Protein AF-0000000068640961 (afdb_homodimer)

Nearest PDB structures (foldseek):
  6erg-assembly2_E  TM=8.527E-01  e=3.630E-72  Homo sapiens
  7z6o-assembly1_B  TM=7.327E-01  e=5.835E-71  Homo sapiens
  6erf-assembly2_D  TM=7.335E-01  e=3.310E-70  Homo sapiens
  6erf-assembly1_B  TM=7.338E-01  e=3.716E-70  Homo sapiens
  8ag4-assembly1_B  TM=7.378E-01  e=1.793E-68  Homo sapiens

Radius of gyration: 37.39 Å; Cα contacts (8 Å, |Δi|>4): 2021; chains: 2; bounding box: 88×115×82 Å

InterPro domains:
  IPR005160 Ku70/Ku80 C-terminal arm [PF03730] (455-536)
  IPR005161 Ku70/Ku80, N-terminal alpha/beta [PF03731] (8-223)
  IPR006164 Ku70/Ku80, DNA-binding domain [PF02735] (234-434)
  IPR006164 Ku70/Ku80, DNA-binding domain [SM00559] (283-422)
  IPR016194 SPOC-like, C-terminal domain superfamily [G3DSA:2.40.290.10] (225-424)
  IPR016194 SPOC-like, C-terminal domain superfamily [SSF100939] (223-520)
  IPR024193 Ku80 [cd00873] (225-516)
  IPR036465 von Willebrand factor A-like domain superfamily [G3DSA:3.40.50.410] (2-223)
  IPR036465 von Willebrand factor A-like domain superfamily [SSF53300] (7-220)

pLDDT: mean 78.44, std 17.4, range [21.19, 96.69]

Foldseek 3Di:
DPDPQAEEEEEEEEQAPQQCDDDPPDHGLNVLSLLLVLLVLLLQAQLVDFHWYWYKYANAPAQDFDPDDDPPRPRIHGPGATGRRDLVVSLCSVPPDHHHHGHDAQCRCLQVVVRRCVPPDGPAYEYEYEDQQQDAHDCPCLVVSLVVCLVSVYHYAYEHQAQLPPPDDDRPPPDDDDDPRSVVSSVSQVVSQCSNPVPCSSVRYHYSVVSSVVSLDRDHHDDDWDWQWDWEAEPPPDTFTKIKTWPFFDDDDDPPDDDADPPPRDRVVDDDDDWQFPPDPVRHTDDPVRDFDWDDDPPDTHTDHPVRVQVPFDADPWWFWYFPDKDALVPADPPQFDDRTKMWMAHDPPDVPSRVVQVVVLVVCVVVRMWTWTWGARTRRGDIFIWIWHWDDDPVDITTMTTTGDDPVSDDDDDDPDCVVVVVVDDDPLLVVLVVQLCVLQDQFDPPPPGDGNADPVPQDDQVVSQVSQQVSCCSNPVPDDRDDRDPVNVQNPDRDPSSVVRNPVSVVVNCVRDPPPPPPPPPPPPDPVCVPDDPPDDDCPDPPCPVPVPDPPDD/DPDPQAEEEEEEEEQAPQQCDDDPPDHGLNVLSLLLVLLVLLLQAQLVDFHWYWYKYANAPAQDFPPDDDPPRPRIHGPGATGRRDLVVSLCSVPPDHHHHGHDAQCRCLQVVVRRCVPPDGPAYEYEYEDQQQDAHDCPCLVVSLVVCLVSVYHYAYEHQAQLVPPPDDRPPPDDDDDPRSVVSSVSQVVSQCSNPVPCSSVRYHYSVVSSVVSLDRDHHDDDWDWQWDWEAEPPPDTFTKIKTWPFFDDDDDPPDDDADPPPRDRVVDDDDDWQFPPDPVRHTDDPVRDFDWDDDVPDTHTDHPVRVQVPFDADPWWFWYFPDKDALVPADPPQFDDGTKMWMAHDPPDVPSRVVQVVVLVVCVVVNMWTWTWGARTRRGDIFIWIWHWDDDPVDITTMTTTGDDPVSDDDDDDPDCVVVVVVDDDPLLVVLVVQLCVLQDQFDPPPPGDRNADPVPQDDQVVSQVSQQVSCCSNPVPDDRDDRDPVNVQNPDRDPSSVVRNPVSVVVNCVRDPPPPPPPPPPPPDPPCVPDDPPDDDPPPCPPPVPVPDVPDD

Sequence (1112 aa):
MARSAKTALVLCLDVGFSMSNSATGQEPPFQQAKKVIQKFVQRQVFAENKDELGLVLFGSDNTKNNLAKDDQYQNISVHRHLMIPNFELLEEIQNDVQPGSQQADCILPLADHSSLLQGKKYERLNIVMLTDLNTPSSPDQLDIIIGNLKRAGITLQFFLPFPVDGGGSNPPHGGKALSREQQQGLEMTKKVMMSLDEEDGLEEVYTFSDAIEKLSVFKRVEKRPMAWPCTLTIGSSLSIKIVGYKAVCEERPRKSWSVVDAQTHQKDDIKRDVVYCLNDDEETEVQKDDTIQGYRYGSDIVPFSKVDQDQMKYKTDGKSFAVLGFTKQSMVIQHQFVGTQVLKVFAPKDDEHAGVALSGLIRALDDLKMVAVVRYVYARNGNPQVGAAFPCIKEKYECLVYVQLPFMEDLRQYSFPSLENNKKYTPSEDQLSAVDSLIDSMMLVEEDGEKKDLFKVNHIPNPQYQRLFQCLHHRAVNPSVPLPPMDPWLTTALQRPLAVATRCQAPLETLKKKFPLKEVVKKKELKTSKELFGNSCLGTGRSASRAVWEWVGLHHMARSAKTALVLCLDVGFSMSNSATGQEPPFQQAKKVIQKFVQRQVFAENKDELGLVLFGSDNTKNNLAKDDQYQNISVHRHLMIPNFELLEEIQNDVQPGSQQADCILPLADHSSLLQGKKYERLNIVMLTDLNTPSSPDQLDIIIGNLKRAGITLQFFLPFPVDGGGSNPPHGGKALSREQQQGLEMTKKVMMSLDEEDGLEEVYTFSDAIEKLSVFKRVEKRPMAWPCTLTIGSSLSIKIVGYKAVCEERPRKSWSVVDAQTHQKDDIKRDVVYCLNDDEETEVQKDDTIQGYRYGSDIVPFSKVDQDQMKYKTDGKSFAVLGFTKQSMVIQHQFVGTQVLKVFAPKDDEHAGVALSGLIRALDDLKMVAVVRYVYARNGNPQVGAAFPCIKEKYECLVYVQLPFMEDLRQYSFPSLENNKKYTPSEDQLSAVDSLIDSMMLVEEDGEKKDLFKVNHIPNPQYQRLFQCLHHRAVNPSVPLPPMDPWLTTALQRPLAVATRCQAPLETLKKKFPLKEVVKKKELKTSKELFGNSCLGTGRSASRAVWEWVGLHH

Organism: Oncorhynchus mykiss (NCBI:txid8022)

Solvent-accessible surface area (backbone atoms only — not comparable to full-atom values): 61303 Å² total; per-residue (Å²): 126,80,72,76,72,44,41,35,37,36,41,35,40,44,23,18,43,69,26,64,56,48,63,92,94,50,80,26,49,38,60,46,47,51,49,37,50,48,36,51,50,49,41,44,40,72,33,62,53,81,42,24,38,21,36,33,34,32,2,26,79,52,64,43,55,92,73,52,47,94,90,38,64,58,21,27,22,58,78,37,68,64,34,62,63,51,66,65,53,51,36,41,51,69,72,67,60,63,78,20,83,32,75,34,52,81,60,53,67,63,66,45,47,65,68,61,43,72,80,58,87,53,76,35,43,35,39,37,39,34,42,71,38,70,38,75,70,75,70,86,54,45,62,58,42,52,52,51,35,59,73,68,55,48,44,75,33,40,32,22,77,57,66,85,75,58,73,62,87,72,54,82,70,91,60,76,77,76,50,73,40,26,48,53,34,48,52,49,48,50,50,52,30,37,70,75,30,72,87,57,24,69,74,39,52,40,30,37,68,59,47,39,60,40,44,66,52,75,58,73,55,82,72,77,83,63,78,42,76,48,50,36,26,48,71,95,67,40,72,34,52,30,29,30,32,67,37,31,37,73,69,68,81,76,85,39,71,40,66,14,31,57,85,76,52,37,49,81,39,37,41,82,44,80,44,38,19,34,67,48,96,79,46,49,73,50,53,74,87,53,43,33,44,17,44,48,53,85,94,46,55,44,71,42,53,72,69,50,56,57,63,52,42,47,77,48,101,32,63,38,39,32,48,50,28,25,40,51,46,85,74,55,59,76,79,48,55,32,46,52,50,21,34,37,34,32,47,47,93,90,32,62,64,29,30,18,53,50,42,28,49,34,52,42,27,52,75,67,48,29,26,36,33,27,34,38,18,83,34,36,71,31,64,72,40,45,23,38,32,35,49,41,79,54,91,42,42,64,34,32,40,35,37,40,45,37,31,32,72,19,48,49,86,71,90,67,81,59,41,74,79,45,72,78,33,59,52,49,71,68,50,38,50,37,48,46,50,33,49,64,32,23,41,34,56,42,68,85,76,72,75,43,67,72,68,54,54,55,71,38,67,48,60,65,59,48,44,45,50,52,47,51,53,46,41,63,63,33,77,86,56,76,80,75,77,80,59,64,68,62,58,52,69,71,43,52,48,67,71,33,57,64,53,27,51,62,40,44,54,53,37,39,67,68,53,64,77,69,74,76,71,71,74,74,68,78,69,50,79,67,63,70,61,48,74,83,74,71,73,85,74,72,78,76,72,73,69,72,62,87,59,70,74,57,71,131,126,81,72,75,71,45,40,35,36,37,41,36,40,42,23,16,44,70,25,64,56,46,64,94,96,50,80,24,49,37,59,46,45,49,50,35,50,48,36,50,49,48,42,46,39,71,32,62,53,80,43,24,38,22,37,35,34,34,2,26,79,52,64,42,58,91,73,53,49,94,92,37,66,59,21,27,23,61,76,37,68,64,34,63,62,49,67,65,55,53,34,41,53,71,72,67,61,63,78,22,82,30,75,35,53,80,60,53,66,64,66,46,48,64,70,63,42,71,79,60,84,54,77,33,43,36,38,36,39,34,44,74,39,69,39,75,71,74,71,84,54,45,62,59,43,50,52,50,35,60,73,68,56,48,43,75,33,40,33,22,77,56,66,87,73,58,74,61,87,70,52,82,71,88,58,77,77,77,49,71,41,26,48,54,34,48,52,48,50,50,50,51,30,37,70,75,30,72,87,57,24,70,75,38,52,39,29,36,69,58,46,39,59,36,42,66,53,74,60,74,55,82,73,76,84,61,78,42,77,47,50,36,27,48,70,97,65,40,73,34,52,30,31,30,31,66,38,31,37,71,70,68,81,75,87,38,71,40,67,16,32,58,84,75,52,36,49,80,40,36,42,84,44,81,44,39,19,34,68,48,96,78,45,49,72,50,55,73,86,53,43,32,44,15,42,47,54,85,94,46,56,43,72,42,54,72,69,50,55,59,64,52,42,48,77,48,102,32,62,37,41,33,48,48,29,25,40,52,47,83,74,56,58,74,77,50,56,32,45,52,51,20,34,37,35,31,46,46,92,90,34,61,66,27,30,19,53,50,43,28,50,33,52,43,26,50,74,68,48,29,26,35,32,26,35,40,18,84,35,36,71,31,64,74,41,46,24,39,32,34,50,41,80,54,92,43,42,65,33,35,40,35,39,38,46,36,32,33,71,19,49,47,87,70,91,67,81,57,41,75,79,42,73,77,35,60,52,50,72,67,49,36,49,37,46,46,50,32,48,65,33,22,41,36,57,42,70,86,76,72,75,42,67,72,68,54,53,54,73,37,66,47,59,66,58,49,45,45,50,51,47,51,52,45,40,62,63,33,77,86,55,78,80,75,76,78,57,66,68,62,57,51,68,72,43,53,48,65,71,34,57,63,53,29,51,64,40,44,56,54,37,39,68,69,52,64,77,68,75,77,71,73,74,75,69,80,71,53,80,66,66,75,62,50,74,85,75,72,70,86,75,71,75,72,73,73,71,72,63,87,55,76,74,57,73,131

Secondary structure (DSSP, 8-state):
------EEEEEEEE-SGGGG---TTSPPHHHHHHHHHHHHHHHHHHHT---EEEEEEES-SS-B-TT-BTTBSTTEEEEEEEE---HHHHHHHHHH----S----TTHHHHTHHHHHTT---SEEEEEEE----S---GGGHHHHHHHHHHHTEEEEEEESS-TTTTSSS-SSS-----HHHHHHHHHHHHHHHHH-TTTGGGGEEEHHHHHHHHTS-----PPPPPEEEEEEETTTEEEEEEEEEEEE-------EEEEETTT--GGGEEEEEEEEESSTT-PEEPGGGEEEEEEETTEEEEE-HHHHHHHS---SS-EEEEEEEEEGGGS-TT----SEEEEEE--TT-HHHHHHHHHHHHHHHHHTEEEEEEEESSTTSPPEEEEEEEEE-SS-EEEEEEEPP-GGGB-------GGGGGGGPPPHHHHHHHHHHHHHTBSEE-SSS-EES--GGGSPPHHHHHHHHHHHHHHH-TTSPPPPPPHHHHHHTS--HHHHHHTHHHHHHHHHHS-------------TTTTT-S----------------STT--/------EEEEEEEE-SGGGG---TTSPPHHHHHHHHHHHHHHHHHHHT---EEEEEEES-SS-B-TT-BTTBSTTEEEEEEEE---HHHHHHHHHH----S----TTHHHHTHHHHHTT---SEEEEEEE----S---GGGHHHHHHHHHHHTEEEEEEESS-TTTTSSS-SSS-----HHHHHHHHHHHHHHHHH-TTTGGGGEEEHHHHHHHHTS-----PPPPPEEEEEEETTTEEEEEEEEEEEE-------EEEEETTT--GGGEEEEEEEEESSTT-PEEPGGGEEEEEEETTEEEEE-HHHHHHHS---SS-EEEEEEEEEGGGS-TT---SSEEEEEE--TT-HHHHHHHHHHHHHHHHHTEEEEEEEESSTTSPPEEEEEEEEE-SS-EEEEEEEPP-GGGB-------GGGGGGGPPPHHHHHHHHHHHHHTBSEE-SSS-EES--GGGSPPHHHHHHHHHHHHHHH-TTSPPPPPPHHHHHHTS--HHHHHHTHHHHHHHHHHS-------------TTTTT-S----------------STT--

Structure (mmCIF, N/CA/C/O backbone):
data_AF-0000000068640961-model_v1
#
loop_
_entity.id
_entity.type
_entity.pdbx_description
1 polymer 'X-ray repair complementing defective repair in Chinese hamster cells 5'
#
loop_
_atom_site.group_PDB
_atom_site.id
_atom_site.type_symbol
_atom_site.label_atom_id
_atom_site.label_alt_id
_atom_site.label_comp_id
_atom_site.label_asym_id
_atom_site.label_entity_id
_atom_site.label_seq_id
_atom_site.pdbx_PDB_ins_code
_atom_site.Cartn_x
_atom_site.Cartn_y
_atom_site.Cartn_z
_atom_site.occupancy
_atom_site.B_iso_or_equiv
_atom_site.auth_seq_id
_atom_site.auth_comp_id
_atom_site.auth_asym_id
_atom_site.auth_atom_id
_atom_site.pdbx_PDB_model_num
ATOM 1 N N . MET A 1 1 ? -28.891 13.82 7.945 1 25.75 1 MET A N 1
ATOM 2 C CA . MET A 1 1 ? -27.469 14.164 7.996 1 25.75 1 MET A CA 1
ATOM 3 C C . MET A 1 1 ? -27.234 15.367 8.906 1 25.75 1 MET A C 1
ATOM 5 O O . MET A 1 1 ? -27.797 16.438 8.68 1 25.75 1 MET A O 1
ATOM 9 N N . ALA A 1 2 ? -27.109 15.305 10.141 1 34.34 2 ALA A N 1
ATOM 10 C CA . ALA A 1 2 ? -27.078 16.453 11.039 1 34.34 2 ALA A CA 1
ATOM 11 C C . ALA A 1 2 ? -26.281 17.609 10.438 1 34.34 2 ALA A C 1
ATOM 13 O O . ALA A 1 2 ? -25.219 17.391 9.852 1 34.34 2 ALA A O 1
ATOM 14 N N . ARG A 1 3 ? -26.797 18.562 10.203 1 41.38 3 ARG A N 1
ATOM 15 C CA . ARG A 1 3 ? -26.25 19.766 9.609 1 41.38 3 ARG A CA 1
ATOM 16 C C . ARG A 1 3 ? -24.922 20.156 10.266 1 41.38 3 ARG A C 1
ATOM 18 O O . ARG A 1 3 ? -24.844 20.266 11.492 1 41.38 3 ARG A O 1
ATOM 25 N N . SER A 1 4 ? -23.844 19.766 9.758 1 49.91 4 SER A N 1
ATOM 26 C CA . SER A 1 4 ? -22.5 20.016 10.273 1 49.91 4 SER A CA 1
ATOM 27 C C . SER A 1 4 ? -22.406 21.391 10.914 1 49.91 4 SER A C 1
ATOM 29 O O . SER A 1 4 ? -22.781 22.391 10.297 1 49.91 4 SER A O 1
ATOM 31 N N . ALA A 1 5 ? -22.672 21.438 12.109 1 56.84 5 ALA A N 1
ATOM 32 C CA . ALA A 1 5 ? -22.5 22.625 12.945 1 56.84 5 ALA A CA 1
ATOM 33 C C . ALA A 1 5 ? -21.312 23.453 12.477 1 56.84 5 ALA A C 1
ATOM 35 O O . ALA A 1 5 ? -20.188 22.953 12.375 1 56.84 5 ALA A O 1
ATOM 36 N N . LYS A 1 6 ? -21.609 24.578 11.82 1 72.38 6 LYS A N 1
ATOM 37 C CA . LYS A 1 6 ? -20.609 25.438 11.188 1 72.38 6 LYS A CA 1
ATOM 38 C C . LYS A 1 6 ? -19.828 26.234 12.227 1 72.38 6 LYS A C 1
ATOM 40 O O . LYS A 1 6 ? -20.391 26.719 13.203 1 72.38 6 LYS A O 1
ATOM 45 N N . THR A 1 7 ? -18.5 26.172 12.328 1 82.62 7 THR A N 1
ATOM 46 C CA . THR A 1 7 ? -17.594 26.969 13.172 1 82.62 7 THR A CA 1
ATOM 47 C C . THR A 1 7 ? -17.109 28.203 12.422 1 82.62 7 THR A C 1
ATOM 49 O O . THR A 1 7 ? -16.938 28.172 11.195 1 82.62 7 THR A O 1
ATOM 52 N N . ALA A 1 8 ? -17.156 29.312 13.219 1 88.19 8 ALA A N 1
ATOM 53 C CA . ALA A 1 8 ? -16.703 30.562 12.641 1 88.19 8 ALA A CA 1
ATOM 54 C C . ALA A 1 8 ? -15.469 31.094 13.375 1 88.19 8 ALA A C 1
ATOM 56 O O . ALA A 1 8 ? -15.359 30.953 14.602 1 88.19 8 ALA A O 1
ATOM 57 N N . LEU A 1 9 ? -14.586 31.625 12.586 1 90.19 9 LEU A N 1
ATOM 58 C CA . LEU A 1 9 ? -13.367 32.219 13.133 1 90.19 9 LEU A CA 1
ATOM 59 C C . LEU A 1 9 ? -13.172 33.656 12.617 1 90.19 9 LEU A C 1
ATOM 61 O O . LEU A 1 9 ? -13.25 33.875 11.406 1 90.19 9 LEU A O 1
ATOM 65 N N . VAL A 1 10 ? -12.977 34.562 13.578 1 90.5 10 VAL A N 1
ATOM 66 C CA . VAL A 1 10 ? -12.719 35.938 13.188 1 90.5 10 VAL A CA 1
ATOM 67 C C . VAL A 1 10 ? -11.297 36.344 13.586 1 90.5 10 VAL A C 1
ATOM 69 O O . VAL A 1 10 ? -10.945 36.312 14.766 1 90.5 10 VAL A O 1
ATOM 72 N N . LEU A 1 11 ? -10.516 36.656 12.586 1 93.31 11 LEU A N 1
ATOM 73 C CA . LEU A 1 11 ? -9.156 37.125 12.828 1 93.31 11 LEU A CA 1
ATOM 74 C C . LEU A 1 11 ? -9.125 38.656 12.906 1 93.31 11 LEU A C 1
ATOM 76 O O . LEU A 1 11 ? -9.508 39.344 11.953 1 93.31 11 LEU A O 1
ATOM 80 N N . CYS A 1 12 ? -8.734 39.156 14.023 1 92.5 12 CYS A N 1
ATOM 81 C CA . CYS A 1 12 ? -8.586 40.594 14.211 1 92.5 12 CYS A CA 1
ATOM 82 C C . CYS A 1 12 ? -7.113 41 14.219 1 92.5 12 CYS A C 1
ATOM 84 O O . CYS A 1 12 ? -6.379 40.656 15.156 1 92.5 12 CYS A O 1
ATOM 86 N N . LEU A 1 13 ? -6.699 41.688 13.211 1 94.25 13 LEU A N 1
ATOM 87 C CA . LEU A 1 13 ? -5.305 42.094 13.055 1 94.25 13 LEU A CA 1
ATOM 88 C C . LEU A 1 13 ? -5.121 43.562 13.336 1 94.25 13 LEU A C 1
ATOM 90 O O . LEU A 1 13 ? -5.773 44.406 12.719 1 94.25 13 LEU A O 1
ATOM 94 N N . ASP A 1 14 ? -4.227 43.844 14.242 1 93.5 14 ASP A N 1
ATOM 95 C CA . ASP A 1 14 ? -3.826 45.25 14.523 1 93.5 14 ASP A CA 1
ATOM 96 C C . ASP A 1 14 ? -2.883 45.75 13.445 1 93.5 14 ASP A C 1
ATOM 98 O O . ASP A 1 14 ? -1.762 45.281 13.305 1 93.5 14 ASP A O 1
ATOM 102 N N . VAL A 1 15 ? -3.322 46.75 12.719 1 93.56 15 VAL A N 1
ATOM 103 C CA . VAL A 1 15 ? -2.488 47.344 11.672 1 93.56 15 VAL A CA 1
ATOM 104 C C . VAL A 1 15 ? -2.074 48.75 12.062 1 93.56 15 VAL A C 1
ATOM 106 O O . VAL A 1 15 ? -1.739 49.562 11.203 1 93.56 15 VAL A O 1
ATOM 109 N N . GLY A 1 16 ? -2.086 49.031 13.305 1 90.06 16 GLY A N 1
ATOM 110 C CA . GLY A 1 16 ? -1.77 50.375 13.789 1 90.06 16 GLY A CA 1
ATOM 111 C C . GLY A 1 16 ? -0.303 50.719 13.641 1 90.06 16 GLY A C 1
ATOM 112 O O . GLY A 1 16 ? 0.527 49.875 13.352 1 90.06 16 GLY A O 1
ATOM 113 N N . PHE A 1 17 ? -0.038 52 13.891 1 89 17 PHE A N 1
ATOM 114 C CA . PHE A 1 17 ? 1.297 52.531 13.656 1 89 17 PHE A CA 1
ATOM 115 C C . PHE A 1 17 ? 2.316 51.875 14.57 1 89 17 PHE A C 1
ATOM 117 O O . PHE A 1 17 ? 3.461 51.625 14.172 1 89 17 PHE A O 1
ATOM 124 N N . SER A 1 18 ? 1.954 51.469 15.75 1 88.38 18 SER A N 1
ATOM 125 C CA . SER A 1 18 ? 2.875 50.844 16.703 1 88.38 18 SER A CA 1
ATOM 126 C C . SER A 1 18 ? 3.352 49.5 16.234 1 88.38 18 SER A C 1
ATOM 128 O O . SER A 1 18 ? 4.422 49.031 16.625 1 88.38 18 SER A O 1
ATOM 130 N N . MET A 1 19 ? 2.578 48.875 15.414 1 91.5 19 MET A N 1
ATOM 131 C CA . MET A 1 19 ? 2.891 47.531 14.914 1 91.5 19 MET A CA 1
ATOM 132 C C . MET A 1 19 ? 4.035 47.594 13.906 1 91.5 19 MET A C 1
ATOM 134 O O . MET A 1 19 ? 4.664 46.562 13.625 1 91.5 19 MET A O 1
ATOM 138 N N . SER A 1 20 ? 4.289 48.688 13.375 1 88.31 20 SER A N 1
ATOM 139 C CA . SER A 1 20 ? 5.32 48.812 12.352 1 88.31 20 SER A CA 1
ATOM 140 C C . SER A 1 20 ? 6.652 49.25 12.961 1 88.31 20 SER A C 1
ATOM 142 O O . SER A 1 20 ? 7.66 49.312 12.258 1 88.31 20 SER A O 1
ATOM 144 N N . ASN A 1 21 ? 6.566 49.531 14.234 1 80.19 21 ASN A N 1
ATOM 145 C CA . ASN A 1 21 ? 7.785 50 14.898 1 80.19 21 ASN A CA 1
ATOM 146 C C . ASN A 1 21 ? 8.641 48.844 15.375 1 80.19 21 ASN A C 1
ATOM 148 O O . ASN A 1 21 ? 8.133 47.875 15.969 1 80.19 21 ASN A O 1
ATOM 152 N N . SER A 1 22 ? 9.75 48.656 14.812 1 74.62 22 SER A N 1
ATOM 153 C CA . SER A 1 22 ? 10.617 47.594 15.281 1 74.62 22 SER A CA 1
ATOM 154 C C . SER A 1 22 ? 12.016 48.125 15.602 1 74.62 22 SER A C 1
ATOM 156 O O . SER A 1 22 ? 12.438 49.156 15.07 1 74.62 22 SER A O 1
ATOM 158 N N . ALA A 1 23 ? 12.469 47.531 16.766 1 67.25 23 ALA A N 1
ATOM 159 C CA . ALA A 1 23 ? 13.875 47.812 17.062 1 67.25 23 ALA A CA 1
ATOM 160 C C . ALA A 1 23 ? 14.773 47.438 15.898 1 67.25 23 ALA A C 1
ATOM 162 O O . ALA A 1 23 ? 14.367 46.688 15.016 1 67.25 23 ALA A O 1
ATOM 163 N N . THR A 1 24 ? 15.945 48 15.867 1 71.5 24 THR A N 1
ATOM 164 C CA . THR A 1 24 ? 16.906 47.781 14.805 1 71.5 24 THR A CA 1
ATOM 165 C C . THR A 1 24 ? 17.234 46.281 14.664 1 71.5 24 THR A C 1
ATOM 167 O O . THR A 1 24 ? 17.594 45.625 15.641 1 71.5 24 THR A O 1
ATOM 170 N N . GLY A 1 25 ? 17.016 45.625 13.492 1 69.69 25 GLY A N 1
ATOM 171 C CA . GLY A 1 25 ? 17.391 44.281 13.156 1 69.69 25 GLY A CA 1
ATOM 172 C C . GLY A 1 25 ? 16.266 43.281 13.344 1 69.69 25 GLY A C 1
ATOM 173 O O . GLY A 1 25 ? 16.391 42.094 12.977 1 69.69 25 GLY A O 1
ATOM 174 N N . GLN A 1 26 ? 15.195 43.75 14.023 1 78.06 26 GLN A N 1
ATOM 175 C CA . GLN A 1 26 ? 14.102 42.812 14.273 1 78.06 26 GLN A CA 1
ATOM 176 C C . GLN A 1 26 ? 12.945 43.031 13.305 1 78.06 26 GLN A C 1
ATOM 178 O O . GLN A 1 26 ? 12.75 44.156 12.82 1 78.06 26 GLN A O 1
ATOM 183 N N . GLU A 1 27 ? 12.281 42 12.93 1 85.88 27 GLU A N 1
ATOM 184 C CA . GLU A 1 27 ? 11.094 42.094 12.086 1 85.88 27 GLU A CA 1
ATOM 185 C C . GLU A 1 27 ? 9.953 42.812 12.82 1 85.88 27 GLU A C 1
ATOM 187 O O . GLU A 1 27 ? 9.688 42.5 13.984 1 85.88 27 GLU A O 1
ATOM 192 N N . PRO A 1 28 ? 9.406 43.781 12.188 1 90.19 28 PRO A N 1
ATOM 193 C CA . PRO A 1 28 ? 8.281 44.469 12.82 1 90.19 28 PRO A CA 1
ATOM 194 C C . PRO A 1 28 ? 7.141 43.531 13.188 1 90.19 28 PRO A C 1
ATOM 196 O O . PRO A 1 28 ? 6.902 42.531 12.484 1 90.19 28 PRO A O 1
ATOM 199 N N . PRO A 1 29 ? 6.492 43.781 14.25 1 91.69 29 PRO A N 1
ATOM 200 C CA . PRO A 1 29 ? 5.387 42.938 14.688 1 91.69 29 PRO A CA 1
ATOM 201 C C . PRO A 1 29 ? 4.312 42.781 13.609 1 91.69 29 PRO A C 1
ATOM 203 O O . PRO A 1 29 ? 3.709 41.719 13.492 1 91.69 29 PRO A O 1
ATOM 206 N N . PHE A 1 30 ? 4.148 43.812 12.859 1 94.12 30 PHE A N 1
ATOM 207 C CA . PHE A 1 30 ? 3.145 43.719 11.805 1 94.12 30 PHE A CA 1
ATOM 208 C C . PHE A 1 30 ? 3.457 42.594 10.836 1 94.12 30 PHE A C 1
ATOM 210 O O . PHE A 1 30 ? 2.566 41.844 10.453 1 94.12 30 PHE A O 1
ATOM 217 N N . GLN A 1 31 ? 4.625 42.5 10.477 1 92.12 31 GLN A N 1
ATOM 218 C CA . GLN A 1 31 ? 5.035 41.469 9.523 1 92.12 31 GLN A CA 1
ATOM 219 C C . GLN A 1 31 ? 4.867 40.094 10.117 1 92.12 31 GLN A C 1
ATOM 221 O O . GLN A 1 31 ? 4.445 39.156 9.43 1 92.12 31 GLN A O 1
ATOM 226 N N . GLN A 1 32 ? 5.207 39.938 11.312 1 92.56 32 GLN A N 1
ATOM 227 C CA . GLN A 1 32 ? 5.047 38.656 11.984 1 92.56 32 GLN A CA 1
ATOM 228 C C . GLN A 1 32 ? 3.572 38.281 12.094 1 92.56 32 GLN A C 1
ATOM 230 O O . GLN A 1 32 ? 3.207 37.125 11.867 1 92.56 32 GLN A O 1
ATOM 235 N N . ALA A 1 33 ? 2.824 39.219 12.5 1 94.56 33 ALA A N 1
ATOM 236 C CA . ALA A 1 33 ? 1.388 39 12.625 1 94.56 33 ALA A CA 1
ATOM 237 C C . ALA A 1 33 ? 0.78 38.594 11.273 1 94.56 33 ALA A C 1
ATOM 239 O O . ALA A 1 33 ? -0.076 37.719 11.211 1 94.56 33 ALA A O 1
ATOM 240 N N . LYS A 1 34 ? 1.158 39.281 10.305 1 93.5 34 LYS A N 1
ATOM 241 C CA . LYS A 1 34 ? 0.689 38.969 8.953 1 93.5 34 LYS A CA 1
ATOM 242 C C . LYS A 1 34 ? 1.052 37.562 8.555 1 93.5 34 LYS A C 1
ATOM 244 O O . LYS A 1 34 ? 0.238 36.844 7.957 1 93.5 34 LYS A O 1
ATOM 249 N N . LYS A 1 35 ? 2.223 37.156 8.852 1 90.69 35 LYS A N 1
ATOM 250 C CA . LYS A 1 35 ? 2.67 35.812 8.57 1 90.69 35 LYS A CA 1
ATOM 251 C C . LYS A 1 35 ? 1.804 34.781 9.305 1 90.69 35 LYS A C 1
ATOM 253 O O . LYS A 1 35 ? 1.476 33.719 8.742 1 90.69 35 LYS A O 1
ATOM 258 N N . VAL A 1 36 ? 1.521 35.062 10.508 1 93.38 36 VAL A N 1
ATOM 259 C CA . VAL A 1 36 ? 0.674 34.188 11.297 1 93.38 36 VAL A CA 1
ATOM 260 C C . VAL A 1 36 ? -0.677 34 10.609 1 93.38 36 VAL A C 1
ATOM 262 O O . VAL A 1 36 ? -1.155 32.875 10.445 1 93.38 36 VAL A O 1
ATOM 265 N N . ILE A 1 37 ? -1.274 35.094 10.227 1 94.19 37 ILE A N 1
ATOM 266 C CA . ILE A 1 37 ? -2.59 35.062 9.594 1 94.19 37 ILE A CA 1
ATOM 267 C C . ILE A 1 37 ? -2.508 34.281 8.273 1 94.19 37 ILE A C 1
ATOM 269 O O . ILE A 1 37 ? -3.396 33.5 7.957 1 94.19 37 ILE A O 1
ATOM 273 N N . GLN A 1 38 ? -1.526 34.562 7.539 1 89.75 38 GLN A N 1
ATOM 274 C CA . GLN A 1 38 ? -1.345 33.875 6.266 1 89.75 38 GLN A CA 1
ATOM 275 C C . GLN A 1 38 ? -1.257 32.375 6.465 1 89.75 38 GLN A C 1
ATOM 277 O O . GLN A 1 38 ? -1.905 31.609 5.746 1 89.75 38 GLN A O 1
ATOM 282 N N . LYS A 1 39 ? -0.436 32 7.387 1 88.19 39 LYS A N 1
ATOM 283 C CA . LYS A 1 39 ? -0.262 30.578 7.656 1 88.19 39 LYS A CA 1
ATOM 284 C C . LYS A 1 39 ? -1.561 29.953 8.156 1 88.19 39 LYS A C 1
ATOM 286 O O . LYS A 1 39 ? -1.856 28.797 7.848 1 88.19 39 LYS A O 1
ATOM 291 N N . PHE A 1 40 ? -2.207 30.75 8.906 1 88.12 40 PHE A N 1
ATOM 292 C CA . PHE A 1 40 ? -3.486 30.281 9.43 1 88.12 40 PHE A CA 1
ATOM 293 C C . PHE A 1 40 ? -4.484 30.062 8.297 1 88.12 40 PHE A C 1
ATOM 295 O O . PHE A 1 40 ? -5.145 29.016 8.234 1 88.12 40 PHE A O 1
ATOM 302 N N . VAL A 1 41 ? -4.648 31.016 7.516 1 88.56 41 VAL A N 1
ATOM 303 C CA . VAL A 1 41 ? -5.586 30.938 6.398 1 88.56 41 VAL A CA 1
ATOM 304 C C . VAL A 1 41 ? -5.168 29.828 5.438 1 88.56 41 VAL A C 1
ATOM 306 O O . VAL A 1 41 ? -6.012 29.094 4.918 1 88.56 41 VAL A O 1
ATOM 309 N N . GLN A 1 42 ? -3.971 29.781 5.211 1 84.06 42 GLN A N 1
ATOM 310 C CA . GLN A 1 42 ? -3.438 28.719 4.367 1 84.06 42 GLN A CA 1
ATOM 311 C C . GLN A 1 42 ? -3.859 27.344 4.879 1 84.06 42 GLN A C 1
ATOM 313 O O . GLN A 1 42 ? -4.289 26.484 4.102 1 84.06 42 GLN A O 1
ATOM 318 N N . ARG A 1 43 ? -3.627 27.172 6.066 1 82.06 43 ARG A N 1
ATOM 319 C CA . ARG A 1 43 ? -3.975 25.891 6.676 1 82.06 43 ARG A CA 1
ATOM 320 C C . ARG A 1 43 ? -5.457 25.578 6.484 1 82.06 43 ARG A C 1
ATOM 322 O O . ARG A 1 43 ? -5.824 24.422 6.207 1 82.06 43 ARG A O 1
ATOM 329 N N . GLN A 1 44 ? -6.266 26.531 6.68 1 81.56 44 GLN A N 1
ATOM 330 C CA . GLN A 1 44 ? -7.703 26.344 6.531 1 81.56 44 GLN A CA 1
ATOM 331 C C . GLN A 1 44 ? -8.062 26 5.086 1 81.56 44 GLN A C 1
ATOM 333 O O . GLN A 1 44 ? -8.93 25.156 4.832 1 81.56 44 GLN A O 1
ATOM 338 N N . VAL A 1 45 ? -7.473 26.656 4.238 1 81 45 VAL A N 1
ATOM 339 C CA . VAL A 1 45 ? -7.742 26.438 2.82 1 81 45 VAL A CA 1
ATOM 340 C C . VAL A 1 45 ? -7.328 25.031 2.42 1 81 45 VAL A C 1
ATOM 342 O O . VAL A 1 45 ? -8.07 24.328 1.735 1 81 45 VAL A O 1
ATOM 345 N N . PHE A 1 46 ? -6.238 24.641 2.889 1 77.25 46 PHE A N 1
ATOM 346 C CA . PHE A 1 46 ? -5.691 23.359 2.473 1 77.25 46 PHE A CA 1
ATOM 347 C C . PHE A 1 46 ? -6.395 22.203 3.189 1 77.25 46 PHE A C 1
ATOM 349 O O . PHE A 1 46 ? -6.473 21.094 2.664 1 77.25 46 PHE A O 1
ATOM 356 N N . ALA A 1 47 ? -6.766 22.453 4.352 1 74.56 47 ALA A N 1
ATOM 357 C CA . ALA A 1 47 ? -7.523 21.438 5.078 1 74.56 47 ALA A CA 1
ATOM 358 C C . ALA A 1 47 ? -8.914 21.266 4.48 1 74.56 47 ALA A C 1
ATOM 360 O O . ALA A 1 47 ? -9.602 20.281 4.766 1 74.56 47 ALA A O 1
ATOM 361 N N . GLU A 1 48 ? -9.344 22.109 3.533 1 73.69 48 GLU A N 1
ATOM 362 C CA . GLU A 1 48 ? -10.664 22.109 2.914 1 73.69 48 GLU A CA 1
ATOM 363 C C . GLU A 1 48 ? -11.766 22.047 3.967 1 73.69 48 GLU A C 1
ATOM 365 O O . GLU A 1 48 ? -12.758 21.344 3.795 1 73.69 48 GLU A O 1
ATOM 370 N N . ASN A 1 49 ? -11.508 22.734 5.066 1 71.62 49 ASN A N 1
ATOM 371 C CA . ASN A 1 49 ? -12.5 22.812 6.137 1 71.62 49 ASN A CA 1
ATOM 372 C C . ASN A 1 49 ? -13.641 23.766 5.77 1 71.62 49 ASN A C 1
ATOM 374 O O . ASN A 1 49 ? -13.461 24.688 4.98 1 71.62 49 ASN A O 1
ATOM 378 N N . LYS A 1 50 ? -14.844 23.484 6.23 1 76.56 50 LYS A N 1
ATOM 379 C CA . LYS A 1 50 ? -16 24.312 5.887 1 76.56 50 LYS A CA 1
ATOM 380 C C . LYS A 1 50 ? -16.188 25.438 6.891 1 76.56 50 LYS A C 1
ATOM 382 O O . LYS A 1 50 ? -17.203 26.141 6.855 1 76.56 50 LYS A O 1
ATOM 387 N N . ASP A 1 51 ? -15.25 25.609 7.73 1 82 51 ASP A N 1
ATOM 388 C CA . ASP A 1 51 ? -15.312 26.703 8.688 1 82 51 ASP A CA 1
ATOM 389 C C . ASP A 1 51 ? -15.18 28.062 7.984 1 82 51 ASP A C 1
ATOM 391 O O . ASP A 1 51 ? -14.398 28.203 7.047 1 82 51 ASP A O 1
ATOM 395 N N . GLU A 1 52 ? -15.969 28.953 8.445 1 89.44 52 GLU A N 1
ATOM 396 C CA . GLU A 1 52 ? -15.906 30.297 7.855 1 89.44 52 GLU A CA 1
ATOM 397 C C . GLU A 1 52 ? -14.93 31.188 8.602 1 89.44 52 GLU A C 1
ATOM 399 O O . GLU A 1 52 ? -14.773 31.062 9.82 1 89.44 52 GLU A O 1
ATOM 404 N N . LEU A 1 53 ? -14.297 32 7.812 1 91.38 53 LEU A N 1
ATOM 405 C CA . LEU A 1 53 ? -13.266 32.875 8.375 1 91.38 53 LEU A CA 1
ATOM 406 C C . LEU A 1 53 ? -13.492 34.344 7.965 1 91.38 53 LEU A C 1
ATOM 408 O O . LEU A 1 53 ? -13.812 34.625 6.809 1 91.38 53 LEU A O 1
ATOM 412 N N . GLY A 1 54 ? -13.484 35.219 9 1 90.94 54 GLY A N 1
ATOM 413 C CA . GLY A 1 54 ? -13.523 36.656 8.766 1 90.94 54 GLY A CA 1
ATOM 414 C C . GLY A 1 54 ? -12.25 37.375 9.172 1 90.94 54 GLY A C 1
ATOM 415 O O . GLY A 1 54 ? -11.523 36.906 10.055 1 90.94 54 GLY A O 1
ATOM 416 N N . LEU A 1 55 ? -11.93 38.469 8.492 1 93.06 55 LEU A N 1
ATOM 417 C CA . LEU A 1 55 ? -10.742 39.25 8.797 1 93.06 55 LEU A CA 1
ATOM 418 C C . LEU A 1 55 ? -11.117 40.719 9.102 1 93.06 55 LEU A C 1
ATOM 420 O O . LEU A 1 55 ? -11.75 41.375 8.281 1 93.06 55 LEU A O 1
ATOM 424 N N . VAL A 1 56 ? -10.75 41.125 10.289 1 91 56 VAL A N 1
ATOM 425 C CA . VAL A 1 56 ? -11.016 42.5 10.727 1 91 56 VAL A CA 1
ATOM 426 C C . VAL A 1 56 ? -9.695 43.219 11.008 1 91 56 VAL A C 1
ATOM 428 O O . VAL A 1 56 ? -8.82 42.688 11.688 1 91 56 VAL A O 1
ATOM 431 N N . LEU A 1 57 ? -9.531 44.344 10.438 1 92.12 57 LEU A N 1
ATOM 432 C CA . LEU A 1 57 ? -8.352 45.188 10.664 1 92.12 57 LEU A CA 1
ATOM 433 C C . LEU A 1 57 ? -8.672 46.344 11.602 1 92.12 57 LEU A C 1
ATOM 435 O O . LEU A 1 57 ? -9.641 47.062 11.375 1 92.12 57 LEU A O 1
ATOM 439 N N . PHE A 1 58 ? -8 46.5 12.594 1 89.06 58 PHE A N 1
ATOM 440 C CA . PHE A 1 58 ? -8.203 47.656 13.445 1 89.06 58 PHE A CA 1
ATOM 441 C C . PHE A 1 58 ? -6.938 48.5 13.531 1 89.06 58 PHE A C 1
ATOM 443 O O . PHE A 1 58 ? -5.828 47.969 13.508 1 89.06 58 PHE A O 1
ATOM 450 N N . GLY A 1 59 ? -7.035 49.719 13.609 1 88.31 59 GLY A N 1
ATOM 451 C CA . GLY A 1 59 ? -5.965 50.688 13.43 1 88.31 59 GLY A CA 1
ATOM 452 C C . GLY A 1 59 ? -5.723 51.062 11.977 1 88.31 59 GLY A C 1
ATOM 453 O O . GLY A 1 59 ? -4.629 51.5 11.617 1 88.31 59 GLY A O 1
ATOM 454 N N . SER A 1 60 ? -6.648 50.75 11.18 1 89.56 60 SER A N 1
ATOM 455 C CA . SER A 1 60 ? -6.57 51 9.75 1 89.56 60 SER A CA 1
ATOM 456 C C . SER A 1 60 ? -6.891 52.469 9.453 1 89.56 60 SER A C 1
ATOM 458 O O . SER A 1 60 ? -7.562 53.125 10.242 1 89.56 60 SER A O 1
ATOM 460 N N . ASP A 1 61 ? -6.469 52.938 8.328 1 89.81 61 ASP A N 1
ATOM 461 C CA . ASP A 1 61 ? -6.75 54.312 7.898 1 89.81 61 ASP A CA 1
ATOM 462 C C . ASP A 1 61 ? -8.195 54.438 7.422 1 89.81 61 ASP A C 1
ATOM 464 O O . ASP A 1 61 ? -8.781 55.531 7.504 1 89.81 61 ASP A O 1
ATOM 468 N N . ASN A 1 62 ? -8.656 53.344 7 1 87 62 ASN A N 1
ATOM 469 C CA . ASN A 1 62 ? -10.031 53.344 6.523 1 87 62 ASN A CA 1
ATOM 470 C C . ASN A 1 62 ? -10.984 52.781 7.566 1 87 62 ASN A C 1
ATOM 472 O O . ASN A 1 62 ? -10.57 52 8.438 1 87 62 ASN A O 1
ATOM 476 N N . THR A 1 63 ? -12.148 53.219 7.668 1 86.31 63 THR A N 1
ATOM 477 C CA . THR A 1 63 ? -13.219 52.688 8.516 1 86.31 63 THR A CA 1
ATOM 478 C C . THR A 1 63 ? -14.297 52.031 7.672 1 86.31 63 THR A C 1
ATOM 480 O O . THR A 1 63 ? -14.93 52.688 6.836 1 86.31 63 THR A O 1
ATOM 483 N N . LYS A 1 64 ? -14.336 50.781 7.738 1 86.38 64 LYS A N 1
ATOM 484 C CA . LYS A 1 64 ? -15.344 50.031 6.996 1 86.38 64 LYS A CA 1
ATOM 485 C C . LYS A 1 64 ? -16.031 49 7.898 1 86.38 64 LYS A C 1
ATOM 487 O O . LYS A 1 64 ? -15.625 47.844 7.957 1 86.38 64 LYS A O 1
ATOM 492 N N . ASN A 1 65 ? -17.016 49.375 8.656 1 82.12 65 ASN A N 1
ATOM 493 C CA . ASN A 1 65 ? -17.828 48.5 9.5 1 82.12 65 ASN A CA 1
ATOM 494 C C . ASN A 1 65 ? -19.234 49.031 9.688 1 82.12 65 ASN A C 1
ATOM 496 O O . ASN A 1 65 ? -19.484 50.219 9.445 1 82.12 65 ASN A O 1
ATOM 500 N N . ASN A 1 66 ? -20.125 48.25 10.031 1 77.19 66 ASN A N 1
ATOM 501 C CA . ASN A 1 66 ? -21.531 48.625 10.102 1 77.19 66 ASN A CA 1
ATOM 502 C C . ASN A 1 66 ? -21.844 49.469 11.344 1 77.19 66 ASN A C 1
ATOM 504 O O . ASN A 1 66 ? -22.875 50.125 11.406 1 77.19 66 ASN A O 1
ATOM 508 N N . LEU A 1 67 ? -21 49.5 12.273 1 74.94 67 LEU A N 1
ATOM 509 C CA . LEU A 1 67 ? -21.281 50.188 13.539 1 74.94 67 LEU A CA 1
ATOM 510 C C . LEU A 1 67 ? -20.641 51.562 13.57 1 74.94 67 LEU A C 1
ATOM 512 O O . LEU A 1 67 ? -20.859 52.344 14.508 1 74.94 67 LEU A O 1
ATOM 516 N N . ALA A 1 68 ? -19.875 51.781 12.469 1 77.12 68 ALA A N 1
ATOM 517 C CA . ALA A 1 68 ? -19.156 53.062 12.461 1 77.12 68 ALA A CA 1
ATOM 518 C C . ALA A 1 68 ? -20.125 54.219 12.383 1 77.12 68 ALA A C 1
ATOM 520 O O . ALA A 1 68 ? -20.828 54.375 11.383 1 77.12 68 ALA A O 1
ATOM 521 N N . LYS A 1 69 ? -20.469 54.75 13.516 1 74.5 69 LYS A N 1
ATOM 522 C CA . LYS A 1 69 ? -21.266 56 13.586 1 74.5 69 LYS A CA 1
ATOM 523 C C . LYS A 1 69 ? -20.516 57.094 14.336 1 74.5 69 LYS A C 1
ATOM 525 O O . LYS A 1 69 ? -20.031 56.844 15.445 1 74.5 69 LYS A O 1
ATOM 530 N N . ASP A 1 70 ? -20.484 58.25 13.688 1 73 70 ASP A N 1
ATOM 531 C CA . ASP A 1 70 ? -19.875 59.469 14.227 1 73 70 ASP A CA 1
ATOM 532 C C . ASP A 1 70 ? -18.453 59.188 14.727 1 73 70 ASP A C 1
ATOM 534 O O . ASP A 1 70 ? -17.578 58.781 13.953 1 73 70 ASP A O 1
ATOM 538 N N . ASP A 1 71 ? -18.203 59.188 16.109 1 71.38 71 ASP A N 1
ATOM 539 C CA . ASP A 1 71 ? -16.859 59.094 16.672 1 71.38 71 ASP A CA 1
ATOM 540 C C . ASP A 1 71 ? -16.625 57.719 17.312 1 71.38 71 ASP A C 1
ATOM 542 O O . ASP A 1 71 ? -15.594 57.5 17.969 1 71.38 71 ASP A O 1
ATOM 546 N N . GLN A 1 72 ? -17.5 56.812 16.906 1 75 72 GLN A N 1
ATOM 547 C CA . GLN A 1 72 ? -17.344 55.5 17.531 1 75 72 GLN A CA 1
ATOM 548 C C . GLN A 1 72 ? -16.906 54.469 16.5 1 75 72 GLN A C 1
ATOM 550 O O . GLN A 1 72 ? -17.281 54.531 15.336 1 75 72 GLN A O 1
ATOM 555 N N . TYR A 1 73 ? -16 53.562 16.875 1 79.81 73 TYR A N 1
ATOM 556 C CA . TYR A 1 73 ? -15.547 52.438 16.078 1 79.81 73 TYR A CA 1
ATOM 557 C C . TYR A 1 73 ? -14.828 52.875 14.82 1 79.81 73 TYR A C 1
ATOM 559 O O . TYR A 1 73 ? -15.062 52.344 13.734 1 79.81 73 TYR A O 1
ATOM 567 N N . GLN A 1 74 ? -14.062 53.938 15.023 1 83.38 74 GLN A N 1
ATOM 568 C CA . GLN A 1 74 ? -13.281 54.469 13.906 1 83.38 74 GLN A CA 1
ATOM 569 C C . GLN A 1 74 ? -11.992 53.656 13.711 1 83.38 74 GLN A C 1
ATOM 571 O O . GLN A 1 74 ? -11.516 53 14.648 1 83.38 74 GLN A O 1
ATOM 576 N N . ASN A 1 75 ? -11.516 53.562 12.5 1 88.12 75 ASN A N 1
ATOM 577 C CA . ASN A 1 75 ? -10.258 52.938 12.125 1 88.12 75 ASN A CA 1
ATOM 578 C C . ASN A 1 75 ? -10.328 51.406 12.258 1 88.12 75 ASN A C 1
ATOM 580 O O . ASN A 1 75 ? -9.352 50.781 12.633 1 88.12 75 ASN A O 1
ATOM 584 N N . ILE A 1 76 ? -11.516 50.906 12.195 1 87.31 76 ILE A N 1
ATOM 585 C CA . ILE A 1 76 ? -11.758 49.469 12.141 1 87.31 76 ILE A CA 1
ATOM 586 C C . ILE A 1 76 ? -12.367 49.094 10.789 1 87.31 76 ILE A C 1
ATOM 588 O O . ILE A 1 76 ? -13.344 49.719 10.359 1 87.31 76 ILE A O 1
ATOM 592 N N . SER A 1 77 ? -11.805 48.188 10.133 1 89.06 77 SER A N 1
ATOM 593 C CA . SER A 1 77 ? -12.258 47.781 8.805 1 89.06 77 SER A CA 1
ATOM 594 C C . SER A 1 77 ? -12.477 46.281 8.711 1 89.06 77 SER A C 1
ATOM 596 O O . SER A 1 77 ? -11.562 45.5 8.984 1 89.06 77 SER A O 1
ATOM 598 N N . VAL A 1 78 ? -13.648 45.969 8.359 1 89.56 78 VAL A N 1
ATOM 599 C CA . VAL A 1 78 ? -13.906 44.562 8.031 1 89.56 78 VAL A CA 1
ATOM 600 C C . VAL A 1 78 ? -13.391 44.25 6.629 1 89.56 78 VAL A C 1
ATOM 602 O O . VAL A 1 78 ? -14 44.656 5.637 1 89.56 78 VAL A O 1
ATOM 605 N N . HIS A 1 79 ? -12.305 43.688 6.559 1 90.62 79 HIS A N 1
ATOM 606 C CA . HIS A 1 79 ? -11.656 43.406 5.285 1 90.62 79 HIS A CA 1
ATOM 607 C C . HIS A 1 79 ? -12.344 42.25 4.551 1 90.62 79 HIS A C 1
ATOM 609 O O . HIS A 1 79 ? -12.414 42.25 3.322 1 90.62 79 HIS A O 1
ATOM 615 N N . ARG A 1 80 ? -12.75 41.219 5.301 1 90.12 80 ARG A N 1
ATOM 616 C CA . ARG A 1 80 ? -13.469 40.062 4.773 1 90.12 80 ARG A CA 1
ATOM 617 C C . ARG A 1 80 ? -14.531 39.562 5.758 1 90.12 80 ARG A C 1
ATOM 619 O O . ARG A 1 80 ? -14.234 39.312 6.926 1 90.12 80 ARG A O 1
ATOM 626 N N . HIS A 1 81 ? -15.742 39.469 5.195 1 89.5 81 HIS A N 1
ATOM 627 C CA . HIS A 1 81 ? -16.812 38.906 6.004 1 89.5 81 HIS A CA 1
ATOM 628 C C . HIS A 1 81 ? -16.672 37.375 6.105 1 89.5 81 HIS A C 1
ATOM 630 O O . HIS A 1 81 ? -15.914 36.781 5.348 1 89.5 81 HIS A O 1
ATOM 636 N N . LEU A 1 82 ? -17.406 36.906 7.012 1 89.75 82 LEU A N 1
ATOM 637 C CA . LEU A 1 82 ? -17.328 35.469 7.285 1 89.75 82 LEU A CA 1
ATOM 638 C C . LEU A 1 82 ? -17.688 34.656 6.043 1 89.75 82 LEU A C 1
ATOM 640 O O . LEU A 1 82 ? -18.812 34.75 5.551 1 89.75 82 LEU A O 1
ATOM 644 N N . MET A 1 83 ? -16.734 33.969 5.547 1 87.56 83 MET A N 1
ATOM 645 C CA . MET A 1 83 ? -16.891 33.031 4.418 1 87.56 83 MET A CA 1
ATOM 646 C C . MET A 1 83 ? -15.781 31.984 4.422 1 87.56 83 MET A C 1
ATOM 648 O O . MET A 1 83 ? -14.789 32.125 5.145 1 87.56 83 MET A O 1
ATOM 652 N N . ILE A 1 84 ? -15.992 31 3.676 1 87.12 84 ILE A N 1
ATOM 653 C CA . ILE A 1 84 ? -14.961 29.969 3.561 1 87.12 84 ILE A CA 1
ATOM 654 C C . ILE A 1 84 ? -13.719 30.562 2.906 1 87.12 84 ILE A C 1
ATOM 656 O O . ILE A 1 84 ? -13.797 31.188 1.846 1 87.12 84 ILE A O 1
ATOM 660 N N . PRO A 1 85 ? -12.625 30.453 3.602 1 88.62 85 PRO A N 1
ATOM 661 C CA . PRO A 1 85 ? -11.398 31.031 3.039 1 88.62 85 PRO A CA 1
ATOM 662 C C . PRO A 1 85 ? -10.984 30.375 1.729 1 88.62 85 PRO A C 1
ATOM 664 O O . PRO A 1 85 ? -11.242 29.188 1.523 1 88.62 85 PRO A O 1
ATOM 667 N N . ASN A 1 86 ? -10.406 31.141 0.851 1 85 86 ASN A N 1
ATOM 668 C CA . ASN A 1 86 ? -9.906 30.703 -0.447 1 85 86 ASN A CA 1
ATOM 669 C C . ASN A 1 86 ? -8.578 31.375 -0.784 1 85 86 ASN A C 1
ATOM 671 O O . ASN A 1 86 ? -8.031 32.125 0.029 1 85 86 ASN A O 1
ATOM 675 N N . PHE A 1 87 ? -8.039 31.188 -1.885 1 83 87 PHE A N 1
ATOM 676 C CA . PHE A 1 87 ? -6.742 31.734 -2.264 1 83 87 PHE A CA 1
ATOM 677 C C . PHE A 1 87 ? -6.828 33.219 -2.504 1 83 87 PHE A C 1
ATOM 679 O O . PHE A 1 87 ? -5.848 33.938 -2.32 1 83 87 PHE A O 1
ATOM 686 N N . GLU A 1 88 ? -7.953 33.594 -2.84 1 85.75 88 GLU A N 1
ATOM 687 C CA . GLU A 1 88 ? -8.148 35.031 -3.014 1 85.75 88 GLU A CA 1
ATOM 688 C C . GLU A 1 88 ? -7.867 35.781 -1.719 1 85.75 88 GLU A C 1
ATOM 690 O O . GLU A 1 88 ? -7.273 36.875 -1.742 1 85.75 88 GLU A O 1
ATOM 695 N N . LEU A 1 89 ? -8.375 35.219 -0.692 1 89.62 89 LEU A N 1
ATOM 696 C CA . LEU A 1 89 ? -8.125 35.844 0.603 1 89.62 89 LEU A CA 1
ATOM 697 C C . LEU A 1 89 ? -6.633 35.906 0.908 1 89.62 89 LEU A C 1
ATOM 699 O O . LEU A 1 89 ? -6.137 36.875 1.448 1 89.62 89 LEU A O 1
ATOM 703 N N . LEU A 1 90 ? -5.98 34.844 0.59 1 89.25 90 LEU A N 1
ATOM 704 C CA . LEU A 1 90 ? -4.535 34.812 0.81 1 89.25 90 LEU A CA 1
ATOM 705 C C . LEU A 1 90 ? -3.832 35.875 -0.001 1 89.25 90 LEU A C 1
ATOM 707 O O . LEU A 1 90 ? -2.918 36.531 0.499 1 89.25 90 LEU A O 1
ATOM 711 N N . GLU A 1 91 ? -4.234 36.062 -1.17 1 88.12 91 GLU A N 1
ATOM 712 C CA . GLU A 1 91 ? -3.688 37.125 -2.02 1 88.12 91 GLU A CA 1
ATOM 713 C C . GLU A 1 91 ? -3.994 38.5 -1.453 1 88.12 91 GLU A C 1
ATOM 715 O O . GLU A 1 91 ? -3.143 39.375 -1.48 1 88.12 91 GLU A O 1
ATOM 720 N N . GLU A 1 92 ? -5.172 38.594 -0.972 1 90.94 92 GLU A N 1
ATOM 721 C CA . GLU A 1 92 ? -5.598 39.875 -0.385 1 90.94 92 GLU A CA 1
ATOM 722 C C . GLU A 1 92 ? -4.762 40.219 0.841 1 90.94 92 GLU A C 1
ATOM 724 O O . GLU A 1 92 ? -4.363 41.375 1.019 1 90.94 92 GLU A O 1
ATOM 729 N N . ILE A 1 93 ? -4.551 39.25 1.602 1 93.06 93 ILE A N 1
ATOM 730 C CA . ILE A 1 93 ? -3.775 39.5 2.814 1 93.06 93 ILE A CA 1
ATOM 731 C C . ILE A 1 93 ? -2.346 39.875 2.449 1 93.06 93 ILE A C 1
ATOM 733 O O . ILE A 1 93 ? -1.781 40.812 3.031 1 93.06 93 ILE A O 1
ATOM 737 N N . GLN A 1 94 ? -1.834 39.25 1.507 1 89.12 94 GLN A N 1
ATOM 738 C CA . GLN A 1 94 ? -0.451 39.5 1.109 1 89.12 94 GLN A CA 1
ATOM 739 C C . GLN A 1 94 ? -0.3 40.875 0.443 1 89.12 94 GLN A C 1
ATOM 741 O O . GLN A 1 94 ? 0.647 41.594 0.73 1 89.12 94 GLN A O 1
ATOM 746 N N . ASN A 1 95 ? -1.267 41.188 -0.359 1 87.94 95 ASN A N 1
ATOM 747 C CA . ASN A 1 95 ? -1.071 42.344 -1.219 1 87.94 95 ASN A CA 1
ATOM 748 C C . ASN A 1 95 ? -1.8 43.562 -0.677 1 87.94 95 ASN A C 1
ATOM 750 O O . ASN A 1 95 ? -1.349 44.719 -0.869 1 87.94 95 ASN A O 1
ATOM 754 N N . ASP A 1 96 ? -2.9 43.375 0.011 1 90.69 96 ASP A N 1
ATOM 755 C CA . ASP A 1 96 ? -3.771 44.5 0.322 1 90.69 96 ASP A CA 1
ATOM 756 C C . ASP A 1 96 ? -3.611 44.938 1.777 1 90.69 96 ASP A C 1
ATOM 758 O O . ASP A 1 96 ? -3.938 46.094 2.133 1 90.69 96 ASP A O 1
ATOM 762 N N . VAL A 1 97 ? -3.232 44.094 2.625 1 93 97 VAL A N 1
ATOM 763 C CA . VAL A 1 97 ? -3.133 44.438 4.039 1 93 97 VAL A CA 1
ATOM 764 C C . VAL A 1 97 ? -1.8 45.125 4.312 1 93 97 VAL A C 1
ATOM 766 O O . VAL A 1 97 ? -0.737 44.5 4.195 1 93 97 VAL A O 1
ATOM 769 N N . GLN A 1 98 ? -1.892 46.344 4.645 1 91.81 98 GLN A N 1
ATOM 770 C CA . GLN A 1 98 ? -0.723 47.188 4.922 1 91.81 98 GLN A CA 1
ATOM 771 C C . GLN A 1 98 ? -0.855 47.875 6.27 1 91.81 98 GLN A C 1
ATOM 773 O O . GLN A 1 98 ? -1.965 48.062 6.777 1 91.81 98 GLN A O 1
ATOM 778 N N . PRO A 1 99 ? 0.32 48.219 6.797 1 91.44 99 PRO A N 1
ATOM 779 C CA . PRO A 1 99 ? 0.243 48.938 8.07 1 91.44 99 PRO A CA 1
ATOM 780 C C . PRO A 1 99 ? -0.452 50.281 7.941 1 91.44 99 PRO A C 1
ATOM 782 O O . PRO A 1 99 ? -0.334 50.969 6.906 1 91.44 99 PRO A O 1
ATOM 785 N N . GLY A 1 100 ? -1.15 50.625 8.938 1 87.88 100 GLY A N 1
ATOM 786 C CA . GLY A 1 100 ? -1.842 51.906 8.969 1 87.88 100 GLY A CA 1
ATOM 787 C C . GLY A 1 100 ? -1.129 52.938 9.812 1 87.88 100 GLY A C 1
ATOM 788 O O . GLY A 1 100 ? -0.135 52.625 10.477 1 87.88 100 GLY A O 1
ATOM 789 N N . SER A 1 101 ? -1.656 54.156 9.75 1 87.75 101 SER A N 1
ATOM 790 C CA . SER A 1 101 ? -1.065 55.281 10.484 1 87.75 101 SER A CA 1
ATOM 791 C C . SER A 1 101 ? -1.901 55.656 11.711 1 87.75 101 SER A C 1
ATOM 793 O O . SER A 1 101 ? -1.518 56.5 12.492 1 87.75 101 SER A O 1
ATOM 795 N N . GLN A 1 102 ? -2.971 54.938 11.891 1 87.56 102 GLN A N 1
ATOM 796 C CA . GLN A 1 102 ? -3.875 55.25 12.992 1 87.56 102 GLN A CA 1
ATOM 797 C C . GLN A 1 102 ? -3.787 54.188 14.094 1 87.56 102 GLN A C 1
ATOM 799 O O . GLN A 1 102 ? -3.041 53.219 13.961 1 87.56 102 GLN A O 1
ATOM 804 N N . GLN A 1 103 ? -4.41 54.5 15.25 1 83.44 103 GLN A N 1
ATOM 805 C CA . GLN A 1 103 ? -4.5 53.562 16.344 1 83.44 103 GLN A CA 1
ATOM 806 C C . GLN A 1 103 ? -5.949 53.344 16.766 1 83.44 103 GLN A C 1
ATOM 808 O O . GLN A 1 103 ? -6.773 54.25 16.672 1 83.44 103 GLN A O 1
ATOM 813 N N . ALA A 1 104 ? -6.223 52.156 16.984 1 80 104 ALA A N 1
ATOM 814 C CA . ALA A 1 104 ? -7.562 51.844 17.469 1 80 104 ALA A CA 1
ATOM 815 C C . ALA A 1 104 ? -7.512 50.906 18.672 1 80 104 ALA A C 1
ATOM 817 O O . ALA A 1 104 ? -6.547 50.156 18.844 1 80 104 ALA A O 1
ATOM 818 N N . ASP A 1 105 ? -8.539 51.094 19.484 1 76.19 105 ASP A N 1
ATOM 819 C CA . ASP A 1 105 ? -8.656 50.25 20.672 1 76.19 105 ASP A CA 1
ATOM 820 C C . ASP A 1 105 ? -8.859 48.781 20.297 1 76.19 105 ASP A C 1
ATOM 822 O O . ASP A 1 105 ? -9.695 48.469 19.453 1 76.19 105 ASP A O 1
ATOM 826 N N . CYS A 1 106 ? -8.109 47.938 20.969 1 69.25 106 CYS A N 1
ATOM 827 C CA . CYS A 1 106 ? -8.086 46.531 20.625 1 69.25 106 CYS A CA 1
ATOM 828 C C . CYS A 1 106 ? -9.359 45.844 21.094 1 69.25 106 CYS A C 1
ATOM 830 O O . CYS A 1 106 ? -9.68 44.75 20.641 1 69.25 106 CYS A O 1
ATOM 832 N N . ILE A 1 107 ? -10.078 46.438 21.953 1 70 107 ILE A N 1
ATOM 833 C CA . ILE A 1 107 ? -11.227 45.75 22.547 1 70 107 ILE A CA 1
ATOM 834 C C . ILE A 1 107 ? -12.469 46.031 21.703 1 70 107 ILE A C 1
ATOM 836 O O . ILE A 1 107 ? -13.438 45.25 21.766 1 70 107 ILE A O 1
ATOM 840 N N . LEU A 1 108 ? -12.328 46.969 20.859 1 62.88 108 LEU A N 1
ATOM 841 C CA . LEU A 1 108 ? -13.484 47.438 20.109 1 62.88 108 LEU A CA 1
ATOM 842 C C . LEU A 1 108 ? -14.016 46.344 19.188 1 62.88 108 LEU A C 1
ATOM 844 O O . LEU A 1 108 ? -15.227 46.094 19.141 1 62.88 108 LEU A O 1
ATOM 848 N N . PRO A 1 109 ? -13.133 45.625 18.594 1 63.81 109 PRO A N 1
ATOM 849 C CA . PRO A 1 109 ? -13.672 44.562 17.719 1 63.81 109 PRO A CA 1
ATOM 850 C C . PRO A 1 109 ? -14.43 43.469 18.5 1 63.81 109 PRO A C 1
ATOM 852 O O . PRO A 1 109 ? -15.297 42.812 17.953 1 63.81 109 PRO A O 1
ATOM 855 N N . LEU A 1 110 ? -14.18 43.406 19.672 1 67.31 110 LEU A N 1
ATOM 856 C CA . LEU A 1 110 ? -14.82 42.406 20.5 1 67.31 110 LEU A CA 1
ATOM 857 C C . LEU A 1 110 ? -16.234 42.844 20.891 1 67.31 110 LEU A C 1
ATOM 859 O O . LEU A 1 110 ? -17.109 42 21.094 1 67.31 110 LEU A O 1
ATOM 863 N N . ALA A 1 111 ? -16.328 44.125 21.016 1 63.94 111 ALA A N 1
ATOM 864 C CA . ALA A 1 111 ? -17.609 44.656 21.438 1 63.94 111 ALA A CA 1
ATOM 865 C C . ALA A 1 111 ? -18.656 44.5 20.328 1 63.94 111 ALA A C 1
ATOM 867 O O . ALA A 1 111 ? -19.844 44.344 20.609 1 63.94 111 ALA A O 1
ATOM 868 N N . ASP A 1 112 ? -18.172 44.438 19.125 1 65.81 112 ASP A N 1
ATOM 869 C CA . ASP A 1 112 ? -19.094 44.406 17.984 1 65.81 112 ASP A CA 1
ATOM 870 C C . ASP A 1 112 ? -19.109 43.031 17.328 1 65.81 112 ASP A C 1
ATOM 872 O O . ASP A 1 112 ? -19.281 42.906 16.109 1 65.81 112 ASP A O 1
ATOM 876 N N . HIS A 1 113 ? -18.953 42.031 18.109 1 64.69 113 HIS A N 1
ATOM 877 C CA . HIS A 1 113 ? -18.891 40.688 17.531 1 64.69 113 HIS A CA 1
ATOM 878 C C . HIS A 1 113 ? -20.188 40.344 16.828 1 64.69 113 HIS A C 1
ATOM 880 O O . HIS A 1 113 ? -20.188 39.562 15.867 1 64.69 113 HIS A O 1
ATOM 886 N N . SER A 1 114 ? -21.25 40.938 17.25 1 65.38 114 SER A N 1
ATOM 887 C CA . SER A 1 114 ? -22.547 40.625 16.641 1 65.38 114 SER A CA 1
ATOM 888 C C . SER A 1 114 ? -22.609 41.094 15.195 1 65.38 114 SER A C 1
ATOM 890 O O . SER A 1 114 ? -23.203 40.438 14.344 1 65.38 114 SER A O 1
ATOM 892 N N . SER A 1 115 ? -22.016 42.188 15.023 1 69.06 115 SER A N 1
ATOM 893 C CA . SER A 1 115 ? -22.031 42.719 13.664 1 69.06 115 SER A CA 1
ATOM 894 C C . SER A 1 115 ? -21.172 41.875 12.727 1 69.06 115 SER A C 1
ATOM 896 O O . SER A 1 115 ? -21.422 41.844 11.516 1 69.06 115 SER A O 1
ATOM 898 N N . LEU A 1 116 ? -20.266 41.219 13.367 1 71.31 116 LEU A N 1
ATOM 899 C CA . LEU A 1 116 ? -19.375 40.406 12.578 1 71.31 116 LEU A CA 1
ATOM 900 C C . LEU A 1 116 ? -20.094 39.156 12.086 1 71.31 116 LEU A C 1
ATOM 902 O O . LEU A 1 116 ? -19.75 38.594 11.031 1 71.31 116 LEU A O 1
ATOM 906 N N . LEU A 1 117 ? -21.109 38.719 12.789 1 73.19 117 LEU A N 1
ATOM 907 C CA . LEU A 1 117 ? -21.797 37.469 12.5 1 73.19 117 LEU A CA 1
ATOM 908 C C . LEU A 1 117 ? -22.922 37.688 11.492 1 73.19 117 LEU A C 1
ATOM 910 O O . LEU A 1 117 ? -23.406 36.719 10.883 1 73.19 117 LEU A O 1
ATOM 914 N N . GLN A 1 118 ? -23.188 38.906 11.172 1 65.62 118 GLN A N 1
ATOM 915 C CA . GLN A 1 118 ? -24.219 39.281 10.203 1 65.62 118 GLN A CA 1
ATOM 916 C C . GLN A 1 118 ? -25.469 38.438 10.375 1 65.62 118 GLN A C 1
ATOM 918 O O . GLN A 1 118 ? -26.047 37.969 9.391 1 65.62 118 GLN A O 1
ATOM 923 N N . GLY A 1 119 ? -25.75 38.094 11.539 1 65.69 119 GLY A N 1
ATOM 924 C CA . GLY A 1 119 ? -26.984 37.375 11.781 1 65.69 119 GLY A CA 1
ATOM 925 C C . GLY A 1 119 ? -26.859 35.875 11.648 1 65.69 119 GLY A C 1
ATOM 926 O O . GLY A 1 119 ? -27.797 35.156 11.93 1 65.69 119 GLY A O 1
ATOM 927 N N . LYS A 1 120 ? -25.75 35.406 11.203 1 74.19 120 LYS A N 1
ATOM 928 C CA . LYS A 1 120 ? -25.547 33.969 11.062 1 74.19 120 LYS A CA 1
ATOM 929 C C . LYS A 1 120 ? -25.312 33.312 12.422 1 74.19 120 LYS A C 1
ATOM 931 O O . LYS A 1 120 ? -24.781 33.969 13.336 1 74.19 120 LYS A O 1
ATOM 936 N N . LYS A 1 121 ? -25.875 32.156 12.586 1 74.31 121 LYS A N 1
ATOM 937 C CA . LYS A 1 121 ? -25.688 31.406 13.82 1 74.31 121 LYS A CA 1
ATOM 938 C C . LYS A 1 121 ? -24.594 30.344 13.641 1 74.31 121 LYS A C 1
ATOM 940 O O . LYS A 1 121 ? -24.594 29.625 12.641 1 74.31 121 LYS A O 1
ATOM 945 N N . TYR A 1 122 ? -23.641 30.469 14.477 1 79.88 122 TYR A N 1
ATOM 946 C CA . TYR A 1 122 ? -22.547 29.5 14.461 1 79.88 122 TYR A CA 1
ATOM 947 C C . TYR A 1 122 ? -22.5 28.688 15.75 1 79.88 122 TYR A C 1
ATOM 949 O O . TYR A 1 122 ? -22.922 29.172 16.812 1 79.88 122 TYR A O 1
ATOM 957 N N . GLU A 1 123 ? -22.203 27.484 15.57 1 78.06 123 GLU A N 1
ATOM 958 C CA . GLU A 1 123 ? -22.047 26.641 16.766 1 78.06 123 GLU A CA 1
ATOM 959 C C . GLU A 1 123 ? -20.922 27.172 17.656 1 78.06 123 GLU A C 1
ATOM 961 O O . GLU A 1 123 ? -21.062 27.172 18.875 1 78.06 123 GLU A O 1
ATOM 966 N N . ARG A 1 124 ? -19.969 27.562 17.062 1 80.75 124 ARG A N 1
ATOM 967 C CA . ARG A 1 124 ? -18.828 28.094 17.781 1 80.75 124 ARG A CA 1
ATOM 968 C C . ARG A 1 124 ? -18.219 29.281 17.062 1 80.75 124 ARG A C 1
ATOM 970 O O . ARG A 1 124 ? -18.125 29.297 15.836 1 80.75 124 ARG A O 1
ATOM 977 N N . LEU A 1 125 ? -18.016 30.266 17.906 1 84.62 125 LEU A N 1
ATOM 978 C CA . LEU A 1 125 ? -17.344 31.453 17.375 1 84.62 125 LEU A CA 1
ATOM 979 C C . LEU A 1 125 ? -16.016 31.703 18.094 1 84.62 125 LEU A C 1
ATOM 981 O O . LEU A 1 125 ? -15.992 31.797 19.328 1 84.62 125 LEU A O 1
ATOM 985 N N . ASN A 1 126 ? -15 31.766 17.328 1 88.19 126 ASN A N 1
ATOM 986 C CA . ASN A 1 126 ? -13.664 32.062 17.859 1 88.19 126 ASN A CA 1
ATOM 987 C C . ASN A 1 126 ? -13.133 33.375 17.344 1 88.19 126 ASN A C 1
ATOM 989 O O . ASN A 1 126 ? -13.227 33.688 16.156 1 88.19 126 ASN A O 1
ATOM 993 N N . ILE A 1 127 ? -12.656 34.125 18.266 1 89.12 127 ILE A N 1
ATOM 994 C CA . ILE A 1 127 ? -12.047 35.375 17.891 1 89.12 127 ILE A CA 1
ATOM 995 C C . ILE A 1 127 ? -10.562 35.375 18.219 1 89.12 127 ILE A C 1
ATOM 997 O O . ILE A 1 127 ? -10.172 35 19.344 1 89.12 127 ILE A O 1
ATOM 1001 N N . VAL A 1 128 ? -9.797 35.688 17.25 1 92 128 VAL A N 1
ATOM 1002 C CA . VAL A 1 128 ? -8.352 35.719 17.438 1 92 128 VAL A CA 1
ATOM 1003 C C . VAL A 1 128 ? -7.836 37.156 17.281 1 92 128 VAL A C 1
ATOM 1005 O O . VAL A 1 128 ? -8.078 37.812 16.266 1 92 128 VAL A O 1
ATOM 1008 N N . MET A 1 129 ? -7.098 37.594 18.328 1 92.25 129 MET A N 1
ATOM 1009 C CA . MET A 1 129 ? -6.57 38.938 18.328 1 92.25 129 MET A CA 1
ATOM 1010 C C . MET A 1 129 ? -5.055 38.938 18.141 1 92.25 129 MET A C 1
ATOM 1012 O O . MET A 1 129 ? -4.332 38.281 18.875 1 92.25 129 MET A O 1
ATOM 1016 N N . LEU A 1 130 ? -4.594 39.625 17.125 1 94.88 130 LEU A N 1
ATOM 1017 C CA . LEU A 1 130 ? -3.164 39.844 16.906 1 94.88 130 LEU A CA 1
ATOM 1018 C C . LEU A 1 130 ? -2.793 41.312 17.094 1 94.88 130 LEU A C 1
ATOM 1020 O O . LEU A 1 130 ? -3.176 42.156 16.297 1 94.88 130 LEU A O 1
ATOM 1024 N N . THR A 1 131 ? -2.082 41.594 18.156 1 93.06 131 THR A N 1
ATOM 1025 C CA . THR A 1 131 ? -1.799 43 18.5 1 93.06 131 THR A CA 1
ATOM 1026 C C . THR A 1 131 ? -0.541 43.094 19.359 1 93.06 131 THR A C 1
ATOM 1028 O O . THR A 1 131 ? -0.1 42.094 19.938 1 93.06 131 THR A O 1
ATOM 1031 N N . ASP A 1 132 ? 0.107 44.219 19.359 1 90.69 132 ASP A N 1
ATOM 1032 C CA . ASP A 1 132 ? 1.233 44.469 20.266 1 90.69 132 ASP A CA 1
ATOM 1033 C C . ASP A 1 132 ? 0.774 45.156 21.547 1 90.69 132 ASP A C 1
ATOM 1035 O O . ASP A 1 132 ? 1.598 45.531 22.375 1 90.69 132 ASP A O 1
ATOM 1039 N N . LEU A 1 133 ? -0.497 45.438 21.703 1 88.62 133 LEU A N 1
ATOM 1040 C CA . LEU A 1 133 ? -1.146 46 22.875 1 88.62 133 LEU A CA 1
ATOM 1041 C C . LEU A 1 133 ? -0.608 47.406 23.188 1 88.62 133 LEU A C 1
ATOM 1043 O O . LEU A 1 133 ? -0.609 47.844 24.328 1 88.62 133 LEU A O 1
ATOM 1047 N N . ASN A 1 134 ? -0.097 48.031 22.203 1 86.69 134 ASN A N 1
ATOM 1048 C CA . ASN A 1 134 ? 0.48 49.375 22.422 1 86.69 134 ASN A CA 1
ATOM 1049 C C . ASN A 1 134 ? -0.552 50.469 22.203 1 86.69 134 ASN A C 1
ATOM 1051 O O . ASN A 1 134 ? -0.227 51.531 21.672 1 86.69 134 ASN A O 1
ATOM 1055 N N . THR A 1 135 ? -1.809 50.125 22.406 1 80.94 135 THR A N 1
ATOM 1056 C CA . THR A 1 135 ? -2.869 51.125 22.297 1 80.94 135 THR A CA 1
ATOM 1057 C C . THR A 1 135 ? -3.586 51.312 23.625 1 80.94 135 THR A C 1
ATOM 1059 O O . THR A 1 135 ? -3.791 50.344 24.375 1 80.94 135 THR A O 1
ATOM 1062 N N . PRO A 1 136 ? -3.803 52.625 23.922 1 74.31 136 PRO A N 1
ATOM 1063 C CA . PRO A 1 136 ? -4.508 52.875 25.188 1 74.31 136 PRO A CA 1
ATOM 1064 C C . PRO A 1 136 ? -5.879 52.188 25.234 1 74.31 136 PRO A C 1
ATOM 1066 O O . PRO A 1 136 ? -6.586 52.156 24.219 1 74.31 136 PRO A O 1
ATOM 1069 N N . SER A 1 137 ? -6.055 51.375 26.203 1 70.19 137 SER A N 1
ATOM 1070 C CA . SER A 1 137 ? -7.324 50.688 26.344 1 70.19 137 SER A CA 1
ATOM 1071 C C . SER A 1 137 ? -8.164 51.25 27.469 1 70.19 137 SER A C 1
ATOM 1073 O O . SER A 1 137 ? -7.621 51.75 28.469 1 70.19 137 SER A O 1
ATOM 1075 N N . SER A 1 138 ? -9.469 51.5 27.141 1 69.25 138 SER A N 1
ATOM 1076 C CA . SER A 1 138 ? -10.367 52 28.188 1 69.25 138 SER A CA 1
ATOM 1077 C C . SER A 1 138 ? -10.914 50.844 29.031 1 69.25 138 SER A C 1
ATOM 1079 O O . SER A 1 138 ? -11.625 49.969 28.516 1 69.25 138 SER A O 1
ATOM 1081 N N . PRO A 1 139 ? -10.57 50.781 30.297 1 70.06 139 PRO A N 1
ATOM 1082 C CA . PRO A 1 139 ? -11.031 49.688 31.172 1 70.06 139 PRO A CA 1
ATOM 1083 C C . PRO A 1 139 ? -12.531 49.75 31.438 1 70.06 139 PRO A C 1
ATOM 1085 O O . PRO A 1 139 ? -13.125 48.75 31.859 1 70.06 139 PRO A O 1
ATOM 1088 N N . ASP A 1 140 ? -13.141 50.844 31.172 1 70 140 ASP A N 1
ATOM 1089 C CA . ASP A 1 140 ? -14.508 51.094 31.641 1 70 140 ASP A CA 1
ATOM 1090 C C . ASP A 1 140 ? -15.477 50.094 31.016 1 70 140 ASP A C 1
ATOM 1092 O O . ASP A 1 140 ? -16.438 49.656 31.672 1 70 140 ASP A O 1
ATOM 1096 N N . GLN A 1 141 ? -15.211 49.625 29.875 1 75 141 GLN A N 1
ATOM 1097 C CA . GLN A 1 141 ? -16.203 48.781 29.203 1 75 141 GLN A CA 1
ATOM 1098 C C . GLN A 1 141 ? -15.742 47.312 29.172 1 75 141 GLN A C 1
ATOM 1100 O O . GLN A 1 141 ? -16.438 46.469 28.625 1 75 141 GLN A O 1
ATOM 1105 N N . LEU A 1 142 ? -14.844 47.062 29.938 1 81.12 142 LEU A N 1
ATOM 1106 C CA . LEU A 1 142 ? -14.234 45.719 29.859 1 81.12 142 LEU A CA 1
ATOM 1107 C C . LEU A 1 142 ? -15.164 44.656 30.453 1 81.12 142 LEU A C 1
ATOM 1109 O O . LEU A 1 142 ? -15.32 43.594 29.891 1 81.12 142 LEU A O 1
ATOM 1113 N N . ASP A 1 143 ? -15.781 45 31.469 1 82.38 143 ASP A N 1
ATOM 1114 C CA . ASP A 1 143 ? -16.656 44.062 32.156 1 82.38 143 ASP A CA 1
ATOM 1115 C C . ASP A 1 143 ? -17.875 43.719 31.281 1 82.38 143 ASP A C 1
ATOM 1117 O O . ASP A 1 143 ? -18.328 42.562 31.266 1 82.38 143 ASP A O 1
ATOM 1121 N N . ILE A 1 144 ? -18.281 44.75 30.672 1 80.75 144 ILE A N 1
ATOM 1122 C CA . ILE A 1 144 ? -19.422 44.562 29.797 1 80.75 144 ILE A CA 1
ATOM 1123 C C . ILE A 1 144 ? -19.047 43.625 28.641 1 80.75 144 ILE A C 1
ATOM 1125 O O . ILE A 1 144 ? -19.797 42.719 28.281 1 80.75 144 ILE A O 1
ATOM 1129 N N . ILE A 1 145 ? -18 43.875 28.156 1 80.88 145 ILE A N 1
ATOM 1130 C CA . ILE A 1 145 ? -17.516 43.094 27.016 1 80.88 145 ILE A CA 1
ATOM 1131 C C . ILE A 1 145 ? -17.297 41.656 27.438 1 80.88 145 ILE A C 1
ATOM 1133 O O . ILE A 1 145 ? -17.703 40.719 26.734 1 80.88 145 ILE A O 1
ATOM 1137 N N . ILE A 1 146 ? -16.703 41.438 28.562 1 84.94 146 ILE A N 1
ATOM 1138 C CA . ILE A 1 146 ? -16.438 40.094 29.094 1 84.94 146 ILE A CA 1
ATOM 1139 C C . ILE A 1 146 ? -17.766 39.375 29.266 1 84.94 146 ILE A C 1
ATOM 1141 O O . ILE A 1 146 ? -17.891 38.188 28.906 1 84.94 146 ILE A O 1
ATOM 1145 N N . GLY A 1 147 ? -18.672 40.062 29.859 1 83.19 147 GLY A N 1
ATOM 1146 C CA . GLY A 1 147 ? -19.984 39.469 30.047 1 83.19 147 GLY A CA 1
ATOM 1147 C C . GLY A 1 147 ? -20.656 39.062 28.75 1 83.19 147 GLY A C 1
ATOM 1148 O O . GLY A 1 147 ? -21.25 38 28.656 1 83.19 147 GLY A O 1
ATOM 1149 N N . ASN A 1 148 ? -20.531 39.875 27.781 1 80.38 148 ASN A N 1
ATOM 1150 C CA . ASN A 1 148 ? -21.109 39.562 26.484 1 80.38 148 ASN A CA 1
ATOM 1151 C C . ASN A 1 148 ? -20.422 38.375 25.828 1 80.38 148 ASN A C 1
ATOM 1153 O O . ASN A 1 148 ? -21.094 37.531 25.219 1 80.38 148 ASN A O 1
ATOM 1157 N N . LEU A 1 149 ? -19.172 38.281 25.906 1 84.25 149 LEU A N 1
ATOM 1158 C CA . LEU A 1 149 ? -18.406 37.156 25.344 1 84.25 149 LEU A CA 1
ATOM 1159 C C . LEU A 1 149 ? -18.797 35.844 26 1 84.25 149 LEU A C 1
ATOM 1161 O O . LEU A 1 149 ? -18.938 34.812 25.328 1 84.25 149 LEU A O 1
ATOM 1165 N N . LYS A 1 150 ? -18.953 35.906 27.219 1 84.44 150 LYS A N 1
ATOM 1166 C CA . LYS A 1 150 ? -19.344 34.719 27.969 1 84.44 150 LYS A CA 1
ATOM 1167 C C . LYS A 1 150 ? -20.75 34.25 27.562 1 84.44 150 LYS A C 1
ATOM 1169 O O . LYS A 1 150 ? -20.969 33.062 27.375 1 84.44 150 LYS A O 1
ATOM 1174 N N . ARG A 1 151 ? -21.562 35.219 27.5 1 80.19 151 ARG A N 1
ATOM 1175 C CA . ARG A 1 151 ? -22.953 34.875 27.156 1 80.19 151 ARG A CA 1
ATOM 1176 C C . ARG A 1 151 ? -23.047 34.312 25.75 1 80.19 151 ARG A C 1
ATOM 1178 O O . ARG A 1 151 ? -23.906 33.438 25.5 1 80.19 151 ARG A O 1
ATOM 1185 N N . ALA A 1 152 ? -22.281 34.781 24.891 1 78.12 152 ALA A N 1
ATOM 1186 C CA . ALA A 1 152 ? -22.312 34.312 23.5 1 78.12 152 ALA A CA 1
ATOM 1187 C C . ALA A 1 152 ? -21.5 33.062 23.312 1 78.12 152 ALA A C 1
ATOM 1189 O O . ALA A 1 152 ? -21.562 32.406 22.266 1 78.12 152 ALA A O 1
ATOM 1190 N N . GLY A 1 153 ? -20.797 32.688 24.312 1 79.5 153 GLY A N 1
ATOM 1191 C CA . GLY A 1 153 ? -19.969 31.484 24.219 1 79.5 153 GLY A CA 1
ATOM 1192 C C . GLY A 1 153 ? -18.797 31.641 23.25 1 79.5 153 GLY A C 1
ATOM 1193 O O . GLY A 1 153 ? -18.469 30.703 22.516 1 79.5 153 GLY A O 1
ATOM 1194 N N . ILE A 1 154 ? -18.25 32.781 23.156 1 83.31 154 ILE A N 1
ATOM 1195 C CA . ILE A 1 154 ? -17.172 33.094 22.234 1 83.31 154 ILE A CA 1
ATOM 1196 C C . ILE A 1 154 ? -15.828 32.75 22.875 1 83.31 154 ILE A C 1
ATOM 1198 O O . ILE A 1 154 ? -15.609 33 24.062 1 83.31 154 ILE A O 1
ATOM 1202 N N . THR A 1 155 ? -15.078 32.062 22.109 1 86.06 155 THR A N 1
ATOM 1203 C CA . THR A 1 155 ? -13.719 31.797 22.562 1 86.06 155 THR A CA 1
ATOM 1204 C C . THR A 1 155 ? -12.758 32.844 22.031 1 86.06 155 THR A C 1
ATOM 1206 O O . THR A 1 155 ? -12.875 33.281 20.891 1 86.06 155 THR A O 1
ATOM 1209 N N . LEU A 1 156 ? -11.82 33.219 22.953 1 88 156 LEU A N 1
ATOM 1210 C CA . LEU A 1 156 ? -10.891 34.312 22.609 1 88 156 LEU A CA 1
ATOM 1211 C C . LEU A 1 156 ? -9.453 33.812 22.703 1 88 156 LEU A C 1
ATOM 1213 O O . LEU A 1 156 ? -9.086 33.094 23.625 1 88 156 LEU A O 1
ATOM 1217 N N . GLN A 1 157 ? -8.703 34.188 21.656 1 90.25 157 GLN A N 1
ATOM 1218 C CA . GLN A 1 157 ? -7.273 33.906 21.641 1 90.25 157 GLN A CA 1
ATOM 1219 C C . GLN A 1 157 ? -6.469 35.156 21.328 1 90.25 157 GLN A C 1
ATOM 1221 O O . GLN A 1 157 ? -6.887 35.969 20.5 1 90.25 157 GLN A O 1
ATOM 1226 N N . PHE A 1 158 ? -5.324 35.281 22.047 1 91.38 158 PHE A N 1
ATOM 1227 C CA . PHE A 1 158 ? -4.449 36.438 21.797 1 91.38 158 PHE A CA 1
ATOM 1228 C C . PHE A 1 158 ? -3.096 35.969 21.266 1 91.38 158 PHE A C 1
ATOM 1230 O O . PHE A 1 158 ? -2.547 34.969 21.75 1 91.38 158 PHE A O 1
ATOM 1237 N N . PHE A 1 159 ? -2.666 36.656 20.281 1 93.25 159 PHE A N 1
ATOM 1238 C CA . PHE A 1 159 ? -1.305 36.5 19.781 1 93.25 159 PHE A CA 1
ATOM 1239 C C . PHE A 1 159 ? -0.52 37.781 19.953 1 93.25 159 PHE A C 1
ATOM 1241 O O . PHE A 1 159 ? -0.918 38.844 19.438 1 93.25 159 PHE A O 1
ATOM 1248 N N . LEU A 1 160 ? 0.579 37.719 20.656 1 92.69 160 LEU A N 1
ATOM 1249 C CA . LEU A 1 160 ? 1.375 38.906 20.984 1 92.69 160 LEU A CA 1
ATOM 1250 C C . LEU A 1 160 ? 2.818 38.719 20.531 1 92.69 160 LEU A C 1
ATOM 1252 O O . LEU A 1 160 ? 3.281 37.594 20.344 1 92.69 160 LEU A O 1
ATOM 1256 N N . PRO A 1 161 ? 3.473 39.781 20.25 1 91 161 PRO A N 1
ATOM 1257 C CA . PRO A 1 161 ? 4.879 39.656 19.859 1 91 161 PRO A CA 1
ATOM 1258 C C . PRO A 1 161 ? 5.789 39.281 21.016 1 91 161 PRO A C 1
ATOM 1260 O O . PRO A 1 161 ? 6.961 38.938 20.812 1 91 161 PRO A O 1
ATOM 1263 N N . PHE A 1 162 ? 5.266 39.344 22.266 1 87.62 162 PHE A N 1
ATOM 1264 C CA . PHE A 1 162 ? 6.039 39.031 23.469 1 87.62 162 PHE A CA 1
ATOM 1265 C C . PHE A 1 162 ? 5.273 38.062 24.359 1 87.62 162 PHE A C 1
ATOM 1267 O O . PHE A 1 162 ? 4.051 37.938 24.25 1 87.62 162 PHE A O 1
ATOM 1274 N N . PRO A 1 163 ? 5.996 37.281 25.219 1 87.38 163 PRO A N 1
ATOM 1275 C CA . PRO A 1 163 ? 5.32 36.312 26.094 1 87.38 163 PRO A CA 1
ATOM 1276 C C . PRO A 1 163 ? 4.562 37 27.234 1 87.38 163 PRO A C 1
ATOM 1278 O O . PRO A 1 163 ? 4.93 38.094 27.641 1 87.38 163 PRO A O 1
ATOM 1281 N N . VAL A 1 164 ? 3.559 36.344 27.656 1 80.25 164 VAL A N 1
ATOM 1282 C CA . VAL A 1 164 ? 2.719 36.875 28.734 1 80.25 164 VAL A CA 1
ATOM 1283 C C . VAL A 1 164 ? 3.492 36.844 30.047 1 80.25 164 VAL A C 1
ATOM 1285 O O . VAL A 1 164 ? 3.367 37.781 30.859 1 80.25 164 VAL A O 1
ATOM 1288 N N . ASP A 1 165 ? 4.109 35.656 30.406 1 68.88 165 ASP A N 1
ATOM 1289 C CA . ASP A 1 165 ? 4.844 35.531 31.672 1 68.88 165 ASP A CA 1
ATOM 1290 C C . ASP A 1 165 ? 6.16 36.281 31.609 1 68.88 165 ASP A C 1
ATOM 1292 O O . ASP A 1 165 ? 7.039 36.094 32.438 1 68.88 165 ASP A O 1
ATOM 1296 N N . GLY A 1 166 ? 6.434 37.125 30.781 1 54.03 166 GLY A N 1
ATOM 1297 C CA . GLY A 1 166 ? 7.691 37.844 30.75 1 54.03 166 GLY A CA 1
ATOM 1298 C C . GLY A 1 166 ? 8.086 38.406 32.094 1 54.03 166 GLY A C 1
ATOM 1299 O O . GLY A 1 166 ? 8.875 39.344 32.188 1 54.03 166 GLY A O 1
ATOM 1300 N N . GLY A 1 167 ? 7.312 38.188 33.156 1 41.84 167 GLY A N 1
ATOM 1301 C CA . GLY A 1 167 ? 7.984 38.75 34.312 1 41.84 167 GLY A CA 1
ATOM 1302 C C . GLY A 1 167 ? 9.43 38.312 34.438 1 41.84 167 GLY A C 1
ATOM 1303 O O . GLY A 1 167 ? 10.094 38.625 35.438 1 41.84 167 GLY A O 1
ATOM 1304 N N . GLY A 1 168 ? 9.891 37.094 34.219 1 37.72 168 GLY A N 1
ATOM 1305 C CA . GLY A 1 168 ? 11.281 37.031 34.625 1 37.72 168 GLY A CA 1
ATOM 1306 C C . GLY A 1 168 ? 12.148 38.062 33.969 1 37.72 168 GLY A C 1
ATOM 1307 O O . GLY A 1 168 ? 11.727 38.719 33 1 37.72 168 GLY A O 1
ATOM 1308 N N . SER A 1 169 ? 13.422 38.438 34.625 1 37.41 169 SER A N 1
ATOM 1309 C CA . SER A 1 169 ? 14.43 39.469 34.375 1 37.41 169 SER A CA 1
ATOM 1310 C C . SER A 1 169 ? 14.695 39.594 32.875 1 37.41 169 SER A C 1
ATOM 1312 O O . SER A 1 169 ? 15.039 40.688 32.406 1 37.41 169 SER A O 1
ATOM 1314 N N . ASN A 1 170 ? 15.414 38.469 32.312 1 36.22 170 ASN A N 1
ATOM 1315 C CA . ASN A 1 170 ? 16.156 38.625 31.078 1 36.22 170 ASN A CA 1
ATOM 1316 C C . ASN A 1 170 ? 15.242 38.625 29.859 1 36.22 170 ASN A C 1
ATOM 1318 O O . ASN A 1 170 ? 14.531 37.625 29.625 1 36.22 170 ASN A O 1
ATOM 1322 N N . PRO A 1 171 ? 14.641 39.688 29.344 1 41.41 171 PRO A N 1
ATOM 1323 C CA . PRO A 1 171 ? 14.008 39.719 28.031 1 41.41 171 PRO A CA 1
ATOM 1324 C C . PRO A 1 171 ? 14.617 38.688 27.062 1 41.41 171 PRO A C 1
ATOM 1326 O O . PRO A 1 171 ? 15.844 38.562 27 1 41.41 171 PRO A O 1
ATOM 1329 N N . PRO A 1 172 ? 14.211 37.5 26.938 1 40.59 172 PRO A N 1
ATOM 1330 C CA . PRO A 1 172 ? 15.086 36.656 26.109 1 40.59 172 PRO A CA 1
ATOM 1331 C C . PRO A 1 172 ? 15.938 37.5 25.141 1 40.59 172 PRO A C 1
ATOM 1333 O O . PRO A 1 172 ? 17.141 37.25 25.031 1 40.59 172 PRO A O 1
ATOM 1336 N N . HIS A 1 173 ? 15.469 37.688 23.734 1 38.22 173 HIS A N 1
ATOM 1337 C CA . HIS A 1 173 ? 16.312 38.5 22.875 1 38.22 173 HIS A CA 1
ATOM 1338 C C . HIS A 1 173 ? 16.344 39.938 23.328 1 38.22 173 HIS A C 1
ATOM 1340 O O . HIS A 1 173 ? 15.398 40.438 23.953 1 38.22 173 HIS A O 1
ATOM 1346 N N . GLY A 1 174 ? 17.344 40.75 23.453 1 42.75 174 GLY A N 1
ATOM 1347 C CA . GLY A 1 174 ? 17.656 42.156 23.656 1 42.75 174 GLY A CA 1
ATOM 1348 C C . GLY A 1 174 ? 16.422 43.031 23.75 1 42.75 174 GLY A C 1
ATOM 1349 O O . GLY A 1 174 ? 16.484 44.219 23.5 1 42.75 174 GLY A O 1
ATOM 1350 N N . GLY A 1 175 ? 15.18 42.625 23.75 1 47.25 175 GLY A N 1
ATOM 1351 C CA . GLY A 1 175 ? 14.055 43.5 23.484 1 47.25 175 GLY A CA 1
ATOM 1352 C C . GLY A 1 175 ? 13.758 44.438 24.641 1 47.25 175 GLY A C 1
ATOM 1353 O O . GLY A 1 175 ? 14.211 44.219 25.766 1 47.25 175 GLY A O 1
ATOM 1354 N N . LYS A 1 176 ? 13.453 45.75 24.297 1 58.53 176 LYS A N 1
ATOM 1355 C CA . LYS A 1 176 ? 13.008 46.938 25.031 1 58.53 176 LYS A CA 1
ATOM 1356 C C . LYS A 1 176 ? 11.914 46.562 26.031 1 58.53 176 LYS A C 1
ATOM 1358 O O . LYS A 1 176 ? 11.141 45.656 25.812 1 58.53 176 LYS A O 1
ATOM 1363 N N . ALA A 1 177 ? 12.102 46.875 27.25 1 69.62 177 ALA A N 1
ATOM 1364 C CA . ALA A 1 177 ? 11.078 46.875 28.297 1 69.62 177 ALA A CA 1
ATOM 1365 C C . ALA A 1 177 ? 9.719 47.281 27.734 1 69.62 177 ALA A C 1
ATOM 1367 O O . ALA A 1 177 ? 9.641 48.062 26.766 1 69.62 177 ALA A O 1
ATOM 1368 N N . LEU A 1 178 ? 8.633 46.531 28.156 1 82.06 178 LEU A N 1
ATOM 1369 C CA . LEU A 1 178 ? 7.273 46.844 27.719 1 82.06 178 LEU A CA 1
ATOM 1370 C C . LEU A 1 178 ? 6.934 48.312 28.031 1 82.06 178 LEU A C 1
ATOM 1372 O O . LEU A 1 178 ? 7.312 48.844 29.078 1 82.06 178 LEU A O 1
ATOM 1376 N N . SER A 1 179 ? 6.41 48.969 27.109 1 83.5 179 SER A N 1
ATOM 1377 C CA . SER A 1 179 ? 5.918 50.312 27.344 1 83.5 179 SER A CA 1
ATOM 1378 C C . SER A 1 179 ? 4.805 50.312 28.391 1 83.5 179 SER A C 1
ATOM 1380 O O . SER A 1 179 ? 4.289 49.25 28.766 1 83.5 179 SER A O 1
ATOM 1382 N N . ARG A 1 180 ? 4.477 51.438 28.875 1 84.56 180 ARG A N 1
ATOM 1383 C CA . ARG A 1 180 ? 3.404 51.562 29.844 1 84.56 180 ARG A CA 1
ATOM 1384 C C . ARG A 1 180 ? 2.072 51.094 29.266 1 84.56 180 ARG A C 1
ATOM 1386 O O . ARG A 1 180 ? 1.291 50.438 29.953 1 84.56 180 ARG A O 1
ATOM 1393 N N . GLU A 1 181 ? 1.907 51.406 28.047 1 84.19 181 GLU A N 1
ATOM 1394 C CA . GLU A 1 181 ? 0.677 51 27.375 1 84.19 181 GLU A CA 1
ATOM 1395 C C . GLU A 1 181 ? 0.602 49.5 27.203 1 84.19 181 GLU A C 1
ATOM 1397 O O . GLU A 1 181 ? -0.462 48.906 27.391 1 84.19 181 GLU A O 1
ATOM 1402 N N . GLN A 1 182 ? 1.685 48.938 26.922 1 87.5 182 GLN A N 1
ATOM 1403 C CA . GLN A 1 182 ? 1.724 47.469 26.719 1 87.5 182 GLN A CA 1
ATOM 1404 C C . GLN A 1 182 ? 1.495 46.75 28.031 1 87.5 182 GLN A C 1
ATOM 1406 O O . GLN A 1 182 ? 0.845 45.688 28.062 1 87.5 182 GLN A O 1
ATOM 1411 N N . GLN A 1 183 ? 1.985 47.312 29.047 1 87.31 183 GLN A N 1
ATOM 1412 C CA . GLN A 1 183 ? 1.784 46.719 30.359 1 87.31 183 GLN A CA 1
ATOM 1413 C C . GLN A 1 183 ? 0.312 46.75 30.766 1 87.31 183 GLN A C 1
ATOM 1415 O O . GLN A 1 183 ? -0.219 45.75 31.266 1 87.31 183 GLN A O 1
ATOM 1420 N N . GLN A 1 184 ? -0.214 47.906 30.562 1 83.94 184 GLN A N 1
ATOM 1421 C CA . GLN A 1 184 ? -1.638 48.031 30.859 1 83.94 184 GLN A CA 1
ATOM 1422 C C . GLN A 1 184 ? -2.467 47.094 30 1 83.94 184 GLN A C 1
ATOM 1424 O O . GLN A 1 184 ? -3.42 46.469 30.484 1 83.94 184 GLN A O 1
ATOM 1429 N N . GLY A 1 185 ? -2.094 47.031 28.766 1 86 185 GLY A N 1
ATOM 1430 C CA . GLY A 1 185 ? -2.775 46.125 27.859 1 86 185 GLY A CA 1
ATOM 1431 C C . GLY A 1 185 ? -2.648 44.688 28.266 1 86 185 GLY A C 1
ATOM 1432 O O . GLY A 1 185 ? -3.602 43.906 28.141 1 86 185 GLY A O 1
ATOM 1433 N N . LEU A 1 186 ? -1.509 44.344 28.688 1 88.25 186 LEU A N 1
ATOM 1434 C CA . LEU A 1 186 ? -1.251 42.969 29.109 1 88.25 186 LEU A CA 1
ATOM 1435 C C . LEU A 1 186 ? -2.08 42.625 30.344 1 88.25 186 LEU A C 1
ATOM 1437 O O . LEU A 1 186 ? -2.609 41.5 30.438 1 88.25 186 LEU A O 1
ATOM 1441 N N . GLU A 1 187 ? -2.127 43.562 31.219 1 86.38 187 GLU A N 1
ATOM 1442 C CA . GLU A 1 187 ? -2.93 43.344 32.406 1 86.38 187 GLU A CA 1
ATOM 1443 C C . GLU A 1 187 ? -4.406 43.156 32.062 1 86.38 187 GLU A C 1
ATOM 1445 O O . GLU A 1 187 ? -5.09 42.312 32.656 1 86.38 187 GLU A O 1
ATOM 1450 N N . MET A 1 188 ? -4.773 43.906 31.188 1 84.94 188 MET A N 1
ATOM 1451 C CA . MET A 1 188 ? -6.156 43.812 30.734 1 84.94 188 MET A CA 1
ATOM 1452 C C . MET A 1 188 ? -6.406 42.469 30.062 1 84.94 188 MET A C 1
ATOM 1454 O O . MET A 1 188 ? -7.445 41.844 30.281 1 84.94 188 MET A O 1
ATOM 1458 N N . THR A 1 189 ? -5.512 42.094 29.203 1 87.06 189 THR A N 1
ATOM 1459 C CA . THR A 1 189 ? -5.617 40.812 28.516 1 87.06 189 THR A CA 1
ATOM 1460 C C . THR A 1 189 ? -5.676 39.656 29.5 1 87.06 189 THR A C 1
ATOM 1462 O O . THR A 1 189 ? -6.492 38.75 29.359 1 87.06 189 THR A O 1
ATOM 1465 N N . LYS A 1 190 ? -4.863 39.75 30.438 1 87.44 190 LYS A N 1
ATOM 1466 C CA . LYS A 1 190 ? -4.859 38.719 31.469 1 87.44 190 LYS A CA 1
ATOM 1467 C C . LYS A 1 190 ? -6.203 38.656 32.188 1 87.44 190 LYS A C 1
ATOM 1469 O O . LYS A 1 190 ? -6.723 37.562 32.438 1 87.44 190 LYS A O 1
ATOM 1474 N N . LYS A 1 191 ? -6.66 39.812 32.469 1 85.5 191 LYS A N 1
ATOM 1475 C CA . LYS A 1 191 ? -7.945 39.875 33.156 1 85.5 191 LYS A CA 1
ATOM 1476 C C . LYS A 1 191 ? -9.062 39.281 32.312 1 85.5 191 LYS A C 1
ATOM 1478 O O . LYS A 1 191 ? -9.891 38.531 32.812 1 85.5 191 LYS A O 1
ATOM 1483 N N . VAL A 1 192 ? -9.055 39.625 31.125 1 86.31 192 VAL A N 1
ATOM 1484 C CA . VAL A 1 192 ? -10.078 39.125 30.203 1 86.31 192 VAL A CA 1
ATOM 1485 C C . VAL A 1 192 ? -9.977 37.625 30.078 1 86.31 192 VAL A C 1
ATOM 1487 O O . VAL A 1 192 ? -10.977 36.906 30.219 1 86.31 192 VAL A O 1
ATOM 1490 N N . MET A 1 193 ? -8.812 37.125 29.828 1 89.19 193 MET A N 1
ATOM 1491 C CA . MET A 1 193 ? -8.602 35.688 29.594 1 89.19 193 MET A CA 1
ATOM 1492 C C . MET A 1 193 ? -8.922 34.875 30.844 1 89.19 193 MET A C 1
ATOM 1494 O O . MET A 1 193 ? -9.508 33.812 30.75 1 89.19 193 MET A O 1
ATOM 1498 N N . MET A 1 194 ? -8.555 35.406 31.922 1 88.44 194 MET A N 1
ATOM 1499 C CA . MET A 1 194 ? -8.812 34.719 33.188 1 88.44 194 MET A CA 1
ATOM 1500 C C . MET A 1 194 ? -10.297 34.719 33.5 1 88.44 194 MET A C 1
ATOM 1502 O O . MET A 1 194 ? -10.805 33.812 34.156 1 88.44 194 MET A O 1
ATOM 1506 N N . SER A 1 195 ? -10.93 35.781 33.125 1 86.69 195 SER A N 1
ATOM 1507 C CA . SER A 1 195 ? -12.367 35.875 33.375 1 86.69 195 SER A CA 1
ATOM 1508 C C . SER A 1 195 ? -13.141 34.875 32.5 1 86.69 195 SER A C 1
ATOM 1510 O O . SER A 1 195 ? -14.195 34.406 32.875 1 86.69 195 SER A O 1
ATOM 1512 N N . LEU A 1 196 ? -12.695 34.688 31.359 1 86.19 196 LEU A N 1
ATOM 1513 C CA . LEU A 1 196 ? -13.352 33.781 30.422 1 86.19 196 LEU A CA 1
ATOM 1514 C C . LEU A 1 196 ? -13.07 32.312 30.797 1 86.19 196 LEU A C 1
ATOM 1516 O O . LEU A 1 196 ? -13.961 31.469 30.719 1 86.19 196 LEU A O 1
ATOM 1520 N N . ASP A 1 197 ? -11.891 32.062 31.094 1 83.62 197 ASP A N 1
ATOM 1521 C CA . ASP A 1 197 ? -11.469 30.734 31.516 1 83.62 197 ASP A CA 1
ATOM 1522 C C . ASP A 1 197 ? -10.445 30.828 32.656 1 83.62 197 ASP A C 1
ATOM 1524 O O . ASP A 1 197 ? -9.273 31.141 32.406 1 83.62 197 ASP A O 1
ATOM 1528 N N . GLU A 1 198 ? -10.812 30.516 33.75 1 76.19 198 GLU A N 1
ATOM 1529 C CA . GLU A 1 198 ? -9.984 30.688 34.938 1 76.19 198 GLU A CA 1
ATOM 1530 C C . GLU A 1 198 ? -8.812 29.719 34.938 1 76.19 198 GLU A C 1
ATOM 1532 O O . GLU A 1 198 ? -7.707 30.062 35.344 1 76.19 198 GLU A O 1
ATOM 1537 N N . GLU A 1 199 ? -8.992 28.531 34.438 1 73.38 199 GLU A N 1
ATOM 1538 C CA . GLU A 1 199 ? -7.969 27.5 34.562 1 73.38 199 GLU A CA 1
ATOM 1539 C C . GLU A 1 199 ? -6.973 27.578 33.406 1 73.38 199 GLU A C 1
ATOM 1541 O O . GLU A 1 199 ? -5.758 27.578 33.625 1 73.38 199 GLU A O 1
ATOM 1546 N N . ASP A 1 200 ? -7.414 27.797 32.25 1 76.44 200 ASP A N 1
ATOM 1547 C CA . ASP A 1 200 ? -6.555 27.641 31.062 1 76.44 200 ASP A CA 1
ATOM 1548 C C . ASP A 1 200 ? -6.59 28.891 30.188 1 76.44 200 ASP A C 1
ATOM 1550 O O . ASP A 1 200 ? -6.148 28.875 29.047 1 76.44 200 ASP A O 1
ATOM 1554 N N . GLY A 1 201 ? -7.027 29.953 30.75 1 76.38 201 GLY A N 1
ATOM 1555 C CA . GLY A 1 201 ? -7.203 31.141 29.938 1 76.38 201 GLY A CA 1
ATOM 1556 C C . GLY A 1 201 ? -5.902 31.672 29.375 1 76.38 201 GLY A C 1
ATOM 1557 O O . GLY A 1 201 ? -5.848 32.094 28.219 1 76.38 201 GLY A O 1
ATOM 1558 N N . LEU A 1 202 ? -4.898 31.609 30.141 1 76.69 202 LEU A N 1
ATOM 1559 C CA . LEU A 1 202 ? -3.621 32.188 29.719 1 76.69 202 LEU A CA 1
ATOM 1560 C C . LEU A 1 202 ? -2.916 31.281 28.734 1 76.69 202 LEU A C 1
ATOM 1562 O O . LEU A 1 202 ? -1.984 31.703 28.047 1 76.69 202 LEU A O 1
ATOM 1566 N N . GLU A 1 203 ? -3.408 30.062 28.656 1 75.19 203 GLU A N 1
ATOM 1567 C CA . GLU A 1 203 ? -2.848 29.141 27.688 1 75.19 203 GLU A CA 1
ATOM 1568 C C . GLU A 1 203 ? -3.279 29.5 26.266 1 75.19 203 GLU A C 1
ATOM 1570 O O . GLU A 1 203 ? -2.689 29.031 25.281 1 75.19 203 GLU A O 1
ATOM 1575 N N . GLU A 1 204 ? -4.145 30.406 26.203 1 81.25 204 GLU A N 1
ATOM 1576 C CA . GLU A 1 204 ? -4.656 30.797 24.891 1 81.25 204 GLU A CA 1
ATOM 1577 C C . GLU A 1 204 ? -3.959 32.062 24.391 1 81.25 204 GLU A C 1
ATOM 1579 O O . GLU A 1 204 ? -4.422 32.719 23.438 1 81.25 204 GLU A O 1
ATOM 1584 N N . VAL A 1 205 ? -2.906 32.438 25.078 1 86.81 205 VAL A N 1
ATOM 1585 C CA . VAL A 1 205 ? -2.084 33.531 24.625 1 86.81 205 VAL A CA 1
ATOM 1586 C C . VAL A 1 205 ? -0.775 33.031 24.031 1 86.81 205 VAL A C 1
ATOM 1588 O O . VAL A 1 205 ? -0.03 32.312 24.703 1 86.81 205 VAL A O 1
ATOM 1591 N N . TYR A 1 206 ? -0.59 33.375 22.797 1 89.31 206 TYR A N 1
ATOM 1592 C CA . TYR A 1 206 ? 0.57 32.844 22.078 1 89.31 206 TYR A CA 1
ATOM 1593 C C . TYR A 1 206 ? 1.458 34 21.578 1 89.31 206 TYR A C 1
ATOM 1595 O O . TYR A 1 206 ? 1.005 35.125 21.469 1 89.31 206 TYR A O 1
ATOM 1603 N N . THR A 1 207 ? 2.695 33.656 21.406 1 91.5 207 THR A N 1
ATOM 1604 C CA . THR A 1 207 ? 3.574 34.625 20.734 1 91.5 207 THR A CA 1
ATOM 1605 C C . THR A 1 207 ? 3.525 34.438 19.234 1 91.5 207 THR A C 1
ATOM 1607 O O . THR A 1 207 ? 3.201 33.344 18.734 1 91.5 207 THR A O 1
ATOM 1610 N N . PHE A 1 208 ? 3.822 35.469 18.547 1 91.81 208 PHE A N 1
ATOM 1611 C CA . PHE A 1 208 ? 3.855 35.375 17.094 1 91.81 208 PHE A CA 1
ATOM 1612 C C . PHE A 1 208 ? 4.832 34.281 16.641 1 91.81 208 PHE A C 1
ATOM 1614 O O . PHE A 1 208 ? 4.516 33.5 15.75 1 91.81 208 PHE A O 1
ATOM 1621 N N . SER A 1 209 ? 5.957 34.25 17.203 1 86.06 209 SER A N 1
ATOM 1622 C CA . SER A 1 209 ? 7.004 33.312 16.828 1 86.06 209 SER A CA 1
ATOM 1623 C C . SER A 1 209 ? 6.555 31.875 17.031 1 86.06 209 SER A C 1
ATOM 1625 O O . SER A 1 209 ? 6.734 31.031 16.141 1 86.06 209 SER A O 1
ATOM 1627 N N . ASP A 1 210 ? 5.969 31.656 18.109 1 85.94 210 ASP A N 1
ATOM 1628 C CA . ASP A 1 210 ? 5.469 30.312 18.391 1 85.94 210 ASP A CA 1
ATOM 1629 C C . ASP A 1 210 ? 4.359 29.906 17.422 1 85.94 210 ASP A C 1
ATOM 1631 O O . ASP A 1 210 ? 4.289 28.75 17 1 85.94 210 ASP A O 1
ATOM 1635 N N . ALA A 1 211 ? 3.568 30.828 17.172 1 87.75 211 ALA A N 1
ATOM 1636 C CA . ALA A 1 211 ? 2.455 30.578 16.266 1 87.75 211 ALA A CA 1
ATOM 1637 C C . ALA A 1 211 ? 2.959 30.234 14.867 1 87.75 211 ALA A C 1
ATOM 1639 O O . ALA A 1 211 ? 2.467 29.297 14.234 1 87.75 211 ALA A O 1
ATOM 1640 N N . ILE A 1 212 ? 3.902 31 14.43 1 86.44 212 ILE A N 1
ATOM 1641 C CA . ILE A 1 212 ? 4.461 30.781 13.102 1 86.44 212 ILE A CA 1
ATOM 1642 C C . ILE A 1 212 ? 5.074 29.391 13.023 1 86.44 212 ILE A C 1
ATOM 1644 O O . ILE A 1 212 ? 4.875 28.672 12.039 1 86.44 212 ILE A O 1
ATOM 1648 N N . GLU A 1 213 ? 5.695 29.031 14 1 80.56 213 GLU A N 1
ATOM 1649 C CA . GLU A 1 213 ? 6.348 27.734 14.031 1 80.56 213 GLU A CA 1
ATOM 1650 C C . GLU A 1 213 ? 5.316 26.609 13.992 1 80.56 213 GLU A C 1
ATOM 1652 O O . GLU A 1 213 ? 5.469 25.641 13.227 1 80.56 213 GLU A O 1
ATOM 1657 N N . LYS A 1 214 ? 4.371 26.734 14.695 1 81.12 214 LYS A N 1
ATOM 1658 C CA . LYS A 1 214 ? 3.354 25.688 14.797 1 81.12 214 LYS A CA 1
ATOM 1659 C C . LYS A 1 214 ? 2.488 25.641 13.547 1 81.12 214 LYS A C 1
ATOM 1661 O O . LYS A 1 214 ? 2.047 24.562 13.133 1 81.12 214 LYS A O 1
ATOM 1666 N N . LEU A 1 215 ? 2.305 26.781 13.016 1 84.25 215 LEU A N 1
ATOM 1667 C CA . LEU A 1 215 ? 1.417 26.859 11.859 1 84.25 215 LEU A CA 1
ATOM 1668 C C . LEU A 1 215 ? 2.168 26.547 10.57 1 84.25 215 LEU A C 1
ATOM 1670 O O . LEU A 1 215 ? 1.555 26.375 9.516 1 84.25 215 LEU A O 1
ATOM 1674 N N . SER A 1 216 ? 3.447 26.469 10.68 1 78.44 216 SER A N 1
ATOM 1675 C CA . SER A 1 216 ? 4.258 26.188 9.5 1 78.44 216 SER A CA 1
ATOM 1676 C C . SER A 1 216 ? 4.102 24.734 9.047 1 78.44 216 SER A C 1
ATOM 1678 O O . SER A 1 216 ? 4.379 24.406 7.891 1 78.44 216 SER A O 1
ATOM 1680 N N . VAL A 1 217 ? 3.678 23.953 9.914 1 79.5 217 VAL A N 1
ATOM 1681 C CA . VAL A 1 217 ? 3.438 22.562 9.57 1 79.5 217 VAL A CA 1
ATOM 1682 C C . VAL A 1 217 ? 1.997 22.375 9.102 1 79.5 217 VAL A C 1
ATOM 1684 O O . VAL A 1 217 ? 1.056 22.75 9.805 1 79.5 217 VAL A O 1
ATOM 1687 N N . PHE A 1 218 ? 1.981 21.906 7.883 1 74.75 218 PHE A N 1
ATOM 1688 C CA . PHE A 1 218 ? 0.642 21.656 7.363 1 74.75 218 PHE A CA 1
ATOM 1689 C C . PHE A 1 218 ? 0.012 20.438 8.039 1 74.75 218 PHE A C 1
ATOM 1691 O O . PHE A 1 218 ? 0.662 19.406 8.203 1 74.75 218 PHE A O 1
ATOM 1698 N N . LYS A 1 219 ? -1.065 20.719 8.555 1 67.69 219 LYS A N 1
ATOM 1699 C CA . LYS A 1 219 ? -1.783 19.609 9.172 1 67.69 219 LYS A CA 1
ATOM 1700 C C . LYS A 1 219 ? -3.033 19.25 8.375 1 67.69 219 LYS A C 1
ATOM 1702 O O . LYS A 1 219 ? -3.752 20.125 7.906 1 67.69 219 LYS A O 1
ATOM 1707 N N . ARG A 1 220 ? -3.051 18.016 7.922 1 61.44 220 ARG A N 1
ATOM 1708 C CA . ARG A 1 220 ? -4.238 17.562 7.207 1 61.44 220 ARG A CA 1
ATOM 1709 C C . ARG A 1 220 ? -5.465 17.578 8.117 1 61.44 220 ARG A C 1
ATOM 1711 O O . ARG A 1 220 ? -5.336 17.578 9.336 1 61.44 220 ARG A O 1
ATOM 1718 N N . VAL A 1 221 ? -6.562 17.625 7.344 1 57.88 221 VAL A N 1
ATOM 1719 C CA . VAL A 1 221 ? -7.871 17.609 7.98 1 57.88 221 VAL A CA 1
ATOM 1720 C C . VAL A 1 221 ? -8.031 16.344 8.797 1 57.88 221 VAL A C 1
ATOM 1722 O O . VAL A 1 221 ? -7.609 15.258 8.367 1 57.88 221 VAL A O 1
ATOM 1725 N N . GLU A 1 222 ? -8.289 16.594 9.977 1 61.09 222 GLU A N 1
ATOM 1726 C CA . GLU A 1 222 ? -8.664 15.492 10.852 1 61.09 222 GLU A CA 1
ATOM 1727 C C . GLU A 1 222 ? -9.789 14.664 10.234 1 61.09 222 GLU A C 1
ATOM 1729 O O . GLU A 1 222 ? -10.836 15.203 9.859 1 61.09 222 GLU A O 1
ATOM 1734 N N . LYS A 1 223 ? -9.461 13.562 9.68 1 65.12 223 LYS A N 1
ATOM 1735 C CA . LYS A 1 223 ? -10.5 12.664 9.172 1 65.12 223 LYS A CA 1
ATOM 1736 C C . LYS A 1 223 ? -11.227 11.961 10.312 1 65.12 223 LYS A C 1
ATOM 1738 O O . LYS A 1 223 ? -10.602 11.547 11.297 1 65.12 223 LYS A O 1
ATOM 1743 N N . ARG A 1 224 ? -12.555 12.188 10.336 1 68.94 224 ARG A N 1
ATOM 1744 C CA . ARG A 1 224 ? -13.352 11.438 11.297 1 68.94 224 ARG A CA 1
ATOM 1745 C C . ARG A 1 224 ? -13.242 9.938 11.047 1 68.94 224 ARG A C 1
ATOM 1747 O O . ARG A 1 224 ? -13.25 9.492 9.898 1 68.94 224 ARG A O 1
ATOM 1754 N N . PRO A 1 225 ? -12.969 9.234 12.086 1 76.25 225 PRO A N 1
ATOM 1755 C CA . PRO A 1 225 ? -12.891 7.789 11.898 1 76.25 225 PRO A CA 1
ATOM 1756 C C . PRO A 1 225 ? -14.188 7.195 11.344 1 76.25 225 PRO A C 1
ATOM 1758 O O . PRO A 1 225 ? -15.273 7.555 11.789 1 76.25 225 PRO A O 1
ATOM 1761 N N . MET A 1 226 ? -14.18 6.469 10.32 1 82.31 226 MET A N 1
ATOM 1762 C CA . MET A 1 226 ? -15.32 5.742 9.781 1 82.31 226 MET A CA 1
ATOM 1763 C C . MET A 1 226 ? -15.398 4.336 10.367 1 82.31 226 MET A C 1
ATOM 1765 O O . MET A 1 226 ? -14.477 3.537 10.195 1 82.31 226 MET A O 1
ATOM 1769 N N . ALA A 1 227 ? -16.453 4.164 11.055 1 89.19 227 ALA A N 1
ATOM 1770 C CA . ALA A 1 227 ? -16.656 2.857 11.68 1 89.19 227 ALA A CA 1
ATOM 1771 C C . ALA A 1 227 ? -16.969 1.793 10.633 1 89.19 227 ALA A C 1
ATOM 1773 O O . ALA A 1 227 ? -17.688 2.053 9.672 1 89.19 227 ALA A O 1
ATOM 1774 N N . TRP A 1 228 ? -16.406 0.603 10.758 1 93.19 228 TRP A N 1
ATOM 1775 C CA . TRP A 1 228 ? -16.703 -0.58 9.953 1 93.19 228 TRP A CA 1
ATOM 1776 C C . TRP A 1 228 ? -17.344 -1.67 10.805 1 93.19 228 TRP A C 1
ATOM 1778 O O . TRP A 1 228 ? -16.656 -2.504 11.391 1 93.19 228 TRP A O 1
ATOM 1788 N N . PRO A 1 229 ? -18.656 -1.623 10.844 1 94.12 229 PRO A N 1
ATOM 1789 C CA . PRO A 1 229 ? -19.344 -2.652 11.633 1 94.12 229 PRO A CA 1
ATOM 1790 C C . PRO A 1 229 ? -19.297 -4.027 10.969 1 94.12 229 PRO A C 1
ATOM 1792 O O . PRO A 1 229 ? -19.5 -4.145 9.758 1 94.12 229 PRO A O 1
ATOM 1795 N N . CYS A 1 230 ? -19.047 -5.039 11.727 1 94.69 230 CYS A N 1
ATOM 1796 C CA . CYS A 1 230 ? -18.969 -6.41 11.242 1 94.69 230 CYS A CA 1
ATOM 1797 C C . CYS A 1 230 ? -19.141 -7.402 12.391 1 94.69 230 CYS A C 1
ATOM 1799 O O . CYS A 1 230 ? -19.406 -7.008 13.523 1 94.69 230 CYS A O 1
ATOM 1801 N N . THR A 1 231 ? -19.203 -8.641 12 1 93.56 231 THR A N 1
ATOM 1802 C CA . THR A 1 231 ? -19.281 -9.711 12.984 1 93.56 231 THR A CA 1
ATOM 1803 C C . THR A 1 231 ? -18.047 -10.602 12.914 1 93.56 231 THR A C 1
ATOM 1805 O O . THR A 1 231 ? -17.672 -11.062 11.828 1 93.56 231 THR A O 1
ATOM 1808 N N . LEU A 1 232 ? -17.406 -10.711 14.047 1 96.19 232 LEU A N 1
ATOM 1809 C CA . LEU A 1 232 ? -16.312 -11.672 14.156 1 96.19 232 LEU A CA 1
ATOM 1810 C C . LEU A 1 232 ? -16.859 -13.086 14.391 1 96.19 232 LEU A C 1
ATOM 1812 O O . LEU A 1 232 ? -17.641 -13.305 15.32 1 96.19 232 LEU A O 1
ATOM 1816 N N . THR A 1 233 ? -16.438 -13.953 13.508 1 93.44 233 THR A N 1
ATOM 1817 C CA . THR A 1 233 ? -16.969 -15.312 13.633 1 93.44 233 THR A CA 1
ATOM 1818 C C . THR A 1 233 ? -15.844 -16.297 13.922 1 93.44 233 THR A C 1
ATOM 1820 O O . THR A 1 233 ? -14.742 -16.172 13.375 1 93.44 233 THR A O 1
ATOM 1823 N N . ILE A 1 234 ? -16.094 -17.141 14.828 1 91.06 234 ILE A N 1
ATOM 1824 C CA . ILE A 1 234 ? -15.234 -18.281 15.102 1 91.06 234 ILE A CA 1
ATOM 1825 C C . ILE A 1 234 ? -16.016 -19.578 14.859 1 91.06 234 ILE A C 1
ATOM 1827 O O . ILE A 1 234 ? -16.891 -19.953 15.648 1 91.06 234 ILE A O 1
ATOM 1831 N N . GLY A 1 235 ? -15.711 -20.141 13.766 1 79.44 235 GLY A N 1
ATOM 1832 C CA . GLY A 1 235 ? -16.531 -21.281 13.391 1 79.44 235 GLY A CA 1
ATOM 1833 C C . GLY A 1 235 ? -17.969 -20.906 13.094 1 79.44 235 GLY A C 1
ATOM 1834 O O . GLY A 1 235 ? -18.25 -19.781 12.672 1 79.44 235 GLY A O 1
ATOM 1835 N N . SER A 1 236 ? -18.891 -21.844 13.164 1 74.94 236 SER A N 1
ATOM 1836 C CA . SER A 1 236 ? -20.297 -21.594 12.891 1 74.94 236 SER A CA 1
ATOM 1837 C C . SER A 1 236 ? -21.047 -21.25 14.172 1 74.94 236 SER A C 1
ATOM 1839 O O . SER A 1 236 ? -22.203 -20.828 14.117 1 74.94 236 SER A O 1
ATOM 1841 N N . SER A 1 237 ? -20.344 -21.109 15.305 1 73.44 237 SER A N 1
ATOM 1842 C CA . SER A 1 237 ? -21.062 -21.078 16.562 1 73.44 237 SER A CA 1
ATOM 1843 C C . SER A 1 237 ? -20.906 -19.734 17.266 1 73.44 237 SER A C 1
ATOM 1845 O O . SER A 1 237 ? -21.828 -19.281 17.969 1 73.44 237 SER A O 1
ATOM 1847 N N . LEU A 1 238 ? -19.844 -19.141 17.156 1 83.75 238 LEU A N 1
ATOM 1848 C CA . LEU A 1 238 ? -19.609 -17.938 17.922 1 83.75 238 LEU A CA 1
ATOM 1849 C C . LEU A 1 238 ? -19.547 -16.719 17.016 1 83.75 238 LEU A C 1
ATOM 1851 O O . LEU A 1 238 ? -18.797 -16.703 16.031 1 83.75 238 LEU A O 1
ATOM 1855 N N . SER A 1 239 ? -20.453 -15.836 17.281 1 90.69 239 SER A N 1
ATOM 1856 C CA . SER A 1 239 ? -20.5 -14.57 16.547 1 90.69 239 SER A CA 1
ATOM 1857 C C . SER A 1 239 ? -20.438 -13.383 17.5 1 90.69 239 SER A C 1
ATOM 1859 O O . SER A 1 239 ? -21.266 -13.25 18.406 1 90.69 239 SER A O 1
ATOM 1861 N N . ILE A 1 240 ? -19.469 -12.594 17.359 1 92.81 240 ILE A N 1
ATOM 1862 C CA . ILE A 1 240 ? -19.266 -11.406 18.172 1 92.81 240 ILE A CA 1
ATOM 1863 C C . ILE A 1 240 ? -19.375 -10.148 17.312 1 92.81 240 ILE A C 1
ATOM 1865 O O . ILE A 1 240 ? -18.609 -9.984 16.359 1 92.81 240 ILE A O 1
ATOM 1869 N N . LYS A 1 241 ? -20.297 -9.312 17.656 1 93.94 241 LYS A N 1
ATOM 1870 C CA . LYS A 1 241 ? -20.359 -8.047 16.922 1 93.94 241 LYS A CA 1
ATOM 1871 C C . LYS A 1 241 ? -19.125 -7.195 17.188 1 93.94 241 LYS A C 1
ATOM 1873 O O . LYS A 1 241 ? -18.656 -7.094 18.312 1 93.94 241 LYS A O 1
ATOM 1878 N N . ILE A 1 242 ? -18.609 -6.617 16.109 1 95.94 242 ILE A N 1
ATOM 1879 C CA . ILE A 1 242 ? -17.391 -5.809 16.266 1 95.94 242 ILE A CA 1
ATOM 1880 C C . ILE A 1 242 ? -17.516 -4.547 15.406 1 95.94 242 ILE A C 1
ATOM 1882 O O . ILE A 1 242 ? -18.422 -4.43 14.586 1 95.94 242 ILE A O 1
ATOM 1886 N N . VAL A 1 243 ? -16.641 -3.607 15.688 1 94.56 243 VAL A N 1
ATOM 1887 C CA . VAL A 1 243 ? -16.5 -2.393 14.891 1 94.56 243 VAL A CA 1
ATOM 1888 C C . VAL A 1 243 ? -15.023 -2.131 14.617 1 94.56 243 VAL A C 1
ATOM 1890 O O . VAL A 1 243 ? -14.211 -2.068 15.547 1 94.56 243 VAL A O 1
ATOM 1893 N N . GLY A 1 244 ? -14.711 -2.021 13.367 1 93.56 244 GLY A N 1
ATOM 1894 C CA . GLY A 1 244 ? -13.336 -1.758 12.969 1 93.56 244 GLY A CA 1
ATOM 1895 C C . GLY A 1 244 ? -13.086 -0.307 12.602 1 93.56 244 GLY A C 1
ATOM 1896 O O . GLY A 1 244 ? -13.953 0.347 12.016 1 93.56 244 GLY A O 1
ATOM 1897 N N . TYR A 1 245 ? -11.891 0.171 13.023 1 90.69 245 TYR A N 1
ATOM 1898 C CA . TYR A 1 245 ? -11.43 1.496 12.633 1 90.69 245 TYR A CA 1
ATOM 1899 C C . TYR A 1 245 ? -10.047 1.422 11.992 1 90.69 245 TYR A C 1
ATOM 1901 O O . TYR A 1 245 ? -9.172 0.687 12.469 1 90.69 245 TYR A O 1
ATOM 1909 N N . LYS A 1 246 ? -9.891 2.113 10.984 1 88.44 246 LYS A N 1
ATOM 1910 C CA . LYS A 1 246 ? -8.555 2.193 10.406 1 88.44 246 LYS A CA 1
ATOM 1911 C C . LYS A 1 246 ? -7.617 3.004 11.305 1 88.44 246 LYS A C 1
ATOM 1913 O O . LYS A 1 246 ? -7.91 4.156 11.633 1 88.44 246 LYS A O 1
ATOM 1918 N N . ALA A 1 247 ? -6.633 2.389 11.766 1 85.94 247 ALA A N 1
ATOM 1919 C CA . ALA A 1 247 ? -5.672 3.057 12.641 1 85.94 247 ALA A CA 1
ATOM 1920 C C . ALA A 1 247 ? -4.504 3.625 11.836 1 85.94 247 ALA A C 1
ATOM 1922 O O . ALA A 1 247 ? -3.953 4.668 12.188 1 85.94 247 ALA A O 1
ATOM 1923 N N . VAL A 1 248 ? -4.082 2.939 10.883 1 86.62 248 VAL A N 1
ATOM 1924 C CA . VAL A 1 248 ? -3.008 3.377 10 1 86.62 248 VAL A CA 1
ATOM 1925 C C . VAL A 1 248 ? -3.451 3.244 8.547 1 86.62 248 VAL A C 1
ATOM 1927 O O . VAL A 1 248 ? -4.023 2.225 8.156 1 86.62 248 VAL A O 1
ATOM 1930 N N . CYS A 1 249 ? -3.297 4.242 7.836 1 83.75 249 CYS A N 1
ATOM 1931 C CA . CYS A 1 249 ? -3.613 4.254 6.41 1 83.75 249 CYS A CA 1
ATOM 1932 C C . CYS A 1 249 ? -2.678 5.191 5.652 1 83.75 249 CYS A C 1
ATOM 1934 O O . CYS A 1 249 ? -2.502 6.348 6.043 1 83.75 249 CYS A O 1
ATOM 1936 N N . GLU A 1 250 ? -2.111 4.629 4.703 1 81.44 250 GLU A N 1
ATOM 1937 C CA . GLU A 1 250 ? -1.251 5.484 3.893 1 81.44 250 GLU A CA 1
ATOM 1938 C C . GLU A 1 250 ? -2.051 6.598 3.227 1 81.44 250 GLU A C 1
ATOM 1940 O O . GLU A 1 250 ? -3.02 6.332 2.51 1 81.44 250 GLU A O 1
ATOM 1945 N N . GLU A 1 251 ? -1.654 7.824 3.553 1 77.88 251 GLU A N 1
ATOM 1946 C CA . GLU A 1 251 ? -2.324 8.977 2.965 1 77.88 251 GLU A CA 1
ATOM 1947 C C . GLU A 1 251 ? -1.575 9.484 1.734 1 77.88 251 GLU A C 1
ATOM 1949 O O . GLU A 1 251 ? -0.361 9.688 1.782 1 77.88 251 GLU A O 1
ATOM 1954 N N . ARG A 1 252 ? -2.266 9.578 0.663 1 75 252 ARG A N 1
ATOM 1955 C CA . ARG A 1 252 ? -1.703 10.125 -0.566 1 75 252 ARG A CA 1
ATOM 1956 C C . ARG A 1 252 ? -2.412 11.414 -0.961 1 75 252 ARG A C 1
ATOM 1958 O O . ARG A 1 252 ? -3.607 11.578 -0.705 1 75 252 ARG A O 1
ATOM 1965 N N . PRO A 1 253 ? -1.505 12.273 -1.447 1 72.25 253 PRO A N 1
ATOM 1966 C CA . PRO A 1 253 ? -2.154 13.5 -1.908 1 72.25 253 PRO A CA 1
ATOM 1967 C C . PRO A 1 253 ? -3.195 13.25 -2.996 1 72.25 253 PRO A C 1
ATOM 1969 O O . PRO A 1 253 ? -3.008 12.375 -3.842 1 72.25 253 PRO A O 1
ATOM 1972 N N . ARG A 1 254 ? -4.32 13.734 -2.818 1 64.31 254 ARG A N 1
ATOM 1973 C CA . ARG A 1 254 ? -5.367 13.609 -3.828 1 64.31 254 ARG A CA 1
ATOM 1974 C C . ARG A 1 254 ? -4.887 14.117 -5.184 1 64.31 254 ARG A C 1
ATOM 1976 O O . ARG A 1 254 ? -4.188 15.125 -5.258 1 64.31 254 ARG A O 1
ATOM 1983 N N . LYS A 1 255 ? -4.832 13.266 -6.184 1 62.81 255 LYS A N 1
ATOM 1984 C CA . LYS A 1 255 ? -4.445 13.648 -7.539 1 62.81 255 LYS A CA 1
ATOM 1985 C C . LYS A 1 255 ? -5.465 14.602 -8.148 1 62.81 255 LYS A C 1
ATOM 1987 O O . LYS A 1 255 ? -6.5 14.172 -8.656 1 62.81 255 LYS A O 1
ATOM 1992 N N . SER A 1 256 ? -5.273 15.852 -7.789 1 73.12 256 SER A N 1
ATOM 1993 C CA . SER A 1 256 ? -6.273 16.828 -8.203 1 73.12 256 SER A CA 1
ATOM 1994 C C . SER A 1 256 ? -5.766 17.688 -9.359 1 73.12 256 SER A C 1
ATOM 1996 O O . SER A 1 256 ? -5.965 18.906 -9.367 1 73.12 256 SER A O 1
ATOM 1998 N N . TRP A 1 257 ? -5.109 16.969 -10.297 1 77 257 TRP A N 1
ATOM 1999 C CA . TRP A 1 257 ? -4.637 17.766 -11.43 1 77 257 TRP A CA 1
ATOM 2000 C C . TRP A 1 257 ? -5.691 17.812 -12.531 1 77 257 TRP A C 1
ATOM 2002 O O . TRP A 1 257 ? -6.363 16.828 -12.805 1 77 257 TRP A O 1
ATOM 2012 N N . SER A 1 258 ? -5.918 18.938 -12.945 1 78.12 258 SER A N 1
ATOM 2013 C CA . SER A 1 258 ? -6.863 19.141 -14.039 1 78.12 258 SER A CA 1
ATOM 2014 C C . SER A 1 258 ? -6.27 20.016 -15.141 1 78.12 258 SER A C 1
ATOM 2016 O O . SER A 1 258 ? -5.387 20.828 -14.875 1 78.12 258 SER A O 1
ATOM 2018 N N . VAL A 1 259 ? -6.758 19.781 -16.312 1 81 259 VAL A N 1
ATOM 2019 C CA . VAL A 1 259 ? -6.344 20.609 -17.422 1 81 259 VAL A CA 1
ATOM 2020 C C . VAL A 1 259 ? -7.168 21.891 -17.453 1 81 259 VAL A C 1
ATOM 2022 O O . VAL A 1 259 ? -8.398 21.859 -17.344 1 81 259 VAL A O 1
ATOM 2025 N N . VAL A 1 260 ? -6.406 23 -17.422 1 78.81 260 VAL A N 1
ATOM 2026 C CA . VAL A 1 260 ? -7.078 24.297 -17.469 1 78.81 260 VAL A CA 1
ATOM 2027 C C . VAL A 1 260 ? -6.602 25.094 -18.688 1 78.81 260 VAL A C 1
ATOM 2029 O O . VAL A 1 260 ? -5.586 24.75 -19.297 1 78.81 260 VAL A O 1
ATOM 2032 N N . ASP A 1 261 ? -7.48 26 -19.016 1 78.69 261 ASP A N 1
ATOM 2033 C CA . ASP A 1 261 ? -7.102 26.891 -20.109 1 78.69 261 ASP A CA 1
ATOM 2034 C C . ASP A 1 261 ? -5.875 27.719 -19.734 1 78.69 261 ASP A C 1
ATOM 2036 O O . ASP A 1 261 ? -5.789 28.25 -18.625 1 78.69 261 ASP A O 1
ATOM 2040 N N . ALA A 1 262 ? -4.93 27.812 -20.625 1 76.25 262 ALA A N 1
ATOM 2041 C CA . ALA A 1 262 ? -3.676 28.5 -20.344 1 76.25 262 ALA A CA 1
ATOM 2042 C C . ALA A 1 262 ? -3.906 30 -20.203 1 76.25 262 ALA A C 1
ATOM 2044 O O . ALA A 1 262 ? -3.143 30.688 -19.516 1 76.25 262 ALA A O 1
ATOM 2045 N N . GLN A 1 263 ?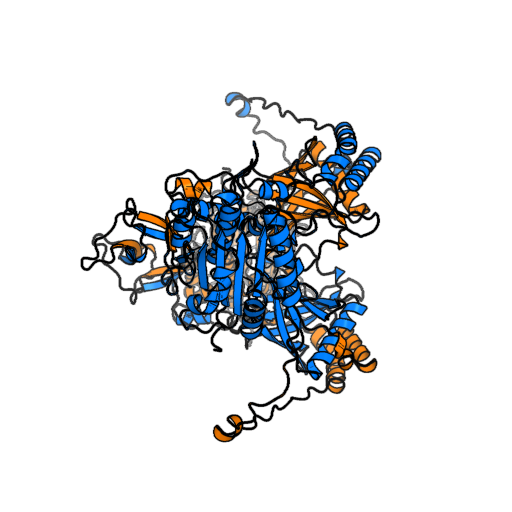 -4.922 30.5 -20.812 1 75.12 263 GLN A N 1
ATOM 2046 C CA . GLN A 1 263 ? -5.152 31.938 -20.812 1 75.12 263 GLN A CA 1
ATOM 2047 C C . GLN A 1 263 ? -5.996 32.344 -19.609 1 75.12 263 GLN A C 1
ATOM 2049 O O . GLN A 1 263 ? -5.648 33.312 -18.906 1 75.12 263 GLN A O 1
ATOM 2054 N N . THR A 1 264 ? -7.094 31.656 -19.328 1 72.62 264 THR A N 1
ATOM 2055 C CA . THR A 1 264 ? -8.031 32.094 -18.297 1 72.62 264 THR A CA 1
ATOM 2056 C C . THR A 1 264 ? -7.746 31.375 -16.969 1 72.62 264 THR A C 1
ATOM 2058 O O . THR A 1 264 ? -8.18 31.828 -15.914 1 72.62 264 THR A O 1
ATOM 2061 N N . HIS A 1 265 ? -6.984 30.344 -17.031 1 67.44 265 HIS A N 1
ATOM 2062 C CA . HIS A 1 265 ? -6.652 29.516 -15.883 1 67.44 265 HIS A CA 1
ATOM 2063 C C . HIS A 1 265 ? -7.91 29.031 -15.172 1 67.44 265 HIS A C 1
ATOM 2065 O O . HIS A 1 265 ? -7.887 28.781 -13.961 1 67.44 265 HIS A O 1
ATOM 2071 N N . GLN A 1 266 ? -9.078 29.062 -15.812 1 67.38 266 GLN A N 1
ATOM 2072 C CA . GLN A 1 266 ? -10.328 28.609 -15.211 1 67.38 266 GLN A CA 1
ATOM 2073 C C . GLN A 1 266 ? -10.711 27.219 -15.719 1 67.38 266 GLN A C 1
ATOM 2075 O O . GLN A 1 266 ? -10.664 26.953 -16.922 1 67.38 266 GLN A O 1
ATOM 2080 N N . LYS A 1 267 ? -10.945 26.266 -14.859 1 64.44 267 LYS A N 1
ATOM 2081 C CA . LYS A 1 267 ? -11.289 24.891 -15.203 1 64.44 267 LYS A CA 1
ATOM 2082 C C . LYS A 1 267 ? -12.57 24.828 -16.047 1 64.44 267 LYS A C 1
ATOM 2084 O O . LYS A 1 267 ? -12.664 24.047 -16.984 1 64.44 267 LYS A O 1
ATOM 2089 N N . ASP A 1 268 ? -13.5 25.562 -15.609 1 64.19 268 ASP A N 1
ATOM 2090 C CA . ASP A 1 268 ? -14.812 25.453 -16.234 1 64.19 268 ASP A CA 1
ATOM 2091 C C . ASP A 1 268 ? -14.781 25.938 -17.688 1 64.19 268 ASP A C 1
ATOM 2093 O O . ASP A 1 268 ? -15.75 25.781 -18.422 1 64.19 268 ASP A O 1
ATOM 2097 N N . ASP A 1 269 ? -13.602 26.297 -17.906 1 69.25 269 ASP A N 1
ATOM 2098 C CA . ASP A 1 269 ? -13.523 26.844 -19.266 1 69.25 269 ASP A CA 1
ATOM 2099 C C . ASP A 1 269 ? -13.18 25.734 -20.266 1 69.25 269 ASP A C 1
ATOM 2101 O O . ASP A 1 269 ? -13.422 25.891 -21.469 1 69.25 269 ASP A O 1
ATOM 2105 N N . ILE A 1 270 ? -12.586 24.625 -19.766 1 77.31 270 ILE A N 1
ATOM 2106 C CA . ILE A 1 270 ? -12.188 23.578 -20.703 1 77.31 270 ILE A CA 1
ATOM 2107 C C . ILE A 1 270 ? -12.922 22.281 -20.359 1 77.31 270 ILE A C 1
ATOM 2109 O O . ILE A 1 270 ? -13.055 21.922 -19.188 1 77.31 270 ILE A O 1
ATOM 2113 N N . LYS A 1 271 ? -13.609 21.75 -21.219 1 78.25 271 LYS A N 1
ATOM 2114 C CA . LYS A 1 271 ? -14.273 20.453 -21.094 1 78.25 271 LYS A CA 1
ATOM 2115 C C . LYS A 1 271 ? -13.484 19.359 -21.812 1 78.25 271 LYS A C 1
ATOM 2117 O O . LYS A 1 271 ? -13.039 19.562 -22.953 1 78.25 271 LYS A O 1
ATOM 2122 N N . ARG A 1 272 ? -13.195 18.328 -21.062 1 79.94 272 ARG A N 1
ATOM 2123 C CA . ARG A 1 272 ? -12.523 17.172 -21.641 1 79.94 272 ARG A CA 1
ATOM 2124 C C . ARG A 1 272 ? -13.531 16.188 -22.234 1 79.94 272 ARG A C 1
ATOM 2126 O O . ARG A 1 272 ? -14.438 15.719 -21.531 1 79.94 272 ARG A O 1
ATOM 2133 N N . ASP A 1 273 ? -13.469 16.062 -23.562 1 78.62 273 ASP A N 1
ATOM 2134 C CA . ASP A 1 273 ? -14.352 15.094 -24.203 1 78.62 273 ASP A CA 1
ATOM 2135 C C . ASP A 1 273 ? -13.547 13.961 -24.828 1 78.62 273 ASP A C 1
ATOM 2137 O O . ASP A 1 273 ? -12.539 14.203 -25.5 1 78.62 273 ASP A O 1
ATOM 2141 N N . VAL A 1 274 ? -13.859 12.695 -24.453 1 81.94 274 VAL A N 1
ATOM 2142 C CA . VAL A 1 274 ? -13.211 11.523 -25.031 1 81.94 274 VAL A CA 1
ATOM 2143 C C . VAL A 1 274 ? -14.031 11.008 -26.219 1 81.94 274 VAL A C 1
ATOM 2145 O O . VAL A 1 274 ? -15.227 10.758 -26.078 1 81.94 274 VAL A O 1
ATOM 2148 N N . VAL A 1 275 ? -13.445 11.016 -27.359 1 81.38 275 VAL A N 1
ATOM 2149 C CA . VAL A 1 275 ? -14.102 10.516 -28.562 1 81.38 275 VAL A CA 1
ATOM 2150 C C . VAL A 1 275 ? -13.383 9.258 -29.062 1 81.38 275 VAL A C 1
ATOM 2152 O O . VAL A 1 275 ? -12.156 9.18 -29.031 1 81.38 275 VAL A O 1
ATOM 2155 N N . TYR A 1 276 ? -14.156 8.195 -29.281 1 83.5 276 TYR A N 1
ATOM 2156 C CA . TYR A 1 276 ? -13.617 6.969 -29.859 1 83.5 276 TYR A CA 1
ATOM 2157 C C . TYR A 1 276 ? -13.852 6.918 -31.359 1 83.5 276 TYR A C 1
ATOM 2159 O O . TYR A 1 276 ? -14.961 7.184 -31.828 1 83.5 276 TYR A O 1
ATOM 2167 N N . CYS A 1 277 ? -12.742 6.668 -32.062 1 84.12 277 CYS A N 1
ATOM 2168 C CA . CYS A 1 277 ? -12.844 6.613 -33.531 1 84.12 277 CYS A CA 1
ATOM 2169 C C . CYS A 1 277 ? -12.297 5.297 -34.062 1 84.12 277 CYS A C 1
ATOM 2171 O O . CYS A 1 277 ? -11.391 4.711 -33.469 1 84.12 277 CYS A O 1
ATOM 2173 N N . LEU A 1 278 ? -12.953 4.742 -35.062 1 79.81 278 LEU A N 1
ATOM 2174 C CA . LEU A 1 278 ? -12.422 3.57 -35.75 1 79.81 278 LEU A CA 1
ATOM 2175 C C . LEU A 1 278 ? -11.102 3.896 -36.469 1 79.81 278 LEU A C 1
ATOM 2177 O O . LEU A 1 278 ? -10.898 5.027 -36.906 1 79.81 278 LEU A O 1
ATOM 2181 N N . ASN A 1 279 ? -10.227 3.002 -36.344 1 76.62 279 ASN A N 1
ATOM 2182 C CA . ASN A 1 279 ? -8.961 3.191 -37.062 1 76.62 279 ASN A CA 1
ATOM 2183 C C . ASN A 1 279 ? -9.133 3.082 -38.562 1 76.62 279 ASN A C 1
ATOM 2185 O O . ASN A 1 279 ? -8.641 2.139 -39.188 1 76.62 279 ASN A O 1
ATOM 2189 N N . ASP A 1 280 ? -10 3.838 -39.094 1 73.69 280 ASP A N 1
ATOM 2190 C CA . ASP A 1 280 ? -10.219 3.893 -40.531 1 73.69 280 ASP A CA 1
ATOM 2191 C C . ASP A 1 280 ? -9.875 5.273 -41.094 1 73.69 280 ASP A C 1
ATOM 2193 O O . ASP A 1 280 ? -9.562 6.191 -40.312 1 73.69 280 ASP A O 1
ATOM 2197 N N . ASP A 1 281 ? -9.68 5.336 -42.375 1 76.12 281 ASP A N 1
ATOM 2198 C CA . ASP A 1 281 ? -9.305 6.566 -43.062 1 76.12 281 ASP A CA 1
ATOM 2199 C C . ASP A 1 281 ? -10.281 7.695 -42.75 1 76.12 281 ASP A C 1
ATOM 2201 O O . ASP A 1 281 ? -9.883 8.859 -42.656 1 76.12 281 ASP A O 1
ATOM 2205 N N . GLU A 1 282 ? -11.516 7.328 -42.562 1 79.25 282 GLU A N 1
ATOM 2206 C CA . GLU A 1 282 ? -12.539 8.344 -42.281 1 79.25 282 GLU A CA 1
ATOM 2207 C C . GLU A 1 282 ? -12.633 8.672 -40.812 1 79.25 282 GLU A C 1
ATOM 2209 O O . GLU A 1 282 ? -13.297 9.633 -40.438 1 79.25 282 GLU A O 1
ATOM 2214 N N . GLU A 1 283 ? -11.859 7.988 -39.875 1 77.88 283 GLU A N 1
ATOM 2215 C CA . GLU A 1 283 ? -11.906 8.164 -38.438 1 77.88 283 GLU A CA 1
ATOM 2216 C C . GLU A 1 283 ? -13.344 8.281 -37.938 1 77.88 283 GLU A C 1
ATOM 2218 O O . GLU A 1 283 ? -13.68 9.219 -37.219 1 77.88 283 GLU A O 1
ATOM 2223 N N . THR A 1 284 ? -14.188 7.312 -38.375 1 81.12 284 THR A N 1
ATOM 2224 C CA . THR A 1 284 ? -15.602 7.301 -38 1 81.12 284 THR A CA 1
ATOM 2225 C C . THR A 1 284 ? -15.773 7.168 -36.5 1 81.12 284 THR A C 1
ATOM 2227 O O . THR A 1 284 ? -15.148 6.309 -35.875 1 81.12 284 THR A O 1
ATOM 2230 N N . GLU A 1 285 ? -16.469 8.141 -35.875 1 82.88 285 GLU A N 1
ATOM 2231 C CA . GLU A 1 285 ? -16.703 8.133 -34.438 1 82.88 285 GLU A CA 1
ATOM 2232 C C . GLU A 1 285 ? -17.594 6.953 -34.031 1 82.88 285 GLU A C 1
ATOM 2234 O O . GLU A 1 285 ? -18.562 6.633 -34.719 1 82.88 285 GLU A O 1
ATOM 2239 N N . VAL A 1 286 ? -17.156 6.18 -33.094 1 83.69 286 VAL A N 1
ATOM 2240 C CA . VAL A 1 286 ? -17.922 5.062 -32.562 1 83.69 286 VAL A CA 1
ATOM 2241 C C . VAL A 1 286 ? -18.625 5.5 -31.281 1 83.69 286 VAL A C 1
ATOM 2243 O O . VAL A 1 286 ? -18.016 6.125 -30.406 1 83.69 286 VAL A O 1
ATOM 2246 N N . GLN A 1 287 ? -19.891 5.305 -31.203 1 83.25 287 GLN A N 1
ATOM 2247 C CA . GLN A 1 287 ? -20.656 5.656 -30.016 1 83.25 287 GLN A CA 1
ATOM 2248 C C . GLN A 1 287 ? -20.281 4.766 -28.828 1 83.25 287 GLN A C 1
ATOM 2250 O O . GLN A 1 287 ? -19.875 3.621 -29.016 1 83.25 287 GLN A O 1
ATOM 2255 N N . LYS A 1 288 ? -20.406 5.34 -27.688 1 80.31 288 LYS A N 1
ATOM 2256 C CA . LYS A 1 288 ? -20.062 4.645 -26.453 1 80.31 288 LYS A CA 1
ATOM 2257 C C . LYS A 1 288 ? -20.797 3.318 -26.328 1 80.31 288 LYS A C 1
ATOM 2259 O O . LYS A 1 288 ? -20.25 2.328 -25.859 1 80.31 288 LYS A O 1
ATOM 2264 N N . ASP A 1 289 ? -22.031 3.301 -26.828 1 80.56 289 ASP A N 1
ATOM 2265 C CA . ASP A 1 289 ? -22.859 2.102 -26.734 1 80.56 289 ASP A CA 1
ATOM 2266 C C . ASP A 1 289 ? -22.344 1.006 -27.672 1 80.56 289 ASP A C 1
ATOM 2268 O O . ASP A 1 289 ? -22.688 -0.166 -27.5 1 80.56 289 ASP A O 1
ATOM 2272 N N . ASP A 1 290 ? -21.562 1.436 -28.594 1 82.5 290 ASP A N 1
ATOM 2273 C CA . ASP A 1 290 ? -21.016 0.464 -29.547 1 82.5 290 ASP A CA 1
ATOM 2274 C C . ASP A 1 290 ? -19.594 0.053 -29.172 1 82.5 290 ASP A C 1
ATOM 2276 O O . ASP A 1 290 ? -18.828 -0.405 -30.016 1 82.5 290 ASP A O 1
ATOM 2280 N N . THR A 1 291 ? -19.25 0.352 -28.016 1 84.31 291 THR A N 1
ATOM 2281 C CA . THR A 1 291 ? -17.953 -0.07 -27.516 1 84.31 291 THR A CA 1
ATOM 2282 C C . THR A 1 291 ? -18.109 -1.024 -26.328 1 84.31 291 THR A C 1
ATOM 2284 O O . THR A 1 291 ? -19.156 -1.062 -25.688 1 84.31 291 THR A O 1
ATOM 2287 N N . ILE A 1 292 ? -17.234 -1.958 -26.188 1 84.69 292 ILE A N 1
ATOM 2288 C CA . ILE A 1 292 ? -17.219 -2.879 -25.047 1 84.69 292 ILE A CA 1
ATOM 2289 C C . ILE A 1 292 ? -15.82 -2.877 -24.422 1 84.69 292 ILE A C 1
ATOM 2291 O O . ILE A 1 292 ? -14.844 -2.482 -25.047 1 84.69 292 ILE A O 1
ATOM 2295 N N . GLN A 1 293 ? -15.789 -3.195 -23.25 1 85.56 293 GLN A N 1
ATOM 2296 C CA . GLN A 1 293 ? -14.492 -3.279 -22.578 1 85.56 293 GLN A CA 1
ATOM 2297 C C . GLN A 1 293 ? -13.836 -4.633 -22.828 1 85.56 293 GLN A C 1
ATOM 2299 O O . GLN A 1 293 ? -14.508 -5.66 -22.891 1 85.56 293 GLN A O 1
ATOM 2304 N N . GLY A 1 294 ? -12.625 -4.566 -23.141 1 83.94 294 GLY A N 1
ATOM 2305 C CA . GLY A 1 294 ? -11.844 -5.781 -23.312 1 83.94 294 GLY A CA 1
ATOM 2306 C C . GLY A 1 294 ? -10.617 -5.832 -22.422 1 83.94 294 GLY A C 1
ATOM 2307 O O . GLY A 1 294 ? -9.992 -4.805 -22.156 1 83.94 294 GLY A O 1
ATOM 2308 N N . TYR A 1 295 ? -10.391 -6.969 -21.875 1 82.25 295 TYR A N 1
ATOM 2309 C CA . TYR A 1 295 ? -9.18 -7.172 -21.078 1 82.25 295 TYR A CA 1
ATOM 2310 C C . TYR A 1 295 ? -8.016 -7.605 -21.969 1 82.25 295 TYR A C 1
ATOM 2312 O O . TYR A 1 295 ? -8.102 -8.617 -22.672 1 82.25 295 TYR A O 1
ATOM 2320 N N . ARG A 1 296 ? -7.055 -6.742 -21.906 1 77.12 296 ARG A N 1
ATOM 2321 C CA . ARG A 1 296 ? -5.871 -7.047 -22.703 1 77.12 296 ARG A CA 1
ATOM 2322 C C . ARG A 1 296 ? -4.906 -7.945 -21.938 1 77.12 296 ARG A C 1
ATOM 2324 O O . ARG A 1 296 ? -4.539 -7.645 -20.797 1 77.12 296 ARG A O 1
ATOM 2331 N N . TYR A 1 297 ? -4.711 -9 -22.531 1 70.38 297 TYR A N 1
ATOM 2332 C CA . TYR A 1 297 ? -3.67 -9.867 -21.969 1 70.38 297 TYR A CA 1
ATOM 2333 C C . TYR A 1 297 ? -2.686 -10.289 -23.062 1 70.38 297 TYR A C 1
ATOM 2335 O O . TYR A 1 297 ? -3.045 -11.023 -23.984 1 70.38 297 TYR A O 1
ATOM 2343 N N . GLY A 1 298 ? -1.394 -9.805 -22.938 1 66.88 298 GLY A N 1
ATOM 2344 C CA . GLY A 1 298 ? -0.449 -9.977 -24.031 1 66.88 298 GLY A CA 1
ATOM 2345 C C . GLY A 1 298 ? -0.889 -9.297 -25.328 1 66.88 298 GLY A C 1
ATOM 2346 O O . GLY A 1 298 ? -1.181 -8.102 -25.328 1 66.88 298 GLY A O 1
ATOM 2347 N N . SER A 1 299 ? -0.958 -10.188 -26.328 1 66.5 299 SER A N 1
ATOM 2348 C CA . SER A 1 299 ? -1.359 -9.656 -27.625 1 66.5 299 SER A CA 1
ATOM 2349 C C . SER A 1 299 ? -2.857 -9.828 -27.844 1 66.5 299 SER A C 1
ATOM 2351 O O . SER A 1 299 ? -3.424 -9.227 -28.766 1 66.5 299 SER A O 1
ATOM 2353 N N . ASP A 1 300 ? -3.469 -10.516 -26.906 1 75.06 300 ASP A N 1
ATOM 2354 C CA . ASP A 1 300 ? -4.871 -10.867 -27.094 1 75.06 300 ASP A CA 1
ATOM 2355 C C . ASP A 1 300 ? -5.785 -9.977 -26.266 1 75.06 300 ASP A C 1
ATOM 2357 O O . ASP A 1 300 ? -5.359 -9.422 -25.25 1 75.06 300 ASP A O 1
ATOM 2361 N N . ILE A 1 301 ? -6.996 -9.656 -26.75 1 80.44 301 ILE A N 1
ATOM 2362 C CA . ILE A 1 301 ? -8.016 -8.906 -26.016 1 80.44 301 ILE A CA 1
ATOM 2363 C C . ILE A 1 301 ? -9.266 -9.773 -25.859 1 80.44 301 ILE A C 1
ATOM 2365 O O . ILE A 1 301 ? -9.766 -10.336 -26.828 1 80.44 301 ILE A O 1
ATOM 2369 N N . VAL A 1 302 ? -9.68 -9.977 -24.688 1 82.75 302 VAL A N 1
ATOM 2370 C CA . VAL A 1 302 ? -10.898 -10.734 -24.406 1 82.75 302 VAL A CA 1
ATOM 2371 C C . VAL A 1 302 ? -12.016 -9.773 -24 1 82.75 302 VAL A C 1
ATOM 2373 O O . VAL A 1 302 ? -11.93 -9.117 -22.953 1 82.75 302 VAL A O 1
ATOM 2376 N N . PRO A 1 303 ? -12.961 -9.672 -24.828 1 85.69 303 PRO A N 1
ATOM 2377 C CA . PRO A 1 303 ? -14.062 -8.758 -24.5 1 85.69 303 PRO A CA 1
ATOM 2378 C C . PRO A 1 303 ? -14.922 -9.258 -23.344 1 85.69 303 PRO A C 1
ATOM 2380 O O . PRO A 1 303 ? -15.172 -10.461 -23.234 1 85.69 303 PRO A O 1
ATOM 2383 N N . PHE A 1 304 ? -15.312 -8.375 -22.469 1 85.88 304 PHE A N 1
ATOM 2384 C CA . PHE A 1 304 ? -16.219 -8.672 -21.375 1 85.88 304 PHE A CA 1
ATOM 2385 C C . PHE A 1 304 ? -17.406 -7.719 -21.359 1 85.88 304 PHE A C 1
ATOM 2387 O O . PHE A 1 304 ? -17.234 -6.508 -21.516 1 85.88 304 PHE A O 1
ATOM 2394 N N . SER A 1 305 ? -18.562 -8.305 -21.25 1 84.81 305 SER A N 1
ATOM 2395 C CA . SER A 1 305 ? -19.734 -7.469 -21.031 1 84.81 305 SER A CA 1
ATOM 2396 C C . SER A 1 305 ? -19.734 -6.848 -19.641 1 84.81 305 SER A C 1
ATOM 2398 O O . SER A 1 305 ? -18.953 -7.254 -18.781 1 84.81 305 SER A O 1
ATOM 2400 N N . LYS A 1 306 ? -20.5 -5.848 -19.469 1 82.56 306 LYS A N 1
ATOM 2401 C CA . LYS A 1 306 ? -20.609 -5.203 -18.156 1 82.56 306 LYS A CA 1
ATOM 2402 C C . LYS A 1 306 ? -21.047 -6.195 -17.078 1 82.56 306 LYS A C 1
ATOM 2404 O O . LYS A 1 306 ? -20.562 -6.148 -15.953 1 82.56 306 LYS A O 1
ATOM 2409 N N . VAL A 1 307 ? -21.984 -7.031 -17.469 1 83.81 307 VAL A N 1
ATOM 2410 C CA . VAL A 1 307 ? -22.484 -8.055 -16.547 1 83.81 307 VAL A CA 1
ATOM 2411 C C . VAL A 1 307 ? -21.344 -9 -16.156 1 83.81 307 VAL A C 1
ATOM 2413 O O . VAL A 1 307 ? -21.203 -9.359 -14.992 1 83.81 307 VAL A O 1
ATOM 2416 N N . ASP A 1 308 ? -20.547 -9.297 -17.125 1 85.31 308 ASP A N 1
ATOM 2417 C CA . ASP A 1 308 ? -19.422 -10.195 -16.875 1 85.31 308 ASP A CA 1
ATOM 2418 C C . ASP A 1 308 ? -18.375 -9.539 -15.984 1 85.31 308 ASP A C 1
ATOM 2420 O O . ASP A 1 308 ? -17.781 -10.203 -15.133 1 85.31 308 ASP A O 1
ATOM 2424 N N . GLN A 1 309 ? -18.172 -8.305 -16.203 1 83.69 309 GLN A N 1
ATOM 2425 C CA . GLN A 1 309 ? -17.219 -7.59 -15.359 1 83.69 309 GLN A CA 1
ATOM 2426 C C . GLN A 1 309 ? -17.656 -7.605 -13.898 1 83.69 309 GLN A C 1
ATOM 2428 O O . GLN A 1 309 ? -16.828 -7.781 -13 1 83.69 309 GLN A O 1
ATOM 2433 N N . ASP A 1 310 ? -18.875 -7.508 -13.727 1 82.25 310 ASP A N 1
ATOM 2434 C CA . ASP A 1 310 ? -19.406 -7.531 -12.367 1 82.25 310 ASP A CA 1
ATOM 2435 C C . ASP A 1 310 ? -19.297 -8.93 -11.758 1 82.25 310 ASP A C 1
ATOM 2437 O O . ASP A 1 310 ? -19.047 -9.07 -10.562 1 82.25 310 ASP A O 1
ATOM 2441 N N . GLN A 1 311 ? -19.5 -9.844 -12.57 1 82.75 311 GLN A N 1
ATOM 2442 C CA . GLN A 1 311 ? -19.469 -11.227 -12.102 1 82.75 311 GLN A CA 1
ATOM 2443 C C . GLN A 1 311 ? -18.031 -11.672 -11.828 1 82.75 311 GLN A C 1
ATOM 2445 O O . GLN A 1 311 ? -17.812 -12.656 -11.117 1 82.75 311 GLN A O 1
ATOM 2450 N N . MET A 1 312 ? -17.094 -10.984 -12.445 1 83.25 312 MET A N 1
ATOM 2451 C CA . MET A 1 312 ? -15.688 -11.312 -12.258 1 83.25 312 MET A CA 1
ATOM 2452 C C . MET A 1 312 ? -15.227 -10.93 -10.852 1 83.25 312 MET A C 1
ATOM 2454 O O . MET A 1 312 ? -14.219 -11.453 -10.367 1 83.25 312 MET A O 1
ATOM 2458 N N . LYS A 1 313 ? -15.977 -10.039 -10.336 1 77.06 313 LYS A N 1
ATOM 2459 C CA . LYS A 1 313 ? -15.609 -9.617 -8.992 1 77.06 313 LYS A CA 1
ATOM 2460 C C . LYS A 1 313 ? -15.844 -10.734 -7.98 1 77.06 313 LYS A C 1
ATOM 2462 O O . LYS A 1 313 ? -16.734 -11.57 -8.164 1 77.06 313 LYS A O 1
ATOM 2467 N N . TYR A 1 314 ? -14.938 -10.828 -7.016 1 70.69 314 TYR A N 1
ATOM 2468 C CA . TYR A 1 314 ? -15.07 -11.836 -5.973 1 70.69 314 TYR A CA 1
ATOM 2469 C C . TYR A 1 314 ? -16.359 -11.641 -5.184 1 70.69 314 TYR A C 1
ATOM 2471 O O . TYR A 1 314 ? -16.625 -10.547 -4.691 1 70.69 314 TYR A O 1
ATOM 2479 N N . LYS A 1 315 ? -17.25 -12.539 -5.391 1 73.19 315 LYS A N 1
ATOM 2480 C CA . LYS A 1 315 ? -18.516 -12.43 -4.684 1 73.19 315 LYS A CA 1
ATOM 2481 C C . LYS A 1 315 ? -18.5 -13.25 -3.398 1 73.19 315 LYS A C 1
ATOM 2483 O O . LYS A 1 315 ? -18.109 -14.422 -3.408 1 73.19 315 LYS A O 1
ATOM 2488 N N . THR A 1 316 ? -18.438 -12.508 -2.365 1 73 316 THR A N 1
ATOM 2489 C CA . THR A 1 316 ? -18.547 -13.164 -1.068 1 73 316 THR A CA 1
ATOM 2490 C C . THR A 1 316 ? -19.906 -12.883 -0.436 1 73 316 THR A C 1
ATOM 2492 O O . THR A 1 316 ? -20.672 -12.062 -0.948 1 73 316 THR A O 1
ATOM 2495 N N . ASP A 1 317 ? -20.359 -13.719 0.533 1 72 317 ASP A N 1
ATOM 2496 C CA . ASP A 1 317 ? -21.625 -13.586 1.253 1 72 317 ASP A CA 1
ATOM 2497 C C . ASP A 1 317 ? -21.641 -12.312 2.096 1 72 317 ASP A C 1
ATOM 2499 O O . ASP A 1 317 ? -22.5 -12.156 2.965 1 72 317 ASP A O 1
ATOM 2503 N N . GLY A 1 318 ? -20.828 -11.383 1.832 1 80.19 318 GLY A N 1
ATOM 2504 C CA . GLY A 1 318 ? -20.844 -10.156 2.604 1 80.19 318 GLY A CA 1
ATOM 2505 C C . GLY A 1 318 ? -19.516 -9.859 3.291 1 80.19 318 GLY A C 1
ATOM 2506 O O . GLY A 1 318 ? -18.484 -10.414 2.916 1 80.19 318 GLY A O 1
ATOM 2507 N N . LYS A 1 319 ? -19.578 -8.922 4.262 1 89.25 319 LYS A N 1
ATOM 2508 C CA . LYS A 1 319 ? -18.406 -8.594 5.074 1 89.25 319 LYS A CA 1
ATOM 2509 C C . LYS A 1 319 ? -17.969 -9.789 5.922 1 89.25 319 LYS A C 1
ATOM 2511 O O . LYS A 1 319 ? -18.797 -10.617 6.309 1 89.25 319 LYS A O 1
ATOM 2516 N N . SER A 1 320 ? -16.75 -9.859 6.086 1 90.56 320 SER A N 1
ATOM 2517 C CA . SER A 1 320 ? -16.281 -11.031 6.832 1 90.56 320 SER A CA 1
ATOM 2518 C C . SER A 1 320 ? -15.086 -10.68 7.707 1 90.56 320 SER A C 1
ATOM 2520 O O . SER A 1 320 ? -14.227 -9.898 7.309 1 90.56 320 SER A O 1
ATOM 2522 N N . PHE A 1 321 ? -15.078 -11.117 8.875 1 95.56 321 PHE A N 1
ATOM 2523 C CA . PHE A 1 321 ? -13.977 -11.18 9.836 1 95.56 321 PHE A CA 1
ATOM 2524 C C . PHE A 1 321 ? -13.977 -12.508 10.578 1 95.56 321 PHE A C 1
ATOM 2526 O O . PHE A 1 321 ? -14.367 -12.57 11.742 1 95.56 321 PHE A O 1
ATOM 2533 N N . ALA A 1 322 ? -13.531 -13.492 9.875 1 94.94 322 ALA A N 1
ATOM 2534 C CA . ALA A 1 322 ? -13.68 -14.867 10.359 1 94.94 322 ALA A CA 1
ATOM 2535 C C . ALA A 1 322 ? -12.344 -15.438 10.805 1 94.94 322 ALA A C 1
ATOM 2537 O O . ALA A 1 322 ? -11.367 -15.43 10.047 1 94.94 322 ALA A O 1
ATOM 2538 N N . VAL A 1 323 ? -12.312 -15.961 12.031 1 96.44 323 VAL A N 1
ATOM 2539 C CA . VAL A 1 323 ? -11.094 -16.562 12.562 1 96.44 323 VAL A CA 1
ATOM 2540 C C . VAL A 1 323 ? -10.875 -17.938 11.938 1 96.44 323 VAL A C 1
ATOM 2542 O O . VAL A 1 323 ? -11.742 -18.812 12.023 1 96.44 323 VAL A O 1
ATOM 2545 N N . LEU A 1 324 ? -9.781 -18.094 11.289 1 95.56 324 LEU A N 1
ATOM 2546 C CA . LEU A 1 324 ? -9.445 -19.344 10.633 1 95.56 324 LEU A CA 1
ATOM 2547 C C . LEU A 1 324 ? -8.664 -20.25 11.57 1 95.56 324 LEU A C 1
ATOM 2549 O O . LEU A 1 324 ? -8.695 -21.484 11.43 1 95.56 324 LEU A O 1
ATOM 2553 N N . GLY A 1 325 ? -7.945 -19.641 12.461 1 95.38 325 GLY A N 1
ATOM 2554 C CA . GLY A 1 325 ? -7.137 -20.344 13.453 1 95.38 325 GLY A CA 1
ATOM 2555 C C . GLY A 1 325 ? -6.219 -19.422 14.234 1 95.38 325 GLY A C 1
ATOM 2556 O O . GLY A 1 325 ? -6.293 -18.203 14.086 1 95.38 325 GLY A O 1
ATOM 2557 N N . PHE A 1 326 ? -5.484 -20.031 15.156 1 95.5 326 PHE A N 1
ATOM 2558 C CA . PHE A 1 326 ? -4.578 -19.266 16 1 95.5 326 PHE A CA 1
ATOM 2559 C C . PHE A 1 326 ? -3.143 -19.75 15.836 1 95.5 326 PHE A C 1
ATOM 2561 O O . PHE A 1 326 ? -2.908 -20.906 15.5 1 95.5 326 PHE A O 1
ATOM 2568 N N . THR A 1 327 ? -2.248 -18.875 15.922 1 94.38 327 THR A N 1
ATOM 2569 C CA . THR A 1 327 ? -0.827 -19.203 15.859 1 94.38 327 THR A CA 1
ATOM 2570 C C . THR A 1 327 ? -0.029 -18.328 16.828 1 94.38 327 THR A C 1
ATOM 2572 O O . THR A 1 327 ? -0.547 -17.344 17.359 1 94.38 327 THR A O 1
ATOM 2575 N N . LYS A 1 328 ? 1.129 -18.734 17.078 1 92.25 328 LYS A N 1
ATOM 2576 C CA . LYS A 1 328 ? 1.997 -17.953 17.938 1 92.25 328 LYS A CA 1
ATOM 2577 C C . LYS A 1 328 ? 2.359 -16.609 17.297 1 92.25 328 LYS A C 1
ATOM 2579 O O . LYS A 1 328 ? 2.576 -16.547 16.078 1 92.25 328 LYS A O 1
ATOM 2584 N N . GLN A 1 329 ? 2.475 -15.633 18.062 1 88.56 329 GLN A N 1
ATOM 2585 C CA . GLN A 1 329 ? 2.824 -14.297 17.594 1 88.56 329 GLN A CA 1
ATOM 2586 C C . GLN A 1 329 ? 4.176 -14.305 16.875 1 88.56 329 GLN A C 1
ATOM 2588 O O . GLN A 1 329 ? 4.371 -13.586 15.898 1 88.56 329 GLN A O 1
ATOM 2593 N N . SER A 1 330 ? 5.074 -15.109 17.281 1 82.69 330 SER A N 1
ATOM 2594 C CA . SER A 1 330 ? 6.426 -15.18 16.734 1 82.69 330 SER A CA 1
ATOM 2595 C C . SER A 1 330 ? 6.43 -15.773 15.328 1 82.69 330 SER A C 1
ATOM 2597 O O . SER A 1 330 ? 7.398 -15.609 14.586 1 82.69 330 SER A O 1
ATOM 2599 N N . MET A 1 331 ? 5.324 -16.453 14.992 1 83.94 331 MET A N 1
ATOM 2600 C CA . MET A 1 331 ? 5.246 -17.094 13.68 1 83.94 331 MET A CA 1
ATOM 2601 C C . MET A 1 331 ? 4.875 -16.094 12.602 1 83.94 331 MET A C 1
ATOM 2603 O O . MET A 1 331 ? 5.039 -16.359 11.406 1 83.94 331 MET A O 1
ATOM 2607 N N . VAL A 1 332 ? 4.309 -15.07 13.016 1 82.19 332 VAL A N 1
ATOM 2608 C CA . VAL A 1 332 ? 3.977 -14.016 12.062 1 82.19 332 VAL A CA 1
ATOM 2609 C C . VAL A 1 332 ? 5.18 -13.094 11.867 1 82.19 332 VAL A C 1
ATOM 2611 O O . VAL A 1 332 ? 5.59 -12.398 12.797 1 82.19 332 VAL A O 1
ATOM 2614 N N . ILE A 1 333 ? 5.773 -13.148 10.711 1 73.31 333 ILE A N 1
ATOM 2615 C CA . ILE A 1 333 ? 7 -12.406 10.422 1 73.31 333 ILE A CA 1
ATOM 2616 C C . ILE A 1 333 ? 6.68 -10.922 10.273 1 73.31 333 ILE A C 1
ATOM 2618 O O . ILE A 1 333 ? 5.879 -10.531 9.422 1 73.31 333 ILE A O 1
ATOM 2622 N N . GLN A 1 334 ? 7.297 -10.211 11.031 1 66.81 334 GLN A N 1
ATOM 2623 C CA . GLN A 1 334 ? 7.023 -8.781 11.148 1 66.81 334 GLN A CA 1
ATOM 2624 C C . GLN A 1 334 ? 7.309 -8.062 9.836 1 66.81 334 GLN A C 1
ATOM 2626 O O . GLN A 1 334 ? 6.652 -7.07 9.508 1 66.81 334 GLN A O 1
ATOM 2631 N N . HIS A 1 335 ? 8.195 -8.602 9.188 1 65.5 335 HIS A N 1
ATOM 2632 C CA . HIS A 1 335 ? 8.609 -7.832 8.016 1 65.5 335 HIS A CA 1
ATOM 2633 C C . HIS A 1 335 ? 7.949 -8.367 6.75 1 65.5 335 HIS A C 1
ATOM 2635 O O . HIS A 1 335 ? 8.461 -8.164 5.645 1 65.5 335 HIS A O 1
ATOM 2641 N N . GLN A 1 336 ? 6.934 -9.094 6.953 1 65.12 336 GLN A N 1
ATOM 2642 C CA . GLN A 1 336 ? 6.203 -9.578 5.785 1 65.12 336 GLN A CA 1
ATOM 2643 C C . GLN A 1 336 ? 4.785 -9.023 5.754 1 65.12 336 GLN A C 1
ATOM 2645 O O . GLN A 1 336 ? 3.826 -9.766 5.531 1 65.12 336 GLN A O 1
ATOM 2650 N N . PHE A 1 337 ? 4.727 -7.852 6.121 1 70.06 337 PHE A N 1
ATOM 2651 C CA . PHE A 1 337 ? 3.387 -7.285 6.07 1 70.06 337 PHE A CA 1
ATOM 2652 C C . PHE A 1 337 ? 3.158 -6.555 4.754 1 70.06 337 PHE A C 1
ATOM 2654 O O . PHE A 1 337 ? 4.102 -6.035 4.152 1 70.06 337 PHE A O 1
ATOM 2661 N N . VAL A 1 338 ? 2.006 -6.844 4.324 1 73.19 338 VAL A N 1
ATOM 2662 C CA . VAL A 1 338 ? 1.587 -6.156 3.105 1 73.19 338 VAL A CA 1
ATOM 2663 C C . VAL A 1 338 ? 0.328 -5.336 3.381 1 73.19 338 VAL A C 1
ATOM 2665 O O . VAL A 1 338 ? -0.319 -5.512 4.418 1 73.19 338 VAL A O 1
ATOM 2668 N N . GLY A 1 339 ? 0.161 -4.406 2.627 1 70.81 339 GLY A N 1
ATOM 2669 C CA . GLY A 1 339 ? -1.086 -3.662 2.695 1 70.81 339 GLY A CA 1
ATOM 2670 C C . GLY A 1 339 ? -0.893 -2.213 3.098 1 70.81 339 GLY A C 1
ATOM 2671 O O . GLY A 1 339 ? 0.176 -1.834 3.582 1 70.81 339 GLY A O 1
ATOM 2672 N N . THR A 1 340 ? -1.963 -1.526 2.947 1 72.19 340 THR A N 1
ATOM 2673 C CA . THR A 1 340 ? -1.901 -0.079 3.115 1 72.19 340 THR A CA 1
ATOM 2674 C C . THR A 1 340 ? -2.664 0.353 4.363 1 72.19 340 THR A C 1
ATOM 2676 O O . THR A 1 340 ? -2.764 1.547 4.656 1 72.19 340 THR A O 1
ATOM 2679 N N . GLN A 1 341 ? -3.084 -0.703 5.102 1 81.5 341 GLN A N 1
ATOM 2680 C CA . GLN A 1 341 ? -3.893 -0.264 6.234 1 81.5 341 GLN A CA 1
ATOM 2681 C C . GLN A 1 341 ? -3.76 -1.225 7.41 1 81.5 341 GLN A C 1
ATOM 2683 O O . GLN A 1 341 ? -3.494 -2.414 7.223 1 81.5 341 GLN A O 1
ATOM 2688 N N . VAL A 1 342 ? -3.912 -0.698 8.609 1 88.94 342 VAL A N 1
ATOM 2689 C CA . VAL A 1 342 ? -4.035 -1.436 9.867 1 88.94 342 VAL A CA 1
ATOM 2690 C C . VAL A 1 342 ? -5.383 -1.126 10.516 1 88.94 342 VAL A C 1
ATOM 2692 O O . VAL A 1 342 ? -5.785 0.037 10.602 1 88.94 342 VAL A O 1
ATOM 2695 N N . LEU A 1 343 ? -6.109 -2.164 10.945 1 91.75 343 LEU A N 1
ATOM 2696 C CA . LEU A 1 343 ? -7.438 -1.996 11.516 1 91.75 343 LEU A CA 1
ATOM 2697 C C . LEU A 1 343 ? -7.422 -2.281 13.016 1 91.75 343 LEU A C 1
ATOM 2699 O O . LEU A 1 343 ? -6.824 -3.264 13.461 1 91.75 343 LEU A O 1
ATOM 2703 N N . LYS A 1 344 ? -7.93 -1.421 13.734 1 91.75 344 LYS A N 1
ATOM 2704 C CA . LYS A 1 344 ? -8.227 -1.691 15.141 1 91.75 344 LYS A CA 1
ATOM 2705 C C . LYS A 1 344 ? -9.672 -2.133 15.32 1 91.75 344 LYS A C 1
ATOM 2707 O O . LYS A 1 344 ? -10.594 -1.451 14.867 1 91.75 344 LYS A O 1
ATOM 2712 N N . VAL A 1 345 ? -9.875 -3.189 15.945 1 95.12 345 VAL A N 1
ATOM 2713 C CA . VAL A 1 345 ? -11.203 -3.795 16.062 1 95.12 345 VAL A CA 1
ATOM 2714 C C . VAL A 1 345 ? -11.664 -3.736 17.516 1 95.12 345 VAL A C 1
ATOM 2716 O O . VAL A 1 345 ? -10.977 -4.23 18.422 1 95.12 345 VAL A O 1
ATOM 2719 N N . PHE A 1 346 ? -12.828 -3.178 17.688 1 92.75 346 PHE A N 1
ATOM 2720 C CA . PHE A 1 346 ? -13.43 -3 19.016 1 92.75 346 PHE A CA 1
ATOM 2721 C C . PHE A 1 346 ? -14.805 -3.652 19.062 1 92.75 346 PHE A C 1
ATOM 2723 O O . PHE A 1 346 ? -15.359 -4.039 18.031 1 92.75 346 PHE A O 1
ATOM 2730 N N . ALA A 1 347 ? -15.242 -3.801 20.328 1 91.88 347 ALA A N 1
ATOM 2731 C CA . ALA A 1 347 ? -16.672 -4.078 20.5 1 91.88 347 ALA A CA 1
ATOM 2732 C C . ALA A 1 347 ? -17.5 -2.805 20.375 1 91.88 347 ALA A C 1
ATOM 2734 O O . ALA A 1 347 ? -17.031 -1.715 20.719 1 91.88 347 ALA A O 1
ATOM 2735 N N . PRO A 1 348 ? -18.672 -2.984 19.906 1 89.25 348 PRO A N 1
ATOM 2736 C CA . PRO A 1 348 ? -19.531 -1.79 19.859 1 89.25 348 PRO A CA 1
ATOM 2737 C C . PRO A 1 348 ? -19.766 -1.187 21.25 1 89.25 348 PRO A C 1
ATOM 2739 O O . PRO A 1 348 ? -19.859 -1.918 22.234 1 89.25 348 PRO A O 1
ATOM 2742 N N . LYS A 1 349 ? -19.719 0.139 21.469 1 79.69 349 LYS A N 1
ATOM 2743 C CA . LYS A 1 349 ? -19.797 0.866 22.734 1 79.69 349 LYS A CA 1
ATOM 2744 C C . LYS A 1 349 ? -20.953 0.367 23.594 1 79.69 349 LYS A C 1
ATOM 2746 O O . LYS A 1 349 ? -20.812 0.198 24.797 1 79.69 349 LYS A O 1
ATOM 2751 N N . ASP A 1 350 ? -22.141 -0.002 23.047 1 78.75 350 ASP A N 1
ATOM 2752 C CA . ASP A 1 350 ? -23.312 -0.306 23.844 1 78.75 350 ASP A CA 1
ATOM 2753 C C . ASP A 1 350 ? -23.672 -1.787 23.75 1 78.75 350 ASP A C 1
ATOM 2755 O O . ASP A 1 350 ? -24.828 -2.172 24 1 78.75 350 ASP A O 1
ATOM 2759 N N . ASP A 1 351 ? -22.703 -2.604 23.562 1 86.44 351 ASP A N 1
ATOM 2760 C CA . ASP A 1 351 ? -22.938 -4.043 23.516 1 86.44 351 ASP A CA 1
ATOM 2761 C C . ASP A 1 351 ? -22.078 -4.77 24.547 1 86.44 351 ASP A C 1
ATOM 2763 O O . ASP A 1 351 ? -20.938 -5.145 24.266 1 86.44 351 ASP A O 1
ATOM 2767 N N . GLU A 1 352 ? -22.656 -4.98 25.656 1 84.19 352 GLU A N 1
ATOM 2768 C CA . GLU A 1 352 ? -21.938 -5.57 26.781 1 84.19 352 GLU A CA 1
ATOM 2769 C C . GLU A 1 352 ? -21.531 -7.008 26.469 1 84.19 352 GLU A C 1
ATOM 2771 O O . GLU A 1 352 ? -20.422 -7.438 26.828 1 84.19 352 GLU A O 1
ATOM 2776 N N . HIS A 1 353 ? -22.453 -7.703 25.875 1 85.38 353 HIS A N 1
ATOM 2777 C CA . HIS A 1 353 ? -22.172 -9.102 25.562 1 85.38 353 HIS A CA 1
ATOM 2778 C C . HIS A 1 353 ? -20.984 -9.227 24.609 1 85.38 353 HIS A C 1
ATOM 2780 O O . HIS A 1 353 ? -20.094 -10.039 24.844 1 85.38 353 HIS A O 1
ATOM 2786 N N . ALA A 1 354 ? -21.031 -8.406 23.609 1 89.94 354 ALA A N 1
ATOM 2787 C CA . ALA A 1 354 ? -19.922 -8.414 22.656 1 89.94 354 ALA A CA 1
ATOM 2788 C C . ALA A 1 354 ? -18.625 -7.961 23.312 1 89.94 354 ALA A C 1
ATOM 2790 O O . ALA A 1 354 ? -17.547 -8.492 23.016 1 89.94 354 ALA A O 1
ATOM 2791 N N . GLY A 1 355 ? -18.75 -7.07 24.219 1 89.19 355 GLY A N 1
ATOM 2792 C CA . GLY A 1 355 ? -17.594 -6.562 24.938 1 89.19 355 GLY A CA 1
ATOM 2793 C C . GLY A 1 355 ? -16.906 -7.617 25.781 1 89.19 355 GLY A C 1
ATOM 2794 O O . GLY A 1 355 ? -15.672 -7.754 25.719 1 89.19 355 GLY A O 1
ATOM 2795 N N . VAL A 1 356 ? -17.672 -8.328 26.469 1 89.31 356 VAL A N 1
ATOM 2796 C CA . VAL A 1 356 ? -17.125 -9.359 27.344 1 89.31 356 VAL A CA 1
ATOM 2797 C C . VAL A 1 356 ? -16.5 -10.477 26.516 1 89.31 356 VAL A C 1
ATOM 2799 O O . VAL A 1 356 ? -15.406 -10.953 26.828 1 89.31 356 VAL A O 1
ATOM 2802 N N . ALA A 1 357 ? -17.219 -10.836 25.453 1 90.12 357 ALA A N 1
ATOM 2803 C CA . ALA A 1 357 ? -16.719 -11.914 24.609 1 90.12 357 ALA A CA 1
ATOM 2804 C C . ALA A 1 357 ? -15.398 -11.516 23.938 1 90.12 357 ALA A C 1
ATOM 2806 O O . ALA A 1 357 ? -14.445 -12.297 23.938 1 90.12 357 ALA A O 1
ATOM 2807 N N . LEU A 1 358 ? -15.375 -10.352 23.406 1 93.25 358 LEU A N 1
ATOM 2808 C CA . LEU A 1 358 ? -14.172 -9.891 22.719 1 93.25 358 LEU A CA 1
ATOM 2809 C C . LEU A 1 358 ? -13.023 -9.711 23.719 1 93.25 358 LEU A C 1
ATOM 2811 O O . LEU A 1 358 ? -11.875 -10.039 23.406 1 93.25 358 LEU A O 1
ATOM 2815 N N . SER A 1 359 ? -13.32 -9.203 24.844 1 91.75 359 SER A N 1
ATOM 2816 C CA . SER A 1 359 ? -12.312 -9.039 25.891 1 91.75 359 SER A CA 1
ATOM 2817 C C . SER A 1 359 ? -11.711 -10.383 26.297 1 91.75 359 SER A C 1
ATOM 2819 O O . SER A 1 359 ? -10.492 -10.5 26.469 1 91.75 359 SER A O 1
ATOM 2821 N N . GLY A 1 360 ? -12.625 -11.328 26.453 1 90.81 360 GLY A N 1
ATOM 2822 C CA . GLY A 1 360 ? -12.141 -12.672 26.75 1 90.81 360 GLY A CA 1
ATOM 2823 C C . GLY A 1 360 ? -11.164 -13.195 25.703 1 90.81 360 GLY A C 1
ATOM 2824 O O . GLY A 1 360 ? -10.133 -13.773 26.062 1 90.81 360 GLY A O 1
ATOM 2825 N N . LEU A 1 361 ? -11.477 -12.969 24.469 1 93.44 361 LEU A N 1
ATOM 2826 C CA . LEU A 1 361 ? -10.609 -13.414 23.391 1 93.44 361 LEU A CA 1
ATOM 2827 C C . LEU A 1 361 ? -9.281 -12.656 23.406 1 93.44 361 LEU A C 1
ATOM 2829 O O . LEU A 1 361 ? -8.219 -13.266 23.312 1 93.44 361 LEU A O 1
ATOM 2833 N N . ILE A 1 362 ? -9.328 -11.352 23.562 1 95.12 362 ILE A N 1
ATOM 2834 C CA . ILE A 1 362 ? -8.148 -10.5 23.547 1 95.12 362 ILE A CA 1
ATOM 2835 C C . ILE A 1 362 ? -7.211 -10.883 24.688 1 95.12 362 ILE A C 1
ATOM 2837 O O . ILE A 1 362 ? -6.008 -11.062 24.484 1 95.12 362 ILE A O 1
ATOM 2841 N N . ARG A 1 363 ? -7.68 -11.039 25.844 1 92.75 363 ARG A N 1
ATOM 2842 C CA . ARG A 1 363 ? -6.871 -11.344 27.016 1 92.75 363 ARG A CA 1
ATOM 2843 C C . ARG A 1 363 ? -6.266 -12.742 26.906 1 92.75 363 ARG A C 1
ATOM 2845 O O . ARG A 1 363 ? -5.117 -12.953 27.297 1 92.75 363 ARG A O 1
ATOM 2852 N N . ALA A 1 364 ? -7.102 -13.633 26.422 1 93.69 364 ALA A N 1
ATOM 2853 C CA . ALA A 1 364 ? -6.578 -14.984 26.234 1 93.69 364 ALA A CA 1
ATOM 2854 C C . ALA A 1 364 ? -5.422 -14.992 25.25 1 93.69 364 ALA A C 1
ATOM 2856 O O . ALA A 1 364 ? -4.391 -15.625 25.484 1 93.69 364 ALA A O 1
ATOM 2857 N N . LEU A 1 365 ? -5.621 -14.32 24.141 1 95.69 365 LEU A N 1
ATOM 2858 C CA . LEU A 1 365 ? -4.57 -14.234 23.125 1 95.69 365 LEU A CA 1
ATOM 2859 C C . LEU A 1 365 ? -3.314 -13.586 23.703 1 95.69 365 LEU A C 1
ATOM 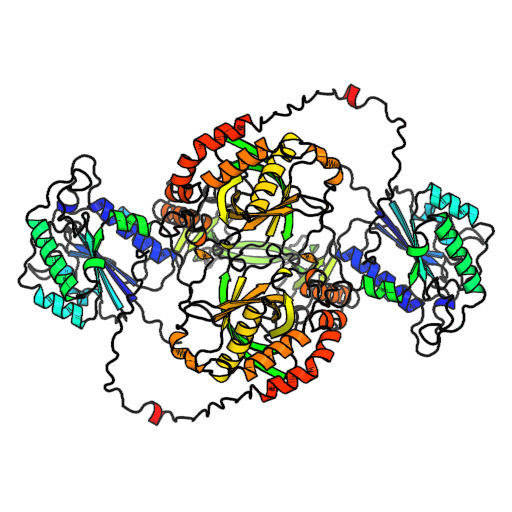2861 O O . LEU A 1 365 ? -2.199 -14.031 23.422 1 95.69 365 LEU A O 1
ATOM 2865 N N . ASP A 1 366 ? -3.5 -12.547 24.422 1 93.94 366 ASP A N 1
ATOM 2866 C CA . ASP A 1 366 ? -2.373 -11.836 25.016 1 93.94 366 ASP A CA 1
ATOM 2867 C C . ASP A 1 366 ? -1.621 -12.719 26.016 1 93.94 366 ASP A C 1
ATOM 2869 O O . ASP A 1 366 ? -0.39 -12.781 25.984 1 93.94 366 ASP A O 1
ATOM 2873 N N . ASP A 1 367 ? -2.322 -13.375 26.828 1 93.44 367 ASP A N 1
ATOM 2874 C CA . ASP A 1 367 ? -1.734 -14.219 27.859 1 93.44 367 ASP A CA 1
ATOM 2875 C C . ASP A 1 367 ? -0.942 -15.367 27.25 1 93.44 367 ASP A C 1
ATOM 2877 O O . ASP A 1 367 ? 0.117 -15.742 27.75 1 93.44 367 ASP A O 1
ATOM 2881 N N . LEU A 1 368 ? -1.473 -15.844 26.188 1 93.25 368 LEU A N 1
ATOM 2882 C CA . LEU A 1 368 ? -0.85 -17 25.547 1 93.25 368 LEU A CA 1
ATOM 2883 C C . LEU A 1 368 ? 0.154 -16.547 24.484 1 93.25 368 LEU A C 1
ATOM 2885 O O . LEU A 1 368 ? 0.822 -17.391 23.875 1 93.25 368 LEU A O 1
ATOM 2889 N N . LYS A 1 369 ? 0.285 -15.273 24.203 1 93.06 369 LYS A N 1
ATOM 2890 C CA . LYS A 1 369 ? 1.158 -14.695 23.172 1 93.06 369 LYS A CA 1
ATOM 2891 C C . LYS A 1 369 ? 0.841 -15.266 21.797 1 93.06 369 LYS A C 1
ATOM 2893 O O . LYS A 1 369 ? 1.741 -15.703 21.078 1 93.06 369 LYS A O 1
ATOM 2898 N N . MET A 1 370 ? -0.458 -15.242 21.578 1 94.56 370 MET A N 1
ATOM 2899 C CA . MET A 1 370 ? -0.958 -15.789 20.312 1 94.56 370 MET A CA 1
ATOM 2900 C C . MET A 1 370 ? -1.642 -14.711 19.484 1 94.56 370 MET A C 1
ATOM 2902 O O . MET A 1 370 ? -1.899 -13.609 19.984 1 94.56 370 MET A O 1
ATOM 2906 N N . VAL A 1 371 ? -1.857 -15.016 18.203 1 94.62 371 VAL A N 1
ATOM 2907 C CA . VAL A 1 371 ? -2.59 -14.141 17.281 1 94.62 371 VAL A CA 1
ATOM 2908 C C . VAL A 1 371 ? -3.658 -14.945 16.547 1 94.62 371 VAL A C 1
ATOM 2910 O O . VAL A 1 371 ? -3.557 -16.172 16.438 1 94.62 371 VAL A O 1
ATOM 2913 N N . ALA A 1 372 ? -4.652 -14.281 16.141 1 96.56 372 ALA A N 1
ATOM 2914 C CA . ALA A 1 372 ? -5.707 -14.906 15.352 1 96.56 372 ALA A CA 1
ATOM 2915 C C . ALA A 1 372 ? -5.488 -14.672 13.859 1 96.56 372 ALA A C 1
ATOM 2917 O O . ALA A 1 372 ? -5.254 -13.539 13.43 1 96.56 372 ALA A O 1
ATOM 2918 N N . VAL A 1 373 ? -5.422 -15.703 13.094 1 96.12 373 VAL A N 1
ATOM 2919 C CA . VAL A 1 373 ? -5.418 -15.594 11.633 1 96.12 373 VAL A CA 1
ATOM 2920 C C . VAL A 1 373 ? -6.852 -15.445 11.125 1 96.12 373 VAL A C 1
ATOM 2922 O O . VAL A 1 373 ? -7.703 -16.297 11.406 1 96.12 373 VAL A O 1
ATOM 2925 N N . VAL A 1 374 ? -7.086 -14.406 10.391 1 96.69 374 VAL A N 1
ATOM 2926 C CA . VAL A 1 374 ? -8.469 -14.039 10.086 1 96.69 374 VAL A CA 1
ATOM 2927 C C . VAL A 1 374 ? -8.625 -13.805 8.586 1 96.69 374 VAL A C 1
ATOM 2929 O O . VAL A 1 374 ? -7.723 -13.258 7.941 1 96.69 374 VAL A O 1
ATOM 2932 N N . ARG A 1 375 ? -9.711 -14.242 8.062 1 95.06 375 ARG A N 1
ATOM 2933 C CA . ARG A 1 375 ? -10.141 -13.812 6.734 1 95.06 375 ARG A CA 1
ATOM 2934 C C . ARG A 1 375 ? -10.93 -12.508 6.812 1 95.06 375 ARG A C 1
ATOM 2936 O O . ARG A 1 375 ? -11.922 -12.422 7.535 1 95.06 375 ARG A O 1
ATOM 2943 N N . TYR A 1 376 ? -10.477 -11.562 6.168 1 94.5 376 TYR A N 1
ATOM 2944 C CA . TYR A 1 376 ? -11.055 -10.227 6.184 1 94.5 376 TYR A CA 1
ATOM 2945 C C . TYR A 1 376 ? -11.648 -9.875 4.824 1 94.5 376 TYR A C 1
ATOM 2947 O O . TYR A 1 376 ? -10.961 -9.953 3.803 1 94.5 376 TYR A O 1
ATOM 2955 N N . VAL A 1 377 ? -12.977 -9.555 4.75 1 93 377 VAL A N 1
ATOM 2956 C CA . VAL A 1 377 ? -13.672 -9.031 3.578 1 93 377 VAL A CA 1
ATOM 2957 C C . VAL A 1 377 ? -14.359 -7.711 3.926 1 93 377 VAL A C 1
ATOM 2959 O O . VAL A 1 377 ? -15.258 -7.676 4.762 1 93 377 VAL A O 1
ATOM 2962 N N . TYR A 1 378 ? -13.93 -6.711 3.361 1 90.56 378 TYR A N 1
ATOM 2963 C CA . TYR A 1 378 ? -14.406 -5.371 3.689 1 90.56 378 TYR A CA 1
ATOM 2964 C C . TYR A 1 378 ? -15.883 -5.219 3.328 1 90.56 378 TYR A C 1
ATOM 2966 O O . TYR A 1 378 ? -16.672 -4.703 4.121 1 90.56 378 TYR A O 1
ATOM 2974 N N . ALA A 1 379 ? -16.203 -5.59 2.088 1 88.75 379 ALA A N 1
ATOM 2975 C CA . ALA A 1 379 ? -17.562 -5.473 1.583 1 88.75 379 ALA A CA 1
ATOM 2976 C C . ALA A 1 379 ? -17.922 -6.664 0.699 1 88.75 379 ALA A C 1
ATOM 2978 O O . ALA A 1 379 ? -17.062 -7.488 0.374 1 88.75 379 ALA A O 1
ATOM 2979 N N . ARG A 1 380 ? -19.094 -6.77 0.348 1 81.88 380 ARG A N 1
ATOM 2980 C CA . ARG A 1 380 ? -19.625 -7.887 -0.432 1 81.88 380 ARG A CA 1
ATOM 2981 C C . ARG A 1 380 ? -18.844 -8.062 -1.729 1 81.88 380 ARG A C 1
ATOM 2983 O O . ARG A 1 380 ? -18.578 -9.188 -2.16 1 81.88 380 ARG A O 1
ATOM 2990 N N . ASN A 1 381 ? -18.469 -7.004 -2.318 1 78.44 381 ASN A N 1
ATOM 2991 C CA . ASN A 1 381 ? -17.719 -7.082 -3.574 1 78.44 381 ASN A CA 1
ATOM 2992 C C . ASN A 1 381 ? -16.234 -6.863 -3.361 1 78.44 381 ASN A C 1
ATOM 2994 O O . ASN A 1 381 ? -15.484 -6.641 -4.316 1 78.44 381 ASN A O 1
ATOM 2998 N N . GLY A 1 382 ? -15.867 -7.039 -2.109 1 83.94 382 GLY A N 1
ATOM 2999 C CA . GLY A 1 382 ? -14.453 -6.855 -1.82 1 83.94 382 GLY A CA 1
ATOM 3000 C C . GLY A 1 382 ? -13.648 -8.133 -1.939 1 83.94 382 GLY A C 1
ATOM 3001 O O . GLY A 1 382 ? -14.172 -9.227 -1.706 1 83.94 382 GLY A O 1
ATOM 3002 N N . ASN A 1 383 ? -12.422 -8.047 -2.355 1 84.88 383 ASN A N 1
ATOM 3003 C CA . ASN A 1 383 ? -11.523 -9.195 -2.41 1 84.88 383 ASN A CA 1
ATOM 3004 C C . ASN A 1 383 ? -11.141 -9.672 -1.012 1 84.88 383 ASN A C 1
ATOM 3006 O O . ASN A 1 383 ? -10.82 -8.867 -0.141 1 84.88 383 ASN A O 1
ATOM 3010 N N . PRO A 1 384 ? -11.25 -10.914 -0.818 1 90.31 384 PRO A N 1
ATOM 3011 C CA . PRO A 1 384 ? -10.883 -11.445 0.495 1 90.31 384 PRO A CA 1
ATOM 3012 C C . PRO A 1 384 ? -9.391 -11.305 0.792 1 90.31 384 PRO A C 1
ATOM 3014 O O . PRO A 1 384 ? -8.562 -11.438 -0.112 1 90.31 384 PRO A O 1
ATOM 3017 N N . GLN A 1 385 ? -9.125 -11.008 1.994 1 91.25 385 GLN A N 1
ATOM 3018 C CA . GLN A 1 385 ? -7.762 -10.938 2.518 1 91.25 385 GLN A CA 1
ATOM 3019 C C . GLN A 1 385 ? -7.586 -11.859 3.721 1 91.25 385 GLN A C 1
ATOM 3021 O O . GLN A 1 385 ? -8.562 -12.242 4.363 1 91.25 385 GLN A O 1
ATOM 3026 N N . VAL A 1 386 ? -6.391 -12.266 3.869 1 93.06 386 VAL A N 1
ATOM 3027 C CA . VAL A 1 386 ? -6.043 -13.008 5.078 1 93.06 386 VAL A CA 1
ATOM 3028 C C . VAL A 1 386 ? -4.984 -12.25 5.867 1 93.06 386 VAL A C 1
ATOM 3030 O O . VAL A 1 386 ? -4.047 -11.695 5.289 1 93.06 386 VAL A O 1
ATOM 3033 N N . GLY A 1 387 ? -5.227 -12.133 7.094 1 93 387 GLY A N 1
ATOM 3034 C CA . GLY A 1 387 ? -4.285 -11.422 7.945 1 93 387 GLY A CA 1
ATOM 3035 C C . GLY A 1 387 ? -4.246 -11.953 9.367 1 93 387 GLY A C 1
ATOM 3036 O O . GLY A 1 387 ? -4.777 -13.031 9.641 1 93 387 GLY A O 1
ATOM 3037 N N . ALA A 1 388 ? -3.508 -11.242 10.172 1 93.25 388 ALA A N 1
ATOM 3038 C CA . ALA A 1 388 ? -3.359 -11.594 11.586 1 93.25 388 ALA A CA 1
ATOM 3039 C C . ALA A 1 388 ? -3.932 -10.5 12.484 1 93.25 388 ALA A C 1
ATOM 3041 O O . ALA A 1 388 ? -3.754 -9.312 12.219 1 93.25 388 ALA A O 1
ATOM 3042 N N . ALA A 1 389 ? -4.672 -10.906 13.422 1 95.5 389 ALA A N 1
ATOM 3043 C CA . ALA A 1 389 ? -5.203 -10 14.438 1 95.5 389 ALA A CA 1
ATOM 3044 C C . ALA A 1 389 ? -4.445 -10.148 15.758 1 95.5 389 ALA A C 1
ATOM 3046 O O . ALA A 1 389 ? -4.512 -11.195 16.406 1 95.5 389 ALA A O 1
ATOM 3047 N N . PHE A 1 390 ? -3.824 -9.102 16.203 1 93.5 390 PHE A N 1
ATOM 3048 C CA . PHE A 1 390 ? -3.018 -9.078 17.422 1 93.5 390 PHE A CA 1
ATOM 3049 C C . PHE A 1 390 ? -3.803 -8.484 18.578 1 93.5 390 PHE A C 1
ATOM 3051 O O . PHE A 1 390 ? -4.535 -7.512 18.406 1 93.5 390 PHE A O 1
ATOM 3058 N N . PRO A 1 391 ? -3.668 -9.125 19.75 1 95.06 391 PRO A N 1
ATOM 3059 C CA . PRO A 1 391 ? -4.262 -8.477 20.922 1 95.06 391 PRO A CA 1
ATOM 3060 C C . PRO A 1 391 ? -3.502 -7.23 21.359 1 95.06 391 PRO A C 1
ATOM 3062 O O . PRO A 1 391 ? -2.27 -7.211 21.328 1 95.06 391 PRO A O 1
ATOM 3065 N N . CYS A 1 392 ? -4.164 -6.258 21.625 1 91.06 392 CYS A N 1
ATOM 3066 C CA . CYS A 1 392 ? -3.592 -5.004 22.109 1 91.06 392 CYS A CA 1
ATOM 3067 C C . CYS A 1 392 ? -4.309 -4.523 23.359 1 91.06 392 CYS A C 1
ATOM 3069 O O . CYS A 1 392 ? -5.496 -4.195 23.328 1 91.06 392 CYS A O 1
ATOM 3071 N N . ILE A 1 393 ? -3.586 -4.52 24.422 1 90.31 393 ILE A N 1
ATOM 3072 C CA . ILE A 1 393 ? -4.148 -4.074 25.688 1 90.31 393 ILE A CA 1
ATOM 3073 C C . ILE A 1 393 ? -3.414 -2.822 26.172 1 90.31 393 ILE A C 1
ATOM 3075 O O . ILE A 1 393 ? -2.209 -2.859 26.422 1 90.31 393 ILE A O 1
ATOM 3079 N N . LYS A 1 394 ? -4 -1.747 26.172 1 85.56 394 LYS A N 1
ATOM 3080 C CA . LYS A 1 394 ? -3.471 -0.483 26.672 1 85.56 394 LYS A CA 1
ATOM 3081 C C . LYS A 1 394 ? -4.164 -0.072 27.969 1 85.56 394 LYS A C 1
ATOM 3083 O O . LYS A 1 394 ? -5.09 -0.746 28.422 1 85.56 394 LYS A O 1
ATOM 3088 N N . GLU A 1 395 ? -3.711 0.986 28.438 1 81.31 395 GLU A N 1
ATOM 3089 C CA . GLU A 1 395 ? -4.27 1.465 29.703 1 81.31 395 GLU A CA 1
ATOM 3090 C C . GLU A 1 395 ? -5.719 1.903 29.531 1 81.31 395 GLU A C 1
ATOM 3092 O O . GLU A 1 395 ? -6.562 1.615 30.375 1 81.31 395 GLU A O 1
ATOM 3097 N N . LYS A 1 396 ? -6.039 2.449 28.391 1 78.56 396 LYS A N 1
ATOM 3098 C CA . LYS A 1 396 ? -7.348 3.072 28.203 1 78.56 396 LYS A CA 1
ATOM 3099 C C . LYS A 1 396 ? -8.281 2.172 27.406 1 78.56 396 LYS A C 1
ATOM 3101 O O . LYS A 1 396 ? -9.5 2.34 27.438 1 78.56 396 LYS A O 1
ATOM 3106 N N . TYR A 1 397 ? -7.723 1.168 26.75 1 84.81 397 TYR A N 1
ATOM 3107 C CA . TYR A 1 397 ? -8.594 0.353 25.906 1 84.81 397 TYR A CA 1
ATOM 3108 C C . TYR A 1 397 ? -7.902 -0.951 25.516 1 84.81 397 TYR A C 1
ATOM 3110 O O . TYR A 1 397 ? -6.703 -1.122 25.75 1 84.81 397 TYR A O 1
ATOM 3118 N N . GLU A 1 398 ? -8.719 -1.87 25.094 1 90.62 398 GLU A N 1
ATOM 3119 C CA . GLU A 1 398 ? -8.234 -3.109 24.5 1 90.62 398 GLU A CA 1
ATOM 3120 C C . GLU A 1 398 ? -8.883 -3.367 23.141 1 90.62 398 GLU A C 1
ATOM 3122 O O . GLU A 1 398 ? -10.062 -3.057 22.938 1 90.62 398 GLU A O 1
ATOM 3127 N N . CYS A 1 399 ? -8.156 -3.859 22.219 1 92.88 399 CYS A N 1
ATOM 3128 C CA . CYS A 1 399 ? -8.68 -4.117 20.891 1 92.88 399 CYS A CA 1
ATOM 3129 C C . CYS A 1 399 ? -7.832 -5.156 20.156 1 92.88 399 CYS A C 1
ATOM 3131 O O . CYS A 1 399 ? -6.82 -5.617 20.688 1 92.88 399 CYS A O 1
ATOM 3133 N N . LEU A 1 400 ? -8.336 -5.586 19.094 1 95.19 400 LEU A N 1
ATOM 3134 C CA . LEU A 1 400 ? -7.547 -6.383 18.156 1 95.19 400 LEU A CA 1
ATOM 3135 C C . LEU A 1 400 ? -6.969 -5.508 17.047 1 95.19 400 LEU A C 1
ATOM 3137 O O . LEU A 1 400 ? -7.645 -4.609 16.547 1 95.19 400 LEU A O 1
ATOM 3141 N N . VAL A 1 401 ? -5.77 -5.711 16.766 1 92.69 401 VAL A N 1
ATOM 3142 C CA . VAL A 1 401 ? -5.117 -4.992 15.68 1 92.69 401 VAL A CA 1
ATOM 3143 C C . VAL A 1 401 ? -4.895 -5.938 14.5 1 92.69 401 VAL A C 1
ATOM 3145 O O . VAL A 1 401 ? -4.094 -6.871 14.586 1 92.69 401 VAL A O 1
ATOM 3148 N N . TYR A 1 402 ? -5.57 -5.715 13.453 1 93.69 402 TYR A N 1
ATOM 3149 C CA . TYR A 1 402 ? -5.516 -6.562 12.266 1 93.69 402 TYR A CA 1
ATOM 3150 C C . TYR A 1 402 ? -4.488 -6.035 11.266 1 93.69 402 TYR A C 1
ATOM 3152 O O . TYR A 1 402 ? -4.496 -4.852 10.93 1 93.69 402 TYR A O 1
ATOM 3160 N N . VAL A 1 403 ? -3.635 -6.914 10.797 1 90.19 403 VAL A N 1
ATOM 3161 C CA . VAL A 1 403 ? -2.666 -6.625 9.742 1 90.19 403 VAL A CA 1
ATOM 3162 C C . VAL A 1 403 ? -2.777 -7.676 8.641 1 90.19 403 VAL A C 1
ATOM 3164 O O . VAL A 1 403 ? -2.902 -8.867 8.922 1 90.19 403 VAL A O 1
ATOM 3167 N N . GLN A 1 404 ? -2.709 -7.25 7.426 1 90.31 404 GLN A N 1
ATOM 3168 C CA . GLN A 1 404 ? -2.816 -8.164 6.293 1 90.31 404 GLN A CA 1
ATOM 3169 C C . GLN A 1 404 ? -1.512 -8.93 6.078 1 90.31 404 GLN A C 1
ATOM 3171 O O . GLN A 1 404 ? -0.426 -8.352 6.191 1 90.31 404 GLN A O 1
ATOM 3176 N N . LEU A 1 405 ? -1.601 -10.172 5.789 1 90.06 405 LEU A N 1
ATOM 3177 C CA . LEU A 1 405 ? -0.456 -11.016 5.457 1 90.06 405 LEU A CA 1
ATOM 3178 C C . LEU A 1 405 ? -0.346 -11.203 3.947 1 90.06 405 LEU A C 1
ATOM 3180 O O . LEU A 1 405 ? -1.36 -11.234 3.244 1 90.06 405 LEU A O 1
ATOM 3184 N N . PRO A 1 406 ? 0.808 -11.344 3.412 1 88.62 406 PRO A N 1
ATOM 3185 C CA . PRO A 1 406 ? 0.996 -11.461 1.965 1 88.62 406 PRO A CA 1
ATOM 3186 C C . PRO A 1 406 ? 0.572 -12.828 1.428 1 88.62 406 PRO A C 1
ATOM 3188 O O . PRO A 1 406 ? 0.778 -13.852 2.092 1 88.62 406 PRO A O 1
ATOM 3191 N N . PHE A 1 407 ? 0.009 -12.812 0.281 1 89.5 407 PHE A N 1
ATOM 3192 C CA . PHE A 1 407 ? -0.231 -14.031 -0.481 1 89.5 407 PHE A CA 1
ATOM 3193 C C . PHE A 1 407 ? 1.021 -14.445 -1.243 1 89.5 407 PHE A C 1
ATOM 3195 O O . PHE A 1 407 ? 2.047 -13.773 -1.18 1 89.5 407 PHE A O 1
ATOM 3202 N N . MET A 1 408 ? 0.94 -15.484 -1.917 1 86.5 408 MET A N 1
ATOM 3203 C CA . MET A 1 408 ? 2.076 -16.078 -2.617 1 86.5 408 MET A CA 1
ATOM 3204 C C . MET A 1 408 ? 2.662 -15.102 -3.631 1 86.5 408 MET A C 1
ATOM 3206 O O . MET A 1 408 ? 3.883 -14.953 -3.721 1 86.5 408 MET A O 1
ATOM 3210 N N . GLU A 1 409 ? 1.855 -14.422 -4.359 1 84.31 409 GLU A N 1
ATOM 3211 C CA . GLU A 1 409 ? 2.293 -13.539 -5.438 1 84.31 409 GLU A CA 1
ATOM 3212 C C . GLU A 1 409 ? 3.002 -12.305 -4.887 1 84.31 409 GLU A C 1
ATOM 3214 O O . GLU A 1 409 ? 3.738 -11.633 -5.613 1 84.31 409 GLU A O 1
ATOM 3219 N N . ASP A 1 410 ? 2.752 -12.023 -3.648 1 85.31 410 ASP A N 1
ATOM 3220 C CA . ASP A 1 410 ? 3.332 -10.828 -3.041 1 85.31 410 ASP A CA 1
ATOM 3221 C C . ASP A 1 410 ? 4.785 -11.07 -2.641 1 85.31 410 ASP A C 1
ATOM 3223 O O . ASP A 1 410 ? 5.531 -10.117 -2.387 1 85.31 410 ASP A O 1
ATOM 3227 N N . LEU A 1 411 ? 5.168 -12.281 -2.527 1 83.75 411 LEU A N 1
ATOM 3228 C CA . LEU A 1 411 ? 6.508 -12.625 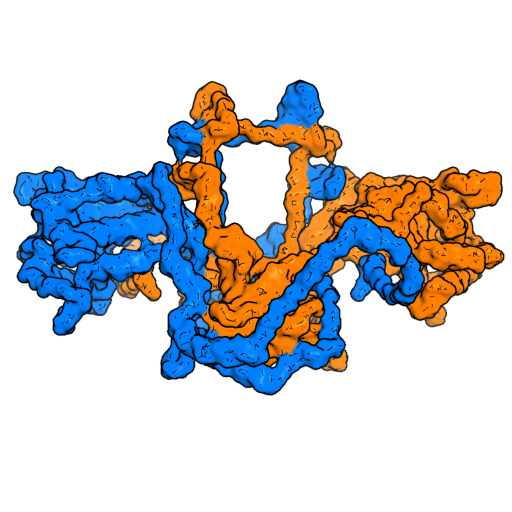-2.066 1 83.75 411 LEU A CA 1
ATOM 3229 C C . LEU A 1 411 ? 7.457 -12.812 -3.246 1 83.75 411 LEU A C 1
ATOM 3231 O O . LEU A 1 411 ? 7.074 -13.367 -4.277 1 83.75 411 LEU A O 1
ATOM 3235 N N . ARG A 1 412 ? 8.57 -12.188 -3.09 1 78.5 412 ARG A N 1
ATOM 3236 C CA . ARG A 1 412 ? 9.617 -12.375 -4.086 1 78.5 412 ARG A CA 1
ATOM 3237 C C . ARG A 1 412 ? 10.719 -13.289 -3.559 1 78.5 412 ARG A C 1
ATOM 3239 O O . ARG A 1 412 ? 11.305 -13.023 -2.512 1 78.5 412 ARG A O 1
ATOM 3246 N N . GLN A 1 413 ? 10.68 -14.539 -3.979 1 68.44 413 GLN A N 1
ATOM 3247 C CA . GLN A 1 413 ? 11.664 -15.5 -3.492 1 68.44 413 GLN A CA 1
ATOM 3248 C C . GLN A 1 413 ? 12.93 -15.461 -4.344 1 68.44 413 GLN A C 1
ATOM 3250 O O . GLN A 1 413 ? 12.875 -15.648 -5.559 1 68.44 413 GLN A O 1
ATOM 3255 N N . TYR A 1 414 ? 13.891 -14.742 -3.758 1 65.12 414 TYR A N 1
ATOM 3256 C CA . TYR A 1 414 ? 15.148 -14.727 -4.492 1 65.12 414 TYR A CA 1
ATOM 3257 C C . TYR A 1 414 ? 16.156 -15.672 -3.861 1 65.12 414 TYR A C 1
ATOM 3259 O O . TYR A 1 414 ? 16.125 -15.914 -2.652 1 65.12 414 TYR A O 1
ATOM 3267 N N . SER A 1 415 ? 16.703 -16.562 -4.656 1 59.91 415 SER A N 1
ATOM 3268 C CA . SER A 1 415 ? 17.828 -17.359 -4.168 1 59.91 415 SER A CA 1
ATOM 3269 C C . SER A 1 415 ? 19.094 -16.5 -4.016 1 59.91 415 SER A C 1
ATOM 3271 O O . SER A 1 415 ? 19.484 -15.805 -4.949 1 59.91 415 SER A O 1
ATOM 3273 N N . PHE A 1 416 ? 19.406 -16.188 -2.727 1 60.78 416 PHE A N 1
ATOM 3274 C CA . PHE A 1 416 ? 20.625 -15.398 -2.51 1 60.78 416 PHE A CA 1
ATOM 3275 C C . PHE A 1 416 ? 21.812 -16.297 -2.207 1 60.78 416 PHE A C 1
ATOM 3277 O O . PHE A 1 416 ? 21.641 -17.391 -1.668 1 60.78 416 PHE A O 1
ATOM 3284 N N . PRO A 1 417 ? 22.953 -16.141 -2.891 1 54.44 417 PRO A N 1
ATOM 3285 C CA . PRO A 1 417 ? 24.125 -17 -2.668 1 54.44 417 PRO A CA 1
ATOM 3286 C C . PRO A 1 417 ? 24.453 -17.188 -1.187 1 54.44 417 PRO A C 1
ATOM 3288 O O . PRO A 1 417 ? 24.25 -16.266 -0.385 1 54.44 417 PRO A O 1
ATOM 3291 N N . SER A 1 418 ? 24.391 -18.5 -0.726 1 52.53 418 SER A N 1
ATOM 3292 C CA . SER A 1 418 ? 24.688 -18.984 0.621 1 52.53 418 SER A CA 1
ATOM 3293 C C . SER A 1 418 ? 25.969 -18.359 1.17 1 52.53 418 SER A C 1
ATOM 3295 O O . SER A 1 418 ? 26.891 -18.062 0.416 1 52.53 418 SER A O 1
ATOM 3297 N N . LEU A 1 419 ? 25.875 -17.75 2.287 1 52.88 419 LEU A N 1
ATOM 3298 C CA . LEU A 1 419 ? 27 -17.25 3.066 1 52.88 419 LEU A CA 1
ATOM 3299 C C . LEU A 1 419 ? 28.016 -18.344 3.334 1 52.88 419 LEU A C 1
ATOM 3301 O O . LEU A 1 419 ? 29.047 -18.109 3.967 1 52.88 419 LEU A O 1
ATOM 3305 N N . GLU A 1 420 ? 27.703 -19.625 3.146 1 48.41 420 GLU A N 1
ATOM 3306 C CA . GLU A 1 420 ? 28.688 -20.594 3.619 1 48.41 420 GLU A CA 1
ATOM 3307 C C . GLU A 1 420 ? 30.109 -20.109 3.395 1 48.41 420 GLU A C 1
ATOM 3309 O O . GLU A 1 420 ? 30.984 -20.344 4.219 1 48.41 420 GLU A O 1
ATOM 3314 N N . ASN A 1 421 ? 30.422 -19.797 2.18 1 45.88 421 ASN A N 1
ATOM 3315 C CA . ASN A 1 421 ? 31.844 -19.531 2.008 1 45.88 421 ASN A CA 1
ATOM 3316 C C . ASN A 1 421 ? 32.281 -18.25 2.732 1 45.88 421 ASN A C 1
ATOM 3318 O O . ASN A 1 421 ? 33.406 -17.781 2.576 1 45.88 421 ASN A O 1
ATOM 3322 N N . ASN A 1 422 ? 31.453 -17.516 3.377 1 49.91 422 ASN A N 1
ATOM 3323 C CA . ASN A 1 422 ? 31.891 -16.172 3.725 1 49.91 422 ASN A CA 1
ATOM 3324 C C . ASN A 1 422 ? 32.5 -16.125 5.121 1 49.91 422 ASN A C 1
ATOM 3326 O O . ASN A 1 422 ? 32.031 -15.391 5.992 1 49.91 422 ASN A O 1
ATOM 3330 N N . LYS A 1 423 ? 32.781 -17.172 5.613 1 53.34 423 LYS A N 1
ATOM 3331 C CA . LYS A 1 423 ? 33.719 -17.062 6.727 1 53.34 423 LYS A CA 1
ATOM 3332 C C . LYS A 1 423 ? 34.719 -15.93 6.496 1 53.34 423 LYS A C 1
ATOM 3334 O O . LYS A 1 423 ? 35.344 -15.445 7.445 1 53.34 423 LYS A O 1
ATOM 3339 N N . LYS A 1 424 ? 34.844 -15.641 5.312 1 56.59 424 LYS A N 1
ATOM 3340 C CA . LYS A 1 424 ? 35.844 -14.617 4.969 1 56.59 424 LYS A CA 1
ATOM 3341 C C . LYS A 1 424 ? 35.312 -13.227 5.328 1 56.59 424 LYS A C 1
ATOM 3343 O O . LYS A 1 424 ? 36.125 -12.312 5.582 1 56.59 424 LYS A O 1
ATOM 3348 N N . TYR A 1 425 ? 34.031 -13.062 5.566 1 65.94 425 TYR A N 1
ATOM 3349 C CA . TYR A 1 425 ? 33.5 -11.719 5.777 1 65.94 425 TYR A CA 1
ATOM 3350 C C . TYR A 1 425 ? 33.062 -11.531 7.223 1 65.94 425 TYR A C 1
ATOM 3352 O O . TYR A 1 425 ? 32.094 -10.805 7.492 1 65.94 425 TYR A O 1
ATOM 3360 N N . THR A 1 426 ? 33.812 -12.211 8.094 1 77.81 426 THR A N 1
ATOM 3361 C CA . THR A 1 426 ? 33.406 -12.062 9.492 1 77.81 426 THR A CA 1
ATOM 3362 C C . THR A 1 426 ? 34.156 -10.914 10.148 1 77.81 426 THR A C 1
ATOM 3364 O O . THR A 1 426 ? 35.375 -10.867 10.109 1 77.81 426 THR A O 1
ATOM 3367 N N . PRO A 1 427 ? 33.438 -10 10.719 1 84.06 427 PRO A N 1
ATOM 3368 C CA . PRO A 1 427 ? 34.094 -8.891 11.422 1 84.06 427 PRO A CA 1
ATOM 3369 C C . PRO A 1 427 ? 34.906 -9.359 12.641 1 84.06 427 PRO A C 1
ATOM 3371 O O . PRO A 1 427 ? 34.562 -10.375 13.25 1 84.06 427 PRO A O 1
ATOM 3374 N N . SER A 1 428 ? 35.969 -8.758 12.883 1 86.44 428 SER A N 1
ATOM 3375 C CA . SER A 1 428 ? 36.781 -9.039 14.07 1 86.44 428 SER A CA 1
ATOM 3376 C C . SER A 1 428 ? 36.062 -8.539 15.336 1 86.44 428 SER A C 1
ATOM 3378 O O . SER A 1 428 ? 35.125 -7.77 15.258 1 86.44 428 SER A O 1
ATOM 3380 N N . GLU A 1 429 ? 36.531 -8.969 16.453 1 88.69 429 GLU A N 1
ATOM 3381 C CA . GLU A 1 429 ? 36 -8.539 17.734 1 88.69 429 GLU A CA 1
ATOM 3382 C C . GLU A 1 429 ? 36.156 -7.039 17.938 1 88.69 429 GLU A C 1
ATOM 3384 O O . GLU A 1 429 ? 35.281 -6.383 18.516 1 88.69 429 GLU A O 1
ATOM 3389 N N . ASP A 1 430 ? 37.312 -6.574 17.438 1 88.81 430 ASP A N 1
ATOM 3390 C CA . ASP A 1 430 ? 37.562 -5.141 17.531 1 88.81 430 ASP A CA 1
ATOM 3391 C C . ASP A 1 430 ? 36.562 -4.359 16.656 1 88.81 430 ASP A C 1
ATOM 3393 O O . ASP A 1 430 ? 36.094 -3.287 17.047 1 88.81 430 ASP A O 1
ATOM 3397 N N . GLN A 1 431 ? 36.375 -4.895 15.594 1 86.88 431 GLN A N 1
ATOM 3398 C CA . GLN A 1 431 ? 35.406 -4.27 14.688 1 86.88 431 GLN A CA 1
ATOM 3399 C C . GLN A 1 431 ? 34 -4.305 15.266 1 86.88 431 GLN A C 1
ATOM 3401 O O . GLN A 1 431 ? 33.281 -3.307 15.219 1 86.88 431 GLN A O 1
ATOM 3406 N N . LEU A 1 432 ? 33.656 -5.375 15.875 1 89.81 432 LEU A N 1
ATOM 3407 C CA . LEU A 1 432 ? 32.312 -5.512 16.484 1 89.81 432 LEU A CA 1
ATOM 3408 C C . LEU A 1 432 ? 32.156 -4.555 17.656 1 89.81 432 LEU A C 1
ATOM 3410 O O . LEU A 1 432 ? 31.109 -3.959 17.844 1 89.81 432 LEU A O 1
ATOM 3414 N N . SER A 1 433 ? 33.219 -4.406 18.375 1 90.31 433 SER A N 1
ATOM 3415 C CA . SER A 1 433 ? 33.188 -3.494 19.516 1 90.31 433 SER A CA 1
ATOM 3416 C C . SER A 1 433 ? 33.062 -2.047 19.047 1 90.31 433 SER A C 1
ATOM 3418 O O . SER A 1 433 ? 32.375 -1.253 19.703 1 90.31 433 SER A O 1
ATOM 3420 N N . ALA A 1 434 ? 33.688 -1.757 18.016 1 90.31 434 ALA A N 1
ATOM 3421 C CA . ALA A 1 434 ? 33.594 -0.41 17.469 1 90.31 434 ALA A CA 1
ATOM 3422 C C . ALA A 1 434 ? 32.156 -0.125 17 1 90.31 434 ALA A C 1
ATOM 3424 O O . ALA A 1 434 ? 31.641 0.969 17.219 1 90.31 434 ALA A O 1
ATOM 3425 N N . VAL A 1 435 ? 31.562 -1.048 16.391 1 90.25 435 VAL A N 1
ATOM 3426 C CA . VAL A 1 435 ? 30.188 -0.892 15.914 1 90.25 435 VAL A CA 1
ATOM 3427 C C . VAL A 1 435 ? 29.234 -0.759 17.109 1 90.25 435 VAL A C 1
ATOM 3429 O O . VAL A 1 435 ? 28.312 0.053 17.078 1 90.25 435 VAL A O 1
ATOM 3432 N N . ASP A 1 436 ? 29.484 -1.493 18.109 1 91.75 436 ASP A N 1
ATOM 3433 C CA . ASP A 1 436 ? 28.672 -1.426 19.312 1 91.75 436 ASP A CA 1
ATOM 3434 C C . ASP A 1 436 ? 28.719 -0.026 19.922 1 91.75 436 ASP A C 1
ATOM 3436 O O . ASP A 1 436 ? 27.688 0.505 20.344 1 91.75 436 ASP A O 1
ATOM 3440 N N . SER A 1 437 ? 29.922 0.437 19.938 1 90.62 437 SER A N 1
ATOM 3441 C CA . SER A 1 437 ? 30.094 1.779 20.484 1 90.62 437 SER A CA 1
ATOM 3442 C C . SER A 1 437 ? 29.359 2.816 19.641 1 90.62 437 SER A C 1
ATOM 3444 O O . SER A 1 437 ? 28.797 3.777 20.172 1 90.62 437 SER A O 1
ATOM 3446 N N . LEU A 1 438 ? 29.375 2.639 18.438 1 91.56 438 LEU A N 1
ATOM 3447 C CA . LEU A 1 438 ? 28.672 3.543 17.547 1 91.56 438 LEU A CA 1
ATOM 3448 C C . LEU A 1 438 ? 27.156 3.461 17.781 1 91.56 438 LEU A C 1
ATOM 3450 O O . LEU A 1 438 ? 26.484 4.488 17.875 1 91.56 438 LEU A O 1
ATOM 3454 N N . ILE A 1 439 ? 26.625 2.312 17.891 1 92.5 439 ILE A N 1
ATOM 3455 C CA . ILE A 1 439 ? 25.203 2.107 18.109 1 92.5 439 ILE A CA 1
ATOM 3456 C C . ILE A 1 439 ? 24.781 2.781 19.422 1 92.5 439 ILE A C 1
ATOM 3458 O O . ILE A 1 439 ? 23.766 3.475 19.469 1 92.5 439 ILE A O 1
ATOM 3462 N N . ASP A 1 440 ? 25.625 2.68 20.359 1 89.94 440 ASP A N 1
ATOM 3463 C CA . ASP A 1 440 ? 25.328 3.293 21.656 1 89.94 440 ASP A CA 1
ATOM 3464 C C . ASP A 1 440 ? 25.312 4.816 21.547 1 89.94 440 ASP A C 1
ATOM 3466 O O . ASP A 1 440 ? 24.5 5.48 22.203 1 89.94 440 ASP A O 1
ATOM 3470 N N . SER A 1 441 ? 26.188 5.277 20.75 1 90.88 441 SER A N 1
ATOM 3471 C CA . SER A 1 441 ? 26.312 6.727 20.625 1 90.88 441 SER A CA 1
ATOM 3472 C C . SER A 1 441 ? 25.188 7.301 19.781 1 90.88 441 SER A C 1
ATOM 3474 O O . SER A 1 441 ? 24.891 8.492 19.844 1 90.88 441 SER A O 1
ATOM 3476 N N . MET A 1 442 ? 24.516 6.531 18.984 1 93 442 MET A N 1
ATOM 3477 C CA . MET A 1 442 ? 23.484 7.008 18.062 1 93 442 MET A CA 1
ATOM 3478 C C . MET A 1 442 ? 22.109 6.535 18.5 1 93 442 MET A C 1
ATOM 3480 O O . MET A 1 442 ? 21.203 6.371 17.672 1 93 442 MET A O 1
ATOM 3484 N N . MET A 1 443 ? 21.984 6.297 19.734 1 91.62 443 MET A N 1
ATOM 3485 C CA . MET A 1 443 ? 20.688 5.891 20.266 1 91.62 443 MET A CA 1
ATOM 3486 C C . MET A 1 443 ? 19.688 7.031 20.172 1 91.62 443 MET A C 1
ATOM 3488 O O . MET A 1 443 ? 19.984 8.164 20.547 1 91.62 443 MET A O 1
ATOM 3492 N N . LEU A 1 444 ? 18.625 6.715 19.703 1 91.94 444 LEU A N 1
ATOM 3493 C CA . LEU A 1 444 ? 17.594 7.734 19.531 1 91.94 444 LEU A CA 1
ATOM 3494 C C . LEU A 1 444 ? 16.781 7.906 20.812 1 91.94 444 LEU A C 1
ATOM 3496 O O . LEU A 1 444 ? 16.203 8.969 21.047 1 91.94 444 LEU A O 1
ATOM 3500 N N . VAL A 1 445 ? 16.672 6.855 21.625 1 88.81 445 VAL A N 1
ATOM 3501 C CA . VAL A 1 445 ? 15.914 6.93 22.859 1 88.81 445 VAL A CA 1
ATOM 3502 C C . VAL A 1 445 ? 16.859 7.16 24.031 1 88.81 445 VAL A C 1
ATOM 3504 O O . VAL A 1 445 ? 17.797 6.387 24.25 1 88.81 445 VAL A O 1
ATOM 3507 N N . GLU A 1 446 ? 16.625 8.219 24.719 1 81.31 446 GLU A N 1
ATOM 3508 C CA . GLU A 1 446 ? 17.469 8.555 25.859 1 81.31 446 GLU A CA 1
ATOM 3509 C C . GLU A 1 446 ? 16.969 7.898 27.141 1 81.31 446 GLU A C 1
ATOM 3511 O O . GLU A 1 446 ? 15.758 7.875 27.391 1 81.31 446 GLU A O 1
ATOM 3516 N N . GLU A 1 447 ? 17.734 7.078 27.75 1 70.38 447 GLU A N 1
ATOM 3517 C CA . GLU A 1 447 ? 17.344 6.363 28.969 1 70.38 447 GLU A CA 1
ATOM 3518 C C . GLU A 1 447 ? 17.562 7.227 30.203 1 70.38 447 GLU A C 1
ATOM 3520 O O . GLU A 1 447 ? 17.047 6.918 31.281 1 70.38 447 GLU A O 1
ATOM 3525 N N . ASP A 1 448 ? 18.344 8.305 30.141 1 63.16 448 ASP A N 1
ATOM 3526 C CA . ASP A 1 448 ? 18.625 9.039 31.375 1 63.16 448 ASP A CA 1
ATOM 3527 C C . ASP A 1 448 ? 17.391 9.805 31.844 1 63.16 448 ASP A C 1
ATOM 3529 O O . ASP A 1 448 ? 17.141 10.922 31.406 1 63.16 448 ASP A O 1
ATOM 3533 N N . GLY A 1 449 ? 16.547 9.156 32.781 1 57.62 449 GLY A N 1
ATOM 3534 C CA . GLY A 1 449 ? 15.359 9.727 33.375 1 57.62 449 GLY A CA 1
ATOM 3535 C C . GLY A 1 449 ? 14.078 9.312 32.688 1 57.62 449 GLY A C 1
ATOM 3536 O O . GLY A 1 449 ? 13.781 8.125 32.562 1 57.62 449 GLY A O 1
ATOM 3537 N N . GLU A 1 450 ? 13.422 10.453 32.031 1 63.16 450 GLU A N 1
ATOM 3538 C CA . GLU A 1 450 ? 12.195 10.211 31.281 1 63.16 450 GLU A CA 1
ATOM 3539 C C . GLU A 1 450 ? 12.492 9.766 29.859 1 63.16 450 GLU A C 1
ATOM 3541 O O . GLU A 1 450 ? 13.32 10.383 29.172 1 63.16 450 GLU A O 1
ATOM 3546 N N . LYS A 1 451 ? 12.266 8.516 29.484 1 70.38 451 LYS A N 1
ATOM 3547 C CA . LYS A 1 451 ? 12.453 7.949 28.156 1 70.38 451 LYS A CA 1
ATOM 3548 C C . LYS A 1 451 ? 11.922 8.891 27.078 1 70.38 451 LYS A C 1
ATOM 3550 O O . LYS A 1 451 ? 10.719 9.141 26.984 1 70.38 451 LYS A O 1
ATOM 3555 N N . LYS A 1 452 ? 12.82 9.734 26.562 1 80.81 452 LYS A N 1
ATOM 3556 C CA . LYS A 1 452 ? 12.438 10.648 25.484 1 80.81 452 LYS A CA 1
ATOM 3557 C C . LYS A 1 452 ? 12.969 10.172 24.141 1 80.81 452 LYS A C 1
ATOM 3559 O O . LYS A 1 452 ? 14.164 9.914 23.984 1 80.81 452 LYS A O 1
ATOM 3564 N N . ASP A 1 453 ? 12.102 9.906 23.25 1 85.06 453 ASP A N 1
ATOM 3565 C CA . ASP A 1 453 ? 12.453 9.555 21.875 1 85.06 453 ASP A CA 1
ATOM 3566 C C . ASP A 1 453 ? 12.797 10.797 21.062 1 85.06 453 ASP A C 1
ATOM 3568 O O . ASP A 1 453 ? 11.945 11.664 20.859 1 85.06 453 ASP A O 1
ATOM 3572 N N . LEU A 1 454 ? 14.008 10.945 20.609 1 85.75 454 LEU A N 1
ATOM 3573 C CA . LEU A 1 454 ? 14.516 12.117 19.922 1 85.75 454 LEU A CA 1
ATOM 3574 C C . LEU A 1 454 ? 14.055 12.133 18.469 1 85.75 454 LEU A C 1
ATOM 3576 O O . LEU A 1 454 ? 14.156 13.156 17.781 1 85.75 454 LEU A O 1
ATOM 3580 N N . PHE A 1 455 ? 13.516 11.062 18.047 1 89.5 455 PHE A N 1
ATOM 3581 C CA . PHE A 1 455 ? 13.141 10.953 16.641 1 89.5 455 PHE A CA 1
ATOM 3582 C C . PHE A 1 455 ? 11.891 10.102 16.484 1 89.5 455 PHE A C 1
ATOM 3584 O O . PHE A 1 455 ? 11.969 8.938 16.094 1 89.5 455 PHE A O 1
ATOM 3591 N N . LYS A 1 456 ? 10.82 10.688 16.641 1 87.69 456 LYS A N 1
ATOM 3592 C CA . LYS A 1 456 ? 9.539 10 16.469 1 87.69 456 LYS A CA 1
ATOM 3593 C C . LYS A 1 456 ? 9.008 10.188 15.047 1 87.69 456 LYS A C 1
ATOM 3595 O O . LYS A 1 456 ? 8.477 11.242 14.719 1 87.69 456 LYS A O 1
ATOM 3600 N N . VAL A 1 457 ? 9.141 9.156 14.336 1 86.75 457 VAL A N 1
ATOM 3601 C CA . VAL A 1 457 ? 8.773 9.234 12.93 1 86.75 457 VAL A CA 1
ATOM 3602 C C . VAL A 1 457 ? 7.301 9.617 12.797 1 86.75 457 VAL A C 1
ATOM 3604 O O . VAL A 1 457 ? 6.922 10.352 11.883 1 86.75 457 VAL A O 1
ATOM 3607 N N . ASN A 1 458 ? 6.512 9.125 13.719 1 85.69 458 ASN A N 1
ATOM 3608 C CA . ASN A 1 458 ? 5.074 9.375 13.656 1 85.69 458 ASN A CA 1
ATOM 3609 C C . ASN A 1 458 ? 4.754 10.852 13.898 1 85.69 458 ASN A C 1
ATOM 3611 O O . ASN A 1 458 ? 3.615 11.281 13.703 1 85.69 458 ASN A O 1
ATOM 3615 N N . HIS A 1 459 ? 5.668 11.656 14.242 1 86.06 459 HIS A N 1
ATOM 3616 C CA . HIS A 1 459 ? 5.477 13.086 14.453 1 86.06 459 HIS A CA 1
ATOM 3617 C C . HIS A 1 459 ? 6.031 13.898 13.289 1 86.06 459 HIS A C 1
ATOM 3619 O O . HIS A 1 459 ? 5.848 15.117 13.234 1 86.06 459 HIS A O 1
ATOM 3625 N N . ILE A 1 460 ? 6.691 13.227 12.453 1 89.12 460 ILE A N 1
ATOM 3626 C CA . ILE A 1 460 ? 7.25 13.906 11.289 1 89.12 460 ILE A CA 1
ATOM 3627 C C . ILE A 1 460 ? 6.184 14.031 10.203 1 89.12 460 ILE A C 1
ATOM 3629 O O . ILE A 1 460 ? 5.598 13.031 9.781 1 89.12 460 ILE A O 1
ATOM 3633 N N . PRO A 1 461 ? 5.922 15.25 9.797 1 88.56 461 PRO A N 1
ATOM 3634 C CA . PRO A 1 461 ? 4.98 15.406 8.688 1 88.56 461 PRO A CA 1
ATOM 3635 C C . PRO A 1 461 ? 5.508 14.828 7.379 1 88.56 461 PRO A C 1
ATOM 3637 O O . PRO A 1 461 ? 6.711 14.883 7.113 1 88.56 461 PRO A O 1
ATOM 3640 N N . ASN A 1 462 ? 4.637 14.266 6.598 1 88.25 462 ASN A N 1
ATOM 3641 C CA . ASN A 1 462 ? 5 13.711 5.301 1 88.25 462 ASN A CA 1
ATOM 3642 C C . ASN A 1 462 ? 5.633 14.766 4.395 1 88.25 462 ASN A C 1
ATOM 3644 O O . ASN A 1 462 ? 5 15.773 4.074 1 88.25 462 ASN A O 1
ATOM 3648 N N . PRO A 1 463 ? 6.801 14.578 4.055 1 88 463 PRO A N 1
ATOM 3649 C CA . PRO A 1 463 ? 7.512 15.578 3.258 1 88 463 PRO A CA 1
ATOM 3650 C C . PRO A 1 463 ? 6.824 15.867 1.925 1 88 463 PRO A C 1
ATOM 3652 O O . PRO A 1 463 ? 6.863 17 1.44 1 88 463 PRO A O 1
ATOM 3655 N N . GLN A 1 464 ? 6.246 14.938 1.334 1 84.38 464 GLN A N 1
ATOM 3656 C CA . GLN A 1 464 ? 5.559 15.133 0.062 1 84.38 464 GLN A CA 1
ATOM 3657 C C . GLN A 1 464 ? 4.402 16.125 0.208 1 84.38 464 GLN A C 1
ATOM 3659 O O . GLN A 1 464 ? 4.227 17.016 -0.628 1 84.38 464 GLN A O 1
ATOM 3664 N N . TYR A 1 465 ? 3.719 16 1.241 1 83.31 465 TYR A N 1
ATOM 3665 C CA . TYR A 1 465 ? 2.594 16.891 1.507 1 83.31 465 TYR A CA 1
ATOM 3666 C C . TYR A 1 465 ? 3.076 18.312 1.795 1 83.31 465 TYR A C 1
ATOM 3668 O O . TYR A 1 465 ? 2.512 19.281 1.284 1 83.31 465 TYR A O 1
ATOM 3676 N N . GLN A 1 466 ? 3.986 18.297 2.607 1 86.31 466 GLN A N 1
ATOM 3677 C CA . GLN A 1 466 ? 4.504 19.594 3.012 1 86.31 466 GLN A CA 1
ATOM 3678 C C . GLN A 1 466 ? 5.055 20.359 1.815 1 86.31 466 GLN A C 1
ATOM 3680 O O . GLN A 1 466 ? 4.812 21.562 1.676 1 86.31 466 GLN A O 1
ATOM 3685 N N . ARG A 1 467 ? 5.816 19.656 1.003 1 86.5 467 ARG A N 1
ATOM 3686 C CA . ARG A 1 467 ? 6.379 20.297 -0.181 1 86.5 467 ARG A CA 1
ATOM 3687 C C . ARG A 1 467 ? 5.277 20.734 -1.141 1 86.5 467 ARG A C 1
ATOM 3689 O O . ARG A 1 467 ? 5.332 21.844 -1.694 1 86.5 467 ARG A O 1
ATOM 3696 N N . LEU A 1 468 ? 4.375 19.922 -1.373 1 84.62 468 LEU A N 1
ATOM 3697 C CA . LEU A 1 468 ? 3.252 20.25 -2.25 1 84.62 468 LEU A CA 1
ATOM 3698 C C . LEU A 1 468 ? 2.531 21.5 -1.776 1 84.62 468 LEU A C 1
ATOM 3700 O O . LEU A 1 468 ? 2.289 22.422 -2.564 1 84.62 468 LEU A O 1
ATOM 3704 N N . PHE A 1 469 ? 2.225 21.594 -0.548 1 82.75 469 PHE A N 1
ATOM 3705 C CA . PHE A 1 469 ? 1.479 22.719 0 1 82.75 469 PHE A CA 1
ATOM 3706 C C . PHE A 1 469 ? 2.316 23.984 -0.034 1 82.75 469 PHE A C 1
ATOM 3708 O O . PHE A 1 469 ? 1.789 25.078 -0.254 1 82.75 469 PHE A O 1
ATOM 3715 N N . GLN A 1 470 ? 3.537 23.812 0.258 1 86.38 470 GLN A N 1
ATOM 3716 C CA . GLN A 1 470 ? 4.445 24.938 0.131 1 86.38 470 GLN A CA 1
ATOM 3717 C C . GLN A 1 470 ? 4.41 25.531 -1.279 1 86.38 470 GLN A C 1
ATOM 3719 O O . GLN A 1 470 ? 4.32 26.734 -1.454 1 86.38 470 GLN A O 1
ATOM 3724 N N . CYS A 1 471 ? 4.449 24.672 -2.246 1 88.38 471 CYS A N 1
ATOM 3725 C CA . CYS A 1 471 ? 4.473 25.094 -3.641 1 88.38 471 CYS A CA 1
ATOM 3726 C C . CYS A 1 471 ? 3.125 25.672 -4.062 1 88.38 471 CYS A C 1
ATOM 3728 O O . CYS A 1 471 ? 3.066 26.672 -4.789 1 88.38 471 CYS A O 1
ATOM 3730 N N . LEU A 1 472 ? 2.125 25.078 -3.641 1 84.88 472 LEU A N 1
ATOM 3731 C CA . LEU A 1 472 ? 0.783 25.547 -3.971 1 84.88 472 LEU A CA 1
ATOM 3732 C C . LEU A 1 472 ? 0.542 26.938 -3.41 1 84.88 472 LEU A C 1
ATOM 3734 O O . LEU A 1 472 ? 0.045 27.828 -4.117 1 84.88 472 LEU A O 1
ATOM 3738 N N . HIS A 1 473 ? 0.879 27.109 -2.141 1 83.44 473 HIS A N 1
ATOM 3739 C CA . HIS A 1 473 ? 0.729 28.422 -1.508 1 83.44 473 HIS A CA 1
ATOM 3740 C C . HIS A 1 473 ? 1.559 29.484 -2.227 1 83.44 473 HIS A C 1
ATOM 3742 O O . HIS A 1 473 ? 1.059 30.562 -2.531 1 83.44 473 HIS A O 1
ATOM 3748 N N . HIS A 1 474 ? 2.734 29.172 -2.449 1 87.44 474 HIS A N 1
ATOM 3749 C CA . HIS A 1 474 ? 3.639 30.109 -3.098 1 87.44 474 HIS A CA 1
ATOM 3750 C C . HIS A 1 474 ? 3.127 30.516 -4.48 1 87.44 474 HIS A C 1
ATOM 3752 O O . HIS A 1 474 ? 3.131 31.688 -4.832 1 87.44 474 HIS A O 1
ATOM 3758 N N . ARG A 1 475 ? 2.701 29.531 -5.207 1 86.5 475 ARG A N 1
ATOM 3759 C CA . ARG A 1 475 ? 2.242 29.797 -6.57 1 86.5 475 ARG A CA 1
ATOM 3760 C C . ARG A 1 475 ? 0.934 30.578 -6.57 1 86.5 475 ARG A C 1
ATOM 3762 O O . ARG A 1 475 ? 0.703 31.406 -7.449 1 86.5 475 ARG A O 1
ATOM 3769 N N . ALA A 1 476 ? 0.175 30.312 -5.668 1 81.19 476 ALA A N 1
ATOM 3770 C CA . ALA A 1 476 ? -1.102 31.016 -5.57 1 81.19 476 ALA A CA 1
ATOM 3771 C C . ALA A 1 476 ? -0.891 32.5 -5.262 1 81.19 476 ALA A C 1
ATOM 3773 O O . ALA A 1 476 ? -1.597 33.344 -5.797 1 81.19 476 ALA A O 1
ATOM 3774 N N . VAL A 1 477 ? 0.019 32.781 -4.445 1 83.25 477 VAL A N 1
ATOM 3775 C CA . VAL A 1 477 ? 0.234 34.156 -3.99 1 83.25 477 VAL A CA 1
ATOM 3776 C C . VAL A 1 477 ? 1.224 34.844 -4.914 1 83.25 477 VAL A C 1
ATOM 3778 O O . VAL A 1 477 ? 1.185 36.062 -5.059 1 83.25 477 VAL A O 1
ATOM 3781 N N . ASN A 1 478 ? 2.145 34 -5.453 1 85.38 478 ASN A N 1
ATOM 3782 C CA . ASN A 1 478 ? 3.158 34.531 -6.359 1 85.38 478 ASN A CA 1
ATOM 3783 C C . ASN A 1 478 ? 3.137 33.812 -7.707 1 85.38 478 ASN A C 1
ATOM 3785 O O . ASN A 1 478 ? 3.984 32.969 -7.973 1 85.38 478 ASN A O 1
ATOM 3789 N N . PRO A 1 479 ? 2.289 34.188 -8.609 1 80.06 479 PRO A N 1
ATOM 3790 C CA . PRO A 1 479 ? 2.107 33.469 -9.859 1 80.06 479 PRO A CA 1
ATOM 3791 C C . PRO A 1 479 ? 3.348 33.469 -10.75 1 80.06 479 PRO A C 1
ATOM 3793 O O . PRO A 1 479 ? 3.557 32.562 -11.547 1 80.06 479 PRO A O 1
ATOM 3796 N N . SER A 1 480 ? 4.277 34.469 -10.672 1 82.5 480 SER A N 1
ATOM 3797 C CA . SER A 1 480 ? 5.363 34.562 -11.641 1 82.5 480 SER A CA 1
ATOM 3798 C C . SER A 1 480 ? 6.715 34.312 -10.992 1 82.5 480 SER A C 1
ATOM 3800 O O . SER A 1 480 ? 7.738 34.219 -11.68 1 82.5 480 SER A O 1
ATOM 3802 N N . VAL A 1 481 ? 6.73 34.062 -9.711 1 86.31 481 VAL A N 1
ATOM 3803 C CA . VAL A 1 481 ? 7.98 33.844 -8.984 1 86.31 481 VAL A CA 1
ATOM 3804 C C . VAL A 1 481 ? 8.32 32.344 -8.953 1 86.31 481 VAL A C 1
ATOM 3806 O O . VAL A 1 481 ? 7.43 31.516 -8.82 1 86.31 481 VAL A O 1
ATOM 3809 N N . PRO A 1 482 ? 9.57 32.031 -9.234 1 88.19 482 PRO A N 1
ATOM 3810 C CA . PRO A 1 482 ? 9.961 30.625 -9.148 1 88.19 482 PRO A CA 1
ATOM 3811 C C . PRO A 1 482 ? 9.664 30.016 -7.781 1 88.19 482 PRO A C 1
ATOM 3813 O O . PRO A 1 482 ? 9.602 30.734 -6.781 1 88.19 482 PRO A O 1
ATOM 3816 N N . LEU A 1 483 ? 9.477 28.75 -7.805 1 89.81 483 LEU A N 1
ATOM 3817 C CA . LEU A 1 483 ? 9.148 28.047 -6.57 1 89.81 483 LEU A CA 1
ATOM 3818 C C . LEU A 1 483 ? 10.305 28.109 -5.582 1 89.81 483 LEU A C 1
ATOM 3820 O O . LEU A 1 483 ? 11.469 28.062 -5.984 1 89.81 483 LEU A O 1
ATOM 3824 N N . PRO A 1 484 ? 10.016 28.312 -4.336 1 88.44 484 PRO A N 1
ATOM 3825 C CA . PRO A 1 484 ? 11.047 28.359 -3.301 1 88.44 484 PRO A CA 1
ATOM 3826 C C . PRO A 1 484 ? 11.664 26.984 -3.025 1 88.44 484 PRO A C 1
ATOM 3828 O O . PRO A 1 484 ? 11.086 25.969 -3.381 1 88.44 484 PRO A O 1
ATOM 3831 N N . PRO A 1 485 ? 12.852 27 -2.512 1 87.38 485 PRO A N 1
ATOM 3832 C CA . PRO A 1 485 ? 13.422 25.734 -2.072 1 87.38 485 PRO A CA 1
ATOM 3833 C C . PRO A 1 485 ? 12.648 25.109 -0.912 1 87.38 485 PRO A C 1
ATOM 3835 O O . PRO A 1 485 ? 11.805 25.766 -0.304 1 87.38 485 PRO A O 1
ATOM 3838 N N . MET A 1 486 ? 12.906 23.922 -0.662 1 84.31 486 MET A N 1
ATOM 3839 C CA . MET A 1 486 ? 12.242 23.219 0.436 1 84.31 486 MET A CA 1
ATOM 3840 C C . MET A 1 486 ? 12.492 23.938 1.761 1 84.31 486 MET A C 1
ATOM 3842 O O . MET A 1 486 ? 13.602 24.422 2.01 1 84.31 486 MET A O 1
ATOM 3846 N N . ASP A 1 487 ? 11.523 23.953 2.574 1 83.56 487 ASP A N 1
ATOM 3847 C CA . ASP A 1 487 ? 11.648 24.594 3.881 1 83.56 487 ASP A CA 1
ATOM 3848 C C . ASP A 1 487 ? 12.734 23.906 4.719 1 83.56 487 ASP A C 1
ATOM 3850 O O . ASP A 1 487 ? 12.75 22.688 4.844 1 83.56 487 ASP A O 1
ATOM 3854 N N . PRO A 1 488 ? 13.57 24.641 5.258 1 83.75 488 PRO A N 1
ATOM 3855 C CA . PRO A 1 488 ? 14.688 24.078 6.023 1 83.75 488 PRO A CA 1
ATOM 3856 C C . PRO A 1 488 ? 14.219 23.203 7.18 1 83.75 488 PRO A C 1
ATOM 3858 O O . PRO A 1 488 ? 14.898 22.219 7.531 1 83.75 488 PRO A O 1
ATOM 3861 N N . TRP A 1 489 ? 13.164 23.562 7.758 1 82.88 489 TRP A N 1
ATOM 3862 C CA . TRP A 1 489 ? 12.711 22.766 8.891 1 82.88 489 TRP A CA 1
ATOM 3863 C C . TRP A 1 489 ? 12.367 21.344 8.453 1 82.88 489 TRP A C 1
ATOM 3865 O O . TRP A 1 489 ? 12.555 20.391 9.211 1 82.88 489 TRP A O 1
ATOM 3875 N N . LEU A 1 490 ? 11.836 21.219 7.312 1 84.06 490 LEU A N 1
ATOM 3876 C CA . LEU A 1 490 ? 11.453 19.922 6.797 1 84.06 490 LEU A CA 1
ATOM 3877 C C . LEU A 1 490 ? 12.688 19.062 6.504 1 84.06 490 LEU A C 1
ATOM 3879 O O . LEU A 1 490 ? 12.711 17.875 6.809 1 84.06 490 LEU A O 1
ATOM 3883 N N . THR A 1 491 ? 13.711 19.688 5.977 1 84.25 491 THR A N 1
ATOM 3884 C CA . THR A 1 491 ? 14.961 18.984 5.703 1 84.25 491 THR A CA 1
ATOM 3885 C C . THR A 1 491 ? 15.625 18.531 7 1 84.25 491 THR A C 1
ATOM 3887 O O . THR A 1 491 ? 16.156 17.406 7.074 1 84.25 491 THR A O 1
ATOM 3890 N N . THR A 1 492 ? 15.508 19.375 7.93 1 86.69 492 THR A N 1
ATOM 3891 C CA . THR A 1 492 ? 16.109 19.062 9.219 1 86.69 492 THR A CA 1
ATOM 3892 C C . THR A 1 492 ? 15.367 17.922 9.898 1 86.69 492 THR A C 1
ATOM 3894 O O . THR A 1 492 ? 15.984 17.078 10.57 1 86.69 492 THR A O 1
ATOM 3897 N N . ALA A 1 493 ? 14.117 17.922 9.695 1 87.69 493 ALA A N 1
ATOM 3898 C CA . ALA A 1 493 ? 13.297 16.891 10.328 1 87.69 493 ALA A CA 1
ATOM 3899 C C . ALA A 1 493 ? 13.641 15.5 9.789 1 87.69 493 ALA A C 1
ATOM 3901 O O . ALA A 1 493 ? 13.422 14.492 10.461 1 87.69 493 ALA A O 1
ATOM 3902 N N . LEU A 1 494 ? 14.18 15.414 8.625 1 89.44 494 LEU A N 1
ATOM 3903 C CA . LEU A 1 494 ? 14.492 14.141 7.977 1 89.44 494 LEU A CA 1
ATOM 3904 C C . LEU A 1 494 ? 15.961 13.789 8.156 1 89.44 494 LEU A C 1
ATOM 3906 O O . LEU A 1 494 ? 16.453 12.836 7.543 1 89.44 494 LEU A O 1
ATOM 3910 N N . GLN A 1 495 ? 16.656 14.57 8.945 1 89.31 495 GLN A N 1
ATOM 3911 C CA . GLN A 1 495 ? 18.062 14.32 9.219 1 89.31 495 GLN A CA 1
ATOM 3912 C C . GLN A 1 495 ? 18.266 13.828 10.648 1 89.31 495 GLN A C 1
ATOM 3914 O O . GLN A 1 495 ? 17.344 13.891 11.469 1 89.31 495 GLN A O 1
ATOM 391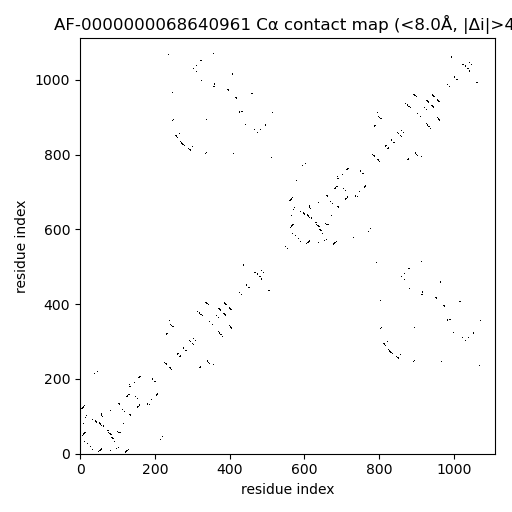9 N N . ARG A 1 496 ? 19.375 13.359 10.883 1 91.5 496 ARG A N 1
ATOM 3920 C CA . ARG A 1 496 ? 19.75 12.914 12.219 1 91.5 496 ARG A CA 1
ATOM 3921 C C . ARG A 1 496 ? 19.609 14.047 13.234 1 91.5 496 ARG A C 1
ATOM 3923 O O . ARG A 1 496 ? 20.031 15.172 12.984 1 91.5 496 ARG A O 1
ATOM 3930 N N . PRO A 1 497 ? 19 13.695 14.305 1 90.88 497 PRO A N 1
ATOM 3931 C CA . PRO A 1 497 ? 18.891 14.727 15.344 1 90.88 497 PRO A CA 1
ATOM 3932 C C . PRO A 1 497 ? 20.25 15.273 15.773 1 90.88 497 PRO A C 1
ATOM 3934 O O . PRO A 1 497 ? 21.234 14.531 15.836 1 90.88 497 PRO A O 1
ATOM 3937 N N . LEU A 1 498 ? 20.328 16.484 16.109 1 88.56 498 LEU A N 1
ATOM 3938 C CA . LEU A 1 498 ? 21.562 17.188 16.453 1 88.56 498 LEU A CA 1
ATOM 3939 C C . LEU A 1 498 ? 22.234 16.547 17.656 1 88.56 498 LEU A C 1
ATOM 3941 O O . LEU A 1 498 ? 23.453 16.406 17.688 1 88.56 498 LEU A O 1
ATOM 3945 N N . ALA A 1 499 ? 21.453 16.156 18.609 1 87.75 499 ALA A N 1
ATOM 3946 C CA . ALA A 1 499 ? 22 15.523 19.797 1 87.75 499 ALA A CA 1
ATOM 3947 C C . ALA A 1 499 ? 22.75 14.25 19.438 1 87.75 499 ALA A C 1
ATOM 3949 O O . ALA A 1 499 ? 23.844 13.992 19.969 1 87.75 499 ALA A O 1
ATOM 3950 N N . VAL A 1 500 ? 22.234 13.5 18.594 1 90.69 500 VAL A N 1
ATOM 3951 C CA . VAL A 1 500 ? 22.844 12.242 18.156 1 90.69 500 VAL A CA 1
ATOM 3952 C C . VAL A 1 500 ? 24.078 12.531 17.297 1 90.69 500 VAL A C 1
ATOM 3954 O O . VAL A 1 500 ? 25.094 11.852 17.422 1 90.69 500 VAL A O 1
ATOM 3957 N N . ALA A 1 501 ? 24.016 13.539 16.469 1 89.19 501 ALA A N 1
ATOM 3958 C CA . ALA A 1 501 ? 25.125 13.906 15.594 1 89.19 501 ALA A CA 1
ATOM 3959 C C . ALA A 1 501 ? 26.359 14.289 16.406 1 89.19 501 ALA A C 1
ATOM 3961 O O . ALA A 1 501 ? 27.484 13.969 16.031 1 89.19 501 ALA A O 1
ATOM 3962 N N . THR A 1 502 ? 26.156 14.93 17.469 1 89.31 502 THR A N 1
ATOM 3963 C CA . THR A 1 502 ? 27.25 15.367 18.328 1 89.31 502 THR A CA 1
ATOM 3964 C C . THR A 1 502 ? 27.859 14.188 19.078 1 89.31 502 THR A C 1
ATOM 3966 O O . THR A 1 502 ? 29.078 14.094 19.219 1 89.31 502 THR A O 1
ATOM 3969 N N . ARG A 1 503 ? 27.031 13.344 19.5 1 89.75 503 ARG A N 1
ATOM 3970 C CA . ARG A 1 503 ? 27.469 12.203 20.297 1 89.75 503 ARG A CA 1
ATOM 3971 C C . ARG A 1 503 ? 28.266 11.211 19.453 1 89.75 503 ARG A C 1
ATOM 3973 O O . ARG A 1 503 ? 29.172 10.547 19.953 1 89.75 503 ARG A O 1
ATOM 3980 N N . CYS A 1 504 ? 27.938 11.117 18.234 1 89.38 504 CYS A N 1
ATOM 3981 C CA . CYS A 1 504 ? 28.469 10.008 17.453 1 89.38 504 CYS A CA 1
ATOM 3982 C C . CYS A 1 504 ? 29.734 10.422 16.719 1 89.38 504 CYS A C 1
ATOM 3984 O O . CYS A 1 504 ? 30.344 9.617 16.016 1 89.38 504 CYS A O 1
ATOM 3986 N N . GLN A 1 505 ? 30.266 11.562 16.844 1 88.38 505 GLN A N 1
ATOM 3987 C CA . GLN A 1 505 ? 31.438 12.031 16.109 1 88.38 505 GLN A CA 1
ATOM 3988 C C . GLN A 1 505 ? 32.688 11.195 16.453 1 88.38 505 GLN A C 1
ATOM 3990 O O . GLN A 1 505 ? 33.375 10.711 15.555 1 88.38 505 GLN A O 1
ATOM 3995 N N . ALA A 1 506 ? 32.938 10.93 17.641 1 88.31 506 ALA A N 1
ATOM 3996 C CA . ALA A 1 506 ? 34.156 10.203 18.078 1 88.31 506 ALA A CA 1
ATOM 3997 C C . ALA A 1 506 ? 34.062 8.734 17.672 1 88.31 506 ALA A C 1
ATOM 3999 O O . ALA A 1 506 ? 34.969 8.211 17.031 1 88.31 506 ALA A O 1
ATOM 4000 N N . PRO A 1 507 ? 33 8.141 18.031 1 90.38 507 PRO A N 1
ATOM 4001 C CA . PRO A 1 507 ? 32.875 6.738 17.625 1 90.38 507 PRO A CA 1
ATOM 4002 C C . PRO A 1 507 ? 32.938 6.562 16.109 1 90.38 507 PRO A C 1
ATOM 4004 O O . PRO A 1 507 ? 33.438 5.551 15.617 1 90.38 507 PRO A O 1
ATOM 4007 N N . LEU A 1 508 ? 32.438 7.484 15.398 1 89.56 508 LEU A N 1
ATOM 4008 C CA . LEU A 1 508 ? 32.469 7.41 13.945 1 89.56 508 LEU A CA 1
ATOM 4009 C C . LEU A 1 508 ? 33.906 7.465 13.43 1 89.56 508 LEU A C 1
ATOM 4011 O O . LEU A 1 508 ? 34.25 6.762 12.469 1 89.56 508 LEU A O 1
ATOM 4015 N N . GLU A 1 509 ? 34.719 8.242 14 1 86.5 509 GLU A N 1
ATOM 4016 C CA . GLU A 1 509 ? 36.125 8.328 13.617 1 86.5 509 GLU A CA 1
ATOM 4017 C C . GLU A 1 509 ? 36.875 7.023 13.93 1 86.5 509 GLU A C 1
ATOM 4019 O O . GLU A 1 509 ? 37.719 6.582 13.148 1 86.5 509 GLU A O 1
ATOM 4024 N N . THR A 1 510 ? 36.531 6.461 14.992 1 87.69 510 THR A N 1
ATOM 4025 C CA . THR A 1 510 ? 37.125 5.176 15.367 1 87.69 510 THR A CA 1
ATOM 4026 C C . THR A 1 510 ? 36.719 4.09 14.375 1 87.69 510 THR A C 1
ATOM 4028 O O . THR A 1 510 ? 37.531 3.242 14 1 87.69 510 THR A O 1
ATOM 4031 N N . LEU A 1 511 ? 35.5 4.125 14.055 1 87.75 511 LEU A N 1
ATOM 4032 C CA . LEU A 1 511 ? 34.969 3.127 13.133 1 87.75 511 LEU A CA 1
ATOM 4033 C C . LEU A 1 511 ? 35.594 3.262 11.758 1 87.75 511 LEU A C 1
ATOM 4035 O O . LEU A 1 511 ? 35.875 2.258 11.102 1 87.75 511 LEU A O 1
ATOM 4039 N N . LYS A 1 512 ? 35.781 4.473 11.289 1 84.81 512 LYS A N 1
ATOM 4040 C CA . LYS A 1 512 ? 36.438 4.727 10 1 84.81 512 LYS A CA 1
ATOM 4041 C C . LYS A 1 512 ? 37.812 4.129 9.953 1 84.81 512 LYS A C 1
ATOM 4043 O O . LYS A 1 512 ? 38.25 3.621 8.914 1 84.81 512 LYS A O 1
ATOM 4048 N N . LYS A 1 513 ? 38.438 4.137 10.977 1 84.69 513 LYS A N 1
ATOM 4049 C CA . LYS A 1 513 ? 39.812 3.594 11.062 1 84.69 513 LYS A CA 1
ATOM 4050 C C . LYS A 1 513 ? 39.781 2.068 11.031 1 84.69 513 LYS A C 1
ATOM 4052 O O . LYS A 1 513 ? 40.688 1.445 10.469 1 84.69 513 LYS A O 1
ATOM 4057 N N . LYS A 1 514 ? 38.781 1.565 11.586 1 86.12 514 LYS A N 1
ATOM 4058 C CA . LYS A 1 514 ? 38.719 0.112 11.711 1 86.12 514 LYS A CA 1
ATOM 4059 C C . LYS A 1 514 ? 38.156 -0.52 10.438 1 86.12 514 LYS A C 1
ATOM 4061 O O . LYS A 1 514 ? 38.344 -1.713 10.188 1 86.12 514 LYS A O 1
ATOM 4066 N N . PHE A 1 515 ? 37.344 0.234 9.742 1 81.81 515 PHE A N 1
ATOM 4067 C CA . PHE A 1 515 ? 36.812 -0.244 8.477 1 81.81 515 PHE A CA 1
ATOM 4068 C C . PHE A 1 515 ? 37.344 0.587 7.312 1 81.81 515 PHE A C 1
ATOM 4070 O O . PHE A 1 515 ? 36.625 1.411 6.75 1 81.81 515 PHE A O 1
ATOM 4077 N N . PRO A 1 516 ? 38.562 0.425 6.957 1 71 516 PRO A N 1
ATOM 4078 C CA . PRO A 1 516 ? 39.125 1.254 5.891 1 71 516 PRO A CA 1
ATOM 4079 C C . PRO A 1 516 ? 38.438 1.008 4.535 1 71 516 PRO A C 1
ATOM 4081 O O . PRO A 1 516 ? 38.125 -0.134 4.207 1 71 516 PRO A O 1
ATOM 4084 N N . LEU A 1 517 ? 37.625 1.938 4.059 1 60.22 517 LEU A N 1
ATOM 4085 C CA . LEU A 1 517 ? 36.969 1.87 2.76 1 60.22 517 LEU A CA 1
ATOM 4086 C C . LEU A 1 517 ? 38 1.632 1.646 1 60.22 517 LEU A C 1
ATOM 4088 O O . LEU A 1 517 ? 38.938 2.412 1.48 1 60.22 517 LEU A O 1
ATOM 4092 N N . LYS A 1 518 ? 38.406 0.547 1.415 1 53.69 518 LYS A N 1
ATOM 4093 C CA . LYS A 1 518 ? 39.281 0.378 0.266 1 53.69 518 LYS A CA 1
ATOM 4094 C C . LYS A 1 518 ? 38.5 0.537 -1.045 1 53.69 518 LYS A C 1
ATOM 4096 O O . LYS A 1 518 ? 37.469 -0.088 -1.239 1 53.69 518 LYS A O 1
ATOM 4101 N N . GLU A 1 519 ? 38.531 1.717 -1.512 1 48 519 GLU A N 1
ATOM 4102 C CA . GLU A 1 519 ? 38.062 1.895 -2.881 1 48 519 GLU A CA 1
ATOM 4103 C C . GLU A 1 519 ? 38.531 0.754 -3.779 1 48 519 GLU A C 1
ATOM 4105 O O . GLU A 1 519 ? 39.719 0.509 -3.906 1 48 519 GLU A O 1
ATOM 4110 N N . VAL A 1 520 ? 37.906 -0.223 -3.824 1 42.25 520 VAL A N 1
ATOM 4111 C CA . VAL A 1 520 ? 38.312 -1.113 -4.91 1 42.25 520 VAL A CA 1
ATOM 4112 C C . VAL A 1 520 ? 38.312 -0.344 -6.23 1 42.25 520 VAL A C 1
ATOM 4114 O O . VAL A 1 520 ? 37.281 0.116 -6.703 1 42.25 520 VAL A O 1
ATOM 4117 N N . VAL A 1 521 ? 39.375 0.455 -6.422 1 37.88 521 VAL A N 1
ATOM 4118 C CA . VAL A 1 521 ? 39.625 0.973 -7.762 1 37.88 521 VAL A CA 1
ATOM 4119 C C . VAL A 1 521 ? 39.594 -0.171 -8.773 1 37.88 521 VAL A C 1
ATOM 4121 O O . VAL A 1 521 ? 40.469 -1.054 -8.75 1 37.88 521 VAL A O 1
ATOM 4124 N N . LYS A 1 522 ? 38.531 -0.555 -9.102 1 39.56 522 LYS A N 1
ATOM 4125 C CA . LYS A 1 522 ? 38.531 -1.357 -10.32 1 39.56 522 LYS A CA 1
ATOM 4126 C C . LYS A 1 522 ? 39.312 -0.651 -11.438 1 39.56 522 LYS A C 1
ATOM 4128 O O . LYS A 1 522 ? 38.938 0.457 -11.836 1 39.56 522 LYS A O 1
ATOM 4133 N N . LYS A 1 523 ? 40.594 -0.848 -11.625 1 33 523 LYS A N 1
ATOM 4134 C CA . LYS A 1 523 ? 41.219 -0.517 -12.898 1 33 523 LYS A CA 1
ATOM 4135 C C . LYS A 1 523 ? 40.375 -0.989 -14.078 1 33 523 LYS A C 1
ATOM 4137 O O . LYS A 1 523 ? 40.125 -2.184 -14.219 1 33 523 LYS A O 1
ATOM 4142 N N . LYS A 1 524 ? 39.5 -0.13 -14.469 1 37.72 524 LYS A N 1
ATOM 4143 C CA . LYS A 1 524 ? 39.031 -0.349 -15.836 1 37.72 524 LYS A CA 1
ATOM 4144 C C . LYS A 1 524 ? 40.188 -0.646 -16.781 1 37.72 524 LYS A C 1
ATOM 4146 O O . LYS A 1 524 ? 40.969 0.252 -17.125 1 37.72 524 LYS A O 1
ATOM 4151 N N . GLU A 1 525 ? 40.875 -1.643 -16.719 1 32.09 525 GLU A N 1
ATOM 4152 C CA . GLU A 1 525 ? 41.656 -1.92 -17.906 1 32.09 525 GLU A CA 1
ATOM 4153 C C . GLU A 1 525 ? 40.812 -1.8 -19.172 1 32.09 525 GLU A C 1
ATOM 4155 O O . GLU A 1 525 ? 39.719 -2.402 -19.266 1 32.09 525 GLU A O 1
ATOM 4160 N N . LEU A 1 526 ? 40.875 -0.672 -19.812 1 33.19 526 LEU A N 1
ATOM 4161 C CA . LEU A 1 526 ? 40.469 -0.521 -21.203 1 33.19 526 LEU A CA 1
ATOM 4162 C C . LEU A 1 526 ? 40.906 -1.717 -22.031 1 33.19 526 LEU A C 1
ATOM 4164 O O . LEU A 1 526 ? 42.062 -1.84 -22.391 1 33.19 526 LEU A O 1
ATOM 4168 N N . LYS A 1 527 ? 40.531 -2.918 -21.75 1 32.88 527 LYS A N 1
ATOM 4169 C CA . LYS A 1 527 ? 40.781 -3.9 -22.797 1 32.88 527 LYS A CA 1
ATOM 4170 C C . LYS A 1 527 ? 40.25 -3.434 -24.141 1 32.88 527 LYS A C 1
ATOM 4172 O O . LYS A 1 527 ? 39.094 -2.969 -24.203 1 32.88 527 LYS A O 1
ATOM 4177 N N . THR A 1 528 ? 41 -2.818 -25.062 1 30.83 528 THR A N 1
ATOM 4178 C CA . THR A 1 528 ? 40.812 -2.506 -26.469 1 30.83 528 THR A CA 1
ATOM 4179 C C . THR A 1 528 ? 39.969 -3.566 -27.156 1 30.83 528 THR A C 1
ATOM 4181 O O . THR A 1 528 ? 39.938 -4.723 -26.719 1 30.83 528 THR A O 1
ATOM 4184 N N . SER A 1 529 ? 39 -3.062 -28.094 1 30.14 529 SER A N 1
ATOM 4185 C CA . SER A 1 529 ? 38.125 -3.865 -28.938 1 30.14 529 SER A CA 1
ATOM 4186 C C . SER A 1 529 ? 38.812 -5.133 -29.422 1 30.14 529 SER A C 1
ATOM 4188 O O . SER A 1 529 ? 38.156 -6.098 -29.812 1 30.14 529 SER A O 1
ATOM 4190 N N . LYS A 1 530 ? 40.094 -4.824 -29.828 1 32.44 530 LYS A N 1
ATOM 4191 C CA . LYS A 1 530 ? 40.812 -5.887 -30.516 1 32.44 530 LYS A CA 1
ATOM 4192 C C . LYS A 1 530 ? 41.031 -7.09 -29.609 1 32.44 530 LYS A C 1
ATOM 4194 O O . LYS A 1 530 ? 40.969 -8.234 -30.062 1 32.44 530 LYS A O 1
ATOM 4199 N N . GLU A 1 531 ? 41.625 -6.754 -28.453 1 30.52 531 GLU A N 1
ATOM 4200 C CA . GLU A 1 531 ? 42.094 -7.898 -27.688 1 30.52 531 GLU A CA 1
ATOM 4201 C C . GLU A 1 531 ? 40.969 -8.641 -27 1 30.52 531 GLU A C 1
ATOM 4203 O O . GLU A 1 531 ? 41.156 -9.75 -26.5 1 30.52 531 GLU A O 1
ATOM 4208 N N . LEU A 1 532 ? 40 -7.82 -26.547 1 29.61 532 LEU A N 1
ATOM 4209 C CA . LEU A 1 532 ? 38.906 -8.508 -25.859 1 29.61 532 LEU A CA 1
ATOM 4210 C C . LEU A 1 532 ? 38.219 -9.516 -26.766 1 29.61 532 LEU A C 1
ATOM 4212 O O . LEU A 1 532 ? 37.406 -10.305 -26.328 1 29.61 532 LEU A O 1
ATOM 4216 N N . PHE A 1 533 ? 38.344 -9.125 -28.141 1 30.03 533 PHE A N 1
ATOM 4217 C CA . PHE A 1 533 ? 37.812 -10.086 -29.109 1 30.03 533 PHE A CA 1
ATOM 4218 C C . PHE A 1 533 ? 38.75 -11.273 -29.266 1 30.03 533 PHE A C 1
ATOM 4220 O O . PHE A 1 533 ? 38.812 -11.898 -30.328 1 30.03 533 PHE A O 1
ATOM 4227 N N . GLY A 1 534 ? 39.969 -11.109 -28.562 1 23.83 534 GLY A N 1
ATOM 4228 C CA . GLY A 1 534 ? 40.781 -12.289 -28.844 1 23.83 534 GLY A CA 1
ATOM 4229 C C . GLY A 1 534 ? 40 -13.586 -28.688 1 23.83 534 GLY A C 1
ATOM 4230 O O . GLY A 1 534 ? 38.938 -13.609 -28.062 1 23.83 534 GLY A O 1
ATOM 4231 N N . ASN A 1 535 ? 40.562 -14.633 -29.391 1 23.95 535 ASN A N 1
ATOM 4232 C CA . ASN A 1 535 ? 40.125 -15.953 -29.844 1 23.95 535 ASN A CA 1
ATOM 4233 C C . ASN A 1 535 ? 39.688 -16.828 -28.688 1 23.95 535 ASN A C 1
ATOM 4235 O O . ASN A 1 535 ? 39.438 -18.016 -28.859 1 23.95 535 ASN A O 1
ATOM 4239 N N . SER A 1 536 ? 40.281 -16.484 -27.422 1 24.62 536 SER A N 1
ATOM 4240 C CA . SER A 1 536 ? 40.344 -17.734 -26.672 1 24.62 536 SER A CA 1
ATOM 4241 C C . SER A 1 536 ? 38.969 -18.234 -26.328 1 24.62 536 SER A C 1
ATOM 4243 O O . SER A 1 536 ? 38.312 -17.688 -25.438 1 24.62 536 SER A O 1
ATOM 4245 N N . CYS A 1 537 ? 38.031 -18.469 -27.281 1 23.2 537 CYS A N 1
ATOM 4246 C CA . CYS A 1 537 ? 36.844 -19.266 -27.328 1 23.2 537 CYS A CA 1
ATOM 4247 C C . CYS A 1 537 ? 37 -20.562 -26.516 1 23.2 537 CYS A C 1
ATOM 4249 O O . CYS A 1 537 ? 36.156 -21.438 -26.562 1 23.2 537 CYS A O 1
ATOM 4251 N N . LEU A 1 538 ? 38.281 -20.906 -26.172 1 22.08 538 LEU A N 1
ATOM 4252 C CA . LEU A 1 538 ? 38.406 -22.359 -26.016 1 22.08 538 LEU A CA 1
ATOM 4253 C C . LEU A 1 538 ? 37.594 -22.859 -24.828 1 22.08 538 LEU A C 1
ATOM 4255 O O . LEU A 1 538 ? 37.094 -22.047 -24.047 1 22.08 538 LEU A O 1
ATOM 4259 N N . GLY A 1 539 ? 38.25 -23.812 -23.953 1 22.44 539 GLY A N 1
ATOM 4260 C CA . GLY A 1 539 ? 37.969 -25.172 -23.469 1 22.44 539 GLY A CA 1
ATOM 4261 C C . GLY A 1 539 ? 37.25 -25.203 -22.141 1 22.44 539 GLY A C 1
ATOM 4262 O O . GLY A 1 539 ? 36.969 -26.281 -21.609 1 22.44 539 GLY A O 1
ATOM 4263 N N . THR A 1 540 ? 37.5 -24.188 -21.281 1 24.62 540 THR A N 1
ATOM 4264 C CA . THR A 1 540 ? 37.344 -24.812 -19.984 1 24.62 540 THR A CA 1
ATOM 4265 C C . THR A 1 540 ? 35.875 -25.234 -19.766 1 24.62 540 THR A C 1
ATOM 4267 O O . THR A 1 540 ? 34.969 -24.438 -19.984 1 24.62 540 THR A O 1
ATOM 4270 N N . GLY A 1 541 ? 35.531 -26.547 -19.766 1 23.16 541 GLY A N 1
ATOM 4271 C CA . GLY A 1 541 ? 34.375 -27.422 -19.594 1 23.16 541 GLY A CA 1
ATOM 4272 C C . GLY A 1 541 ? 33.656 -27.188 -18.297 1 23.16 541 GLY A C 1
ATOM 4273 O O . GLY A 1 541 ? 33.969 -27.797 -17.266 1 23.16 541 GLY A O 1
ATOM 4274 N N . ARG A 1 542 ? 33.5 -26 -17.797 1 24.17 542 ARG A N 1
ATOM 4275 C CA . ARG A 1 542 ? 32.75 -25.938 -16.531 1 24.17 542 ARG A CA 1
ATOM 4276 C C . ARG A 1 542 ? 31.5 -26.797 -16.594 1 24.17 542 ARG A C 1
ATOM 4278 O O . ARG A 1 542 ? 30.781 -26.781 -17.578 1 24.17 542 ARG A O 1
ATOM 4285 N N . SER A 1 543 ? 31.578 -27.766 -15.742 1 23.02 543 SER A N 1
ATOM 4286 C CA . SER A 1 543 ? 30.5 -28.719 -15.461 1 23.02 543 SER A CA 1
ATOM 4287 C C . SER A 1 543 ? 29.172 -28 -15.258 1 23.02 543 SER A C 1
ATOM 4289 O O . SER A 1 543 ? 29.125 -26.922 -14.672 1 23.02 543 SER A O 1
ATOM 4291 N N . ALA A 1 544 ? 28.234 -28.109 -16.219 1 24.78 544 ALA A N 1
ATOM 4292 C CA . ALA A 1 544 ? 26.797 -27.875 -16.328 1 24.78 544 ALA A CA 1
ATOM 4293 C C . ALA A 1 544 ? 26.094 -28.156 -15.008 1 24.78 544 ALA A C 1
ATOM 4295 O O . ALA A 1 544 ? 25.812 -29.297 -14.672 1 24.78 544 ALA A O 1
ATOM 4296 N N . SER A 1 545 ? 26.656 -27.609 -13.891 1 23.36 545 SER A N 1
ATOM 4297 C CA . SER A 1 545 ? 25.734 -27.828 -12.773 1 23.36 545 SER A CA 1
ATOM 4298 C C . SER A 1 545 ? 24.281 -27.625 -13.195 1 23.36 545 SER A C 1
ATOM 4300 O O . SER A 1 545 ? 23.969 -26.656 -13.875 1 23.36 545 SER A O 1
ATOM 4302 N N . ARG A 1 546 ? 23.5 -28.703 -13.211 1 26.09 546 ARG A N 1
ATOM 4303 C CA . ARG A 1 546 ? 22.125 -29.016 -13.562 1 26.09 546 ARG A CA 1
ATOM 4304 C C . ARG A 1 546 ? 21.156 -28.031 -12.914 1 26.09 546 ARG A C 1
ATOM 4306 O O . ARG A 1 546 ? 20.969 -28.031 -11.695 1 26.09 546 ARG A O 1
ATOM 4313 N N . ALA A 1 547 ? 21.328 -26.797 -13.086 1 26.81 547 ALA A N 1
ATOM 4314 C CA . ALA A 1 547 ? 20.172 -25.969 -12.719 1 26.81 547 ALA A CA 1
ATOM 4315 C C . ALA A 1 547 ? 18.875 -26.719 -12.922 1 26.81 547 ALA A C 1
ATOM 4317 O O . ALA A 1 547 ? 18.469 -27 -14.055 1 26.81 547 ALA A O 1
ATOM 4318 N N . VAL A 1 548 ? 18.734 -27.641 -12.07 1 26.81 548 VAL A N 1
ATOM 4319 C CA . VAL A 1 548 ? 17.391 -28.219 -12.031 1 26.81 548 VAL A CA 1
ATOM 4320 C C . VAL A 1 548 ? 16.344 -27.125 -12.281 1 26.81 548 VAL A C 1
ATOM 4322 O O . VAL A 1 548 ? 16.25 -26.156 -11.516 1 26.81 548 VAL A O 1
ATOM 4325 N N . TRP A 1 549 ? 16.25 -26.641 -13.414 1 27.97 549 TRP A N 1
ATOM 4326 C CA . TRP A 1 549 ? 15.156 -25.844 -13.969 1 27.97 549 TRP A CA 1
ATOM 4327 C C . TRP A 1 549 ? 13.867 -26.078 -13.188 1 27.97 549 TRP A C 1
ATOM 4329 O O . TRP A 1 549 ? 13.414 -27.219 -13.047 1 27.97 549 TRP A O 1
ATOM 4339 N N . GLU A 1 550 ? 13.773 -25.5 -12.086 1 31.94 550 GLU A N 1
ATOM 4340 C CA . GLU A 1 550 ? 12.469 -25.359 -11.461 1 31.94 550 GLU A CA 1
ATOM 4341 C C . GLU A 1 550 ? 11.352 -25.375 -12.508 1 31.94 550 GLU A C 1
ATOM 4343 O O . GLU A 1 550 ? 11.055 -24.344 -13.117 1 31.94 550 GLU A O 1
ATOM 4348 N N . TRP A 1 551 ? 11.492 -26.281 -13.5 1 30.48 551 TRP A N 1
ATOM 4349 C CA . TRP A 1 551 ? 10.688 -26.641 -14.664 1 30.48 551 TRP A CA 1
ATOM 4350 C C . TRP A 1 551 ? 9.227 -26.281 -14.453 1 30.48 551 TRP A C 1
ATOM 4352 O O . TRP A 1 551 ? 8.758 -25.234 -14.922 1 30.48 551 TRP A O 1
ATOM 4362 N N . VAL A 1 552 ? 8.391 -27.312 -15.016 1 32.28 552 VAL A N 1
ATOM 4363 C CA . VAL A 1 552 ? 6.938 -27.188 -15.039 1 32.28 552 VAL A CA 1
ATOM 4364 C C . VAL A 1 552 ? 6.418 -26.891 -13.641 1 32.28 552 VAL A C 1
ATOM 4366 O O . VAL A 1 552 ? 6.953 -27.406 -12.648 1 32.28 552 VAL A O 1
ATOM 4369 N N . GLY A 1 553 ? 5.922 -25.781 -13.414 1 34.12 553 GLY A N 1
ATOM 4370 C CA . GLY A 1 553 ? 5.16 -25.203 -12.32 1 34.12 553 GLY A CA 1
ATOM 4371 C C . GLY A 1 553 ? 4.648 -26.25 -11.344 1 34.12 553 GLY A C 1
ATOM 4372 O O . GLY A 1 553 ? 3.785 -25.953 -10.508 1 34.12 553 GLY A O 1
ATOM 4373 N N . LEU A 1 554 ? 4.773 -27.516 -11.75 1 30.8 554 LEU A N 1
ATOM 4374 C CA . LEU A 1 554 ? 4.145 -28.484 -10.852 1 30.8 554 LEU A CA 1
ATOM 4375 C C . LEU A 1 554 ? 5.02 -28.734 -9.625 1 30.8 554 LEU A C 1
ATOM 4377 O O . LEU A 1 554 ? 4.695 -29.578 -8.789 1 30.8 554 LEU A O 1
ATOM 4381 N N . HIS A 1 555 ? 6.207 -28.516 -9.602 1 30.58 555 HIS A N 1
ATOM 4382 C CA . HIS A 1 555 ? 6.906 -28.922 -8.383 1 30.58 555 HIS A CA 1
ATOM 4383 C C . HIS A 1 555 ? 6.523 -28.031 -7.211 1 30.58 555 HIS A C 1
ATOM 4385 O O . HIS A 1 555 ? 6.328 -26.828 -7.379 1 30.58 555 HIS A O 1
ATOM 4391 N N . HIS A 1 556 ? 6.188 -28.594 -5.965 1 30.48 556 HIS A N 1
ATOM 4392 C CA . HIS A 1 556 ? 5.836 -28.031 -4.668 1 30.48 556 HIS A CA 1
ATOM 4393 C C . HIS A 1 556 ? 6.934 -27.109 -4.156 1 30.48 556 HIS A C 1
ATOM 4395 O O . HIS A 1 556 ? 8.117 -27.406 -4.305 1 30.48 556 HIS A O 1
ATOM 4401 N N . MET B 1 1 ? 22.344 -6.191 -24.672 1 25.45 1 MET B N 1
ATOM 4402 C CA . MET B 1 1 ? 21.25 -6.828 -23.953 1 25.45 1 MET B CA 1
ATOM 4403 C C . MET B 1 1 ? 21.219 -8.328 -24.234 1 25.45 1 MET B C 1
ATOM 4405 O O . MET B 1 1 ? 21.109 -8.75 -25.391 1 25.45 1 MET B O 1
ATOM 4409 N N . ALA B 1 2 ? 21.891 -9.172 -23.656 1 33.59 2 ALA B N 1
ATOM 4410 C CA . ALA B 1 2 ? 22 -10.578 -24.047 1 33.59 2 ALA B CA 1
ATOM 4411 C C . ALA B 1 2 ? 20.656 -11.125 -24.516 1 33.59 2 ALA B C 1
ATOM 4413 O O . ALA B 1 2 ? 19.625 -10.859 -23.891 1 33.59 2 ALA B O 1
ATOM 4414 N N . ARG B 1 3 ? 20.531 -11.453 -25.578 1 41.5 3 ARG B N 1
ATOM 4415 C CA . ARG B 1 3 ? 19.359 -12 -26.25 1 41.5 3 ARG B CA 1
ATOM 4416 C C . ARG B 1 3 ? 18.703 -13.094 -25.422 1 41.5 3 ARG B C 1
ATOM 4418 O O . ARG B 1 3 ? 19.375 -14.031 -24.984 1 41.5 3 ARG B O 1
ATOM 4425 N N . SER B 1 4 ? 17.766 -12.758 -24.625 1 49.69 4 SER B N 1
ATOM 4426 C CA . SER B 1 4 ? 17.047 -13.664 -23.734 1 49.69 4 SER B CA 1
ATOM 4427 C C . SER B 1 4 ? 16.938 -15.062 -24.344 1 49.69 4 SER B C 1
ATOM 4429 O O . SER B 1 4 ? 16.531 -15.211 -25.5 1 49.69 4 SER B O 1
ATOM 4431 N N . ALA B 1 5 ? 17.859 -15.828 -24.062 1 57.16 5 ALA B N 1
ATOM 4432 C CA . ALA B 1 5 ? 17.891 -17.25 -24.406 1 57.16 5 ALA B CA 1
ATOM 4433 C C . ALA B 1 5 ? 16.484 -17.844 -24.406 1 57.16 5 ALA B C 1
ATOM 4435 O O . ALA B 1 5 ? 15.766 -17.75 -23.406 1 57.16 5 ALA B O 1
ATOM 4436 N N . LYS B 1 6 ? 15.945 -18.062 -25.625 1 72.75 6 LYS B N 1
ATOM 4437 C CA . LYS B 1 6 ? 14.562 -18.5 -25.828 1 72.75 6 LYS B CA 1
ATOM 4438 C C . LYS B 1 6 ? 14.391 -19.969 -25.469 1 72.75 6 LYS B C 1
ATOM 4440 O O . LYS B 1 6 ? 15.258 -20.797 -25.781 1 72.75 6 LYS B O 1
ATOM 4445 N N . THR B 1 7 ? 13.508 -20.422 -24.547 1 82.69 7 THR B N 1
ATOM 4446 C CA . THR B 1 7 ? 13.133 -21.781 -24.203 1 82.69 7 THR B CA 1
ATOM 4447 C C . THR B 1 7 ? 11.938 -22.234 -25.031 1 82.69 7 THR B C 1
ATOM 4449 O O . THR B 1 7 ? 11.07 -21.438 -25.375 1 82.69 7 THR B O 1
ATOM 4452 N N . ALA B 1 8 ? 12.133 -23.516 -25.531 1 88.25 8 ALA B N 1
ATOM 4453 C CA . ALA B 1 8 ? 11.062 -24.094 -26.328 1 88.25 8 ALA B CA 1
ATOM 4454 C C . ALA B 1 8 ? 10.469 -25.312 -25.625 1 88.25 8 ALA B C 1
ATOM 4456 O O . ALA B 1 8 ? 11.188 -26.094 -24.984 1 88.25 8 ALA B O 1
ATOM 4457 N N . LEU B 1 9 ? 9.172 -25.406 -25.75 1 90.25 9 LEU B N 1
ATOM 4458 C CA . LEU B 1 9 ? 8.445 -26.547 -25.188 1 90.25 9 LEU B CA 1
ATOM 4459 C C . LEU B 1 9 ? 7.559 -27.188 -26.25 1 90.25 9 LEU B C 1
ATOM 4461 O O . LEU B 1 9 ? 6.793 -26.516 -26.938 1 90.25 9 LEU B O 1
ATOM 4465 N N . VAL B 1 10 ? 7.738 -28.516 -26.391 1 90.56 10 VAL B N 1
ATOM 4466 C CA . VAL B 1 10 ? 6.891 -29.25 -27.328 1 90.56 10 VAL B CA 1
ATOM 4467 C C . VAL B 1 10 ? 5.984 -30.203 -26.562 1 90.56 10 VAL B C 1
ATOM 4469 O O . VAL B 1 10 ? 6.469 -31.094 -25.844 1 90.56 10 VAL B O 1
ATOM 4472 N N . LEU B 1 11 ? 4.707 -29.984 -26.688 1 93.38 11 LEU B N 1
ATOM 4473 C CA . LEU B 1 11 ? 3.723 -30.875 -26.078 1 93.38 11 LEU B CA 1
ATOM 4474 C C . LEU B 1 11 ? 3.281 -31.953 -27.062 1 93.38 11 LEU B C 1
ATOM 4476 O O . LEU B 1 11 ? 2.764 -31.641 -28.141 1 93.38 11 LEU B O 1
ATOM 4480 N N . CYS B 1 12 ? 3.539 -33.156 -26.703 1 92.62 12 CYS B N 1
ATOM 4481 C CA . CYS B 1 12 ? 3.115 -34.312 -27.516 1 92.62 12 CYS B CA 1
ATOM 4482 C C . CYS B 1 12 ? 1.928 -35 -26.891 1 92.62 12 CYS B C 1
ATOM 4484 O O . CYS B 1 12 ? 2.066 -35.625 -25.828 1 92.62 12 CYS B O 1
ATOM 4486 N N . LEU B 1 13 ? 0.794 -34.938 -27.516 1 94.31 13 LEU B N 1
ATOM 4487 C CA . LEU B 1 13 ? -0.437 -35.5 -26.984 1 94.31 13 LEU B CA 1
ATOM 4488 C C . LEU B 1 13 ? -0.843 -36.75 -27.766 1 94.31 13 LEU B C 1
ATOM 4490 O O . LEU B 1 13 ? -1.001 -36.688 -28.984 1 94.31 13 LEU B O 1
ATOM 4494 N N . ASP B 1 14 ? -1.023 -37.812 -27.047 1 93.62 14 ASP B N 1
ATOM 4495 C CA . ASP B 1 14 ? -1.556 -39.031 -27.625 1 93.62 14 ASP B CA 1
ATOM 4496 C C . ASP B 1 14 ? -3.066 -38.938 -27.828 1 93.62 14 ASP B C 1
ATOM 4498 O O . ASP B 1 14 ? -3.824 -38.875 -26.859 1 93.62 14 ASP B O 1
ATOM 4502 N N . VAL B 1 15 ? -3.492 -39 -29.078 1 93.69 15 VAL B N 1
ATOM 4503 C CA . VAL B 1 15 ? -4.918 -38.906 -29.359 1 93.69 15 VAL B CA 1
ATOM 4504 C C . VAL B 1 15 ? -5.402 -40.25 -29.922 1 93.69 15 VAL B C 1
ATOM 4506 O O . VAL B 1 15 ? -6.43 -40.312 -30.594 1 93.69 15 VAL B O 1
ATOM 4509 N N . GLY B 1 16 ? -4.723 -41.281 -29.625 1 90.19 16 GLY B N 1
ATOM 4510 C CA . GLY B 1 16 ? -5.051 -42.594 -30.141 1 90.19 16 GLY B CA 1
ATOM 4511 C C . GLY B 1 16 ? -6.32 -43.156 -29.547 1 90.19 16 GLY B C 1
ATOM 4512 O O . GLY B 1 16 ? -6.844 -42.656 -28.562 1 90.19 16 GLY B O 1
ATOM 4513 N N . PHE B 1 17 ? -6.73 -44.281 -30.156 1 89 17 PHE B N 1
ATOM 4514 C CA . PHE B 1 17 ? -8.008 -44.875 -29.797 1 89 17 PHE B CA 1
ATOM 4515 C C . PHE B 1 17 ? -7.988 -45.344 -28.344 1 89 17 PHE B C 1
ATOM 4517 O O . PHE B 1 17 ? -9 -45.281 -27.641 1 89 17 PHE B O 1
ATOM 4524 N N . SER B 1 18 ? -6.883 -45.781 -27.828 1 88.5 18 SER B N 1
ATOM 4525 C CA . SER B 1 18 ? -6.781 -46.312 -26.469 1 88.5 18 SER B CA 1
ATOM 4526 C C . SER B 1 18 ? -7.008 -45.219 -25.422 1 88.5 18 SER B C 1
ATOM 4528 O O . SER B 1 18 ? -7.406 -45.5 -24.297 1 88.5 18 SER B O 1
ATOM 4530 N N . MET B 1 19 ? -6.758 -44 -25.797 1 91.62 19 MET B N 1
ATOM 4531 C CA . MET B 1 19 ? -6.891 -42.875 -24.891 1 91.62 19 MET B CA 1
ATOM 4532 C C . MET B 1 19 ? -8.359 -42.562 -24.625 1 91.62 19 MET B C 1
ATOM 4534 O O . MET B 1 19 ? -8.68 -41.875 -23.656 1 91.62 19 MET B O 1
ATOM 4538 N N . SER B 1 20 ? -9.203 -43 -25.422 1 88.5 20 SER B N 1
ATOM 4539 C CA . SER B 1 20 ? -10.617 -42.719 -25.281 1 88.5 20 SER B CA 1
ATOM 4540 C C . SER B 1 20 ? -11.344 -43.812 -24.5 1 88.5 20 SER B C 1
ATOM 4542 O O . SER B 1 20 ? -12.531 -43.688 -24.203 1 88.5 20 SER B O 1
ATOM 4544 N N . ASN B 1 21 ? -10.578 -44.844 -24.266 1 80.44 21 ASN B N 1
ATOM 4545 C CA . ASN B 1 21 ? -11.195 -45.969 -23.562 1 80.44 21 ASN B CA 1
ATOM 4546 C C . ASN B 1 21 ? -11.172 -45.781 -22.047 1 80.44 21 ASN B C 1
ATOM 4548 O O . ASN B 1 21 ? -10.156 -45.375 -21.484 1 80.44 21 ASN B O 1
ATOM 4552 N N . SER B 1 22 ? -12.281 -45.625 -21.469 1 74.69 22 SER B N 1
ATOM 4553 C CA . SER B 1 22 ? -12.305 -45.5 -20.016 1 74.69 22 SER B CA 1
ATOM 4554 C C . SER B 1 22 ? -13.258 -46.5 -19.391 1 74.69 22 SER B C 1
ATOM 4556 O O . SER B 1 22 ? -14.203 -46.938 -20.031 1 74.69 22 SER B O 1
ATOM 4558 N N . ALA B 1 23 ? -12.672 -47 -18.25 1 67.31 23 ALA B N 1
ATOM 4559 C CA . ALA B 1 23 ? -13.586 -47.844 -17.453 1 67.31 23 ALA B CA 1
ATOM 4560 C C . ALA B 1 23 ? -14.852 -47.062 -17.109 1 67.31 23 ALA B C 1
ATOM 4562 O O . ALA B 1 23 ? -14.875 -45.844 -17.172 1 67.31 23 ALA B O 1
ATOM 4563 N N . THR B 1 24 ? -15.898 -47.781 -16.766 1 71.25 24 THR B N 1
ATOM 4564 C CA . THR B 1 24 ? -17.203 -47.188 -16.422 1 71.25 24 THR B CA 1
ATOM 4565 C C . THR B 1 24 ? -17.062 -46.219 -15.273 1 71.25 24 THR B C 1
ATOM 4567 O O . THR B 1 24 ? -16.516 -46.531 -14.227 1 71.25 24 THR B O 1
ATOM 4570 N N . GLY B 1 25 ? -17.438 -44.906 -15.414 1 69.62 25 GLY B N 1
ATOM 4571 C CA . GLY B 1 25 ? -17.516 -43.875 -14.375 1 69.62 25 GLY B CA 1
ATOM 4572 C C . GLY B 1 25 ? -16.281 -43 -14.328 1 69.62 25 GLY B C 1
ATOM 4573 O O . GLY B 1 25 ? -16.25 -42 -13.594 1 69.62 25 GLY B O 1
ATOM 4574 N N . GLN B 1 26 ? -15.211 -43.438 -15.055 1 77.94 26 GLN B N 1
ATOM 4575 C CA . GLN B 1 26 ? -13.992 -42.656 -15 1 77.94 26 GLN B CA 1
ATOM 4576 C C . GLN B 1 26 ? -13.82 -41.812 -16.266 1 77.94 26 GLN B C 1
ATOM 4578 O O . GLN B 1 26 ? -14.328 -42.156 -17.328 1 77.94 26 GLN B O 1
ATOM 4583 N N . GLU B 1 27 ? -13.258 -40.656 -16.109 1 85.88 27 GLU B N 1
ATOM 4584 C CA . GLU B 1 27 ? -12.953 -39.781 -17.25 1 85.88 27 GLU B CA 1
ATOM 4585 C C . GLU B 1 27 ? -11.883 -40.406 -18.141 1 85.88 27 GLU B C 1
ATOM 4587 O O . GLU B 1 27 ? -10.883 -40.938 -17.656 1 85.88 27 GLU B O 1
ATOM 4592 N N . PRO B 1 28 ? -12.172 -40.469 -19.391 1 90.25 28 PRO B N 1
ATOM 4593 C CA . PRO B 1 28 ? -11.164 -41.031 -20.312 1 90.25 28 PRO B CA 1
ATOM 4594 C C . PRO B 1 28 ? -9.828 -40.281 -20.219 1 90.25 28 PRO B C 1
ATOM 4596 O O . PRO B 1 28 ? -9.789 -39.094 -19.984 1 90.25 28 PRO B O 1
ATOM 4599 N N . PRO B 1 29 ? -8.781 -41 -20.391 1 91.69 29 PRO B N 1
ATOM 4600 C CA . PRO B 1 29 ? -7.449 -40.406 -20.312 1 91.69 29 PRO B CA 1
ATOM 4601 C C . PRO B 1 29 ? -7.281 -39.25 -21.297 1 91.69 29 PRO B C 1
ATOM 4603 O O . PRO B 1 29 ? -6.598 -38.25 -20.984 1 91.69 29 PRO B O 1
ATOM 4606 N N . PHE B 1 30 ? -7.945 -39.344 -22.391 1 94.12 30 PHE B N 1
ATOM 4607 C CA . PHE B 1 30 ? -7.844 -38.281 -23.375 1 94.12 30 PHE B CA 1
ATOM 4608 C C . PHE B 1 30 ? -8.328 -36.969 -22.797 1 94.12 30 PHE B C 1
ATOM 4610 O O . PHE B 1 30 ? -7.684 -35.938 -22.969 1 94.12 30 PHE B O 1
ATOM 4617 N N . GLN B 1 31 ? -9.375 -37.031 -22.156 1 92.25 31 GLN B N 1
ATOM 4618 C CA . GLN B 1 31 ? -9.945 -35.812 -21.578 1 92.25 31 GLN B CA 1
ATOM 4619 C C . GLN B 1 31 ? -9.039 -35.219 -20.5 1 92.25 31 GLN B C 1
ATOM 4621 O O . GLN B 1 31 ? -8.875 -34 -20.406 1 92.25 31 GLN B O 1
ATOM 4626 N N . GLN B 1 32 ? -8.508 -36.062 -19.719 1 92.62 32 GLN B N 1
ATOM 4627 C CA . GLN B 1 32 ? -7.59 -35.625 -18.688 1 92.62 32 GLN B CA 1
ATOM 4628 C C . GLN B 1 32 ? -6.336 -35 -19.297 1 92.62 32 GLN B C 1
ATOM 4630 O O . GLN B 1 32 ? -5.867 -33.938 -18.828 1 92.62 32 GLN B O 1
ATOM 4635 N N . ALA B 1 33 ? -5.828 -35.656 -20.234 1 94.62 33 ALA B N 1
ATOM 4636 C CA . ALA B 1 33 ? -4.637 -35.156 -20.906 1 94.62 33 ALA B CA 1
ATOM 4637 C C . ALA B 1 33 ? -4.906 -33.781 -21.547 1 94.62 33 ALA B C 1
ATOM 4639 O O . ALA B 1 33 ? -4.062 -32.906 -21.5 1 94.62 33 ALA B O 1
ATOM 4640 N N . LYS B 1 34 ? -5.992 -33.688 -22.172 1 93.56 34 LYS B N 1
ATOM 4641 C CA . LYS B 1 34 ? -6.395 -32.438 -22.781 1 93.56 34 LYS B CA 1
ATOM 4642 C C . LYS B 1 34 ? -6.473 -31.312 -21.75 1 93.56 34 LYS B C 1
ATOM 4644 O O . LYS B 1 34 ? -6.023 -30.188 -22 1 93.56 34 LYS B O 1
ATOM 4649 N N . LYS B 1 35 ? -7.02 -31.625 -20.641 1 90.81 35 LYS B N 1
ATOM 4650 C CA . LYS B 1 35 ? -7.105 -30.656 -19.547 1 90.81 35 LYS B CA 1
ATOM 4651 C C . LYS B 1 35 ? -5.719 -30.203 -19.094 1 90.81 35 LYS B C 1
ATOM 4653 O O . LYS B 1 35 ? -5.5 -29.031 -18.812 1 90.81 35 LYS B O 1
ATOM 4658 N N . VAL B 1 36 ? -4.859 -31.141 -18.984 1 93.44 36 VAL B N 1
ATOM 4659 C CA . VAL B 1 36 ? -3.488 -30.828 -18.594 1 93.44 36 VAL B CA 1
ATOM 4660 C C . VAL B 1 36 ? -2.877 -29.844 -19.594 1 93.44 36 VAL B C 1
ATOM 4662 O O . VAL B 1 36 ? -2.295 -28.828 -19.188 1 93.44 36 VAL B O 1
ATOM 4665 N N . ILE B 1 37 ? -3.002 -30.109 -20.844 1 94.25 37 ILE B N 1
ATOM 4666 C CA . ILE B 1 37 ? -2.426 -29.266 -21.875 1 94.25 37 ILE B CA 1
ATOM 4667 C C . ILE B 1 37 ? -3.064 -27.891 -21.828 1 94.25 37 ILE B C 1
ATOM 4669 O O . ILE B 1 37 ? -2.375 -26.875 -21.969 1 94.25 37 ILE B O 1
ATOM 4673 N N . GLN B 1 38 ? -4.32 -27.875 -21.703 1 89.88 38 GLN B N 1
ATOM 4674 C CA . GLN B 1 38 ? -5.031 -26.594 -21.625 1 89.88 38 GLN B CA 1
ATOM 4675 C C . GLN B 1 38 ? -4.516 -25.75 -20.469 1 89.88 38 GLN B C 1
ATOM 4677 O O . GLN B 1 38 ? -4.246 -24.562 -20.641 1 89.88 38 GLN B O 1
ATOM 4682 N N . LYS B 1 39 ? -4.43 -26.391 -19.344 1 88.31 39 LYS B N 1
ATOM 4683 C CA . LYS B 1 39 ? -3.957 -25.672 -18.156 1 88.31 39 LYS B CA 1
ATOM 4684 C C . LYS B 1 39 ? -2.516 -25.203 -18.344 1 88.31 39 LYS B C 1
ATOM 4686 O O . LYS B 1 39 ? -2.141 -24.125 -17.859 1 88.31 39 LYS B O 1
ATOM 4691 N N . PHE B 1 40 ? -1.822 -26.047 -18.984 1 88.25 40 PHE B N 1
ATOM 4692 C CA . PHE B 1 40 ? -0.43 -25.703 -19.25 1 88.25 40 PHE B CA 1
ATOM 4693 C C . PHE B 1 40 ? -0.336 -24.484 -20.172 1 88.25 40 PHE B C 1
ATOM 4695 O O . PHE B 1 40 ? 0.422 -23.547 -19.891 1 88.25 40 PHE B O 1
ATOM 4702 N N . VAL B 1 41 ? -0.986 -24.531 -21.219 1 88.75 41 VAL B N 1
ATOM 4703 C CA . VAL B 1 41 ? -0.98 -23.453 -22.188 1 88.75 41 VAL B CA 1
ATOM 4704 C C . VAL B 1 41 ? -1.54 -22.172 -21.562 1 88.75 41 VAL B C 1
ATOM 4706 O O . VAL B 1 41 ? -1.017 -21.078 -21.766 1 88.75 41 VAL B O 1
ATOM 4709 N N . GLN B 1 42 ? -2.531 -22.359 -20.875 1 84.5 42 GLN B N 1
ATOM 4710 C CA . GLN B 1 42 ? -3.119 -21.234 -20.141 1 84.5 42 GLN B CA 1
ATOM 4711 C C . GLN B 1 42 ? -2.082 -20.547 -19.266 1 84.5 42 GLN B C 1
ATOM 4713 O O . GLN B 1 42 ? -1.991 -19.312 -19.25 1 84.5 42 GLN B O 1
ATOM 4718 N N . ARG B 1 43 ? -1.466 -21.297 -18.531 1 82.25 43 ARG B N 1
ATOM 4719 C CA . ARG B 1 43 ? -0.45 -20.766 -17.641 1 82.25 43 ARG B CA 1
ATOM 4720 C C . ARG B 1 43 ? 0.603 -19.969 -18.406 1 82.25 43 ARG B C 1
ATOM 4722 O O . ARG B 1 43 ? 1.038 -18.906 -17.969 1 82.25 43 ARG B O 1
ATOM 4729 N N . GLN B 1 44 ? 1.025 -20.5 -19.484 1 81.81 44 GLN B N 1
ATOM 4730 C CA . GLN B 1 44 ? 2.039 -19.828 -20.297 1 81.81 44 GLN B CA 1
ATOM 4731 C C . GLN B 1 44 ? 1.512 -18.516 -20.875 1 81.81 44 GLN B C 1
ATOM 4733 O O . GLN B 1 44 ? 2.238 -17.531 -20.922 1 81.81 44 GLN B O 1
ATOM 4738 N N . VAL B 1 45 ? 0.361 -18.547 -21.266 1 81.12 45 VAL B N 1
ATOM 4739 C CA . VAL B 1 45 ? -0.255 -17.359 -21.859 1 81.12 45 VAL B CA 1
ATOM 4740 C C . VAL B 1 45 ? -0.38 -16.266 -20.797 1 81.12 45 VAL B C 1
ATOM 4742 O O . VAL B 1 45 ? -0.047 -15.109 -21.047 1 81.12 45 VAL B O 1
ATOM 4745 N N . PHE B 1 46 ? -0.765 -16.672 -19.672 1 77.5 46 PHE B N 1
ATOM 4746 C CA . PHE B 1 46 ? -1.034 -15.688 -18.625 1 77.5 46 PHE B CA 1
ATOM 4747 C C . PHE B 1 46 ? 0.264 -15.195 -17.984 1 77.5 46 PHE B C 1
ATOM 4749 O O . PHE B 1 46 ? 0.33 -14.078 -17.484 1 77.5 46 PHE B O 1
ATOM 4756 N N . ALA B 1 47 ? 1.178 -16.031 -17.938 1 74.75 47 ALA B N 1
ATOM 4757 C CA . ALA B 1 47 ? 2.484 -15.617 -17.422 1 74.75 47 ALA B CA 1
ATOM 4758 C C . ALA B 1 47 ? 3.178 -14.672 -18.406 1 74.75 47 ALA B C 1
ATOM 4760 O O . ALA B 1 47 ? 4.152 -14.008 -18.047 1 74.75 47 ALA B O 1
ATOM 4761 N N . GLU B 1 48 ? 2.652 -14.453 -19.609 1 73.75 48 GLU B N 1
ATOM 4762 C CA . GLU B 1 48 ? 3.227 -13.633 -20.672 1 73.75 48 GLU B CA 1
ATOM 4763 C C . GLU B 1 48 ? 4.699 -13.977 -20.891 1 73.75 48 GLU B C 1
ATOM 4765 O O . GLU B 1 48 ? 5.523 -13.086 -21.094 1 73.75 48 GLU B O 1
ATOM 4770 N N . ASN B 1 49 ? 4.988 -15.258 -20.766 1 71.81 49 ASN B N 1
ATOM 4771 C CA . ASN B 1 49 ? 6.34 -15.742 -21.016 1 71.81 49 ASN B CA 1
ATOM 4772 C C . ASN B 1 49 ? 6.656 -15.789 -22.5 1 71.81 49 ASN B C 1
ATOM 4774 O O . ASN B 1 49 ? 5.75 -15.93 -23.328 1 71.81 49 ASN B O 1
ATOM 4778 N N . LYS B 1 50 ? 7.895 -15.555 -22.891 1 76.62 50 LYS B N 1
ATOM 4779 C CA . LYS B 1 50 ? 8.273 -15.523 -24.297 1 76.62 50 LYS B CA 1
ATOM 4780 C C . LYS B 1 50 ? 8.688 -16.906 -24.797 1 76.62 50 LYS B C 1
ATOM 4782 O O . LYS B 1 50 ? 9.172 -17.047 -25.906 1 76.62 50 LYS B O 1
ATOM 4787 N N . ASP B 1 51 ? 8.477 -17.875 -23.984 1 82.25 51 ASP B N 1
ATOM 4788 C CA . ASP B 1 51 ? 8.773 -19.234 -24.406 1 82.25 51 ASP B CA 1
ATOM 4789 C C . ASP B 1 51 ? 7.836 -19.703 -25.516 1 82.25 51 ASP B C 1
ATOM 4791 O O . ASP B 1 51 ? 6.641 -19.391 -25.484 1 82.25 51 ASP B O 1
ATOM 4795 N N . GLU B 1 52 ? 8.43 -20.391 -26.438 1 89.5 52 GLU B N 1
ATOM 4796 C CA . GLU B 1 52 ? 7.617 -20.891 -27.531 1 89.5 52 GLU B CA 1
ATOM 4797 C C . GLU B 1 52 ? 7.094 -22.297 -27.25 1 89.5 52 GLU B C 1
ATOM 4799 O O . GLU B 1 52 ? 7.77 -23.094 -26.594 1 89.5 52 GLU B O 1
ATOM 4804 N N . LEU B 1 53 ? 5.895 -22.5 -27.734 1 91.44 53 LEU B N 1
ATOM 4805 C CA . LEU B 1 53 ? 5.23 -23.766 -27.469 1 91.44 53 LEU B CA 1
ATOM 4806 C C . LEU B 1 53 ? 4.707 -24.391 -28.75 1 91.44 53 LEU B C 1
ATOM 4808 O O . LEU B 1 53 ? 4.145 -23.688 -29.609 1 91.44 53 LEU B O 1
ATOM 4812 N N . GLY B 1 54 ? 5.07 -25.688 -28.953 1 91.06 54 GLY B N 1
ATOM 4813 C CA . GLY B 1 54 ? 4.523 -26.484 -30.047 1 91.06 54 GLY B CA 1
ATOM 4814 C C . GLY B 1 54 ? 3.637 -27.609 -29.578 1 91.06 54 GLY B C 1
ATOM 4815 O O . GLY B 1 54 ? 3.799 -28.125 -28.469 1 91.06 54 GLY B O 1
ATOM 4816 N N . LEU B 1 55 ? 2.648 -27.984 -30.406 1 93.12 55 LEU B N 1
ATOM 4817 C CA . LEU B 1 55 ? 1.735 -29.078 -30.094 1 93.12 55 LEU B CA 1
ATOM 4818 C C . LEU B 1 55 ? 1.753 -30.141 -31.188 1 93.12 55 LEU B C 1
ATOM 4820 O O . LEU B 1 55 ? 1.508 -29.844 -32.344 1 93.12 55 LEU B O 1
ATOM 4824 N N . VAL B 1 56 ? 2.107 -31.344 -30.781 1 91.12 56 VAL B N 1
ATOM 4825 C CA . VAL B 1 56 ? 2.154 -32.469 -31.703 1 91.12 56 VAL B CA 1
ATOM 4826 C C . VAL B 1 56 ? 1.15 -33.531 -31.266 1 91.12 56 VAL B C 1
ATOM 4828 O O . VAL B 1 56 ? 1.104 -33.906 -30.094 1 91.12 56 VAL B O 1
ATOM 4831 N N . LEU B 1 57 ? 0.327 -33.969 -32.156 1 92.25 57 LEU B N 1
ATOM 4832 C CA . LEU B 1 57 ? -0.641 -35.031 -31.906 1 92.25 57 LEU B CA 1
ATOM 4833 C C . LEU B 1 57 ? -0.185 -36.344 -32.531 1 92.25 57 LEU B C 1
ATOM 4835 O O . LEU B 1 57 ? 0.152 -36.375 -33.719 1 92.25 57 LEU B O 1
ATOM 4839 N N . PHE B 1 58 ? -0.096 -37.312 -31.828 1 89.19 58 PHE B N 1
ATOM 4840 C CA . PHE B 1 58 ? 0.228 -38.625 -32.406 1 89.19 58 PHE B CA 1
ATOM 4841 C C . PHE B 1 58 ? -0.894 -39.625 -32.156 1 89.19 58 PHE B C 1
ATOM 4843 O O . PHE B 1 58 ? -1.556 -39.562 -31.125 1 89.19 58 PHE B O 1
ATOM 4850 N N . GLY B 1 59 ? -1.148 -40.469 -33.031 1 88.44 59 GLY B N 1
ATOM 4851 C CA . GLY B 1 59 ? -2.33 -41.312 -33.094 1 88.44 59 GLY B CA 1
ATOM 4852 C C . GLY B 1 59 ? -3.51 -40.625 -33.75 1 88.44 59 GLY B C 1
ATOM 4853 O O . GLY B 1 59 ? -4.66 -41 -33.531 1 88.44 59 GLY B O 1
ATOM 4854 N N . SER B 1 60 ? -3.236 -39.594 -34.438 1 89.69 60 SER B N 1
ATOM 4855 C CA . SER B 1 60 ? -4.262 -38.812 -35.125 1 89.69 60 SER B CA 1
ATOM 4856 C C . SER B 1 60 ? -4.652 -39.5 -36.438 1 89.69 60 SER B C 1
ATOM 4858 O O . SER B 1 60 ? -3.881 -40.281 -37 1 89.69 60 SER B O 1
ATOM 4860 N N . ASP B 1 61 ? -5.789 -39.156 -36.938 1 90.06 61 ASP B N 1
ATOM 4861 C CA . ASP B 1 61 ? -6.262 -39.719 -38.219 1 90.06 61 ASP B CA 1
ATOM 4862 C C . ASP B 1 61 ? -5.551 -39.031 -39.406 1 90.06 61 ASP B C 1
ATOM 4864 O O . ASP B 1 61 ? -5.402 -39.656 -40.469 1 90.06 61 ASP B O 1
ATOM 4868 N N . ASN B 1 62 ? -5.141 -37.875 -39.094 1 87.12 62 ASN B N 1
ATOM 4869 C CA . ASN B 1 62 ? -4.434 -37.156 -40.125 1 87.12 62 ASN B CA 1
ATOM 4870 C C . ASN B 1 62 ? -2.922 -37.188 -39.938 1 87.12 62 ASN B C 1
ATOM 4872 O O . ASN B 1 62 ? -2.451 -37.406 -38.812 1 87.12 62 ASN B O 1
ATOM 4876 N N . THR B 1 63 ? -2.148 -37.219 -40.906 1 86.62 63 THR B N 1
ATOM 4877 C CA . THR B 1 63 ? -0.694 -37.125 -40.875 1 86.62 63 THR B CA 1
ATOM 4878 C C . THR B 1 63 ? -0.227 -35.781 -41.438 1 86.62 63 THR B C 1
ATOM 4880 O O . THR B 1 63 ? -0.478 -35.438 -42.594 1 86.62 63 THR B O 1
ATOM 4883 N N . LYS B 1 64 ? 0.219 -34.969 -40.562 1 86.62 64 LYS B N 1
ATOM 4884 C CA . LYS B 1 64 ? 0.718 -33.656 -40.969 1 86.62 64 LYS B CA 1
ATOM 4885 C C . LYS B 1 64 ? 2.084 -33.375 -40.344 1 86.62 64 LYS B C 1
ATOM 4887 O O . LYS B 1 64 ? 2.174 -32.781 -39.25 1 86.62 64 LYS B O 1
ATOM 4892 N N . ASN B 1 65 ? 3.164 -33.812 -40.906 1 82.38 65 ASN B N 1
ATOM 4893 C CA . ASN B 1 65 ? 4.539 -33.594 -40.469 1 82.38 65 ASN B CA 1
ATOM 4894 C C . ASN B 1 65 ? 5.512 -33.656 -41.656 1 82.38 65 ASN B C 1
ATOM 4896 O O . ASN B 1 65 ? 5.188 -34.219 -42.688 1 82.38 65 ASN B O 1
ATOM 4900 N N . ASN B 1 66 ? 6.613 -33.094 -41.531 1 77.38 66 ASN B N 1
ATOM 4901 C CA . ASN B 1 66 ? 7.566 -32.969 -42.625 1 77.38 66 ASN B CA 1
ATOM 4902 C C . ASN B 1 66 ? 8.305 -34.281 -42.875 1 77.38 66 ASN B C 1
ATOM 4904 O O . ASN B 1 66 ? 8.898 -34.469 -43.938 1 77.38 66 ASN B O 1
ATOM 4908 N N . LEU B 1 67 ? 8.242 -35.219 -42.031 1 75.19 67 LEU B N 1
ATOM 4909 C CA . LEU B 1 67 ? 9.023 -36.438 -42.156 1 75.19 67 LEU B CA 1
ATOM 4910 C C . LEU B 1 67 ? 8.156 -37.562 -42.688 1 75.19 67 LEU B C 1
ATOM 4912 O O . LEU B 1 67 ? 8.664 -38.656 -43 1 75.19 67 LEU B O 1
ATOM 4916 N N . ALA B 1 68 ? 6.855 -37.188 -42.781 1 77.5 68 ALA B N 1
ATOM 4917 C CA . ALA B 1 68 ? 5.945 -38.25 -43.219 1 77.5 68 ALA B CA 1
ATOM 4918 C C . ALA B 1 68 ? 6.254 -38.688 -44.656 1 77.5 68 ALA B C 1
ATOM 4920 O O . ALA B 1 68 ? 6.113 -37.875 -45.594 1 77.5 68 ALA B O 1
ATOM 4921 N N . LYS B 1 69 ? 7.051 -39.688 -44.781 1 74.81 69 LYS B N 1
ATOM 4922 C CA . LYS B 1 69 ? 7.297 -40.312 -46.094 1 74.81 69 LYS B CA 1
ATOM 4923 C C . LYS B 1 69 ? 6.887 -41.781 -46.062 1 74.81 69 LYS B C 1
ATOM 4925 O O . LYS B 1 69 ? 7.266 -42.531 -45.156 1 74.81 69 LYS B O 1
ATOM 4930 N N . ASP B 1 70 ? 6.121 -42.156 -47.125 1 73.31 70 ASP B N 1
ATOM 4931 C CA . ASP B 1 70 ? 5.648 -43.5 -47.375 1 73.31 70 ASP B CA 1
ATOM 4932 C C . ASP B 1 70 ? 5.004 -44.094 -46.125 1 73.31 70 ASP B C 1
ATOM 4934 O O . ASP B 1 70 ? 4.027 -43.531 -45.594 1 73.31 70 ASP B O 1
ATOM 4938 N N . ASP B 1 71 ? 5.648 -45.125 -45.406 1 71.94 71 ASP B N 1
ATOM 4939 C CA . ASP B 1 71 ? 5.043 -45.844 -44.281 1 71.94 71 ASP B CA 1
ATOM 4940 C C . ASP B 1 71 ? 5.676 -45.469 -42.969 1 71.94 71 ASP B C 1
ATOM 4942 O O . ASP B 1 71 ? 5.395 -46.062 -41.906 1 71.94 71 ASP B O 1
ATOM 4946 N N . GLN B 1 72 ? 6.348 -44.281 -43.031 1 75.25 72 GLN B N 1
ATOM 4947 C CA . GLN B 1 72 ? 7.008 -43.875 -41.781 1 75.25 72 GLN B CA 1
ATOM 4948 C C . GLN B 1 72 ? 6.379 -42.594 -41.219 1 75.25 72 GLN B C 1
ATOM 4950 O O . GLN B 1 72 ? 5.91 -41.75 -41.969 1 75.25 72 GLN B O 1
ATOM 4955 N N . TYR B 1 73 ? 6.211 -42.531 -39.906 1 80.19 73 TYR B N 1
ATOM 4956 C CA . TYR B 1 73 ? 5.742 -41.375 -39.156 1 80.19 73 TYR B CA 1
ATOM 4957 C C . TYR B 1 73 ? 4.301 -41.031 -39.531 1 80.19 73 TYR B C 1
ATOM 4959 O O . TYR B 1 73 ? 3.965 -39.875 -39.719 1 80.19 73 TYR B O 1
ATOM 4967 N N . GLN B 1 74 ? 3.559 -42.094 -39.688 1 83.5 74 GLN B N 1
ATOM 4968 C CA . GLN B 1 74 ? 2.145 -41.938 -40 1 83.5 74 GLN B CA 1
ATOM 4969 C C . GLN B 1 74 ? 1.332 -41.656 -38.75 1 83.5 74 GLN B C 1
ATOM 4971 O O . GLN B 1 74 ? 1.757 -42 -37.625 1 83.5 74 GLN B O 1
ATOM 4976 N N . ASN B 1 75 ? 0.254 -40.906 -38.844 1 88.31 75 ASN B N 1
ATOM 4977 C CA . ASN B 1 75 ? -0.699 -40.625 -37.781 1 88.31 75 ASN B CA 1
ATOM 4978 C C . ASN B 1 75 ? -0.102 -39.656 -36.75 1 88.31 75 ASN B C 1
ATOM 4980 O O . ASN B 1 75 ? -0.385 -39.781 -35.562 1 88.31 75 ASN B O 1
ATOM 4984 N N . ILE B 1 76 ? 0.872 -38.938 -37.156 1 87.56 76 ILE B N 1
ATOM 4985 C CA . ILE B 1 76 ? 1.45 -37.875 -36.344 1 87.56 76 ILE B CA 1
ATOM 4986 C C . ILE B 1 76 ? 1.171 -36.531 -37.031 1 87.56 76 ILE B C 1
ATOM 4988 O O . ILE B 1 76 ? 1.43 -36.344 -38.219 1 87.56 76 ILE B O 1
ATOM 4992 N N . SER B 1 77 ? 0.637 -35.625 -36.281 1 89.19 77 SER B N 1
ATOM 4993 C CA . SER B 1 77 ? 0.263 -34.312 -36.844 1 89.19 77 SER B CA 1
ATOM 4994 C C . SER B 1 77 ? 0.815 -33.188 -35.969 1 89.19 77 SER B C 1
ATOM 4996 O O . SER B 1 77 ? 0.562 -33.125 -34.781 1 89.19 77 SER B O 1
ATOM 4998 N N . VAL B 1 78 ? 1.56 -32.375 -36.625 1 89.75 78 VAL B N 1
ATOM 4999 C CA . VAL B 1 78 ? 1.964 -31.141 -35.969 1 89.75 78 VAL B CA 1
ATOM 5000 C C . VAL B 1 78 ? 0.811 -30.141 -35.969 1 89.75 78 VAL B C 1
ATOM 5002 O O . VAL B 1 78 ? 0.519 -29.547 -37.031 1 89.75 78 VAL B O 1
ATOM 5005 N N . HIS B 1 79 ? 0.151 -30.031 -34.938 1 90.81 79 HIS B N 1
ATOM 5006 C CA . HIS B 1 79 ? -1.026 -29.172 -34.844 1 90.81 79 HIS B CA 1
ATOM 5007 C C . HIS B 1 79 ? -0.634 -27.703 -34.781 1 90.81 79 HIS B C 1
ATOM 5009 O O . HIS B 1 79 ? -1.333 -26.844 -35.312 1 90.81 79 HIS B O 1
ATOM 5015 N N . ARG B 1 80 ? 0.44 -27.391 -34.031 1 90.25 80 ARG B N 1
ATOM 5016 C CA . ARG B 1 80 ? 0.985 -26.031 -33.906 1 90.25 80 ARG B CA 1
ATOM 5017 C C . ARG B 1 80 ? 2.508 -26.062 -33.844 1 90.25 80 ARG B C 1
ATOM 5019 O O . ARG B 1 80 ? 3.09 -26.781 -33 1 90.25 80 ARG B O 1
ATOM 5026 N N . HIS B 1 81 ? 3.072 -25.266 -34.75 1 89.62 81 HIS B N 1
ATOM 5027 C CA . HIS B 1 81 ? 4.52 -25.109 -34.688 1 89.62 81 HIS B CA 1
ATOM 5028 C C . HIS B 1 81 ? 4.941 -24.203 -33.531 1 89.62 81 HIS B C 1
ATOM 5030 O O . HIS B 1 81 ? 4.109 -23.516 -32.938 1 89.62 81 HIS B O 1
ATOM 5036 N N . LEU B 1 82 ? 6.191 -24.281 -33.312 1 89.88 82 LEU B N 1
ATOM 5037 C CA . LEU B 1 82 ? 6.738 -23.531 -32.188 1 89.88 82 LEU B CA 1
ATOM 5038 C C . LEU B 1 82 ? 6.488 -22.047 -32.344 1 89.88 82 LEU B C 1
ATOM 5040 O O . LEU B 1 82 ? 6.969 -21.422 -33.281 1 89.88 82 LEU B O 1
ATOM 5044 N N . MET B 1 83 ? 5.691 -21.516 -31.453 1 87.75 83 MET B N 1
ATOM 5045 C CA . MET B 1 83 ? 5.383 -20.078 -31.359 1 87.75 83 MET B CA 1
ATOM 5046 C C . MET B 1 83 ? 4.895 -19.719 -29.969 1 87.75 83 MET B C 1
ATOM 5048 O O . MET B 1 83 ? 4.582 -20.594 -29.156 1 87.75 83 MET B O 1
ATOM 5052 N N . ILE B 1 84 ? 4.887 -18.484 -29.719 1 87.38 84 ILE B N 1
ATOM 5053 C CA . ILE B 1 84 ? 4.379 -18.031 -28.438 1 87.38 84 ILE B CA 1
ATOM 5054 C C . ILE B 1 84 ? 2.891 -18.359 -28.328 1 87.38 84 ILE B C 1
ATOM 5056 O O . ILE B 1 84 ? 2.109 -18.031 -29.219 1 87.38 84 ILE B O 1
ATOM 5060 N N . PRO B 1 85 ? 2.559 -19.094 -27.297 1 88.69 85 PRO B N 1
ATOM 5061 C CA . PRO B 1 85 ? 1.148 -19.469 -27.172 1 88.69 85 PRO B CA 1
ATOM 5062 C C . PRO B 1 85 ? 0.236 -18.25 -26.969 1 88.69 85 PRO B C 1
ATOM 5064 O O . PRO B 1 85 ? 0.66 -17.25 -26.406 1 88.69 85 PRO B O 1
ATOM 5067 N N . ASN B 1 86 ? -0.96 -18.359 -27.469 1 85.06 86 ASN B N 1
ATOM 5068 C CA . ASN B 1 86 ? -1.998 -17.328 -27.375 1 85.06 86 ASN B CA 1
ATOM 5069 C C . ASN B 1 86 ? -3.373 -17.953 -27.141 1 85.06 86 ASN B C 1
ATOM 5071 O O . ASN B 1 86 ? -3.494 -19.172 -27 1 85.06 86 ASN B O 1
ATOM 5075 N N . PHE B 1 87 ? -4.383 -17.234 -27.125 1 83 87 PHE B N 1
ATOM 5076 C CA . PHE B 1 87 ? -5.723 -17.734 -26.844 1 83 87 PHE B CA 1
ATOM 5077 C C . PHE B 1 87 ? -6.262 -18.547 -28.016 1 83 87 PHE B C 1
ATOM 5079 O O . PHE B 1 87 ? -7.078 -19.453 -27.828 1 83 87 PHE B O 1
ATOM 5086 N N . GLU B 1 88 ? -5.762 -18.219 -29.094 1 85.88 88 GLU B N 1
ATOM 5087 C CA . GLU B 1 88 ? -6.16 -19 -30.25 1 85.88 88 GLU B CA 1
ATOM 5088 C C . GLU B 1 88 ? -5.801 -20.469 -30.078 1 85.88 88 GLU B C 1
ATOM 5090 O O . GLU B 1 88 ? -6.574 -21.359 -30.453 1 85.88 88 GLU B O 1
ATOM 5095 N N . LEU B 1 89 ? -4.625 -20.641 -29.625 1 89.81 89 LEU B N 1
ATOM 5096 C CA . LEU B 1 89 ? -4.195 -22.016 -29.391 1 89.81 89 LEU B CA 1
ATOM 5097 C C . LEU B 1 89 ? -5.105 -22.703 -28.375 1 89.81 89 LEU B C 1
ATOM 5099 O O . LEU B 1 89 ? -5.441 -23.891 -28.531 1 89.81 89 LEU B O 1
ATOM 5103 N N . LEU B 1 90 ? -5.457 -21.984 -27.375 1 89.38 90 LEU B N 1
ATOM 5104 C CA . LEU B 1 90 ? -6.359 -22.531 -26.359 1 89.38 90 LEU B CA 1
ATOM 5105 C C . LEU B 1 90 ? -7.699 -22.922 -26.984 1 89.38 90 LEU B C 1
ATOM 5107 O O . LEU B 1 90 ? -8.25 -23.984 -26.672 1 89.38 90 LEU B O 1
ATOM 5111 N N . GLU B 1 91 ? -8.18 -22.125 -27.812 1 88.25 91 GLU B N 1
ATOM 5112 C CA . GLU B 1 91 ? -9.422 -22.406 -28.516 1 88.25 91 GLU B CA 1
ATOM 5113 C C . GLU B 1 91 ? -9.266 -23.625 -29.422 1 88.25 91 GLU B C 1
ATOM 5115 O O . GLU B 1 91 ? -10.164 -24.469 -29.516 1 88.25 91 GLU B O 1
ATOM 5120 N N . GLU B 1 92 ? -8.148 -23.672 -30.047 1 91 92 GLU B N 1
ATOM 5121 C CA . GLU B 1 92 ? -7.859 -24.781 -30.938 1 91 92 GLU B CA 1
ATOM 5122 C C . GLU B 1 92 ? -7.816 -26.109 -30.172 1 91 92 GLU B C 1
ATOM 5124 O O . GLU B 1 92 ? -8.344 -27.109 -30.641 1 91 92 GLU B O 1
ATOM 5129 N N . ILE B 1 93 ? -7.207 -26.047 -29.094 1 93.12 93 ILE B N 1
ATOM 5130 C CA . ILE B 1 93 ? -7.09 -27.266 -28.297 1 93.12 93 ILE B CA 1
ATOM 5131 C C . ILE B 1 93 ? -8.477 -27.703 -27.828 1 93.12 93 ILE B C 1
ATOM 5133 O O . ILE B 1 93 ? -8.805 -28.891 -27.875 1 93.12 93 ILE B O 1
ATOM 5137 N N . GLN B 1 94 ? -9.242 -26.797 -27.453 1 89.19 94 GLN B N 1
ATOM 5138 C CA . GLN B 1 94 ? -10.562 -27.109 -26.922 1 89.19 94 GLN B CA 1
ATOM 5139 C C . GLN B 1 94 ? -11.5 -27.609 -28.016 1 89.19 94 GLN B C 1
ATOM 5141 O O . GLN B 1 94 ? -12.234 -28.578 -27.812 1 89.19 94 GLN B O 1
ATOM 5146 N N . ASN B 1 95 ? -11.391 -26.984 -29.156 1 87.81 95 ASN B N 1
ATOM 5147 C CA . ASN B 1 95 ? -12.414 -27.234 -30.156 1 87.81 95 ASN B CA 1
ATOM 5148 C C . ASN B 1 95 ? -11.914 -28.203 -31.234 1 87.81 95 ASN B C 1
ATOM 5150 O O . ASN B 1 95 ? -12.703 -28.969 -31.797 1 87.81 95 ASN B O 1
ATOM 5154 N N . ASP B 1 96 ? -10.641 -28.203 -31.516 1 90.75 96 ASP B N 1
ATOM 5155 C CA . ASP B 1 96 ? -10.156 -28.906 -32.688 1 90.75 96 ASP B CA 1
ATOM 5156 C C . ASP B 1 96 ? -9.5 -30.234 -32.312 1 90.75 96 ASP B C 1
ATOM 5158 O O . ASP B 1 96 ? -9.422 -31.156 -33.156 1 90.75 96 ASP B O 1
ATOM 5162 N N . VAL B 1 97 ? -8.992 -30.375 -31.172 1 93 97 VAL B N 1
ATOM 5163 C CA . VAL B 1 97 ? -8.297 -31.594 -30.781 1 93 97 VAL B CA 1
ATOM 5164 C C . VAL B 1 97 ? -9.305 -32.625 -30.328 1 93 97 VAL B C 1
ATOM 5166 O O . VAL B 1 97 ? -9.969 -32.469 -29.297 1 93 97 VAL B O 1
ATOM 5169 N N . GLN B 1 98 ? -9.398 -33.656 -31.078 1 91.81 98 GLN B N 1
ATOM 5170 C CA . GLN B 1 98 ? -10.328 -34.75 -30.812 1 91.81 98 GLN B CA 1
ATOM 5171 C C . GLN B 1 98 ? -9.617 -36.094 -30.844 1 91.81 98 GLN B C 1
ATOM 5173 O O . GLN B 1 98 ? -8.547 -36.219 -31.453 1 91.81 98 GLN B O 1
ATOM 5178 N N . PRO B 1 99 ? -10.242 -37.031 -30.141 1 91.44 99 PRO B N 1
ATOM 5179 C CA . PRO B 1 99 ? -9.617 -38.375 -30.188 1 91.44 99 PRO B CA 1
ATOM 5180 C C . PRO B 1 99 ? -9.609 -38.969 -31.578 1 91.44 99 PRO B C 1
ATOM 5182 O O . PRO B 1 99 ? -10.531 -38.75 -32.375 1 91.44 99 PRO B O 1
ATOM 5185 N N . GLY B 1 100 ? -8.57 -39.656 -31.859 1 87.94 100 GLY B N 1
ATOM 5186 C CA . GLY B 1 100 ? -8.43 -40.312 -33.156 1 87.94 100 GLY B CA 1
ATOM 5187 C C . GLY B 1 100 ? -8.742 -41.812 -33.094 1 87.94 100 GLY B C 1
ATOM 5188 O O . GLY B 1 100 ? -8.938 -42.344 -32 1 87.94 100 GLY B O 1
ATOM 5189 N N . SER B 1 101 ? -8.789 -42.438 -34.281 1 87.88 101 SER B N 1
ATOM 5190 C CA . SER B 1 101 ? -9.102 -43.844 -34.375 1 87.88 101 SER B CA 1
ATOM 5191 C C . SER B 1 101 ? -7.848 -44.688 -34.656 1 87.88 101 SER B C 1
ATOM 5193 O O . SER B 1 101 ? -7.902 -45.906 -34.719 1 87.88 101 SER B O 1
ATOM 5195 N N . GLN B 1 102 ? -6.746 -44 -34.75 1 87.69 102 GLN B N 1
ATOM 5196 C CA . GLN B 1 102 ? -5.496 -44.688 -35.094 1 87.69 102 GLN B CA 1
ATOM 5197 C C . GLN B 1 102 ? -4.566 -44.75 -33.875 1 87.69 102 GLN B C 1
ATOM 5199 O O . GLN B 1 102 ? -4.895 -44.219 -32.812 1 87.69 102 GLN B O 1
ATOM 5204 N N . GLN B 1 103 ? -3.5 -45.562 -34.031 1 83.44 103 GLN B N 1
ATOM 5205 C CA . GLN B 1 103 ? -2.469 -45.656 -33 1 83.44 103 GLN B CA 1
ATOM 5206 C C . GLN B 1 103 ? -1.089 -45.344 -33.562 1 83.44 103 GLN B C 1
ATOM 5208 O O . GLN B 1 103 ? -0.826 -45.656 -34.75 1 83.44 103 GLN B O 1
ATOM 5213 N N . ALA B 1 104 ? -0.385 -44.625 -32.844 1 80.25 104 ALA B N 1
ATOM 5214 C CA . ALA B 1 104 ? 0.985 -44.344 -33.281 1 80.25 104 ALA B CA 1
ATOM 5215 C C . ALA B 1 104 ? 1.97 -44.562 -32.125 1 80.25 104 ALA B C 1
ATOM 5217 O O . ALA B 1 104 ? 1.602 -44.469 -30.953 1 80.25 104 ALA B O 1
ATOM 5218 N N . ASP B 1 105 ? 3.166 -44.938 -32.562 1 76.38 105 ASP B N 1
ATOM 5219 C CA . ASP B 1 105 ? 4.234 -45.156 -31.594 1 76.38 105 ASP B CA 1
ATOM 5220 C C . ASP B 1 105 ? 4.59 -43.844 -30.875 1 76.38 105 ASP B C 1
ATOM 5222 O O . ASP B 1 105 ? 4.773 -42.812 -31.516 1 76.38 105 ASP B O 1
ATOM 5226 N N . CYS B 1 106 ? 4.703 -43.969 -29.562 1 69.31 106 CYS B N 1
ATOM 5227 C CA . CYS B 1 106 ? 4.91 -42.781 -28.719 1 69.31 106 CYS B CA 1
ATOM 5228 C C . CYS B 1 106 ? 6.332 -42.25 -28.859 1 69.31 106 CYS B C 1
ATOM 5230 O O . CYS B 1 106 ? 6.605 -41.125 -28.5 1 69.31 106 CYS B O 1
ATOM 5232 N N . ILE B 1 107 ? 7.215 -43.031 -29.359 1 70.06 107 ILE B N 1
ATOM 5233 C CA . ILE B 1 107 ? 8.617 -42.625 -29.375 1 70.06 107 ILE B CA 1
ATOM 5234 C C . ILE B 1 107 ? 8.922 -41.844 -30.656 1 70.06 107 ILE B C 1
ATOM 5236 O O . ILE B 1 107 ? 9.891 -41.094 -30.719 1 70.06 107 ILE B O 1
ATOM 5240 N N . LEU B 1 108 ? 7.988 -41.969 -31.562 1 62.97 108 LEU B N 1
ATOM 5241 C CA . LEU B 1 108 ? 8.227 -41.406 -32.906 1 62.97 108 LEU B CA 1
ATOM 5242 C C . LEU B 1 108 ? 8.391 -39.906 -32.844 1 62.97 108 LEU B C 1
ATOM 5244 O O . LEU B 1 108 ? 9.305 -39.344 -33.438 1 62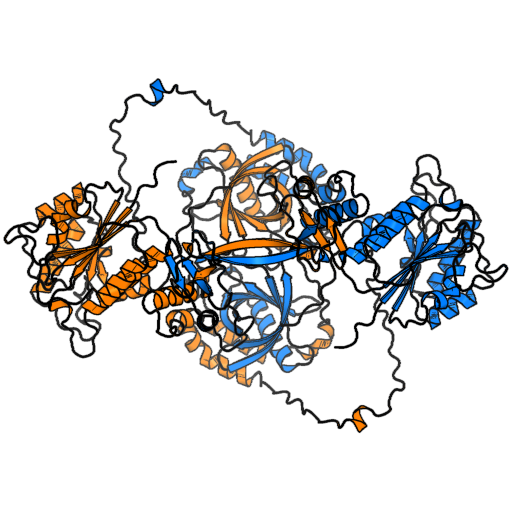.97 108 LEU B O 1
ATOM 5248 N N . PRO B 1 109 ? 7.598 -39.25 -32.031 1 63.84 109 PRO B N 1
ATOM 5249 C CA . PRO B 1 109 ? 7.773 -37.812 -31.984 1 63.84 109 PRO B CA 1
ATOM 5250 C C . PRO B 1 109 ? 9.133 -37.406 -31.422 1 63.84 109 PRO B C 1
ATOM 5252 O O . PRO B 1 109 ? 9.617 -36.312 -31.719 1 63.84 109 PRO B O 1
ATOM 5255 N N . LEU B 1 110 ? 9.703 -38.25 -30.75 1 67.44 110 LEU B N 1
ATOM 5256 C CA . LEU B 1 110 ? 10.984 -37.938 -30.125 1 67.44 110 LEU B CA 1
ATOM 5257 C C . LEU B 1 110 ? 12.125 -38.062 -31.125 1 67.44 110 LEU B C 1
ATOM 5259 O O . LEU B 1 110 ? 13.141 -37.375 -31.016 1 67.44 110 LEU B O 1
ATOM 5263 N N . ALA B 1 111 ? 11.875 -38.969 -32.031 1 63.75 111 ALA B N 1
ATOM 5264 C CA . ALA B 1 111 ? 12.906 -39.25 -33.031 1 63.75 111 ALA B CA 1
ATOM 5265 C C . ALA B 1 111 ? 13.031 -38.062 -34 1 63.75 111 ALA B C 1
ATOM 5267 O O . ALA B 1 111 ? 14.125 -37.781 -34.5 1 63.75 111 ALA B O 1
ATOM 5268 N N . ASP B 1 112 ? 11.969 -37.312 -34.125 1 65.5 112 ASP B N 1
ATOM 5269 C CA . ASP B 1 112 ? 11.945 -36.25 -35.125 1 65.5 112 ASP B CA 1
ATOM 5270 C C . ASP B 1 112 ? 11.969 -34.875 -34.438 1 65.5 112 ASP B C 1
ATOM 5272 O O . ASP B 1 112 ? 11.383 -33.906 -34.969 1 65.5 112 ASP B O 1
ATOM 5276 N N . HIS B 1 113 ? 12.633 -34.781 -33.344 1 64.56 113 HIS B N 1
ATOM 5277 C CA . HIS B 1 113 ? 12.625 -33.531 -32.625 1 64.56 113 HIS B CA 1
ATOM 5278 C C . HIS B 1 113 ? 13.242 -32.406 -33.469 1 64.56 113 HIS B C 1
ATOM 5280 O O . HIS B 1 113 ? 12.883 -31.234 -33.344 1 64.56 113 HIS B O 1
ATOM 5286 N N . SER B 1 114 ? 14.094 -32.781 -34.375 1 65.06 114 SER B N 1
ATOM 5287 C CA . SER B 1 114 ? 14.758 -31.781 -35.219 1 65.06 114 SER B CA 1
ATOM 5288 C C . SER B 1 114 ? 13.773 -31.094 -36.156 1 65.06 114 SER B C 1
ATOM 5290 O O . SER B 1 114 ? 13.875 -29.891 -36.406 1 65.06 114 SER B O 1
ATOM 5292 N N . SER B 1 115 ? 12.891 -31.859 -36.562 1 68.69 115 SER B N 1
ATOM 5293 C CA . SER B 1 115 ? 11.906 -31.297 -37.5 1 68.69 115 SER B CA 1
ATOM 5294 C C . SER B 1 115 ? 10.961 -30.344 -36.75 1 68.69 115 SER B C 1
ATOM 5296 O O . SER B 1 115 ? 10.406 -29.422 -37.375 1 68.69 115 SER B O 1
ATOM 5298 N N . LEU B 1 116 ? 10.891 -30.625 -35.5 1 71.12 116 LEU B N 1
ATOM 5299 C CA . LEU B 1 116 ? 10 -29.797 -34.688 1 71.12 116 LEU B CA 1
ATOM 5300 C C . LEU B 1 116 ? 10.602 -28.406 -34.469 1 71.12 116 LEU B C 1
ATOM 5302 O O . LEU B 1 116 ? 9.867 -27.438 -34.312 1 71.12 116 LEU B O 1
ATOM 5306 N N . LEU B 1 117 ? 11.906 -28.297 -34.562 1 73.06 117 LEU B N 1
ATOM 5307 C CA . LEU B 1 117 ? 12.609 -27.062 -34.25 1 73.06 117 LEU B CA 1
ATOM 5308 C C . LEU B 1 117 ? 12.734 -26.172 -35.469 1 73.06 117 LEU B C 1
ATOM 5310 O O . LEU B 1 117 ? 13 -24.984 -35.375 1 73.06 117 LEU B O 1
ATOM 5314 N N . GLN B 1 118 ? 12.344 -26.688 -36.594 1 65.62 118 GLN B N 1
ATOM 5315 C CA . GLN B 1 118 ? 12.375 -25.969 -37.875 1 65.62 118 GLN B CA 1
ATOM 5316 C C . GLN B 1 118 ? 13.656 -25.156 -38 1 65.62 118 GLN B C 1
ATOM 5318 O O . GLN B 1 118 ? 13.609 -24 -38.438 1 65.62 118 GLN B O 1
ATOM 5323 N N . GLY B 1 119 ? 14.68 -25.641 -37.469 1 65.75 119 GLY B N 1
ATOM 5324 C CA . GLY B 1 119 ? 15.953 -24.969 -37.688 1 65.75 119 GLY B CA 1
ATOM 5325 C C . GLY B 1 119 ? 16.234 -23.906 -36.625 1 65.75 119 GLY B C 1
ATOM 5326 O O . GLY B 1 119 ? 17.312 -23.328 -36.594 1 65.75 119 GLY B O 1
ATOM 5327 N N . LYS B 1 120 ? 15.289 -23.625 -35.781 1 74 120 LYS B N 1
ATOM 5328 C CA . LYS B 1 120 ? 15.492 -22.625 -34.75 1 74 120 LYS B CA 1
ATOM 5329 C C . LYS B 1 120 ? 16.359 -23.188 -33.625 1 74 120 LYS B C 1
ATOM 5331 O O . LYS B 1 120 ? 16.359 -24.391 -33.375 1 74 120 LYS B O 1
ATOM 5336 N N . LYS B 1 121 ? 17.219 -22.344 -33.125 1 74.44 121 LYS B N 1
ATOM 5337 C CA . LYS B 1 121 ? 18.062 -22.734 -32 1 74.44 121 LYS B CA 1
ATOM 5338 C C . LYS B 1 121 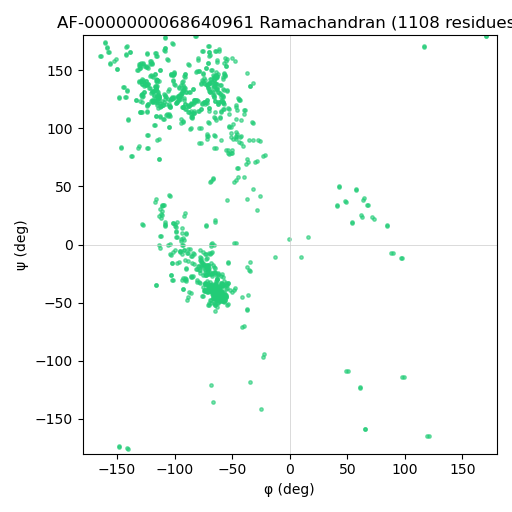? 17.484 -22.234 -30.672 1 74.44 121 LYS B C 1
ATOM 5340 O O . LYS B 1 121 ? 17.078 -21.078 -30.578 1 74.44 121 LYS B O 1
ATOM 5345 N N . TYR B 1 122 ? 17.266 -23.172 -29.844 1 80.19 122 TYR B N 1
ATOM 5346 C CA . TYR B 1 122 ? 16.75 -22.844 -28.516 1 80.19 122 TYR B CA 1
ATOM 5347 C C . TYR B 1 122 ? 17.766 -23.203 -27.438 1 80.19 122 TYR B C 1
ATOM 5349 O O . TYR B 1 122 ? 18.578 -24.125 -27.609 1 80.19 122 TYR B O 1
ATOM 5357 N N . GLU B 1 123 ? 17.797 -22.359 -26.5 1 78.25 123 GLU B N 1
ATOM 5358 C CA . GLU B 1 123 ? 18.672 -22.656 -25.359 1 78.25 123 GLU B CA 1
ATOM 5359 C C . GLU B 1 123 ? 18.266 -23.953 -24.672 1 78.25 123 GLU B C 1
ATOM 5361 O O . GLU B 1 123 ? 19.109 -24.766 -24.297 1 78.25 123 GLU B O 1
ATOM 5366 N N . ARG B 1 124 ? 17.078 -24.094 -24.594 1 81.12 124 ARG B N 1
ATOM 5367 C CA . ARG B 1 124 ? 16.531 -25.281 -23.953 1 81.12 124 ARG B CA 1
ATOM 5368 C C . ARG B 1 124 ? 15.289 -25.781 -24.688 1 81.12 124 ARG B C 1
ATOM 5370 O O . ARG B 1 124 ? 14.453 -24.984 -25.109 1 81.12 124 ARG B O 1
ATOM 5377 N N . LEU B 1 125 ? 15.352 -27.078 -24.875 1 84.88 125 LEU B N 1
ATOM 5378 C CA . LEU B 1 125 ? 14.18 -27.703 -25.469 1 84.88 125 LEU B CA 1
ATOM 5379 C C . LEU B 1 125 ? 13.594 -28.766 -24.547 1 84.88 125 LEU B C 1
ATOM 5381 O O . LEU B 1 125 ? 14.305 -29.672 -24.109 1 84.88 125 LEU B O 1
ATOM 5385 N N . ASN B 1 126 ? 12.359 -28.594 -24.25 1 88.31 126 ASN B N 1
ATOM 5386 C CA . ASN B 1 126 ? 11.641 -29.547 -23.406 1 88.31 126 ASN B CA 1
ATOM 5387 C C . ASN B 1 126 ? 10.523 -30.25 -24.188 1 88.31 126 ASN B C 1
ATOM 5389 O O . ASN B 1 126 ? 9.773 -29.609 -24.922 1 88.31 126 ASN B O 1
ATOM 5393 N N . ILE B 1 127 ? 10.531 -31.516 -24.047 1 89.25 127 ILE B N 1
ATOM 5394 C CA . ILE B 1 127 ? 9.469 -32.281 -24.672 1 89.25 127 ILE B CA 1
ATOM 5395 C C . ILE B 1 127 ? 8.602 -32.938 -23.609 1 89.25 127 ILE B C 1
ATOM 5397 O O . ILE B 1 127 ? 9.117 -33.562 -22.688 1 89.25 127 ILE B O 1
ATOM 5401 N N . VAL B 1 128 ? 7.34 -32.75 -23.75 1 92.12 128 VAL B N 1
ATOM 5402 C CA . VAL B 1 128 ? 6.391 -33.312 -22.797 1 92.12 128 VAL B CA 1
ATOM 5403 C C . VAL B 1 128 ? 5.496 -34.344 -23.516 1 92.12 128 VAL B C 1
ATOM 5405 O O . VAL B 1 128 ? 4.848 -34 -24.5 1 92.12 128 VAL B O 1
ATOM 5408 N N . MET B 1 129 ? 5.477 -35.531 -22.938 1 92.44 129 MET B N 1
ATOM 5409 C CA . MET B 1 129 ? 4.684 -36.594 -23.547 1 92.44 129 MET B CA 1
ATOM 5410 C C . MET B 1 129 ? 3.465 -36.938 -22.672 1 92.44 129 MET B C 1
ATOM 5412 O O . MET B 1 129 ? 3.598 -37.219 -21.484 1 92.44 129 MET B O 1
ATOM 5416 N N . LEU B 1 130 ? 2.297 -36.844 -23.266 1 94.94 130 LEU B N 1
ATOM 5417 C CA . LEU B 1 130 ? 1.063 -37.281 -22.609 1 94.94 130 LEU B CA 1
ATOM 5418 C C . LEU B 1 130 ? 0.473 -38.5 -23.297 1 94.94 130 LEU B C 1
ATOM 5420 O O . LEU B 1 130 ? 0.018 -38.406 -24.438 1 94.94 130 LEU B O 1
ATOM 5424 N N . THR B 1 131 ? 0.517 -39.625 -22.656 1 93.12 131 THR B N 1
ATOM 5425 C CA . THR B 1 131 ? 0.109 -40.875 -23.281 1 93.12 131 THR B CA 1
ATOM 5426 C C . THR B 1 131 ? -0.307 -41.906 -22.234 1 93.12 131 THR B C 1
ATOM 5428 O O . THR B 1 131 ? 0.03 -41.75 -21.062 1 93.12 131 THR B O 1
ATOM 5431 N N . ASP B 1 132 ? -1.123 -42.844 -22.594 1 90.75 132 ASP B N 1
ATOM 5432 C CA . ASP B 1 132 ? -1.469 -43.969 -21.719 1 90.75 132 ASP B CA 1
ATOM 5433 C C . ASP B 1 132 ? -0.552 -45.156 -21.969 1 90.75 132 ASP B C 1
ATOM 5435 O O . ASP B 1 132 ? -0.757 -46.219 -21.391 1 90.75 132 ASP B O 1
ATOM 5439 N N . LEU B 1 133 ? 0.382 -45.062 -22.891 1 88.69 133 LEU B N 1
ATOM 5440 C CA . LEU B 1 133 ? 1.41 -46.062 -23.219 1 88.69 133 LEU B CA 1
ATOM 5441 C C . LEU B 1 133 ? 0.784 -47.375 -23.703 1 88.69 133 LEU B C 1
ATOM 5443 O O . LEU B 1 133 ? 1.363 -48.438 -23.531 1 88.69 133 LEU B O 1
ATOM 5447 N N . ASN B 1 134 ? -0.381 -47.281 -24.219 1 86.88 134 ASN B N 1
ATOM 5448 C CA . ASN B 1 134 ? -1.07 -48.5 -24.672 1 86.88 134 ASN B CA 1
ATOM 5449 C C . ASN B 1 134 ? -0.781 -48.781 -26.141 1 86.88 134 ASN B C 1
ATOM 5451 O O . ASN B 1 134 ? -1.648 -49.281 -26.859 1 86.88 134 ASN B O 1
ATOM 5455 N N . THR B 1 135 ? 0.35 -48.281 -26.625 1 81.25 135 THR B N 1
ATOM 5456 C CA . THR B 1 135 ? 0.75 -48.562 -28 1 81.25 135 THR B CA 1
ATOM 5457 C C . THR B 1 135 ? 2.043 -49.375 -28.031 1 81.25 135 THR B C 1
ATOM 5459 O O . THR B 1 135 ? 2.939 -49.156 -27.219 1 81.25 135 THR B O 1
ATOM 5462 N N . PRO B 1 136 ? 1.997 -50.406 -28.938 1 74.81 136 PRO B N 1
ATOM 5463 C CA . PRO B 1 136 ? 3.215 -51.219 -29.047 1 74.81 136 PRO B CA 1
ATOM 5464 C C . PRO B 1 136 ? 4.441 -50.375 -29.422 1 74.81 136 PRO B C 1
ATOM 5466 O O . PRO B 1 136 ? 4.348 -49.469 -30.234 1 74.81 136 PRO B O 1
ATOM 5469 N N . SER B 1 137 ? 5.414 -50.438 -28.594 1 70.69 137 SER B N 1
ATOM 5470 C CA . SER B 1 137 ? 6.637 -49.688 -28.844 1 70.69 137 SER B CA 1
ATOM 5471 C C . SER B 1 137 ? 7.77 -50.594 -29.312 1 70.69 137 SER B C 1
ATOM 5473 O O . SER B 1 137 ? 7.836 -51.75 -28.906 1 70.69 137 SER B O 1
ATOM 5475 N N . SER B 1 138 ? 8.453 -50.125 -30.391 1 69.44 138 SER B N 1
ATOM 5476 C CA . SER B 1 138 ? 9.594 -50.906 -30.875 1 69.44 138 SER B CA 1
ATOM 5477 C C . SER B 1 138 ? 10.867 -50.531 -30.109 1 69.44 138 SER B C 1
ATOM 5479 O O . SER B 1 138 ? 11.32 -49.406 -30.156 1 69.44 138 SER B O 1
ATOM 5481 N N . PRO B 1 139 ? 11.43 -51.438 -29.344 1 70.38 139 PRO B N 1
ATOM 5482 C CA . PRO B 1 139 ? 12.633 -51.188 -28.547 1 70.38 139 PRO B CA 1
ATOM 5483 C C . PRO B 1 139 ? 13.867 -50.938 -29.406 1 70.38 139 PRO B C 1
ATOM 5485 O O . PRO B 1 139 ? 14.859 -50.375 -28.938 1 70.38 139 PRO B O 1
ATOM 5488 N N . ASP B 1 140 ? 13.805 -51.312 -30.656 1 70.44 140 ASP B N 1
ATOM 5489 C CA . ASP B 1 140 ? 15.008 -51.375 -31.484 1 70.44 140 ASP B CA 1
ATOM 5490 C C . ASP B 1 140 ? 15.633 -50 -31.641 1 70.44 140 ASP B C 1
ATOM 5492 O O . ASP B 1 140 ? 16.859 -49.875 -31.688 1 70.44 140 ASP B O 1
ATOM 5496 N N . GLN B 1 141 ? 14.867 -48.969 -31.609 1 75.19 141 GLN B N 1
ATOM 5497 C CA . GLN B 1 141 ? 15.43 -47.656 -31.906 1 75.19 141 GLN B CA 1
ATOM 5498 C C . GLN B 1 141 ? 15.516 -46.812 -30.641 1 75.19 141 GLN B C 1
ATOM 5500 O O . GLN B 1 141 ? 15.914 -45.656 -30.703 1 75.19 141 GLN B O 1
ATOM 5505 N N . LEU B 1 142 ? 15.422 -47.438 -29.578 1 81.44 142 LEU B N 1
ATOM 5506 C CA . LEU B 1 142 ? 15.328 -46.688 -28.328 1 81.44 142 LEU B CA 1
ATOM 5507 C C . LEU B 1 142 ? 16.688 -46.094 -27.953 1 81.44 142 LEU B C 1
ATOM 5509 O O . LEU B 1 142 ? 16.781 -44.938 -27.531 1 81.44 142 LEU B O 1
ATOM 5513 N N . ASP B 1 143 ? 17.672 -46.812 -28.172 1 82.5 143 ASP B N 1
ATOM 5514 C CA . ASP B 1 143 ? 19.016 -46.375 -27.797 1 82.5 143 ASP B CA 1
ATOM 5515 C C . ASP B 1 143 ? 19.469 -45.219 -28.656 1 82.5 143 ASP B C 1
ATOM 5517 O O . ASP B 1 143 ? 20.109 -44.281 -28.156 1 82.5 143 ASP B O 1
ATOM 5521 N N . ILE B 1 144 ? 19.062 -45.344 -29.859 1 80.88 144 ILE B N 1
ATOM 5522 C CA . ILE B 1 144 ? 19.422 -44.281 -30.781 1 80.88 144 ILE B CA 1
ATOM 5523 C C . ILE B 1 144 ? 18.703 -43 -30.375 1 80.88 144 ILE B C 1
ATOM 5525 O O . ILE B 1 144 ? 19.297 -41.906 -30.375 1 80.88 144 ILE B O 1
ATOM 5529 N N . ILE B 1 145 ? 17.562 -43.125 -30.078 1 81.12 145 ILE B N 1
ATOM 5530 C CA . ILE B 1 145 ? 16.75 -42 -29.688 1 81.12 145 ILE B CA 1
ATOM 5531 C C . ILE B 1 145 ? 17.281 -41.375 -28.406 1 81.12 145 ILE B C 1
ATOM 5533 O O . ILE B 1 145 ? 17.422 -40.156 -28.312 1 81.12 145 ILE B O 1
ATOM 5537 N N . ILE B 1 146 ? 17.609 -42.188 -27.453 1 85.06 146 ILE B N 1
ATOM 5538 C CA . ILE B 1 146 ? 18.156 -41.719 -26.188 1 85.06 146 ILE B CA 1
ATOM 5539 C C . ILE B 1 146 ? 19.453 -40.969 -26.438 1 85.06 146 ILE B C 1
ATOM 5541 O O . ILE B 1 146 ? 19.672 -39.875 -25.859 1 85.06 146 ILE B O 1
ATOM 5545 N N . GLY B 1 147 ? 20.266 -41.562 -27.234 1 83.31 147 GLY B N 1
ATOM 5546 C CA . GLY B 1 147 ? 21.516 -40.875 -27.562 1 83.31 147 GLY B CA 1
ATOM 5547 C C . GLY B 1 147 ? 21.312 -39.531 -28.219 1 83.31 147 GLY B C 1
ATOM 5548 O O . GLY B 1 147 ? 22.016 -38.562 -27.891 1 83.31 147 GLY B O 1
ATOM 5549 N N . ASN B 1 148 ? 20.375 -39.438 -29.078 1 80.56 148 ASN B N 1
ATOM 5550 C CA . ASN B 1 148 ? 20.062 -38.188 -29.734 1 80.56 148 ASN B CA 1
ATOM 5551 C C . ASN B 1 148 ? 19.547 -37.125 -28.75 1 80.56 148 ASN B C 1
ATOM 5553 O O . ASN B 1 148 ? 19.922 -35.969 -28.828 1 80.56 148 ASN B O 1
ATOM 5557 N N . LEU B 1 149 ? 18.703 -37.5 -27.875 1 84.38 149 LEU B N 1
ATOM 5558 C CA . LEU B 1 149 ? 18.141 -36.625 -26.875 1 84.38 149 LEU B CA 1
ATOM 5559 C C . LEU B 1 149 ? 19.234 -36.062 -25.953 1 84.38 149 LEU B C 1
ATOM 5561 O O . LEU B 1 149 ? 19.234 -34.875 -25.625 1 84.38 149 LEU B O 1
ATOM 5565 N N . LYS B 1 150 ? 20.078 -36.906 -25.609 1 84.5 150 LYS B N 1
ATOM 5566 C CA . LYS B 1 150 ? 21.188 -36.5 -24.75 1 84.5 150 LYS B CA 1
ATOM 5567 C C . LYS B 1 150 ? 22.094 -35.469 -25.453 1 84.5 150 LYS B C 1
ATOM 5569 O O . LYS B 1 150 ? 22.484 -34.469 -24.859 1 84.5 150 LYS B O 1
ATOM 5574 N N . ARG B 1 151 ? 22.359 -35.812 -26.641 1 80.06 151 ARG B N 1
ATOM 5575 C CA . ARG B 1 151 ? 23.25 -34.969 -27.422 1 80.06 151 ARG B CA 1
ATOM 5576 C C . ARG B 1 151 ? 22.641 -33.594 -27.641 1 80.06 151 ARG B C 1
ATOM 5578 O O . ARG B 1 151 ? 23.344 -32.594 -27.672 1 80.06 151 ARG B O 1
ATOM 5585 N N . ALA B 1 152 ? 21.391 -33.562 -27.812 1 78 152 ALA B N 1
ATOM 5586 C CA . ALA B 1 152 ? 20.703 -32.312 -28.078 1 78 152 ALA B CA 1
ATOM 5587 C C . ALA B 1 152 ? 20.375 -31.562 -26.781 1 78 152 ALA B C 1
ATOM 5589 O O . ALA B 1 152 ? 19.953 -30.406 -26.812 1 78 152 ALA B O 1
ATOM 5590 N N . GLY B 1 153 ? 20.609 -32.188 -25.703 1 79.56 153 GLY B N 1
ATOM 5591 C CA . GLY B 1 153 ? 20.297 -31.578 -24.422 1 79.56 153 GLY B CA 1
ATOM 5592 C C . GLY B 1 153 ? 18.812 -31.391 -24.188 1 79.56 153 GLY B C 1
ATOM 5593 O O . GLY B 1 153 ? 18.391 -30.375 -23.641 1 79.56 153 GLY B O 1
ATOM 5594 N N . ILE B 1 154 ? 18.016 -32.25 -24.656 1 83.38 154 ILE B N 1
ATOM 5595 C CA . ILE B 1 154 ? 16.562 -32.156 -24.562 1 83.38 154 ILE B CA 1
ATOM 5596 C C . ILE B 1 154 ? 16.094 -32.781 -23.25 1 83.38 154 ILE B C 1
ATOM 5598 O O . ILE B 1 154 ? 16.578 -33.844 -22.828 1 83.38 154 ILE B O 1
ATOM 5602 N N . THR B 1 155 ? 15.273 -32 -22.609 1 86.31 155 THR B N 1
ATOM 5603 C CA . THR B 1 155 ? 14.648 -32.562 -21.422 1 86.31 155 THR B CA 1
ATOM 5604 C C . THR B 1 155 ? 13.305 -33.188 -21.75 1 86.31 155 THR B C 1
ATOM 5606 O O . THR B 1 155 ? 12.547 -32.688 -22.578 1 86.31 155 THR B O 1
ATOM 5609 N N . LEU B 1 156 ? 13.086 -34.344 -21.062 1 88.19 156 LEU B N 1
ATOM 5610 C CA . LEU B 1 156 ? 11.875 -35.125 -21.359 1 88.19 156 LEU B CA 1
ATOM 5611 C C . LEU B 1 156 ? 11.023 -35.281 -20.109 1 88.19 156 LEU B C 1
ATOM 5613 O O . LEU B 1 156 ? 11.555 -35.531 -19.016 1 88.19 156 LEU B O 1
ATOM 5617 N N . GLN B 1 157 ? 9.734 -35.062 -20.297 1 90.31 157 GLN B N 1
ATOM 5618 C CA . GLN B 1 157 ? 8.766 -35.281 -19.219 1 90.31 157 GLN B CA 1
ATOM 5619 C C . GLN B 1 157 ? 7.605 -36.156 -19.719 1 90.31 157 GLN B C 1
ATOM 5621 O O . GLN B 1 157 ? 7.152 -36 -20.844 1 90.31 157 GLN B O 1
ATOM 5626 N N . PHE B 1 158 ? 7.176 -37.062 -18.828 1 91.56 158 PHE B N 1
ATOM 5627 C CA . PHE B 1 158 ? 6.039 -37.938 -19.156 1 91.56 158 PHE B CA 1
ATOM 5628 C C . PHE B 1 158 ? 4.871 -37.656 -18.219 1 91.56 158 PHE B C 1
ATOM 5630 O O . PHE B 1 158 ? 5.062 -37.5 -17.016 1 91.56 158 PHE B O 1
ATOM 5637 N N . PHE B 1 159 ? 3.74 -37.594 -18.797 1 93.25 159 PHE B N 1
ATOM 5638 C CA . PHE B 1 159 ? 2.486 -37.562 -18.047 1 93.25 159 PHE B CA 1
ATOM 5639 C C . PHE B 1 159 ? 1.626 -38.781 -18.391 1 93.25 159 PHE B C 1
ATOM 5641 O O . PHE B 1 159 ? 1.28 -39 -19.547 1 93.25 159 PHE B O 1
ATOM 5648 N N . LEU B 1 160 ? 1.291 -39.531 -17.375 1 92.81 160 LEU B N 1
ATOM 5649 C CA . LEU B 1 160 ? 0.562 -40.781 -17.562 1 92.81 160 LEU B CA 1
ATOM 5650 C C . LEU B 1 160 ? -0.716 -40.781 -16.734 1 92.81 160 LEU B C 1
ATOM 5652 O O . LEU B 1 160 ? -0.83 -40.031 -15.75 1 92.81 160 LEU B O 1
ATOM 5656 N N . PRO B 1 161 ? -1.683 -41.5 -17.141 1 91.06 161 PRO B N 1
ATOM 5657 C CA . PRO B 1 161 ? -2.912 -41.562 -16.359 1 91.06 161 PRO B CA 1
ATOM 5658 C C . PRO B 1 161 ? -2.738 -42.375 -15.07 1 91.06 161 PRO B C 1
ATOM 5660 O O . PRO B 1 161 ? -3.625 -42.375 -14.211 1 91.06 161 PRO B O 1
ATOM 5663 N N . PHE B 1 162 ? -1.607 -43.125 -14.945 1 87.69 162 PHE B N 1
ATOM 5664 C CA . PHE B 1 162 ? -1.335 -43.969 -13.781 1 87.69 162 PHE B CA 1
ATOM 5665 C C . PHE B 1 162 ? 0.068 -43.688 -13.25 1 87.69 162 PHE B C 1
ATOM 5667 O O . PHE B 1 162 ? 0.926 -43.188 -13.969 1 87.69 162 PHE B O 1
ATOM 5674 N N . PRO B 1 163 ? 0.309 -43.969 -11.945 1 87.44 163 PRO B N 1
ATOM 5675 C CA . PRO B 1 163 ? 1.634 -43.719 -11.359 1 87.44 163 PRO B CA 1
ATOM 5676 C C . PRO B 1 163 ? 2.678 -44.75 -11.844 1 87.44 163 PRO B C 1
ATOM 5678 O O . PRO B 1 163 ? 2.33 -45.875 -12.211 1 87.44 163 PRO B O 1
ATOM 5681 N N . VAL B 1 164 ? 3.869 -44.281 -11.852 1 80.25 164 VAL B N 1
ATOM 5682 C CA . VAL B 1 164 ? 4.98 -45.125 -12.297 1 80.25 164 VAL B CA 1
ATOM 5683 C C . VAL B 1 164 ? 5.23 -46.25 -11.289 1 80.25 164 VAL B C 1
ATOM 5685 O O . VAL B 1 164 ? 5.543 -47.375 -11.672 1 80.25 164 VAL B O 1
ATOM 5688 N N . ASP B 1 165 ? 5.355 -45.875 -9.945 1 69.06 165 ASP B N 1
ATOM 5689 C CA . ASP B 1 165 ? 5.625 -46.875 -8.914 1 69.06 165 ASP B CA 1
ATOM 5690 C C . ASP B 1 165 ? 4.395 -47.719 -8.648 1 69.06 165 ASP B C 1
ATOM 5692 O O . ASP B 1 165 ? 4.328 -48.438 -7.633 1 69.06 165 ASP B O 1
ATOM 5696 N N . GLY B 1 166 ? 3.441 -47.781 -9.383 1 54.38 166 GLY B N 1
ATOM 5697 C CA . GLY B 1 166 ? 2.273 -48.625 -9.125 1 54.38 166 GLY B CA 1
ATOM 5698 C C . GLY B 1 166 ? 2.625 -50.031 -8.719 1 54.38 166 GLY B C 1
ATOM 5699 O O . GLY B 1 166 ? 1.8 -50.938 -8.844 1 54.38 166 GLY B O 1
ATOM 5700 N N . GLY B 1 167 ? 3.906 -50.406 -8.594 1 41.94 167 GLY B N 1
ATOM 5701 C CA . GLY B 1 167 ? 3.928 -51.75 -8.086 1 41.94 167 GLY B CA 1
ATOM 5702 C C . GLY B 1 167 ? 3.092 -51.938 -6.832 1 41.94 167 GLY B C 1
ATOM 5703 O O . GLY B 1 167 ? 3.115 -53 -6.207 1 41.94 167 GLY B O 1
ATOM 5704 N N . GLY B 1 168 ? 2.992 -51.062 -5.836 1 38.06 168 GLY B N 1
ATOM 5705 C CA . GLY B 1 168 ? 2.23 -51.688 -4.762 1 38.06 168 GLY B CA 1
ATOM 5706 C C . GLY B 1 168 ? 0.866 -52.156 -5.207 1 38.06 168 GLY B C 1
ATOM 5707 O O . GLY B 1 168 ? 0.402 -51.844 -6.297 1 38.06 168 GLY B O 1
ATOM 5708 N N . SER B 1 169 ? 0.242 -53.25 -4.414 1 37.44 169 SER B N 1
ATOM 5709 C CA . SER B 1 169 ? -0.96 -54.062 -4.605 1 37.44 169 SER B CA 1
ATOM 5710 C C . SER B 1 169 ? -2.109 -53.219 -5.145 1 37.44 169 SER B C 1
ATOM 5712 O O . SER B 1 169 ? -2.961 -53.719 -5.883 1 37.44 169 SER B O 1
ATOM 5714 N N . ASN B 1 170 ? -2.637 -52.281 -4.168 1 36.34 170 ASN B N 1
ATOM 5715 C CA . ASN B 1 170 ? -3.992 -51.75 -4.332 1 36.34 170 ASN B CA 1
ATOM 5716 C C . ASN B 1 170 ? -4.051 -50.625 -5.375 1 36.34 170 ASN B C 1
ATOM 5718 O O . ASN B 1 170 ? -3.389 -49.625 -5.223 1 36.34 170 ASN B O 1
ATOM 5722 N N . PRO B 1 171 ? -4.227 -50.844 -6.691 1 41.81 171 PRO B N 1
ATOM 5723 C CA . PRO B 1 171 ? -4.562 -49.781 -7.613 1 41.81 171 PRO B CA 1
ATOM 5724 C C . PRO B 1 171 ? -5.328 -48.625 -6.934 1 41.81 171 PRO B C 1
ATOM 5726 O O . PRO B 1 171 ? -6.238 -48.875 -6.145 1 41.81 171 PRO B O 1
ATOM 5729 N N . PRO B 1 172 ? -4.758 -47.625 -6.406 1 40.69 172 PRO B N 1
ATOM 5730 C CA . PRO B 1 172 ? -5.66 -46.75 -5.637 1 40.69 172 PRO B CA 1
ATOM 5731 C C . PRO B 1 172 ? -7.117 -46.906 -6.074 1 40.69 172 PRO B C 1
ATOM 5733 O O . PRO B 1 172 ? -8.016 -47 -5.234 1 40.69 172 PRO B O 1
ATOM 5736 N N . HIS B 1 173 ? -7.656 -45.969 -7.105 1 38.22 173 HIS B N 1
ATOM 5737 C CA . HIS B 1 173 ? -9.055 -46.094 -7.492 1 38.22 173 HIS B CA 1
ATOM 5738 C C . HIS B 1 173 ? -9.281 -47.375 -8.297 1 38.22 173 HIS B C 1
ATOM 5740 O O . HIS B 1 173 ? -8.469 -47.719 -9.156 1 38.22 173 HIS B O 1
ATOM 5746 N N . GLY B 1 174 ? -9.984 -48.406 -7.992 1 43.22 174 GLY B N 1
ATOM 5747 C CA . GLY B 1 174 ? -10.516 -49.594 -8.648 1 43.22 174 GLY B CA 1
ATOM 5748 C C . GLY B 1 174 ? -9.852 -49.875 -9.977 1 43.22 174 GLY B C 1
ATOM 5749 O O . GLY B 1 174 ? -10.438 -50.531 -10.836 1 43.22 174 GLY B O 1
ATOM 5750 N N . GLY B 1 175 ? -8.836 -49.25 -10.477 1 47.5 175 GLY B N 1
ATOM 5751 C CA . GLY B 1 175 ? -8.461 -49.312 -11.883 1 47.5 175 GLY B CA 1
ATOM 5752 C C . GLY B 1 175 ? -7.82 -50.656 -12.25 1 47.5 175 GLY B C 1
ATOM 5753 O O . GLY B 1 175 ? -7.391 -51.406 -11.375 1 47.5 175 GLY B O 1
ATOM 5754 N N . LYS B 1 176 ? -8.219 -51.188 -13.469 1 58.72 176 LYS B N 1
ATOM 5755 C CA . LYS B 1 176 ? -7.812 -52.344 -14.258 1 58.72 176 LYS B CA 1
ATOM 5756 C C . LYS B 1 176 ? -6.289 -52.469 -14.297 1 58.72 176 LYS B C 1
ATOM 5758 O O . LYS B 1 176 ? -5.578 -51.469 -14.227 1 58.72 176 LYS B O 1
ATOM 5763 N N . ALA B 1 177 ? -5.77 -53.594 -13.914 1 69.94 177 ALA B N 1
ATOM 5764 C CA . ALA B 1 177 ? -4.383 -54 -14.133 1 69.94 177 ALA B CA 1
ATOM 5765 C C . ALA B 1 177 ? -3.861 -53.469 -15.461 1 69.94 177 ALA B C 1
ATOM 5767 O O . ALA B 1 177 ? -4.629 -53.281 -16.406 1 69.94 177 ALA B O 1
ATOM 5768 N N . LEU B 1 178 ? -2.588 -52.938 -15.453 1 82.31 178 LEU B N 1
ATOM 5769 C CA . LEU B 1 178 ? -1.969 -52.438 -16.672 1 82.31 178 LEU B CA 1
ATOM 5770 C C . LEU B 1 178 ? -1.969 -53.5 -17.75 1 82.31 178 LEU B C 1
ATOM 5772 O O . LEU B 1 178 ? -1.754 -54.688 -17.469 1 82.31 178 LEU B O 1
ATOM 5776 N N . SER B 1 179 ? -2.367 -53.156 -18.891 1 83.56 179 SER B N 1
ATOM 5777 C CA . SER B 1 179 ? -2.266 -54.094 -20.016 1 83.56 179 SER B CA 1
ATOM 5778 C C . SER B 1 179 ? -0.813 -54.469 -20.281 1 83.56 179 SER B C 1
ATOM 5780 O O . SER B 1 179 ? 0.107 -53.844 -19.75 1 83.56 179 SER B O 1
ATOM 5782 N N . ARG B 1 180 ? -0.611 -55.438 -21.062 1 84.69 180 ARG B N 1
ATOM 5783 C CA . ARG B 1 180 ? 0.733 -55.875 -21.422 1 84.69 180 ARG B CA 1
ATOM 5784 C C . ARG B 1 180 ? 1.483 -54.75 -22.156 1 84.69 180 ARG B C 1
ATOM 5786 O O . ARG B 1 180 ? 2.67 -54.531 -21.922 1 84.69 180 ARG B O 1
ATOM 5793 N N . GLU B 1 181 ? 0.759 -54.094 -22.953 1 84.62 181 GLU B N 1
ATOM 5794 C CA . GLU B 1 181 ? 1.354 -53 -23.703 1 84.62 181 GLU B CA 1
ATOM 5795 C C . GLU B 1 181 ? 1.766 -51.844 -22.797 1 84.62 181 GLU B C 1
ATOM 5797 O O . GLU B 1 181 ? 2.832 -51.281 -22.969 1 84.62 181 GLU B O 1
ATOM 5802 N N . GLN B 1 182 ? 0.972 -51.594 -21.844 1 87.62 182 GLN B N 1
ATOM 5803 C CA . GLN B 1 182 ? 1.258 -50.531 -20.922 1 87.62 182 GLN B CA 1
ATOM 5804 C C . GLN B 1 182 ? 2.459 -50.844 -20.047 1 87.62 182 GLN B C 1
ATOM 5806 O O . GLN B 1 182 ? 3.262 -49.969 -19.719 1 87.62 182 GLN B O 1
ATOM 5811 N N . GLN B 1 183 ? 2.555 -52.062 -19.734 1 87.44 183 GLN B N 1
ATOM 5812 C CA . GLN B 1 183 ? 3.691 -52.5 -18.938 1 87.44 183 GLN B CA 1
ATOM 5813 C C . GLN B 1 183 ? 5 -52.375 -19.703 1 87.44 183 GLN B C 1
ATOM 5815 O O . GLN B 1 183 ? 5.996 -51.875 -19.156 1 87.44 183 GLN B O 1
ATOM 5820 N N . GLN B 1 184 ? 4.91 -52.844 -20.906 1 84.19 184 GLN B N 1
ATOM 5821 C CA . GLN B 1 184 ? 6.086 -52.688 -21.75 1 84.19 184 GLN B CA 1
ATOM 5822 C C . GLN B 1 184 ? 6.445 -51.219 -21.953 1 84.19 184 GLN B C 1
ATOM 5824 O O . GLN B 1 184 ? 7.621 -50.875 -21.938 1 84.19 184 GLN B O 1
ATOM 5829 N N . GLY B 1 185 ? 5.43 -50.469 -22.172 1 86.25 185 GLY B N 1
ATOM 5830 C CA . GLY B 1 185 ? 5.641 -49.031 -22.344 1 86.25 185 GLY B CA 1
ATOM 5831 C C . GLY B 1 185 ? 6.238 -48.375 -21.109 1 86.25 185 GLY B C 1
ATOM 5832 O O . GLY B 1 185 ? 7.082 -47.5 -21.219 1 86.25 185 GLY B O 1
ATOM 5833 N N . LEU B 1 186 ? 5.77 -48.781 -20 1 88.38 186 LEU B N 1
ATOM 5834 C CA . LEU B 1 186 ? 6.258 -48.25 -18.75 1 88.38 186 LEU B CA 1
ATOM 5835 C C . LEU B 1 186 ? 7.727 -48.594 -18.531 1 88.38 186 LEU B C 1
ATOM 5837 O O . LEU B 1 186 ? 8.508 -47.75 -18.078 1 88.38 186 LEU B O 1
ATOM 5841 N N . GLU B 1 187 ? 8.016 -49.812 -18.844 1 86.44 187 GLU B N 1
ATOM 5842 C CA . GLU B 1 187 ? 9.406 -50.219 -18.719 1 86.44 187 GLU B CA 1
ATOM 5843 C C . GLU B 1 187 ? 10.32 -49.438 -19.656 1 86.44 187 GLU B C 1
ATOM 5845 O O . GLU B 1 187 ? 11.43 -49.062 -19.266 1 86.44 187 GLU B O 1
ATOM 5850 N N . MET B 1 188 ? 9.812 -49.219 -20.75 1 85.06 188 MET B N 1
ATOM 5851 C CA . MET B 1 188 ? 10.57 -48.438 -21.719 1 85.06 188 MET B CA 1
ATOM 5852 C C . MET B 1 188 ? 10.742 -47 -21.219 1 85.06 188 MET B C 1
ATOM 5854 O O . MET B 1 188 ? 11.828 -46.438 -21.328 1 85.06 188 MET B O 1
ATOM 5858 N N . THR B 1 189 ? 9.68 -46.438 -20.734 1 87.19 189 THR B N 1
ATOM 5859 C CA . THR B 1 189 ? 9.703 -45.062 -20.219 1 87.19 189 THR B CA 1
ATOM 5860 C C . THR B 1 189 ? 10.711 -44.969 -19.062 1 87.19 189 THR B C 1
ATOM 5862 O O . THR B 1 189 ? 11.492 -44 -19.016 1 87.19 189 THR B O 1
ATOM 5865 N N . LYS B 1 190 ? 10.68 -45.906 -18.25 1 87.44 190 LYS B N 1
ATOM 5866 C CA . LYS B 1 190 ? 11.625 -45.906 -17.141 1 87.44 190 LYS B CA 1
ATOM 5867 C C . LYS B 1 190 ? 13.062 -45.969 -17.641 1 87.44 190 LYS B C 1
ATOM 5869 O O . LYS B 1 190 ? 13.922 -45.25 -17.125 1 87.44 190 LYS B O 1
ATOM 5874 N N . LYS B 1 191 ? 13.211 -46.781 -18.609 1 85.56 191 LYS B N 1
ATOM 5875 C CA . LYS B 1 191 ? 14.547 -46.906 -19.172 1 85.56 191 LYS B CA 1
ATOM 5876 C C . LYS B 1 191 ? 15.016 -45.594 -19.797 1 85.56 191 LYS B C 1
ATOM 5878 O O . LYS B 1 191 ? 16.156 -45.188 -19.578 1 85.56 191 LYS B O 1
ATOM 5883 N N . VAL B 1 192 ? 14.18 -45.031 -20.484 1 86.5 192 VAL B N 1
ATOM 5884 C CA . VAL B 1 192 ? 14.508 -43.75 -21.156 1 86.5 192 VAL B CA 1
ATOM 5885 C C . VAL B 1 192 ? 14.812 -42.688 -20.109 1 86.5 192 VAL B C 1
ATOM 5887 O O . VAL B 1 192 ? 15.844 -42 -20.188 1 86.5 192 VAL B O 1
ATOM 5890 N N . MET B 1 193 ? 13.961 -42.531 -19.141 1 89.38 193 MET B N 1
ATOM 5891 C CA . MET B 1 193 ? 14.086 -41.5 -18.141 1 89.38 193 MET B CA 1
ATOM 5892 C C . MET B 1 193 ? 15.336 -41.688 -17.281 1 89.38 193 MET B C 1
ATOM 5894 O O . MET B 1 193 ? 16.031 -40.75 -16.953 1 89.38 193 MET B O 1
ATOM 5898 N N . MET B 1 194 ? 15.586 -42.906 -16.984 1 88.56 194 MET B N 1
ATOM 5899 C CA . MET B 1 194 ? 16.75 -43.219 -16.172 1 88.56 194 MET B CA 1
ATOM 5900 C C . MET B 1 194 ? 18.047 -43 -16.984 1 88.56 194 MET B C 1
ATOM 5902 O O . MET B 1 194 ? 19.078 -42.688 -16.406 1 88.56 194 MET B O 1
ATOM 5906 N N . SER B 1 195 ? 17.953 -43.25 -18.234 1 86.75 195 SER B N 1
ATOM 5907 C CA . SER B 1 195 ? 19.109 -43.062 -19.094 1 86.75 195 SER B CA 1
ATOM 5908 C C . SER B 1 195 ? 19.422 -41.562 -19.25 1 86.75 195 SER B C 1
ATOM 5910 O O . SER B 1 195 ? 20.578 -41.188 -19.391 1 86.75 195 SER B O 1
ATOM 5912 N N . LEU B 1 196 ? 18.453 -40.781 -19.297 1 86.38 196 LEU B N 1
ATOM 5913 C CA . LEU B 1 196 ? 18.641 -39.344 -19.453 1 86.38 196 LEU B CA 1
ATOM 5914 C C . LEU B 1 196 ? 19.094 -38.719 -18.141 1 86.38 196 LEU B C 1
ATOM 5916 O O . LEU B 1 196 ? 19.953 -37.812 -18.141 1 86.38 196 LEU B O 1
ATOM 5920 N N . ASP B 1 197 ? 18.5 -39.094 -17.125 1 83.75 197 ASP B N 1
ATOM 5921 C CA . ASP B 1 197 ? 18.859 -38.625 -15.781 1 83.75 197 ASP B CA 1
ATOM 5922 C C . ASP B 1 197 ? 18.781 -39.75 -14.766 1 83.75 197 ASP B C 1
ATOM 5924 O O . ASP B 1 197 ? 17.688 -40.156 -14.352 1 83.75 197 ASP B O 1
ATOM 5928 N N . GLU B 1 198 ? 19.828 -40.188 -14.344 1 76.5 198 GLU B N 1
ATOM 5929 C CA . GLU B 1 198 ? 19.906 -41.375 -13.484 1 76.5 198 GLU B CA 1
ATOM 5930 C C . GLU B 1 198 ? 19.344 -41.062 -12.094 1 76.5 198 GLU B C 1
ATOM 5932 O O . GLU B 1 198 ? 18.703 -41.938 -11.484 1 76.5 198 GLU B O 1
ATOM 5937 N N . GLU B 1 199 ? 19.547 -39.906 -11.602 1 73.31 199 GLU B N 1
ATOM 5938 C CA . GLU B 1 199 ? 19.172 -39.594 -10.219 1 73.31 199 GLU B CA 1
ATOM 5939 C C . GLU B 1 199 ? 17.719 -39.156 -10.125 1 73.31 199 GLU B C 1
ATOM 5941 O O . GLU B 1 199 ? 16.969 -39.656 -9.289 1 73.31 199 GLU B O 1
ATOM 5946 N N . ASP B 1 200 ? 17.25 -38.375 -11.008 1 76.94 200 ASP B N 1
ATOM 5947 C CA . ASP B 1 200 ? 15.945 -37.719 -10.836 1 76.94 200 ASP B CA 1
ATOM 5948 C C . ASP B 1 200 ? 15.055 -37.969 -12.055 1 76.94 200 ASP B C 1
ATOM 5950 O O . ASP B 1 200 ? 14.031 -37.281 -12.219 1 76.94 200 ASP B O 1
ATOM 5954 N N . GLY B 1 201 ? 15.398 -38.906 -12.812 1 76.62 201 GLY B N 1
ATOM 5955 C CA . GLY B 1 201 ? 14.656 -39.094 -14.055 1 76.62 201 GLY B CA 1
ATOM 5956 C C . GLY B 1 201 ? 13.203 -39.469 -13.836 1 76.62 201 GLY B C 1
ATOM 5957 O O . GLY B 1 201 ? 12.32 -39 -14.539 1 76.62 201 GLY B O 1
ATOM 5958 N N . LEU B 1 202 ? 12.969 -40.25 -12.875 1 76.94 202 LEU B N 1
ATOM 5959 C CA . LEU B 1 202 ? 11.617 -40.75 -12.633 1 76.94 202 LEU B CA 1
ATOM 5960 C C . LEU B 1 202 ? 10.758 -39.656 -11.969 1 76.94 202 LEU B C 1
ATOM 5962 O O . LEU B 1 202 ? 9.531 -39.75 -11.961 1 76.94 202 LEU B O 1
ATOM 5966 N N . GLU B 1 203 ? 11.438 -38.656 -11.477 1 75.81 203 GLU B N 1
ATOM 5967 C CA . GLU B 1 203 ? 10.711 -37.531 -10.883 1 75.81 203 GLU B CA 1
ATOM 5968 C C . GLU B 1 203 ? 10.039 -36.688 -11.953 1 75.81 203 GLU B C 1
ATOM 5970 O O . GLU B 1 203 ? 9.156 -35.875 -11.648 1 75.81 203 GLU B O 1
ATOM 5975 N N . GLU B 1 204 ? 10.359 -37 -13.141 1 82.31 204 GLU B N 1
ATOM 5976 C CA . GLU B 1 204 ? 9.805 -36.219 -14.242 1 82.31 204 GLU B CA 1
ATOM 5977 C C . GLU B 1 204 ? 8.609 -36.938 -14.867 1 82.31 204 GLU B C 1
ATOM 5979 O O . GLU B 1 204 ? 8.172 -36.562 -15.961 1 82.31 204 GLU B O 1
ATOM 5984 N N . VAL B 1 205 ? 8.156 -37.938 -14.195 1 87.19 205 VAL B N 1
ATOM 5985 C CA . VAL B 1 205 ? 6.945 -38.625 -14.625 1 87.19 205 VAL B CA 1
ATOM 5986 C C . VAL B 1 205 ? 5.789 -38.281 -13.688 1 87.19 205 VAL B C 1
ATOM 5988 O O . VAL B 1 205 ? 5.879 -38.5 -12.477 1 87.19 205 VAL B O 1
ATOM 5991 N N . TYR B 1 206 ? 4.781 -37.719 -14.297 1 89.38 206 TYR B N 1
ATOM 5992 C CA . TYR B 1 206 ? 3.648 -37.25 -13.508 1 89.38 206 TYR B CA 1
ATOM 5993 C C . TYR B 1 206 ? 2.359 -37.938 -13.93 1 89.38 206 TYR B C 1
ATOM 5995 O O . TYR B 1 206 ? 2.271 -38.5 -15.031 1 89.38 206 TYR B O 1
ATOM 6003 N N . THR B 1 207 ? 1.447 -37.969 -13.016 1 91.56 207 THR B N 1
ATOM 6004 C CA . THR B 1 207 ? 0.109 -38.406 -13.383 1 91.56 207 THR B CA 1
ATOM 6005 C C . THR B 1 207 ? -0.735 -37.25 -13.883 1 91.56 207 THR B C 1
ATOM 6007 O O . THR B 1 207 ? -0.472 -36.094 -13.531 1 91.56 207 THR B O 1
ATOM 6010 N N . PHE B 1 208 ? -1.689 -37.562 -14.672 1 91.94 208 PHE B N 1
ATOM 6011 C CA . PHE B 1 208 ? -2.586 -36.531 -15.164 1 91.94 208 PHE B CA 1
ATOM 6012 C C . PHE B 1 208 ? -3.254 -35.781 -14.008 1 91.94 208 PHE B C 1
ATOM 6014 O O . PHE B 1 208 ? -3.328 -34.562 -14.008 1 91.94 208 PHE B O 1
ATOM 6021 N N . SER B 1 209 ? -3.693 -36.5 -13.055 1 86.19 209 SER B N 1
ATOM 6022 C CA . SER B 1 209 ? -4.414 -35.938 -11.922 1 86.19 209 SER B CA 1
ATOM 6023 C C . SER B 1 209 ? -3.527 -34.969 -11.133 1 86.19 209 SER B C 1
ATOM 6025 O O . SER B 1 209 ? -3.947 -33.844 -10.805 1 86.19 209 SER B O 1
ATOM 6027 N N . ASP B 1 210 ? -2.375 -35.375 -10.922 1 86.12 210 ASP B N 1
ATOM 6028 C CA . ASP B 1 210 ? -1.428 -34.531 -10.203 1 86.12 210 ASP B CA 1
ATOM 6029 C C . ASP B 1 210 ? -1.101 -33.25 -11 1 86.12 210 ASP B C 1
ATOM 6031 O O . ASP B 1 210 ? -0.972 -32.188 -10.43 1 86.12 210 ASP B O 1
ATOM 6035 N N . ALA B 1 211 ? -0.951 -33.469 -12.203 1 87.88 211 ALA B N 1
ATOM 6036 C CA . ALA B 1 211 ? -0.626 -32.344 -13.078 1 87.88 211 ALA B CA 1
ATOM 6037 C C . ALA B 1 211 ? -1.755 -31.312 -13.086 1 87.88 211 ALA B C 1
ATOM 6039 O O . ALA B 1 211 ? -1.508 -30.109 -12.992 1 87.88 211 ALA B O 1
ATOM 6040 N N . ILE B 1 212 ? -2.934 -31.797 -13.195 1 86.62 212 ILE B N 1
ATOM 6041 C CA . ILE B 1 212 ? -4.098 -30.922 -13.227 1 86.62 212 ILE B CA 1
ATOM 6042 C C . ILE B 1 212 ? -4.176 -30.125 -11.93 1 86.62 212 ILE B C 1
ATOM 6044 O O . ILE B 1 212 ? -4.418 -28.922 -11.953 1 86.62 212 ILE B O 1
ATOM 6048 N N . GLU B 1 213 ? -3.92 -30.75 -10.93 1 81 213 GLU B N 1
ATOM 6049 C CA . GLU B 1 213 ? -3.975 -30.094 -9.625 1 81 213 GLU B CA 1
ATOM 6050 C C . GLU B 1 213 ? -2.914 -29 -9.508 1 81 213 GLU B C 1
ATOM 6052 O O . GLU B 1 213 ? -3.211 -27.891 -9.078 1 81 213 GLU B O 1
ATOM 6057 N N . LYS B 1 214 ? -1.822 -29.281 -9.906 1 81.31 214 LYS B N 1
ATOM 6058 C CA . LYS B 1 214 ? -0.704 -28.344 -9.781 1 81.31 214 LYS B CA 1
ATOM 6059 C C . LYS B 1 214 ? -0.833 -27.203 -10.773 1 81.31 214 LYS B C 1
ATOM 6061 O O . LYS B 1 214 ? -0.451 -26.062 -10.469 1 81.31 214 LYS B O 1
ATOM 6066 N N . LEU B 1 215 ? -1.382 -27.547 -11.867 1 84.5 215 LEU B N 1
ATOM 6067 C CA . LEU B 1 215 ? -1.479 -26.547 -12.93 1 84.5 215 LEU B CA 1
ATOM 6068 C C . LEU B 1 215 ? -2.723 -25.688 -12.758 1 84.5 215 LEU B C 1
ATOM 6070 O O . LEU B 1 215 ? -2.881 -24.672 -13.445 1 84.5 215 LEU B O 1
ATOM 6074 N N . SER B 1 216 ? -3.553 -26.094 -11.867 1 78.69 216 SER B N 1
ATOM 6075 C CA . SER B 1 216 ? -4.785 -25.344 -11.633 1 78.69 216 SER B CA 1
ATOM 6076 C C . SER B 1 216 ? -4.512 -24.031 -10.922 1 78.69 216 SER B C 1
ATOM 6078 O O . SER B 1 216 ? -5.324 -23.094 -10.984 1 78.69 216 SER B O 1
ATOM 6080 N N . VAL B 1 217 ? -3.43 -23.984 -10.305 1 79.81 217 VAL B N 1
ATOM 6081 C CA . VAL B 1 217 ? -3.047 -22.734 -9.633 1 79.81 217 VAL B CA 1
ATOM 6082 C C . VAL B 1 217 ? -2.232 -21.875 -10.586 1 79.81 217 VAL B C 1
ATOM 6084 O O . VAL B 1 217 ? -1.225 -22.312 -11.141 1 79.81 217 VAL B O 1
ATOM 6087 N N . PHE B 1 218 ? -2.83 -20.719 -10.766 1 74.81 218 PHE B N 1
ATOM 6088 C CA . PHE B 1 218 ? -2.102 -19.812 -11.625 1 74.81 218 PHE B CA 1
ATOM 6089 C C . PHE B 1 218 ? -0.865 -19.266 -10.922 1 74.81 218 PHE B C 1
ATOM 6091 O O . PHE B 1 218 ? -0.932 -18.875 -9.75 1 74.81 218 PHE B O 1
ATOM 6098 N N . LYS B 1 219 ? 0.156 -19.469 -11.562 1 67.75 219 LYS B N 1
ATOM 6099 C CA . LYS B 1 219 ? 1.39 -18.938 -11 1 67.75 219 LYS B CA 1
ATOM 6100 C C . LYS B 1 219 ? 1.914 -17.766 -11.844 1 67.75 219 LYS B C 1
ATOM 6102 O O . LYS B 1 219 ? 1.892 -17.828 -13.07 1 67.75 219 LYS B O 1
ATOM 6107 N N . ARG B 1 220 ? 2.012 -16.641 -11.203 1 61.66 220 ARG B N 1
ATOM 6108 C CA . ARG B 1 220 ? 2.57 -15.484 -11.914 1 61.66 220 ARG B CA 1
ATOM 6109 C C . ARG B 1 220 ? 4.02 -15.742 -12.312 1 61.66 220 ARG B C 1
ATOM 6111 O O . ARG B 1 220 ? 4.688 -16.609 -11.734 1 61.66 220 ARG B O 1
ATOM 6118 N N . VAL B 1 221 ? 4.336 -14.945 -13.344 1 58.06 221 VAL B N 1
ATOM 6119 C CA . VAL B 1 221 ? 5.688 -14.977 -13.883 1 58.06 221 VAL B CA 1
ATOM 6120 C C . VAL B 1 221 ? 6.691 -14.617 -12.789 1 58.06 221 VAL B C 1
ATOM 6122 O O . VAL B 1 221 ? 6.438 -13.727 -11.977 1 58.06 221 VAL B O 1
ATOM 6125 N N . GLU B 1 222 ? 7.539 -15.508 -12.656 1 61.41 222 GLU B N 1
ATOM 6126 C CA . GLU B 1 222 ? 8.68 -15.234 -11.789 1 61.41 222 GLU B CA 1
ATOM 6127 C C . GLU B 1 222 ? 9.367 -13.93 -12.172 1 61.41 222 GLU B C 1
ATOM 6129 O O . GLU B 1 222 ? 9.734 -13.734 -13.328 1 61.41 222 GLU B O 1
ATOM 6134 N N . LYS B 1 223 ? 9.109 -12.914 -11.461 1 65.56 223 LYS B N 1
ATOM 6135 C CA . LYS B 1 223 ? 9.82 -11.656 -11.688 1 65.56 223 LYS B CA 1
ATOM 6136 C C . LYS B 1 223 ? 11.266 -11.742 -11.211 1 65.56 223 LYS B C 1
ATOM 6138 O O . LYS B 1 223 ? 11.547 -12.32 -10.164 1 65.56 223 LYS B O 1
ATOM 6143 N N . ARG B 1 224 ? 12.172 -11.508 -12.156 1 68.94 224 ARG B N 1
ATOM 6144 C CA . ARG B 1 224 ? 13.57 -11.414 -11.758 1 68.94 224 ARG B CA 1
ATOM 6145 C C . ARG B 1 224 ? 13.789 -10.273 -10.773 1 68.94 224 ARG B C 1
ATOM 6147 O O . ARG B 1 224 ? 13.219 -9.188 -10.938 1 68.94 224 ARG B O 1
ATOM 6154 N N . PRO B 1 225 ? 14.438 -10.594 -9.711 1 76.25 225 PRO B N 1
ATOM 6155 C CA . PRO B 1 225 ? 14.695 -9.516 -8.758 1 76.25 225 PRO B CA 1
ATOM 6156 C C . PRO B 1 225 ? 15.477 -8.359 -9.375 1 76.25 225 PRO B C 1
ATOM 6158 O O . PRO B 1 225 ? 16.453 -8.586 -10.102 1 76.25 225 PRO B O 1
ATOM 6161 N N . MET B 1 226 ? 15.07 -7.184 -9.289 1 82.38 226 MET B N 1
ATOM 6162 C CA . MET B 1 226 ? 15.797 -5.992 -9.711 1 82.38 226 MET B CA 1
ATOM 6163 C C . MET B 1 226 ? 16.641 -5.43 -8.57 1 82.38 226 MET B C 1
ATOM 6165 O O . MET B 1 226 ? 16.094 -5.055 -7.527 1 82.38 226 MET B O 1
ATOM 6169 N N . ALA B 1 227 ? 17.859 -5.469 -8.828 1 89.12 227 ALA B N 1
ATOM 6170 C CA . ALA B 1 227 ? 18.797 -4.957 -7.816 1 89.12 227 ALA B CA 1
ATOM 6171 C C . ALA B 1 227 ? 18.688 -3.438 -7.703 1 89.12 227 ALA B C 1
ATOM 6173 O O . ALA B 1 227 ? 18.547 -2.742 -8.711 1 89.12 227 ALA B O 1
ATOM 6174 N N . TRP B 1 228 ? 18.734 -2.904 -6.504 1 93.12 228 TRP B N 1
ATOM 6175 C CA . TRP B 1 228 ? 18.797 -1.479 -6.199 1 93.12 228 TRP B CA 1
ATOM 6176 C C . TRP B 1 228 ? 20.125 -1.129 -5.523 1 93.12 228 TRP B C 1
ATOM 6178 O O . TRP B 1 228 ? 20.234 -1.178 -4.297 1 93.12 228 TRP B O 1
ATOM 6188 N N . PRO B 1 229 ? 21.094 -0.788 -6.344 1 94.12 229 PRO B N 1
ATOM 6189 C CA . PRO B 1 229 ? 22.375 -0.426 -5.754 1 94.12 229 PRO B CA 1
ATOM 6190 C C . PRO B 1 229 ? 22.344 0.928 -5.051 1 94.12 229 PRO B C 1
ATOM 6192 O O . PRO B 1 229 ? 21.781 1.89 -5.578 1 94.12 229 PRO B O 1
ATOM 6195 N N . CYS B 1 230 ? 22.938 1.013 -3.912 1 94.69 230 CYS B N 1
ATOM 6196 C CA . CYS B 1 230 ? 23 2.236 -3.119 1 94.69 230 CYS B CA 1
ATOM 6197 C C . CYS B 1 230 ? 24.125 2.176 -2.102 1 94.69 230 CYS B C 1
ATOM 6199 O O . CYS B 1 230 ? 24.906 1.215 -2.082 1 94.69 230 CYS B O 1
ATOM 6201 N N . THR B 1 231 ? 24.312 3.283 -1.458 1 93.56 231 THR B N 1
ATOM 6202 C CA . THR B 1 231 ? 25.297 3.355 -0.386 1 93.56 231 THR B CA 1
ATOM 6203 C C . THR B 1 231 ? 24.625 3.625 0.955 1 93.56 231 THR B C 1
ATOM 6205 O O . THR B 1 231 ? 23.812 4.551 1.073 1 93.56 231 THR B O 1
ATOM 6208 N N . LEU B 1 232 ? 24.891 2.725 1.882 1 96.19 232 LEU B N 1
ATOM 6209 C CA . LEU B 1 232 ? 24.453 2.965 3.252 1 96.19 232 LEU B CA 1
ATOM 6210 C C . LEU B 1 232 ? 25.406 3.91 3.971 1 96.19 232 LEU B C 1
ATOM 6212 O O . LEU B 1 232 ? 26.625 3.66 4.016 1 96.19 232 LEU B O 1
ATOM 6216 N N . THR B 1 233 ? 24.828 4.98 4.461 1 93.44 233 THR B N 1
ATOM 6217 C CA . THR B 1 233 ? 25.688 5.965 5.109 1 93.44 233 THR B CA 1
ATOM 6218 C C . THR B 1 233 ? 25.344 6.09 6.59 1 93.44 233 THR B C 1
ATOM 6220 O O . THR B 1 233 ? 24.172 6.047 6.969 1 93.44 233 THR B O 1
ATOM 6223 N N . ILE B 1 234 ? 26.328 6.098 7.359 1 90.88 234 ILE B N 1
ATOM 6224 C CA . ILE B 1 234 ? 26.219 6.418 8.781 1 90.88 234 ILE B CA 1
ATOM 6225 C C . ILE B 1 234 ? 27.031 7.684 9.086 1 90.88 234 ILE B C 1
ATOM 6227 O O . ILE B 1 234 ? 28.266 7.652 9.109 1 90.88 234 ILE B O 1
ATOM 6231 N N . GLY B 1 235 ? 26.312 8.711 9.227 1 79.31 235 GLY B N 1
ATOM 6232 C CA . GLY B 1 235 ? 27.016 9.977 9.352 1 79.31 235 GLY B CA 1
ATOM 6233 C C . GLY B 1 235 ? 27.766 10.359 8.086 1 79.31 235 GLY B C 1
ATOM 6234 O O . GLY B 1 235 ? 27.359 9.992 6.984 1 79.31 235 GLY B O 1
ATOM 6235 N N . SER B 1 236 ? 28.75 11.203 8.188 1 74.88 236 SER B N 1
ATOM 6236 C CA . SER B 1 236 ? 29.547 11.648 7.043 1 74.88 236 SER B CA 1
ATOM 6237 C C . SER B 1 236 ? 30.766 10.773 6.844 1 74.88 236 SER B C 1
ATOM 6239 O O . SER B 1 236 ? 31.453 10.875 5.824 1 74.88 236 SER B O 1
ATOM 6241 N N . SER B 1 237 ? 30.922 9.703 7.633 1 73.5 237 SER B N 1
ATOM 6242 C CA . SER B 1 237 ? 32.219 9.039 7.68 1 73.5 237 SER B CA 1
ATOM 6243 C C . SER B 1 237 ? 32.125 7.617 7.141 1 73.5 237 SER B C 1
ATOM 6245 O O . SER B 1 237 ? 33.094 7.109 6.559 1 73.5 237 SER B O 1
ATOM 6247 N N . LEU B 1 238 ? 31.109 6.984 7.34 1 83.56 238 LEU B N 1
ATOM 6248 C CA . LEU B 1 238 ? 31.031 5.578 6.961 1 83.56 238 LEU B CA 1
ATOM 6249 C C . LEU B 1 238 ? 30.062 5.371 5.801 1 83.56 238 LEU B C 1
ATOM 6251 O O . LEU B 1 238 ? 28.922 5.812 5.859 1 83.56 238 LEU B O 1
ATOM 6255 N N . SER B 1 239 ? 30.641 4.867 4.758 1 90.69 239 SER B N 1
ATOM 6256 C CA . SER B 1 239 ? 29.844 4.539 3.578 1 90.69 239 SER B CA 1
ATOM 6257 C C . SER B 1 239 ? 30.016 3.08 3.18 1 90.69 239 SER B C 1
ATOM 6259 O O . SER B 1 239 ? 31.141 2.631 2.936 1 90.69 239 SER B O 1
ATOM 6261 N N . ILE B 1 240 ? 28.984 2.355 3.188 1 92.75 240 ILE B N 1
ATOM 6262 C CA . ILE B 1 240 ? 29 0.943 2.824 1 92.75 240 ILE B CA 1
ATOM 6263 C C . ILE B 1 240 ? 28.156 0.73 1.563 1 92.75 240 ILE B C 1
ATOM 6265 O O . ILE B 1 240 ? 26.969 1.037 1.544 1 92.75 240 ILE B O 1
ATOM 6269 N N . LYS B 1 241 ? 28.797 0.204 0.568 1 93.94 241 LYS B N 1
ATOM 6270 C CA . LYS B 1 241 ? 28.016 -0.126 -0.623 1 93.94 241 LYS B CA 1
ATOM 6271 C C . LYS B 1 241 ? 27.016 -1.242 -0.335 1 93.94 241 LYS B C 1
ATOM 6273 O O . LYS B 1 241 ? 27.344 -2.219 0.343 1 93.94 241 LYS B O 1
ATOM 6278 N N . ILE B 1 242 ? 25.812 -1.062 -0.835 1 95.88 242 ILE B N 1
ATOM 6279 C CA . ILE B 1 242 ? 24.781 -2.059 -0.58 1 95.88 242 ILE B CA 1
ATOM 6280 C C . ILE B 1 242 ? 23.969 -2.291 -1.85 1 95.88 242 ILE B C 1
ATOM 6282 O O . ILE B 1 242 ? 24.078 -1.536 -2.818 1 95.88 242 ILE B O 1
ATOM 6286 N N . VAL B 1 243 ? 23.219 -3.371 -1.834 1 94.5 243 VAL B N 1
ATOM 6287 C CA . VAL B 1 243 ? 22.25 -3.688 -2.883 1 94.5 243 VAL B CA 1
ATOM 6288 C C . VAL B 1 243 ? 20.922 -4.117 -2.258 1 94.5 243 VAL B C 1
ATOM 6290 O O . VAL B 1 243 ? 20.891 -5.035 -1.433 1 94.5 243 VAL B O 1
ATOM 6293 N N . GLY B 1 244 ? 19.906 -3.434 -2.643 1 93.5 244 GLY B N 1
ATOM 6294 C CA . GLY B 1 244 ? 18.578 -3.748 -2.129 1 93.5 244 GLY B CA 1
ATOM 6295 C C . GLY B 1 244 ? 17.734 -4.543 -3.105 1 93.5 244 GLY B C 1
ATOM 6296 O O . GLY B 1 244 ? 17.797 -4.324 -4.316 1 93.5 244 GLY B O 1
ATOM 6297 N N . TYR B 1 245 ? 16.969 -5.5 -2.521 1 90.69 245 TYR B N 1
ATOM 6298 C CA . TYR B 1 245 ? 15.992 -6.258 -3.291 1 90.69 245 TYR B CA 1
ATOM 6299 C C . TYR B 1 245 ? 14.617 -6.195 -2.637 1 90.69 245 TYR B C 1
ATOM 6301 O O . TYR B 1 245 ? 14.5 -6.285 -1.412 1 90.69 245 TYR B O 1
ATOM 6309 N N . LYS B 1 246 ? 13.68 -6.012 -3.412 1 88.44 246 LYS B N 1
ATOM 6310 C CA . LYS B 1 246 ? 12.32 -6.074 -2.869 1 88.44 246 LYS B CA 1
ATOM 6311 C C . LYS B 1 246 ? 11.945 -7.504 -2.494 1 88.44 246 LYS B C 1
ATOM 6313 O O . LYS B 1 246 ? 12.008 -8.406 -3.328 1 88.44 246 LYS B O 1
ATOM 6318 N N . ALA B 1 247 ? 11.703 -7.715 -1.281 1 85.81 247 ALA B N 1
ATOM 6319 C CA . ALA B 1 247 ? 11.344 -9.047 -0.8 1 85.81 247 ALA B CA 1
ATOM 6320 C C . ALA B 1 247 ? 9.828 -9.227 -0.782 1 85.81 247 ALA B C 1
ATOM 6322 O O . ALA B 1 247 ? 9.328 -10.328 -1.019 1 85.81 247 ALA B O 1
ATOM 6323 N N . VAL B 1 248 ? 9.141 -8.258 -0.435 1 86.62 248 VAL B N 1
ATOM 6324 C CA . VAL B 1 248 ? 7.684 -8.273 -0.416 1 86.62 248 VAL B CA 1
ATOM 6325 C C . VAL B 1 248 ? 7.148 -7.059 -1.175 1 86.62 248 VAL B C 1
ATOM 6327 O O . VAL B 1 248 ? 7.625 -5.938 -0.987 1 86.62 248 VAL B O 1
ATOM 6330 N N . CYS B 1 249 ? 6.289 -7.285 -2.031 1 83.81 249 CYS B N 1
ATOM 6331 C CA . CYS B 1 249 ? 5.633 -6.23 -2.799 1 83.81 249 CYS B CA 1
ATOM 6332 C C . CYS B 1 249 ? 4.207 -6.621 -3.154 1 83.81 249 CYS B C 1
ATOM 6334 O O . CYS B 1 249 ? 3.967 -7.715 -3.672 1 83.81 249 CYS B O 1
ATOM 6336 N N . GLU B 1 250 ? 3.377 -5.77 -2.809 1 81.44 250 GLU B N 1
ATOM 6337 C CA . GLU B 1 250 ? 1.993 -6.047 -3.18 1 81.44 250 GLU B CA 1
ATOM 6338 C C . GLU B 1 250 ? 1.828 -6.102 -4.695 1 81.44 250 GLU B C 1
ATOM 6340 O O . GLU B 1 250 ? 2.178 -5.148 -5.398 1 81.44 250 GLU B O 1
ATOM 6345 N N . GLU B 1 251 ? 1.369 -7.246 -5.141 1 77.75 251 GLU B N 1
ATOM 6346 C CA . GLU B 1 251 ? 1.147 -7.418 -6.574 1 77.75 251 GLU B CA 1
ATOM 6347 C C . GLU B 1 251 ? -0.309 -7.148 -6.941 1 77.75 251 GLU B C 1
ATOM 6349 O O . GLU B 1 251 ? -1.224 -7.688 -6.316 1 77.75 251 GLU B O 1
ATOM 6354 N N . ARG B 1 252 ? -0.495 -6.281 -7.867 1 75.06 252 ARG B N 1
ATOM 6355 C CA . ARG B 1 252 ? -1.828 -5.984 -8.383 1 75.06 252 ARG B CA 1
ATOM 6356 C C . ARG B 1 252 ? -1.942 -6.371 -9.852 1 75.06 252 ARG B C 1
ATOM 6358 O O . ARG B 1 252 ? -0.961 -6.301 -10.594 1 75.06 252 ARG B O 1
ATOM 6365 N N . PRO B 1 253 ? -3.16 -6.875 -10.07 1 72.25 253 PRO B N 1
ATOM 6366 C CA . PRO B 1 253 ? -3.344 -7.191 -11.492 1 72.25 253 PRO B CA 1
ATOM 6367 C C . PRO B 1 253 ? -3.18 -5.969 -12.391 1 72.25 253 PRO B C 1
ATOM 6369 O O . PRO B 1 253 ? -3.572 -4.859 -12.008 1 72.25 253 PRO B O 1
ATOM 6372 N N . ARG B 1 254 ? -2.377 -6.066 -13.328 1 63.84 254 ARG B N 1
ATOM 6373 C CA . ARG B 1 254 ? -2.195 -4.977 -14.289 1 63.84 254 ARG B CA 1
ATOM 6374 C C . ARG B 1 254 ? -3.529 -4.539 -14.875 1 63.84 254 ARG B C 1
ATOM 6376 O O . ARG B 1 254 ? -4.387 -5.371 -15.172 1 63.84 254 ARG B O 1
ATOM 6383 N N . LYS B 1 255 ? -3.959 -3.299 -14.641 1 62.53 255 LYS B N 1
ATOM 6384 C CA . LYS B 1 255 ? -5.191 -2.748 -15.195 1 62.53 255 LYS B CA 1
ATOM 6385 C C . LYS B 1 255 ? -5.113 -2.656 -16.719 1 62.53 255 LYS B C 1
ATOM 6387 O O . LYS B 1 255 ? -4.543 -1.709 -17.266 1 62.53 255 LYS B O 1
ATOM 6392 N N . SER B 1 256 ? -5.402 -3.787 -17.297 1 73.19 256 SER B N 1
ATOM 6393 C CA . SER B 1 256 ? -5.227 -3.852 -18.75 1 73.19 256 SER B CA 1
ATOM 6394 C C . SER B 1 256 ? -6.562 -3.787 -19.469 1 73.19 256 SER B C 1
ATOM 6396 O O . SER B 1 256 ? -6.789 -4.527 -20.438 1 73.19 256 SER B O 1
ATOM 6398 N N . TRP B 1 257 ? -7.414 -2.873 -18.938 1 77.12 257 TRP B N 1
ATOM 6399 C CA . TRP B 1 257 ? -8.695 -2.777 -19.641 1 77.12 257 TRP B CA 1
ATOM 6400 C C . TRP B 1 257 ? -8.633 -1.748 -20.75 1 77.12 257 TRP B C 1
ATOM 6402 O O . TRP B 1 257 ? -8.023 -0.688 -20.609 1 77.12 257 TRP B O 1
ATOM 6412 N N . SER B 1 258 ? -9.07 -2.146 -21.828 1 78.25 258 SER B N 1
ATOM 6413 C CA . SER B 1 258 ? -9.117 -1.248 -22.984 1 78.25 258 SER B CA 1
ATOM 6414 C C . SER B 1 258 ? -10.492 -1.267 -23.641 1 78.25 258 SER B C 1
ATOM 6416 O O . SER B 1 258 ? -11.227 -2.254 -23.531 1 78.25 258 SER B O 1
ATOM 6418 N N . VAL B 1 259 ? -10.789 -0.173 -24.234 1 81.31 259 VAL B N 1
ATOM 6419 C CA . VAL B 1 259 ? -12.031 -0.092 -24.984 1 81.31 259 VAL B CA 1
ATOM 6420 C C . VAL B 1 259 ? -11.836 -0.684 -26.391 1 81.31 259 VAL B C 1
ATOM 6422 O O . VAL B 1 259 ? -10.867 -0.358 -27.062 1 81.31 259 VAL B O 1
ATOM 6425 N N . VAL B 1 260 ? -12.703 -1.662 -26.672 1 79.31 260 VAL B N 1
ATOM 6426 C CA . VAL B 1 260 ? -12.633 -2.297 -27.984 1 79.31 260 VAL B CA 1
ATOM 6427 C C . VAL B 1 260 ? -13.969 -2.146 -28.703 1 79.31 260 VAL B C 1
ATOM 6429 O O . VAL B 1 260 ? -14.984 -1.817 -28.078 1 79.31 260 VAL B O 1
ATOM 6432 N N . ASP B 1 261 ? -13.805 -2.268 -30.016 1 78.81 261 ASP B N 1
ATOM 6433 C CA . ASP B 1 261 ? -15.031 -2.24 -30.812 1 78.81 261 ASP B CA 1
ATOM 6434 C C . ASP B 1 261 ? -15.938 -3.42 -30.469 1 78.81 261 ASP B C 1
ATOM 6436 O O . ASP B 1 261 ? -15.469 -4.555 -30.344 1 78.81 261 ASP B O 1
ATOM 6440 N N . ALA B 1 262 ? -17.203 -3.158 -30.281 1 76.56 262 ALA B N 1
ATOM 6441 C CA . ALA B 1 262 ? -18.141 -4.195 -29.875 1 76.56 262 ALA B CA 1
ATOM 6442 C C . ALA B 1 262 ? -18.328 -5.23 -30.984 1 76.56 262 ALA B C 1
ATOM 6444 O O . ALA B 1 262 ? -18.672 -6.387 -30.703 1 76.56 262 ALA B O 1
ATOM 6445 N N . GLN B 1 263 ? -18.141 -4.836 -32.188 1 75.56 263 GLN B N 1
ATOM 6446 C CA . GLN B 1 263 ? -18.406 -5.727 -33.312 1 75.56 263 GLN B CA 1
ATOM 6447 C C . GLN B 1 263 ? -17.172 -6.57 -33.656 1 75.56 263 GLN B C 1
ATOM 6449 O O . GLN B 1 263 ? -17.281 -7.789 -33.812 1 75.56 263 GLN B O 1
ATOM 6454 N N . THR B 1 264 ? -15.992 -5.965 -33.719 1 72.94 264 THR B N 1
ATOM 6455 C CA . THR B 1 264 ? -14.805 -6.668 -34.188 1 72.94 264 THR B CA 1
ATOM 6456 C C . THR B 1 264 ? -13.984 -7.18 -33 1 72.94 264 THR B C 1
ATOM 6458 O O . THR B 1 264 ? -13.148 -8.07 -33.156 1 72.94 264 THR B O 1
ATOM 6461 N N . HIS B 1 265 ? -14.266 -6.672 -31.859 1 68.25 265 HIS B N 1
ATOM 6462 C CA . HIS B 1 265 ? -13.547 -7 -30.625 1 68.25 265 HIS B CA 1
ATOM 6463 C C . HIS B 1 265 ? -12.047 -6.781 -30.797 1 68.25 265 HIS B C 1
ATOM 6465 O O . HIS B 1 265 ? -11.242 -7.445 -30.141 1 68.25 265 HIS B O 1
ATOM 6471 N N . GLN B 1 266 ? -11.594 -6.008 -31.781 1 67.94 266 GLN B N 1
ATOM 6472 C CA . GLN B 1 266 ? -10.18 -5.734 -32 1 67.94 266 GLN B CA 1
ATOM 6473 C C . GLN B 1 266 ? -9.797 -4.344 -31.516 1 67.94 266 GLN B C 1
ATOM 6475 O O . GLN B 1 266 ? -10.508 -3.369 -31.781 1 67.94 266 GLN B O 1
ATOM 6480 N N . LYS B 1 267 ? -8.805 -4.223 -30.656 1 64.38 267 LYS B N 1
ATOM 6481 C CA . LYS B 1 267 ? -8.359 -2.961 -30.078 1 64.38 267 LYS B CA 1
ATOM 6482 C C . LYS B 1 267 ? -7.93 -1.973 -31.156 1 64.38 267 LYS B C 1
ATOM 6484 O O . LYS B 1 267 ? -8.203 -0.774 -31.047 1 64.38 267 LYS B O 1
ATOM 6489 N N . ASP B 1 268 ? -7.215 -2.471 -32.062 1 64.19 268 ASP B N 1
ATOM 6490 C CA . ASP B 1 268 ? -6.617 -1.58 -33.031 1 64.19 268 ASP B CA 1
ATOM 6491 C C . ASP B 1 268 ? -7.684 -0.936 -33.938 1 64.19 268 ASP B C 1
ATOM 6493 O O . ASP B 1 268 ? -7.387 -0.036 -34.719 1 64.19 268 ASP B O 1
ATOM 6497 N N . ASP B 1 269 ? -8.797 -1.385 -33.531 1 69.31 269 ASP B N 1
ATOM 6498 C CA . ASP B 1 269 ? -9.852 -0.845 -34.375 1 69.31 269 ASP B CA 1
ATOM 6499 C C . ASP B 1 269 ? -10.391 0.469 -33.812 1 69.31 269 ASP B C 1
ATOM 6501 O O . ASP B 1 269 ? -11 1.254 -34.562 1 69.31 269 ASP B O 1
ATOM 6505 N N . ILE B 1 270 ? -10.164 0.691 -32.5 1 77.5 270 ILE B N 1
ATOM 6506 C CA . ILE B 1 270 ? -10.711 1.91 -31.922 1 77.5 270 ILE B CA 1
ATOM 6507 C C . ILE B 1 270 ? -9.57 2.771 -31.375 1 77.5 270 ILE B C 1
ATOM 6509 O O . ILE B 1 270 ? -8.641 2.256 -30.75 1 77.5 270 ILE B O 1
ATOM 6513 N N . LYS B 1 271 ? -9.445 3.916 -31.766 1 78.38 271 LYS B N 1
ATOM 6514 C CA . LYS B 1 271 ? -8.5 4.906 -31.25 1 78.38 271 LYS B CA 1
ATOM 6515 C C . LYS B 1 271 ? -9.195 5.883 -30.297 1 78.38 271 LYS B C 1
ATOM 6517 O O . LYS B 1 271 ? -10.281 6.379 -30.609 1 78.38 271 LYS B O 1
ATOM 6522 N N . ARG B 1 272 ? -8.617 5.992 -29.125 1 79.94 272 ARG B N 1
ATOM 6523 C CA . ARG B 1 272 ? -9.117 6.957 -28.141 1 79.94 272 ARG B CA 1
ATOM 6524 C C . ARG B 1 272 ? -8.453 8.312 -28.328 1 79.94 272 ARG B C 1
ATOM 6526 O O . ARG B 1 272 ? -7.227 8.422 -28.297 1 79.94 272 ARG B O 1
ATOM 6533 N N . ASP B 1 273 ? -9.297 9.273 -28.719 1 78.56 273 ASP B N 1
ATOM 6534 C CA . ASP B 1 273 ? -8.766 10.625 -28.844 1 78.56 273 ASP B CA 1
ATOM 6535 C C . ASP B 1 273 ? -9.398 11.57 -27.828 1 78.56 273 ASP B C 1
ATOM 6537 O O . ASP B 1 273 ? -10.617 11.547 -27.641 1 78.56 273 ASP B O 1
ATOM 6541 N N . VAL B 1 274 ? -8.547 12.258 -27.031 1 81.94 274 VAL B N 1
ATOM 6542 C CA . VAL B 1 274 ? -9.023 13.242 -26.062 1 81.94 274 VAL B CA 1
ATOM 6543 C C . VAL B 1 274 ? -9.008 14.633 -26.688 1 81.94 274 VAL B C 1
ATOM 6545 O O . VAL B 1 274 ? -7.977 15.078 -27.203 1 81.94 274 VAL B O 1
ATOM 6548 N N . VAL B 1 275 ? -10.148 15.234 -26.781 1 81.44 275 VAL B N 1
ATOM 6549 C CA . VAL B 1 275 ? -10.273 16.578 -27.328 1 81.44 275 VAL B CA 1
ATOM 6550 C C . VAL B 1 275 ? -10.711 17.547 -26.219 1 81.44 275 VAL B C 1
ATOM 6552 O O . VAL B 1 275 ? -11.562 17.203 -25.391 1 81.44 275 VAL B O 1
ATOM 6555 N N . TYR B 1 276 ? -9.961 18.625 -26.078 1 83.38 276 TYR B N 1
ATOM 6556 C CA . TYR B 1 276 ? -10.336 19.672 -25.125 1 83.38 276 TYR B CA 1
ATOM 6557 C C . TYR B 1 276 ? -11.086 20.797 -25.828 1 83.38 276 TYR B C 1
ATOM 6559 O O . TYR B 1 276 ? -10.656 21.266 -26.875 1 83.38 276 TYR B O 1
ATOM 6567 N N . CYS B 1 277 ? -12.25 21.109 -25.25 1 84.06 277 CYS B N 1
ATOM 6568 C CA . CYS B 1 277 ? -13.062 22.156 -25.844 1 84.06 277 CYS B CA 1
ATOM 6569 C C . CYS B 1 277 ? -13.391 23.25 -24.828 1 84.06 277 CYS B C 1
ATOM 6571 O O . CYS B 1 277 ? -13.508 22.969 -23.625 1 84.06 277 CYS B O 1
ATOM 6573 N N . LEU B 1 278 ? -13.367 24.484 -25.25 1 79.81 278 LEU B N 1
ATOM 6574 C CA . LEU B 1 278 ? -13.828 25.578 -24.406 1 79.81 278 LEU B CA 1
ATOM 6575 C C . LEU B 1 278 ? -15.305 25.438 -24.078 1 79.81 278 LEU B C 1
ATOM 6577 O O . LEU B 1 278 ? -16.078 24.922 -24.891 1 79.81 278 LEU B O 1
ATOM 6581 N N . ASN B 1 279 ? -15.625 25.703 -22.875 1 76.56 279 ASN B N 1
ATOM 6582 C CA . ASN B 1 279 ? -17.031 25.672 -22.5 1 76.56 279 ASN B CA 1
ATOM 6583 C C . ASN B 1 279 ? -17.812 26.812 -23.125 1 76.56 279 ASN B C 1
ATOM 6585 O O . ASN B 1 279 ? -18.266 27.719 -22.422 1 76.56 279 ASN B O 1
ATOM 6589 N N . ASP B 1 280 ? -17.734 26.938 -24.375 1 73.75 280 ASP B N 1
ATOM 6590 C CA . ASP B 1 280 ? -18.5 27.953 -25.109 1 73.75 280 ASP B CA 1
ATOM 6591 C C . ASP B 1 280 ? -19.5 27.312 -26.047 1 73.75 280 ASP B C 1
ATOM 6593 O O . ASP B 1 280 ? -19.547 26.078 -26.188 1 73.75 280 ASP B O 1
ATOM 6597 N N . ASP B 1 281 ? -20.453 28.078 -26.469 1 75.94 281 ASP B N 1
ATOM 6598 C CA . ASP B 1 281 ? -21.516 27.625 -27.344 1 75.94 281 ASP B CA 1
ATOM 6599 C C . ASP B 1 281 ? -20.953 26.953 -28.594 1 75.94 281 ASP B C 1
ATOM 6601 O O . ASP B 1 281 ? -21.531 25.984 -29.109 1 75.94 281 ASP B O 1
ATOM 6605 N N . GLU B 1 282 ? -19.828 27.422 -29.031 1 79.25 282 GLU B N 1
ATOM 6606 C CA . GLU B 1 282 ? -19.234 26.891 -30.25 1 79.25 282 GLU B CA 1
ATOM 6607 C C . GLU B 1 282 ? -18.344 25.688 -29.953 1 79.25 282 GLU B C 1
ATOM 6609 O O . GLU B 1 282 ? -17.922 24.984 -30.875 1 79.25 282 GLU B O 1
ATOM 6614 N N . GLU B 1 283 ? -18.125 25.281 -28.641 1 78 283 GLU B N 1
ATOM 6615 C CA . GLU B 1 283 ? -17.25 24.188 -28.234 1 78 283 GLU B CA 1
ATOM 6616 C C . GLU B 1 283 ? -15.945 24.203 -29 1 78 283 GLU B C 1
ATOM 6618 O O . GLU B 1 283 ? -15.539 23.188 -29.578 1 78 283 GLU B O 1
ATOM 6623 N N . THR B 1 284 ? -15.297 25.391 -29.047 1 81.06 284 THR B N 1
ATOM 6624 C CA . THR B 1 284 ? -14.047 25.578 -29.766 1 81.06 284 THR B CA 1
ATOM 6625 C C . THR B 1 284 ? -12.945 24.703 -29.188 1 81.06 284 THR B C 1
ATOM 6627 O O . THR B 1 284 ? -12.75 24.656 -27.969 1 81.06 284 THR B O 1
ATOM 6630 N N . GLU B 1 285 ? -12.359 23.844 -30.047 1 82.81 285 GLU B N 1
ATOM 6631 C CA . GLU B 1 285 ? -11.289 22.938 -29.625 1 82.81 285 GLU B CA 1
ATOM 6632 C C . GLU B 1 285 ? -10.047 23.719 -29.219 1 82.81 285 GLU B C 1
ATOM 6634 O O . GLU B 1 285 ? -9.672 24.703 -29.875 1 82.81 285 GLU B O 1
ATOM 6639 N N . VAL B 1 286 ? -9.547 23.469 -28.047 1 83.69 286 VAL B N 1
ATOM 6640 C CA . VAL B 1 286 ? -8.312 24.078 -27.562 1 83.69 286 VAL B CA 1
ATOM 6641 C C . VAL B 1 286 ? -7.141 23.125 -27.797 1 83.69 286 VAL B C 1
ATOM 6643 O O . VAL B 1 286 ? -7.234 21.922 -27.484 1 83.69 286 VAL B O 1
ATOM 6646 N N . GLN B 1 287 ? -6.105 23.578 -28.406 1 83.25 287 GLN B N 1
ATOM 6647 C CA . GLN B 1 287 ? -4.918 22.766 -28.656 1 83.25 287 GLN B CA 1
ATOM 6648 C C . GLN B 1 287 ? -4.191 22.438 -27.344 1 83.25 287 GLN B C 1
ATOM 6650 O O . GLN B 1 287 ? -4.254 23.219 -26.391 1 83.25 287 GLN B O 1
ATOM 6655 N N . LYS B 1 288 ? -3.568 21.328 -27.359 1 80.19 288 LYS B N 1
ATOM 6656 C CA . LYS B 1 288 ? -2.848 20.844 -26.188 1 80.19 288 LYS B CA 1
ATOM 6657 C C . LYS B 1 288 ? -1.832 21.875 -25.703 1 80.19 288 LYS B C 1
ATOM 6659 O O . LYS B 1 288 ? -1.632 22.047 -24.5 1 80.19 288 LYS B O 1
ATOM 6664 N N . ASP B 1 289 ? -1.243 22.594 -26.656 1 80.19 289 ASP B N 1
ATOM 6665 C CA . ASP B 1 289 ? -0.219 23.578 -26.312 1 80.19 289 ASP B CA 1
ATOM 6666 C C . ASP B 1 289 ? -0.83 24.781 -25.625 1 80.19 289 ASP B C 1
ATOM 6668 O O . ASP B 1 289 ? -0.12 25.562 -24.984 1 80.19 289 ASP B O 1
ATOM 6672 N N . ASP B 1 290 ? -2.119 24.906 -25.781 1 82.19 290 ASP B N 1
ATOM 6673 C CA . ASP B 1 290 ? -2.795 26.047 -25.156 1 82.19 290 ASP B CA 1
ATOM 6674 C C . ASP B 1 290 ? -3.467 25.625 -23.844 1 82.19 290 ASP B C 1
ATOM 6676 O O . ASP B 1 290 ? -4.406 26.297 -23.391 1 82.19 290 ASP B O 1
ATOM 6680 N N . THR B 1 291 ? -3.082 24.531 -23.375 1 84 291 THR B N 1
ATOM 6681 C CA . THR B 1 291 ? -3.592 24.094 -22.078 1 84 291 THR B CA 1
ATOM 6682 C C . THR B 1 291 ? -2.461 23.969 -21.062 1 84 291 THR B C 1
ATOM 6684 O O . THR B 1 291 ? -1.29 23.875 -21.438 1 84 291 THR B O 1
ATOM 6687 N N . ILE B 1 292 ? -2.715 24.234 -19.844 1 84.38 292 ILE B N 1
ATOM 6688 C CA . ILE B 1 292 ? -1.759 24.078 -18.75 1 84.38 292 ILE B CA 1
ATOM 6689 C C . ILE B 1 292 ? -2.375 23.219 -17.641 1 84.38 292 ILE B C 1
ATOM 6691 O O . ILE B 1 292 ? -3.6 23.094 -17.562 1 84.38 292 ILE B O 1
ATOM 6695 N N . GLN B 1 293 ? -1.583 22.625 -16.953 1 85.44 293 GLN B N 1
ATOM 6696 C CA . GLN B 1 293 ? -2.082 21.844 -15.844 1 85.44 293 GLN B CA 1
ATOM 6697 C C . GLN B 1 293 ? -2.307 22.703 -14.609 1 85.44 293 GLN B C 1
ATOM 6699 O O . GLN B 1 293 ? -1.535 23.641 -14.344 1 85.44 293 GLN B O 1
ATOM 6704 N N . GLY B 1 294 ? -3.398 22.516 -14.023 1 83.69 294 GLY B N 1
ATOM 6705 C CA . GLY B 1 294 ? -3.705 23.219 -12.781 1 83.69 294 GLY B CA 1
ATOM 6706 C C . GLY B 1 294 ? -4.023 22.266 -11.641 1 83.69 294 GLY B C 1
ATOM 6707 O O . GLY B 1 294 ? -4.625 21.219 -11.844 1 83.69 294 GLY B O 1
ATOM 6708 N N . TYR B 1 295 ? -3.512 22.594 -10.516 1 82 295 TYR B N 1
ATOM 6709 C CA . TYR B 1 295 ? -3.836 21.812 -9.32 1 82 295 TYR B CA 1
ATOM 6710 C C . TYR B 1 295 ? -5.09 22.359 -8.641 1 82 295 TYR B C 1
ATOM 6712 O O . TYR B 1 295 ? -5.152 23.531 -8.281 1 82 295 TYR B O 1
ATOM 6720 N N . ARG B 1 296 ? -6.02 21.453 -8.609 1 76.88 296 ARG B N 1
ATOM 6721 C CA . ARG B 1 296 ? -7.277 21.844 -7.984 1 76.88 296 ARG B CA 1
ATOM 6722 C C . ARG B 1 296 ? -7.234 21.641 -6.477 1 76.88 296 ARG B C 1
ATOM 6724 O O . ARG B 1 296 ? -6.871 20.562 -6.004 1 76.88 296 ARG B O 1
ATOM 6731 N N . TYR B 1 297 ? -7.422 22.672 -5.867 1 69.94 297 TYR B N 1
ATOM 6732 C CA . TYR B 1 297 ? -7.586 22.562 -4.422 1 69.94 297 TYR B CA 1
ATOM 6733 C C . TYR B 1 297 ? -8.844 23.281 -3.957 1 69.94 297 TYR B C 1
ATOM 6735 O O . TYR B 1 297 ? -8.93 24.516 -4.059 1 69.94 297 TYR B O 1
ATOM 6743 N N . GLY B 1 298 ? -9.859 22.5 -3.43 1 66.69 298 GLY B N 1
ATOM 6744 C CA . GLY B 1 298 ? -11.164 23.078 -3.166 1 66.69 298 GLY B CA 1
ATOM 6745 C C . GLY B 1 298 ? -11.844 23.625 -4.41 1 66.69 298 GLY B C 1
ATOM 6746 O O . GLY B 1 298 ? -11.984 22.906 -5.406 1 66.69 298 GLY B O 1
ATOM 6747 N N . SER B 1 299 ? -12.141 24.906 -4.25 1 66.06 299 SER B N 1
ATOM 6748 C CA . SER B 1 299 ? -12.812 25.547 -5.375 1 66.06 299 SER B CA 1
ATOM 6749 C C . SER B 1 299 ? -11.812 26.266 -6.277 1 66.06 299 SER B C 1
ATOM 6751 O O . SER B 1 299 ? -12.141 26.641 -7.402 1 66.06 299 SER B O 1
ATOM 6753 N N . ASP B 1 300 ? -10.578 26.281 -5.809 1 74.88 300 ASP B N 1
ATOM 6754 C CA . ASP B 1 300 ? -9.578 27.062 -6.512 1 74.88 300 ASP B CA 1
ATOM 6755 C C . ASP B 1 300 ? -8.664 26.172 -7.352 1 74.88 300 ASP B C 1
ATOM 6757 O O . ASP B 1 300 ? -8.508 24.984 -7.059 1 74.88 300 ASP B O 1
ATOM 6761 N N . ILE B 1 301 ? -8.188 26.656 -8.508 1 80.12 301 ILE B N 1
ATOM 6762 C CA . ILE B 1 301 ? -7.223 25.969 -9.359 1 80.12 301 ILE B CA 1
ATOM 6763 C C . ILE B 1 301 ? -5.957 26.812 -9.484 1 80.12 301 ILE B C 1
ATOM 6765 O O . ILE B 1 301 ? -6.02 28 -9.805 1 80.12 301 ILE B O 1
ATOM 6769 N N . VAL B 1 302 ? -4.867 26.281 -9.141 1 82.56 302 VAL B N 1
ATOM 6770 C CA . VAL B 1 302 ? -3.578 26.953 -9.258 1 82.56 302 VAL B CA 1
ATOM 6771 C C . VAL B 1 302 ? -2.803 26.391 -10.445 1 82.56 302 VAL B C 1
ATOM 6773 O O . VAL B 1 302 ? -2.424 25.219 -10.43 1 82.56 302 VAL B O 1
ATOM 6776 N N . PRO B 1 303 ? -2.658 27.156 -11.438 1 85.31 303 PRO B N 1
ATOM 6777 C CA . PRO B 1 303 ? -1.939 26.656 -12.609 1 85.31 303 PRO B CA 1
ATOM 6778 C C . PRO B 1 303 ? -0.448 26.469 -12.352 1 85.31 303 PRO B C 1
ATOM 6780 O O . PRO B 1 303 ? 0.167 27.266 -11.641 1 85.31 303 PRO B O 1
ATOM 6783 N N . PHE B 1 304 ? 0.11 25.406 -12.852 1 85.75 304 PHE B N 1
ATOM 6784 C CA . PHE B 1 304 ? 1.539 25.125 -12.773 1 85.75 304 PHE B CA 1
ATOM 6785 C C . PHE B 1 304 ? 2.111 24.844 -14.156 1 85.75 304 PHE B C 1
ATOM 6787 O O . PHE B 1 304 ? 1.524 24.078 -14.93 1 85.75 304 PHE B O 1
ATOM 6794 N N . SER B 1 305 ? 3.203 25.516 -14.422 1 84.75 305 SER B N 1
ATOM 6795 C CA . SER B 1 305 ? 3.938 25.156 -15.633 1 84.75 305 SER B CA 1
ATOM 6796 C C . SER B 1 305 ? 4.598 23.781 -15.5 1 84.75 305 SER B C 1
ATOM 6798 O O . SER B 1 305 ? 4.68 23.234 -14.398 1 84.75 305 SER B O 1
ATOM 6800 N N . LYS B 1 306 ? 4.977 23.219 -16.578 1 82.44 306 LYS B N 1
ATOM 6801 C CA . LYS B 1 306 ? 5.656 21.922 -16.562 1 82.44 306 LYS B CA 1
ATOM 6802 C C . LYS B 1 306 ? 6.941 22 -15.742 1 82.44 306 LYS B C 1
ATOM 6804 O O . LYS B 1 306 ? 7.277 21.047 -15.023 1 82.44 306 LYS B O 1
ATOM 6809 N N . VAL B 1 307 ? 7.648 23.094 -15.898 1 83.88 307 VAL B N 1
ATOM 6810 C CA . VAL B 1 307 ? 8.883 23.297 -15.148 1 83.88 307 VAL B CA 1
ATOM 6811 C C . VAL B 1 307 ? 8.578 23.328 -13.656 1 83.88 307 VAL B C 1
ATOM 6813 O O . VAL B 1 307 ? 9.312 22.734 -12.859 1 83.88 307 VAL B O 1
ATOM 6816 N N . ASP B 1 308 ? 7.492 23.938 -13.344 1 85.19 308 ASP B N 1
ATOM 6817 C CA . ASP B 1 308 ? 7.109 24.031 -11.938 1 85.19 308 ASP B CA 1
ATOM 6818 C C . ASP B 1 308 ? 6.699 22.672 -11.383 1 85.19 308 ASP B C 1
ATOM 6820 O O . ASP B 1 308 ? 6.988 22.344 -10.227 1 85.19 308 ASP B O 1
ATOM 6824 N N . GLN B 1 309 ? 6.047 21.938 -12.18 1 83.56 309 GLN B N 1
ATOM 6825 C CA . GLN B 1 309 ? 5.648 20.609 -11.75 1 83.56 309 GLN B CA 1
ATOM 6826 C C . GLN B 1 309 ? 6.863 19.75 -11.43 1 83.56 309 GLN B C 1
ATOM 6828 O O . GLN B 1 309 ? 6.859 19 -10.445 1 83.56 309 GLN B O 1
ATOM 6833 N N . ASP B 1 310 ? 7.836 19.922 -12.188 1 82.06 310 ASP B N 1
ATOM 6834 C CA . ASP B 1 310 ? 9.062 19.156 -11.953 1 82.06 310 ASP B CA 1
ATOM 6835 C C . ASP B 1 310 ? 9.781 19.641 -10.695 1 82.06 310 ASP B C 1
ATOM 6837 O O . ASP B 1 310 ? 10.375 18.859 -9.969 1 82.06 310 ASP B O 1
ATOM 6841 N N . GLN B 1 311 ? 9.703 20.875 -10.516 1 82.31 311 GLN B N 1
ATOM 6842 C CA . GLN B 1 311 ? 10.383 21.469 -9.367 1 82.31 311 GLN B CA 1
ATOM 6843 C C . GLN B 1 311 ? 9.641 21.156 -8.07 1 82.31 311 GLN B C 1
ATOM 6845 O O . GLN B 1 311 ? 10.211 21.25 -6.984 1 82.31 311 GLN B O 1
ATOM 6850 N N . MET B 1 312 ? 8.375 20.828 -8.203 1 82.88 312 MET B N 1
ATOM 6851 C CA . MET B 1 312 ? 7.562 20.484 -7.039 1 82.88 312 MET B CA 1
ATOM 6852 C C . MET B 1 312 ? 7.973 19.141 -6.461 1 82.88 312 MET B C 1
ATOM 6854 O O . MET B 1 312 ? 7.691 18.844 -5.297 1 82.88 312 MET B O 1
ATOM 6858 N N . LYS B 1 313 ? 8.57 18.438 -7.324 1 76.5 313 LYS B N 1
ATOM 6859 C CA . LYS B 1 313 ? 9 17.125 -6.848 1 76.5 313 LYS B CA 1
ATOM 6860 C C . LYS B 1 313 ? 10.133 17.25 -5.832 1 76.5 313 LYS B C 1
ATOM 6862 O O . LYS B 1 313 ? 10.906 18.203 -5.871 1 76.5 313 LYS B O 1
ATOM 6867 N N . TYR B 1 314 ? 10.094 16.391 -4.828 1 70.25 314 TYR B N 1
ATOM 6868 C CA . TYR B 1 314 ? 11.133 16.391 -3.809 1 70.25 314 TYR B CA 1
ATOM 6869 C C . TYR B 1 314 ? 12.5 16.109 -4.426 1 70.25 314 TYR B C 1
ATOM 6871 O O . TYR B 1 314 ? 12.672 15.117 -5.145 1 70.25 314 TYR B O 1
ATOM 6879 N N . LYS B 1 315 ? 13.281 17.125 -4.461 1 72.62 315 LYS B N 1
ATOM 6880 C CA . LYS B 1 315 ? 14.609 16.953 -5.039 1 72.62 315 LYS B CA 1
ATOM 6881 C C . LYS B 1 315 ? 15.633 16.609 -3.963 1 72.62 315 LYS B C 1
ATOM 6883 O O . LYS B 1 315 ? 15.695 17.281 -2.924 1 72.62 315 LYS B O 1
ATOM 6888 N N . THR B 1 316 ? 15.984 15.391 -4.008 1 72.56 316 THR B N 1
ATOM 6889 C CA . THR B 1 316 ? 17.062 14.977 -3.123 1 72.56 316 THR B CA 1
ATOM 6890 C C . THR B 1 316 ? 18.359 14.766 -3.906 1 72.56 316 THR B C 1
ATOM 6892 O O . THR B 1 316 ? 18.359 14.805 -5.141 1 72.56 316 THR B O 1
ATOM 6895 N N . ASP B 1 317 ? 19.531 14.812 -3.219 1 71.94 317 ASP B N 1
ATOM 6896 C CA . ASP B 1 317 ? 20.859 14.625 -3.799 1 71.94 317 ASP B CA 1
ATOM 6897 C C . ASP B 1 317 ? 21.031 13.203 -4.34 1 71.94 317 ASP B C 1
ATOM 6899 O O . ASP B 1 317 ? 22.141 12.75 -4.59 1 71.94 317 ASP B O 1
ATOM 6903 N N . GLY B 1 318 ? 19.984 12.516 -4.617 1 80.25 318 GLY B N 1
ATOM 6904 C CA . GLY B 1 318 ? 20.109 11.172 -5.156 1 80.25 318 GLY B CA 1
ATOM 6905 C C . GLY B 1 318 ? 19.484 10.109 -4.266 1 80.25 318 GLY B C 1
ATOM 6906 O O . GLY B 1 318 ? 18.672 10.422 -3.395 1 80.25 318 GLY B O 1
ATOM 6907 N N . LYS B 1 319 ? 19.859 8.836 -4.555 1 89.25 319 LYS B N 1
ATOM 6908 C CA . LYS B 1 319 ? 19.422 7.707 -3.736 1 89.25 319 LYS B CA 1
ATOM 6909 C C . LYS B 1 319 ? 19.984 7.801 -2.322 1 89.25 319 LYS B C 1
ATOM 6911 O O . LYS B 1 319 ? 21.078 8.336 -2.117 1 89.25 319 LYS B O 1
ATOM 6916 N N . SER B 1 320 ? 19.234 7.387 -1.452 1 90.5 320 SER B N 1
ATOM 6917 C CA . SER B 1 320 ? 19.703 7.52 -0.079 1 90.5 320 SER B CA 1
ATOM 6918 C C . SER B 1 320 ? 19.266 6.336 0.775 1 90.5 320 SER B C 1
ATOM 6920 O O . SER B 1 320 ? 18.156 5.824 0.621 1 90.5 320 SER B O 1
ATOM 6922 N N . PHE B 1 321 ? 20.125 5.812 1.548 1 95.56 321 PHE B N 1
ATOM 6923 C CA . PHE B 1 321 ? 19.922 4.871 2.645 1 95.56 321 PHE B CA 1
ATOM 6924 C C . PHE B 1 321 ? 20.781 5.258 3.844 1 95.56 321 PHE B C 1
ATOM 6926 O O . PHE B 1 321 ? 21.812 4.625 4.105 1 95.56 321 PHE B O 1
ATOM 6933 N N . ALA B 1 322 ? 20.328 6.27 4.512 1 94.88 322 ALA B N 1
ATOM 6934 C CA . ALA B 1 322 ? 21.141 6.906 5.539 1 94.88 322 ALA B CA 1
ATOM 6935 C C . ALA B 1 322 ? 20.625 6.586 6.934 1 94.88 322 ALA B C 1
ATOM 6937 O O . ALA B 1 322 ? 19.438 6.805 7.227 1 94.88 322 ALA B O 1
ATOM 6938 N N . VAL B 1 323 ? 21.516 6.09 7.793 1 96.38 323 VAL B N 1
ATOM 6939 C CA . VAL B 1 323 ? 21.125 5.766 9.164 1 96.38 323 VAL B CA 1
ATOM 6940 C C . VAL B 1 323 ? 21 7.047 9.984 1 96.38 323 VAL B C 1
ATOM 6942 O O . VAL B 1 323 ? 21.938 7.836 10.07 1 96.38 323 VAL B O 1
ATOM 6945 N N . LEU B 1 324 ? 19.859 7.246 10.508 1 95.44 324 LEU B N 1
ATOM 6946 C CA . LEU B 1 324 ? 19.578 8.43 11.32 1 95.44 324 LEU B CA 1
ATOM 6947 C C . LEU B 1 324 ? 19.875 8.164 12.789 1 95.44 324 LEU B C 1
ATOM 6949 O O . LEU B 1 324 ? 20.172 9.094 13.547 1 95.44 324 LEU B O 1
ATOM 6953 N N . GLY B 1 325 ? 19.719 6.926 13.164 1 95.31 325 GLY B N 1
ATOM 6954 C CA . GLY B 1 325 ? 19.953 6.48 14.531 1 95.31 325 GLY B CA 1
ATOM 6955 C C . GLY B 1 325 ? 19.484 5.055 14.773 1 95.31 325 GLY B C 1
ATOM 6956 O O . GLY B 1 325 ? 19.078 4.355 13.844 1 95.31 325 GLY B O 1
ATOM 6957 N N . PHE B 1 326 ? 19.703 4.617 16.016 1 95.44 326 PHE B N 1
ATOM 6958 C CA . PHE B 1 326 ? 19.344 3.254 16.391 1 95.44 326 PHE B CA 1
ATOM 6959 C C . PHE B 1 326 ? 18.344 3.258 17.547 1 95.44 326 PHE B C 1
ATOM 6961 O O . PHE B 1 326 ? 18.312 4.195 18.344 1 95.44 326 PHE B O 1
ATOM 6968 N N . THR B 1 327 ? 17.484 2.346 17.531 1 94.31 327 THR B N 1
ATOM 6969 C CA . THR B 1 327 ? 16.5 2.18 18.594 1 94.31 327 THR B CA 1
ATOM 6970 C C . THR B 1 327 ? 16.266 0.699 18.875 1 94.31 327 THR B C 1
ATOM 6972 O O . THR B 1 327 ? 16.672 -0.163 18.109 1 94.31 327 THR B O 1
ATOM 6975 N N . LYS B 1 328 ? 15.695 0.452 19.984 1 92.19 328 LYS B N 1
ATOM 6976 C CA . LYS B 1 328 ? 15.367 -0.928 20.312 1 92.19 328 LYS B CA 1
ATOM 6977 C C . LYS B 1 328 ? 14.297 -1.482 19.375 1 92.19 328 LYS B C 1
ATOM 6979 O O . LYS B 1 328 ? 13.367 -0.767 19 1 92.19 328 LYS B O 1
ATOM 6984 N N . GLN B 1 329 ? 14.391 -2.707 19.078 1 88.5 329 GLN B N 1
ATOM 6985 C CA . GLN B 1 329 ? 13.438 -3.373 18.203 1 88.5 329 GLN B CA 1
ATOM 6986 C C . GLN B 1 329 ? 12.016 -3.291 18.766 1 88.5 329 GLN B C 1
ATOM 6988 O O . GLN B 1 329 ? 11.055 -3.166 18 1 88.5 329 GLN B O 1
ATOM 6993 N N . SER B 1 330 ? 11.859 -3.295 20.016 1 82.69 330 SER B N 1
ATOM 6994 C CA . SER B 1 330 ? 10.562 -3.285 20.688 1 82.69 330 SER B CA 1
ATOM 6995 C C . SER B 1 330 ? 9.875 -1.933 20.547 1 82.69 330 SER B C 1
ATOM 6997 O O . SER B 1 330 ? 8.664 -1.824 20.734 1 82.69 330 SER B O 1
ATOM 6999 N N . MET B 1 331 ? 10.664 -0.911 20.188 1 83.81 331 MET B N 1
ATOM 7000 C CA . MET B 1 331 ? 10.109 0.434 20.062 1 83.81 331 MET B CA 1
ATOM 7001 C C . MET B 1 331 ? 9.414 0.61 18.719 1 83.81 331 MET B C 1
ATOM 7003 O O . MET B 1 331 ? 8.648 1.558 18.531 1 83.81 331 MET B O 1
ATOM 7007 N N . VAL B 1 332 ? 9.773 -0.197 17.844 1 81.94 332 VAL B N 1
ATOM 7008 C CA . VAL B 1 332 ? 9.117 -0.156 16.547 1 81.94 332 VAL B CA 1
ATOM 7009 C C . VAL B 1 332 ? 7.844 -1.003 16.578 1 81.94 332 VAL B C 1
ATOM 7011 O O . VAL B 1 332 ? 7.91 -2.227 16.719 1 81.94 332 VAL B O 1
ATOM 7014 N N . ILE B 1 333 ? 6.707 -0.357 16.531 1 73.12 333 ILE B N 1
ATOM 7015 C CA . ILE B 1 333 ? 5.418 -1.026 16.672 1 73.12 333 ILE B CA 1
ATOM 7016 C C . ILE B 1 333 ? 5.105 -1.809 15.398 1 73.12 333 ILE B C 1
ATOM 7018 O O . ILE B 1 333 ? 5.039 -1.233 14.312 1 73.12 333 ILE B O 1
ATOM 7022 N N . GLN B 1 334 ? 4.918 -2.982 15.586 1 66.12 334 GLN B N 1
ATOM 7023 C CA . GLN B 1 334 ? 4.758 -3.916 14.477 1 66.12 334 GLN B CA 1
ATOM 7024 C C . GLN B 1 334 ? 3.516 -3.584 13.648 1 66.12 334 GLN B C 1
ATOM 7026 O O . GLN B 1 334 ? 3.5 -3.791 12.438 1 66.12 334 GLN B O 1
ATOM 7031 N N . HIS B 1 335 ? 2.633 -3.078 14.328 1 65.19 335 HIS B N 1
ATOM 7032 C CA . HIS B 1 335 ? 1.381 -2.914 13.602 1 65.19 335 HIS B CA 1
ATOM 7033 C C . HIS B 1 335 ? 1.236 -1.493 13.07 1 65.19 335 HIS B C 1
ATOM 7035 O O . HIS B 1 335 ? 0.12 -1.025 12.828 1 65.19 335 HIS B O 1
ATOM 7041 N N . GLN B 1 336 ? 2.326 -0.849 13 1 64.88 336 GLN B N 1
ATOM 7042 C CA . GLN B 1 336 ? 2.279 0.491 12.43 1 64.88 336 GLN B CA 1
ATOM 7043 C C . GLN B 1 336 ? 3.111 0.573 11.148 1 64.88 336 GLN B C 1
ATOM 7045 O O . GLN B 1 336 ? 3.84 1.545 10.938 1 64.88 336 GLN B O 1
ATOM 7050 N N . PHE B 1 337 ? 3.053 -0.451 10.484 1 70.38 337 PHE B N 1
ATOM 7051 C CA . PHE B 1 337 ? 3.824 -0.389 9.25 1 70.38 337 PHE B CA 1
ATOM 7052 C C . PHE B 1 337 ? 2.953 0.086 8.094 1 70.38 337 PHE B C 1
ATOM 7054 O O . PHE B 1 337 ? 1.74 -0.135 8.086 1 70.38 337 PHE B O 1
ATOM 7061 N N . VAL B 1 338 ? 3.604 0.917 7.398 1 73.19 338 VAL B N 1
ATOM 7062 C CA . VAL B 1 338 ? 2.951 1.411 6.191 1 73.19 338 VAL B CA 1
ATOM 7063 C C . VAL B 1 338 ? 3.789 1.054 4.965 1 73.19 338 VAL B C 1
ATOM 7065 O O . VAL B 1 338 ? 4.953 0.669 5.094 1 73.19 338 VAL B O 1
ATOM 7068 N N . GLY B 1 339 ? 3.143 0.995 3.928 1 70.62 339 GLY B N 1
ATOM 7069 C CA . GLY B 1 339 ? 3.869 0.82 2.68 1 70.62 339 GLY B CA 1
ATOM 7070 C C . GLY B 1 339 ? 3.535 -0.481 1.974 1 70.62 339 GLY B C 1
ATOM 7071 O O . GLY B 1 339 ? 2.93 -1.377 2.564 1 70.62 339 GLY B O 1
ATOM 7072 N N . THR B 1 340 ? 4.035 -0.52 0.794 1 71.69 340 THR B N 1
ATOM 7073 C CA . THR B 1 340 ? 3.662 -1.619 -0.088 1 71.69 340 THR B CA 1
ATOM 7074 C C . THR B 1 340 ? 4.859 -2.525 -0.362 1 71.69 340 THR B C 1
ATOM 7076 O O . THR B 1 340 ? 4.754 -3.484 -1.129 1 71.69 340 THR B O 1
ATOM 7079 N N . GLN B 1 341 ? 5.934 -2.189 0.397 1 81.44 341 GLN B N 1
ATOM 7080 C CA . GLN B 1 341 ? 7.09 -3.006 0.042 1 81.44 341 GLN B CA 1
ATOM 7081 C C . GLN B 1 341 ? 8.016 -3.203 1.242 1 81.44 341 GLN B C 1
ATOM 7083 O O . GLN B 1 341 ? 8.062 -2.361 2.141 1 81.44 341 GLN B O 1
ATOM 7088 N N . VAL B 1 342 ? 8.719 -4.328 1.26 1 88.94 342 VAL B N 1
ATOM 7089 C CA . VAL B 1 342 ? 9.805 -4.648 2.18 1 88.94 342 VAL B CA 1
ATOM 7090 C C . VAL B 1 342 ? 11.086 -4.895 1.396 1 88.94 342 VAL B C 1
ATOM 7092 O O . VAL B 1 342 ? 11.086 -5.605 0.389 1 88.94 342 VAL B O 1
ATOM 7095 N N . LEU B 1 343 ? 12.188 -4.262 1.817 1 91.69 343 LEU B N 1
ATOM 7096 C CA . LEU B 1 343 ? 13.461 -4.363 1.109 1 91.69 343 LEU B CA 1
ATOM 7097 C C . LEU B 1 343 ? 14.461 -5.199 1.903 1 91.69 343 LEU B C 1
ATOM 7099 O O . LEU B 1 343 ? 14.602 -5.016 3.113 1 91.69 343 LEU B O 1
ATOM 7103 N N . LYS B 1 344 ? 15.008 -6.117 1.296 1 91.75 344 LYS B N 1
ATOM 7104 C CA . LYS B 1 344 ? 16.172 -6.805 1.853 1 91.75 344 LYS B CA 1
ATOM 7105 C C . LYS B 1 344 ? 17.469 -6.199 1.33 1 91.75 344 LYS B C 1
ATOM 7107 O O . LYS B 1 344 ? 17.656 -6.066 0.119 1 91.75 344 LYS B O 1
ATOM 7112 N N . VAL B 1 345 ? 18.328 -5.852 2.164 1 95.06 345 VAL B N 1
ATOM 7113 C CA . VAL B 1 345 ? 19.547 -5.129 1.807 1 95.06 345 VAL B CA 1
ATOM 7114 C C . VAL B 1 345 ? 20.766 -6.016 2.055 1 95.06 345 VAL B C 1
ATOM 7116 O O . VAL B 1 345 ? 20.969 -6.5 3.17 1 95.06 345 VAL B O 1
ATOM 7119 N N . PHE B 1 346 ? 21.547 -6.16 1.037 1 92.75 346 PHE B N 1
ATOM 7120 C CA . PHE B 1 346 ? 22.75 -6.992 1.063 1 92.75 346 PHE B CA 1
ATOM 7121 C C . PHE B 1 346 ? 23.969 -6.18 0.679 1 92.75 346 PHE B C 1
ATOM 7123 O O . PHE B 1 346 ? 23.859 -5.055 0.193 1 92.75 346 PHE B O 1
ATOM 7130 N N . ALA B 1 347 ? 25.125 -6.797 1.013 1 91.88 347 ALA B N 1
ATOM 7131 C CA . ALA B 1 347 ? 26.344 -6.301 0.392 1 91.88 347 ALA B CA 1
ATOM 7132 C C . ALA B 1 347 ? 26.484 -6.812 -1.04 1 91.88 347 ALA B C 1
ATOM 7134 O O . ALA B 1 347 ? 26.016 -7.914 -1.359 1 91.88 347 ALA B O 1
ATOM 7135 N N . PRO B 1 348 ? 27.094 -6.031 -1.84 1 89.19 348 PRO B N 1
ATOM 7136 C CA . PRO B 1 348 ? 27.328 -6.543 -3.193 1 89.19 348 PRO B CA 1
ATOM 7137 C C . PRO B 1 348 ? 28.172 -7.816 -3.207 1 89.19 348 PRO B C 1
ATOM 7139 O O . PRO B 1 348 ? 29.078 -7.973 -2.377 1 89.19 348 PRO B O 1
ATOM 7142 N N . LYS B 1 349 ? 27.891 -8.859 -3.988 1 79.88 349 LYS B N 1
ATOM 7143 C CA . LYS B 1 349 ? 28.5 -10.18 -4.035 1 79.88 349 LYS B CA 1
ATOM 7144 C C . LYS B 1 349 ? 30.031 -10.078 -4.07 1 79.88 349 LYS B C 1
ATOM 7146 O O . LYS B 1 349 ? 30.719 -10.828 -3.387 1 79.88 349 LYS B O 1
ATOM 7151 N N . ASP B 1 350 ? 30.656 -9.125 -4.781 1 78.81 350 ASP B N 1
ATOM 7152 C CA . ASP B 1 350 ? 32.094 -9.102 -4.988 1 78.81 350 ASP B CA 1
ATOM 7153 C C . ASP B 1 350 ? 32.75 -7.945 -4.234 1 78.81 350 ASP B C 1
ATOM 7155 O O . ASP B 1 350 ? 33.844 -7.52 -4.57 1 78.81 350 ASP B O 1
ATOM 7159 N N . ASP B 1 351 ? 32.156 -7.566 -3.148 1 86.5 351 ASP B N 1
ATOM 7160 C CA . ASP B 1 351 ? 32.719 -6.504 -2.328 1 86.5 351 ASP B CA 1
ATOM 7161 C C . ASP B 1 351 ? 32.969 -6.984 -0.897 1 86.5 351 ASP B C 1
ATOM 7163 O O . ASP B 1 351 ? 32.094 -6.891 -0.047 1 86.5 351 ASP B O 1
ATOM 7167 N N . GLU B 1 352 ? 34.156 -7.414 -0.681 1 84.06 352 GLU B N 1
ATOM 7168 C CA . GLU B 1 352 ? 34.5 -7.996 0.611 1 84.06 352 GLU B CA 1
ATOM 7169 C C . GLU B 1 352 ? 34.438 -6.949 1.721 1 84.06 352 GLU B C 1
ATOM 7171 O O . GLU B 1 352 ? 33.969 -7.238 2.83 1 84.06 352 GLU B O 1
ATOM 7176 N N . HIS B 1 353 ? 34.969 -5.809 1.392 1 85.38 353 HIS B N 1
ATOM 7177 C CA . HIS B 1 353 ? 34.969 -4.742 2.389 1 85.38 353 HIS B CA 1
ATOM 7178 C C . HIS B 1 353 ? 33.562 -4.371 2.828 1 85.38 353 HIS B C 1
ATOM 7180 O O . HIS B 1 353 ? 33.312 -4.242 4.023 1 85.38 353 HIS B O 1
ATOM 7186 N N . ALA B 1 354 ? 32.75 -4.219 1.853 1 89.94 354 ALA B N 1
ATOM 7187 C CA . ALA B 1 354 ? 31.344 -3.9 2.154 1 89.94 354 ALA B CA 1
ATOM 7188 C C . ALA B 1 354 ? 30.672 -5.043 2.91 1 89.94 354 ALA B C 1
ATOM 7190 O O . ALA B 1 354 ? 29.859 -4.809 3.812 1 89.94 354 ALA B O 1
ATOM 7191 N N . GLY B 1 355 ? 31.062 -6.215 2.59 1 89.06 355 GLY B N 1
ATOM 7192 C CA . GLY B 1 355 ? 30.5 -7.387 3.242 1 89.06 355 GLY B CA 1
ATOM 7193 C C . GLY B 1 355 ? 30.828 -7.461 4.719 1 89.06 355 GLY B C 1
ATOM 7194 O O . GLY B 1 355 ? 29.953 -7.703 5.547 1 89.06 355 GLY B O 1
ATOM 7195 N N . VAL B 1 356 ? 32.031 -7.227 5.004 1 89.38 356 VAL B N 1
ATOM 7196 C CA . VAL B 1 356 ? 32.5 -7.301 6.387 1 89.38 356 VAL B CA 1
ATOM 7197 C C . VAL B 1 356 ? 31.844 -6.18 7.203 1 89.38 356 VAL B C 1
ATOM 7199 O O . VAL B 1 356 ? 31.406 -6.398 8.328 1 89.38 356 VAL B O 1
ATOM 7202 N N . ALA B 1 357 ? 31.828 -4.996 6.59 1 90.06 357 ALA B N 1
ATOM 7203 C CA . ALA B 1 357 ? 31.266 -3.848 7.289 1 90.06 357 ALA B CA 1
ATOM 7204 C C . ALA B 1 357 ? 29.781 -4.051 7.574 1 90.06 357 ALA B C 1
ATOM 7206 O O . ALA B 1 357 ? 29.312 -3.822 8.695 1 90.06 357 ALA B O 1
ATOM 7207 N N . LEU B 1 358 ? 29.062 -4.469 6.59 1 93.25 358 LEU B N 1
ATOM 7208 C CA . LEU B 1 358 ? 27.641 -4.68 6.75 1 93.25 358 LEU B CA 1
ATOM 7209 C C . LEU B 1 358 ? 27.359 -5.82 7.727 1 93.25 358 LEU B C 1
ATOM 7211 O O . LEU B 1 358 ? 26.438 -5.742 8.531 1 93.25 358 LEU B O 1
ATOM 7215 N N . SER B 1 359 ? 28.125 -6.848 7.641 1 91.75 359 SER B N 1
ATOM 7216 C CA . SER B 1 359 ? 27.984 -7.969 8.57 1 91.75 359 SER B CA 1
ATOM 7217 C C . SER B 1 359 ? 28.203 -7.52 10.008 1 91.75 359 SER B C 1
ATOM 7219 O O . SER B 1 359 ? 27.469 -7.934 10.906 1 91.75 359 SER B O 1
ATOM 7221 N N . GLY B 1 360 ? 29.25 -6.727 10.156 1 90.69 360 GLY B N 1
ATOM 7222 C CA . GLY B 1 360 ? 29.484 -6.176 11.477 1 90.69 360 GLY B CA 1
ATOM 7223 C C . GLY B 1 360 ? 28.281 -5.418 12.023 1 90.69 360 GLY B C 1
ATOM 7224 O O . GLY B 1 360 ? 27.938 -5.574 13.195 1 90.69 360 GLY B O 1
ATOM 7225 N N . LEU B 1 361 ? 27.688 -4.633 11.195 1 93.38 361 LEU B N 1
ATOM 7226 C CA . LEU B 1 361 ? 26.516 -3.861 11.602 1 93.38 361 LEU B CA 1
ATOM 7227 C C . LEU B 1 361 ? 25.344 -4.781 11.914 1 93.38 361 LEU B C 1
ATOM 7229 O O . LEU B 1 361 ? 24.688 -4.633 12.945 1 93.38 361 LEU B O 1
ATOM 7233 N N . ILE B 1 362 ? 25.078 -5.746 11.062 1 95.06 362 ILE B N 1
ATOM 7234 C CA . ILE B 1 362 ? 23.938 -6.652 11.203 1 95.06 362 ILE B CA 1
ATOM 7235 C C . ILE B 1 362 ? 24.078 -7.461 12.492 1 95.06 362 ILE B C 1
ATOM 7237 O O . ILE B 1 362 ? 23.125 -7.559 13.273 1 95.06 362 ILE B O 1
ATOM 7241 N N . ARG B 1 363 ? 25.172 -8 12.758 1 92.69 363 ARG B N 1
ATOM 7242 C CA . ARG B 1 363 ? 25.406 -8.844 13.93 1 92.69 363 ARG B CA 1
ATOM 7243 C C . ARG B 1 363 ? 25.328 -8.023 15.211 1 92.69 363 ARG B C 1
ATOM 7245 O O . ARG B 1 363 ? 24.797 -8.492 16.219 1 92.69 363 ARG B O 1
ATOM 7252 N N . ALA B 1 364 ? 25.906 -6.844 15.117 1 93.62 364 ALA B N 1
ATOM 7253 C CA . ALA B 1 364 ? 25.812 -5.969 16.281 1 93.62 364 ALA B CA 1
ATOM 7254 C C . ALA B 1 364 ? 24.359 -5.633 16.609 1 93.62 364 ALA B C 1
ATOM 7256 O O . ALA B 1 364 ? 23.953 -5.684 17.766 1 93.62 364 ALA B O 1
ATOM 7257 N N . LEU B 1 365 ? 23.625 -5.266 15.586 1 95.69 365 LEU B N 1
ATOM 7258 C CA . LEU B 1 365 ? 22.203 -4.949 15.781 1 95.69 365 LEU B CA 1
ATOM 7259 C C . LEU B 1 365 ? 21.453 -6.152 16.344 1 95.69 365 LEU B C 1
ATOM 7261 O O . LEU B 1 365 ? 20.609 -6 17.219 1 95.69 365 LEU B O 1
ATOM 7265 N N . ASP B 1 366 ? 21.719 -7.297 15.812 1 93.94 366 ASP B N 1
ATOM 7266 C CA . ASP B 1 366 ? 21.062 -8.516 16.25 1 93.94 366 ASP B CA 1
ATOM 7267 C C . ASP B 1 366 ? 21.391 -8.828 17.703 1 93.94 366 ASP B C 1
ATOM 7269 O O . ASP B 1 366 ? 20.5 -9.141 18.5 1 93.94 366 ASP B O 1
ATOM 7273 N N . ASP B 1 367 ? 22.609 -8.742 18.047 1 93.31 367 ASP B N 1
ATOM 7274 C CA . ASP B 1 367 ? 23.062 -9.047 19.406 1 93.31 367 ASP B CA 1
ATOM 7275 C C . ASP B 1 367 ? 22.453 -8.102 20.422 1 93.31 367 ASP B C 1
ATOM 7277 O O . ASP B 1 367 ? 22.109 -8.516 21.531 1 93.31 367 ASP B O 1
ATOM 7281 N N . LEU B 1 368 ? 22.328 -6.906 20 1 93.12 368 LEU B N 1
ATOM 7282 C CA . LEU B 1 368 ? 21.828 -5.887 20.922 1 93.12 368 LEU B CA 1
ATOM 7283 C C . LEU B 1 368 ? 20.312 -5.762 20.828 1 93.12 368 LEU B C 1
ATOM 7285 O O . LEU B 1 368 ? 19.688 -4.988 21.562 1 93.12 368 LEU B O 1
ATOM 7289 N N . LYS B 1 369 ? 19.656 -6.465 19.906 1 93.06 369 LYS B N 1
ATOM 7290 C CA . LYS B 1 369 ? 18.219 -6.414 19.641 1 93.06 369 LYS B CA 1
ATOM 7291 C C . LYS B 1 369 ? 17.766 -5 19.297 1 93.06 369 LYS B C 1
ATOM 7293 O O . LYS B 1 369 ? 16.797 -4.488 19.859 1 93.06 369 LYS B O 1
ATOM 7298 N N . MET B 1 370 ? 18.578 -4.465 18.406 1 94.56 370 MET B N 1
ATOM 7299 C CA . MET B 1 370 ? 18.328 -3.094 17.969 1 94.56 370 MET B CA 1
ATOM 7300 C C . MET B 1 370 ? 17.984 -3.047 16.484 1 94.56 370 MET B C 1
ATOM 7302 O O . MET B 1 370 ? 18.156 -4.039 15.773 1 94.56 370 MET B O 1
ATOM 7306 N N . VAL B 1 371 ? 17.438 -1.897 16.047 1 94.62 371 VAL B N 1
ATOM 7307 C CA . VAL B 1 371 ? 17.141 -1.641 14.641 1 94.62 371 VAL B CA 1
ATOM 7308 C C . VAL B 1 371 ? 17.703 -0.279 14.234 1 94.62 371 VAL B C 1
ATOM 7310 O O . VAL B 1 371 ? 17.922 0.584 15.086 1 94.62 371 VAL B O 1
ATOM 7313 N N . ALA B 1 372 ? 17.984 -0.144 13.008 1 96.56 372 ALA B N 1
ATOM 7314 C CA . ALA B 1 372 ? 18.438 1.132 12.477 1 96.56 372 ALA B CA 1
ATOM 7315 C C . ALA B 1 372 ? 17.297 1.924 11.859 1 96.56 372 ALA B C 1
ATOM 7317 O O . ALA B 1 372 ? 16.516 1.387 11.07 1 96.56 372 ALA B O 1
ATOM 7318 N N . VAL B 1 373 ? 17.078 3.117 12.297 1 96 373 VAL B N 1
ATOM 7319 C CA . VAL B 1 373 ? 16.156 4.035 11.648 1 96 373 VAL B CA 1
ATOM 7320 C C . VAL B 1 373 ? 16.844 4.711 10.461 1 96 373 VAL B C 1
ATOM 7322 O O . VAL B 1 373 ? 17.891 5.336 10.617 1 96 373 VAL B O 1
ATOM 7325 N N . VAL B 1 374 ? 16.234 4.586 9.32 1 96.62 374 VAL B N 1
ATOM 7326 C CA . VAL B 1 374 ? 16.938 4.957 8.102 1 96.62 374 VAL B CA 1
ATOM 7327 C C . VAL B 1 374 ? 16.062 5.863 7.246 1 96.62 374 VAL B C 1
ATOM 7329 O O . VAL B 1 374 ? 14.844 5.672 7.172 1 96.62 374 VAL B O 1
ATOM 7332 N N . ARG B 1 375 ? 16.656 6.848 6.672 1 95 375 ARG B N 1
ATOM 7333 C CA . ARG B 1 375 ? 16.031 7.59 5.586 1 95 375 ARG B CA 1
ATOM 7334 C C . ARG B 1 375 ? 16.25 6.902 4.246 1 95 375 ARG B C 1
ATOM 7336 O O . ARG B 1 375 ? 17.391 6.641 3.859 1 95 375 ARG B O 1
ATOM 7343 N N . TYR B 1 376 ? 15.234 6.57 3.623 1 94.38 376 TYR B N 1
ATOM 7344 C CA . TYR B 1 376 ? 15.266 5.84 2.359 1 94.38 376 TYR B CA 1
ATOM 7345 C C . TYR B 1 376 ? 14.75 6.703 1.216 1 94.38 376 TYR B C 1
ATOM 7347 O O . TYR B 1 376 ? 13.641 7.238 1.283 1 94.38 376 TYR B O 1
ATOM 7355 N N . VAL B 1 377 ? 15.586 6.93 0.16 1 92.94 377 VAL B N 1
ATOM 7356 C CA . VAL B 1 377 ? 15.203 7.586 -1.087 1 92.94 377 VAL B CA 1
ATOM 7357 C C . VAL B 1 377 ? 15.523 6.672 -2.268 1 92.94 377 VAL B C 1
ATOM 7359 O O . VAL B 1 377 ? 16.688 6.359 -2.523 1 92.94 377 VAL B O 1
ATOM 7362 N N . TYR B 1 378 ? 14.555 6.258 -2.926 1 90.38 378 TYR B N 1
ATOM 7363 C CA . TYR B 1 378 ? 14.711 5.285 -4 1 90.38 378 TYR B CA 1
ATOM 7364 C C . TYR B 1 378 ? 15.508 5.875 -5.156 1 90.38 378 TYR B C 1
ATOM 7366 O O . TYR B 1 378 ? 16.422 5.23 -5.68 1 90.38 378 TYR B O 1
ATOM 7374 N N . ALA B 1 379 ? 15.078 7.066 -5.59 1 88.75 379 ALA B N 1
ATOM 7375 C CA . ALA B 1 379 ? 15.719 7.742 -6.715 1 88.75 379 ALA B CA 1
ATOM 7376 C C . ALA B 1 379 ? 15.789 9.25 -6.48 1 88.75 379 ALA B C 1
ATOM 7378 O O . ALA B 1 379 ? 15.211 9.758 -5.52 1 88.75 379 ALA B O 1
ATOM 7379 N N . ARG B 1 380 ? 16.469 9.914 -7.27 1 81.69 380 ARG B N 1
ATOM 7380 C CA . ARG B 1 380 ? 16.703 11.352 -7.141 1 81.69 380 ARG B CA 1
ATOM 7381 C C . ARG B 1 380 ? 15.383 12.109 -7.051 1 81.69 380 ARG B C 1
ATOM 7383 O O . ARG B 1 380 ? 15.273 13.078 -6.301 1 81.69 380 ARG B O 1
ATOM 7390 N N . ASN B 1 381 ? 14.414 11.688 -7.77 1 78.25 381 ASN B N 1
ATOM 7391 C CA . ASN B 1 381 ? 13.125 12.375 -7.754 1 78.25 381 ASN B CA 1
ATOM 7392 C C . ASN B 1 381 ? 12.109 11.633 -6.895 1 78.25 381 ASN B C 1
ATOM 7394 O O . ASN B 1 381 ? 10.906 11.914 -6.969 1 78.25 381 ASN B O 1
ATOM 7398 N N . GLY B 1 382 ? 12.68 10.797 -6.059 1 83.62 382 GLY B N 1
ATOM 7399 C CA . GLY B 1 382 ? 11.773 10.047 -5.199 1 83.62 382 GLY B CA 1
ATOM 7400 C C . GLY B 1 382 ? 11.5 10.742 -3.877 1 83.62 382 GLY B C 1
ATOM 7401 O O . GLY B 1 382 ? 12.352 11.477 -3.365 1 83.62 382 GLY B O 1
ATOM 7402 N N . ASN B 1 383 ? 10.336 10.602 -3.352 1 84.69 383 ASN B N 1
ATOM 7403 C CA . ASN B 1 383 ? 9.992 11.133 -2.037 1 84.69 383 ASN B CA 1
ATOM 7404 C C . ASN B 1 383 ? 10.719 10.383 -0.923 1 84.69 383 ASN B C 1
ATOM 7406 O O . ASN B 1 383 ? 10.766 9.156 -0.924 1 84.69 383 ASN B O 1
ATOM 7410 N N . PRO B 1 384 ? 11.297 11.125 -0.075 1 90.25 384 PRO B N 1
ATOM 7411 C CA . PRO B 1 384 ? 12 10.477 1.035 1 90.25 384 PRO B CA 1
ATOM 7412 C C . PRO B 1 384 ? 11.055 9.734 1.977 1 90.25 384 PRO B C 1
ATOM 7414 O O . PRO B 1 384 ? 9.938 10.188 2.223 1 90.25 384 PRO B O 1
ATOM 7417 N N . GLN B 1 385 ? 11.508 8.625 2.422 1 91.19 385 GLN B N 1
ATOM 7418 C CA . GLN B 1 385 ? 10.82 7.812 3.42 1 91.19 385 GLN B CA 1
ATOM 7419 C C . GLN B 1 385 ? 11.711 7.555 4.633 1 91.19 385 GLN B C 1
ATOM 7421 O O . GLN B 1 385 ? 12.938 7.672 4.543 1 91.19 385 GLN B O 1
ATOM 7426 N N . VAL B 1 386 ? 11.062 7.375 5.703 1 93 386 VAL B N 1
ATOM 7427 C CA . VAL B 1 386 ? 11.781 6.949 6.898 1 93 386 VAL B CA 1
ATOM 7428 C C . VAL B 1 386 ? 11.266 5.582 7.348 1 93 386 VAL B C 1
ATOM 7430 O O . VAL B 1 386 ? 10.062 5.32 7.32 1 93 386 VAL B O 1
ATOM 7433 N N . GLY B 1 387 ? 12.164 4.738 7.605 1 92.94 387 GLY B N 1
ATOM 7434 C CA . GLY B 1 387 ? 11.797 3.4 8.039 1 92.94 387 GLY B CA 1
ATOM 7435 C C . GLY B 1 387 ? 12.805 2.781 8.992 1 92.94 387 GLY B C 1
ATOM 7436 O O . GLY B 1 387 ? 13.688 3.471 9.5 1 92.94 387 GLY B O 1
ATOM 7437 N N . ALA B 1 388 ? 12.547 1.537 9.289 1 93.25 388 ALA B N 1
ATOM 7438 C CA . ALA B 1 388 ? 13.414 0.771 10.172 1 93.25 388 ALA B CA 1
ATOM 7439 C C . ALA B 1 388 ? 14.055 -0.4 9.438 1 93.25 388 ALA B C 1
ATOM 7441 O O . ALA B 1 388 ? 13.406 -1.068 8.633 1 93.25 388 ALA B O 1
ATOM 7442 N N . ALA B 1 389 ? 15.297 -0.548 9.633 1 95.5 389 ALA B N 1
ATOM 7443 C CA . ALA B 1 389 ? 16.031 -1.685 9.086 1 95.5 389 ALA B CA 1
ATOM 7444 C C . ALA B 1 389 ? 16.344 -2.709 10.172 1 95.5 389 ALA B C 1
ATOM 7446 O O . ALA B 1 389 ? 17.109 -2.426 11.102 1 95.5 389 ALA B O 1
ATOM 7447 N N . PHE B 1 390 ? 15.859 -3.904 10.016 1 93.5 390 PHE B N 1
ATOM 7448 C CA . PHE B 1 390 ? 16.016 -4.984 10.984 1 93.5 390 PHE B CA 1
ATOM 7449 C C . PHE B 1 390 ? 17.125 -5.938 10.555 1 93.5 390 PHE B C 1
ATOM 7451 O O . PHE B 1 390 ? 17.266 -6.25 9.367 1 93.5 390 PHE B O 1
ATOM 7458 N N . PRO B 1 391 ? 17.938 -6.344 11.539 1 95.06 391 PRO B N 1
ATOM 7459 C CA . PRO B 1 391 ? 18.906 -7.391 11.195 1 95.06 391 PRO B CA 1
ATOM 7460 C C . PRO B 1 391 ? 18.234 -8.75 10.984 1 95.06 391 PRO B C 1
ATOM 7462 O O . PRO B 1 391 ? 17.328 -9.117 11.719 1 95.06 391 PRO B O 1
ATOM 7465 N N . CYS B 1 392 ? 18.594 -9.391 10.023 1 91.06 392 CYS B N 1
ATOM 7466 C CA . CYS B 1 392 ? 18.109 -10.727 9.719 1 91.06 392 CYS B CA 1
ATOM 7467 C C . CYS B 1 392 ? 19.25 -11.688 9.445 1 91.06 392 CYS B C 1
ATOM 7469 O O . CYS B 1 392 ? 19.984 -11.523 8.469 1 91.06 392 CYS B O 1
ATOM 7471 N N . ILE B 1 393 ? 19.375 -12.617 10.305 1 90.25 393 ILE B N 1
ATOM 7472 C CA . ILE B 1 393 ? 20.438 -13.609 10.156 1 90.25 393 ILE B CA 1
ATOM 7473 C C . ILE B 1 393 ? 19.812 -14.992 9.938 1 90.25 393 ILE B C 1
ATOM 7475 O O . ILE B 1 393 ? 19.109 -15.508 10.812 1 90.25 393 ILE B O 1
ATOM 7479 N N . LYS B 1 394 ? 19.906 -15.539 8.852 1 85.56 394 LYS B N 1
ATOM 7480 C CA . LYS B 1 394 ? 19.453 -16.891 8.516 1 85.56 394 LYS B CA 1
ATOM 7481 C C . LYS B 1 394 ? 20.641 -17.844 8.32 1 85.56 394 LYS B C 1
ATOM 7483 O O . LYS B 1 394 ? 21.797 -17.422 8.391 1 85.56 394 LYS B O 1
ATOM 7488 N N . GLU B 1 395 ? 20.281 -19 8.078 1 81.38 395 GLU B N 1
ATOM 7489 C CA . GLU B 1 395 ? 21.328 -20.016 7.906 1 81.38 395 GLU B CA 1
ATOM 7490 C C . GLU B 1 395 ? 22.141 -19.766 6.645 1 81.38 395 GLU B C 1
ATOM 7492 O O . GLU B 1 395 ? 23.359 -19.891 6.656 1 81.38 395 GLU B O 1
ATOM 7497 N N . LYS B 1 396 ? 21.5 -19.266 5.621 1 78.5 396 LYS B N 1
ATOM 7498 C CA . LYS B 1 396 ? 22.156 -19.156 4.316 1 78.5 396 LYS B CA 1
ATOM 7499 C C . LYS B 1 396 ? 22.609 -17.734 4.039 1 78.5 396 LYS B C 1
ATOM 7501 O O . LYS B 1 396 ? 23.469 -17.5 3.189 1 78.5 396 LYS B O 1
ATOM 7506 N N . TYR B 1 397 ? 22.094 -16.766 4.789 1 84.81 397 TYR B N 1
ATOM 7507 C CA . TYR B 1 397 ? 22.453 -15.391 4.473 1 84.81 397 TYR B CA 1
ATOM 7508 C C . TYR B 1 397 ? 22.109 -14.461 5.629 1 84.81 397 TYR B C 1
ATOM 7510 O O . TYR B 1 397 ? 21.422 -14.867 6.574 1 84.81 397 TYR B O 1
ATOM 7518 N N . GLU B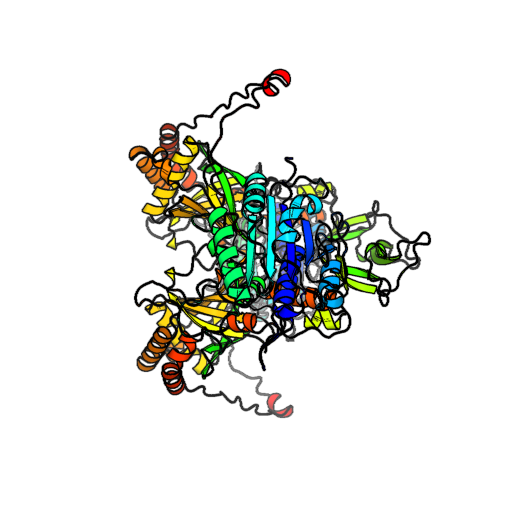 1 398 ? 22.719 -13.305 5.586 1 90.56 398 GLU B N 1
ATOM 7519 C CA . GLU B 1 398 ? 22.359 -12.219 6.496 1 90.56 398 GLU B CA 1
ATOM 7520 C C . GLU B 1 398 ? 22.078 -10.93 5.734 1 90.56 398 GLU B C 1
ATOM 7522 O O . GLU B 1 398 ? 22.719 -10.648 4.715 1 90.56 398 GLU B O 1
ATOM 7527 N N . CYS B 1 399 ? 21.141 -10.18 6.156 1 92.88 399 CYS B N 1
ATOM 7528 C CA . CYS B 1 399 ? 20.781 -8.945 5.48 1 92.88 399 CYS B CA 1
ATOM 7529 C C . CYS B 1 399 ? 20.031 -8.008 6.426 1 92.88 399 CYS B C 1
ATOM 7531 O O . CYS B 1 399 ? 19.75 -8.367 7.574 1 92.88 399 CYS B O 1
ATOM 7533 N N . LEU B 1 400 ? 19.859 -6.848 5.992 1 95.19 400 LEU B N 1
ATOM 7534 C CA . LEU B 1 400 ? 18.953 -5.918 6.652 1 95.19 400 LEU B CA 1
ATOM 7535 C C . LEU B 1 400 ? 17.594 -5.922 5.977 1 95.19 400 LEU B C 1
ATOM 7537 O O . LEU B 1 400 ? 17.5 -5.977 4.746 1 95.19 400 LEU B O 1
ATOM 7541 N N . VAL B 1 401 ? 16.609 -5.965 6.742 1 92.69 401 VAL B N 1
ATOM 7542 C CA . VAL B 1 401 ? 15.242 -5.895 6.223 1 92.69 401 VAL B CA 1
ATOM 7543 C C . VAL B 1 401 ? 14.641 -4.531 6.539 1 92.69 401 VAL B C 1
ATOM 7545 O O . VAL B 1 401 ? 14.391 -4.207 7.703 1 92.69 401 VAL B O 1
ATOM 7548 N N . TYR B 1 402 ? 14.414 -3.752 5.559 1 93.69 402 TYR B N 1
ATOM 7549 C CA . TYR B 1 402 ? 13.898 -2.396 5.703 1 93.69 402 TYR B CA 1
ATOM 7550 C C . TYR B 1 402 ? 12.383 -2.377 5.582 1 93.69 402 TYR B C 1
ATOM 7552 O O . TYR B 1 402 ? 11.82 -2.936 4.637 1 93.69 402 TYR B O 1
ATOM 7560 N N . VAL B 1 403 ? 11.719 -1.736 6.516 1 90.19 403 VAL B N 1
ATOM 7561 C CA . VAL B 1 403 ? 10.281 -1.506 6.5 1 90.19 403 VAL B CA 1
ATOM 7562 C C . VAL B 1 403 ? 9.992 -0.021 6.715 1 90.19 403 VAL B C 1
ATOM 7564 O O . VAL B 1 403 ? 10.609 0.62 7.57 1 90.19 403 VAL B O 1
ATOM 7567 N N . GLN B 1 404 ? 9.07 0.507 5.977 1 90.31 404 GLN B N 1
ATOM 7568 C CA . GLN B 1 404 ? 8.727 1.919 6.086 1 90.31 404 GLN B CA 1
ATOM 7569 C C . GLN B 1 404 ? 7.867 2.182 7.324 1 90.31 404 GLN B C 1
ATOM 7571 O O . GLN B 1 404 ? 6.977 1.393 7.648 1 90.31 404 GLN B O 1
ATOM 7576 N N . LEU B 1 405 ? 8.133 3.236 8.008 1 89.94 405 LEU B N 1
ATOM 7577 C CA . LEU B 1 405 ? 7.348 3.678 9.148 1 89.94 405 LEU B CA 1
ATOM 7578 C C . LEU B 1 405 ? 6.395 4.801 8.75 1 89.94 405 LEU B C 1
ATOM 7580 O O . LEU B 1 405 ? 6.703 5.602 7.867 1 89.94 405 LEU B O 1
ATOM 7584 N N . PRO B 1 406 ? 5.262 4.902 9.344 1 88.56 406 PRO B N 1
ATOM 7585 C CA . PRO B 1 406 ? 4.266 5.91 8.977 1 88.56 406 PRO B CA 1
ATOM 7586 C C . PRO B 1 406 ? 4.652 7.316 9.43 1 88.56 406 PRO B C 1
ATOM 7588 O O . PRO B 1 406 ? 5.223 7.484 10.516 1 88.56 406 PRO B O 1
ATOM 7591 N N . PHE B 1 407 ? 4.363 8.25 8.625 1 89.38 407 PHE B N 1
ATOM 7592 C CA . PHE B 1 407 ? 4.438 9.656 9 1 89.38 407 PHE B CA 1
ATOM 7593 C C . PHE B 1 407 ? 3.182 10.078 9.758 1 89.38 407 PHE B C 1
ATOM 7595 O O . PHE B 1 407 ? 2.271 9.273 9.961 1 89.38 407 PHE B O 1
ATOM 7602 N N . MET B 1 408 ? 3.127 11.258 10.148 1 86.31 408 MET B N 1
ATOM 7603 C CA . MET B 1 408 ? 2.049 11.789 10.984 1 86.31 408 MET B CA 1
ATOM 7604 C C . MET B 1 408 ? 0.702 11.648 10.281 1 86.31 408 MET B C 1
ATOM 7606 O O . MET B 1 408 ? -0.284 11.242 10.898 1 86.31 408 MET B O 1
ATOM 7610 N N . GLU B 1 409 ? 0.637 11.922 9.031 1 84.25 409 GLU B N 1
ATOM 7611 C CA . GLU B 1 409 ? -0.615 11.938 8.281 1 84.25 409 GLU B CA 1
ATOM 7612 C C . GLU B 1 409 ? -1.161 10.523 8.094 1 84.25 409 GLU B C 1
ATOM 7614 O O . GLU B 1 409 ? -2.348 10.344 7.809 1 84.25 409 GLU B O 1
ATOM 7619 N N . ASP B 1 410 ? -0.302 9.57 8.227 1 85.44 410 ASP B N 1
ATOM 7620 C CA . ASP B 1 410 ? -0.709 8.188 8.016 1 85.44 410 ASP B CA 1
ATOM 7621 C C . ASP B 1 410 ? -1.444 7.633 9.234 1 85.44 410 ASP B C 1
ATOM 7623 O O . ASP B 1 410 ? -2.113 6.602 9.141 1 85.44 410 ASP B O 1
ATOM 7627 N N . LEU B 1 411 ? -1.28 8.258 10.344 1 83.88 411 LEU B N 1
ATOM 7628 C CA . LEU B 1 411 ? -1.867 7.77 11.586 1 83.88 411 LEU B CA 1
ATOM 7629 C C . LEU B 1 411 ? -3.229 8.406 11.828 1 83.88 411 LEU B C 1
ATOM 7631 O O . LEU B 1 411 ? -3.418 9.602 11.57 1 83.88 411 LEU B O 1
ATOM 7635 N N . ARG B 1 412 ? -4.125 7.547 12.156 1 78.75 412 ARG B N 1
ATOM 7636 C CA . ARG B 1 412 ? -5.445 8.039 12.539 1 78.75 412 ARG B CA 1
ATOM 7637 C C . ARG B 1 412 ? -5.645 7.957 14.047 1 78.75 412 ARG B C 1
ATOM 7639 O O . ARG B 1 412 ? -5.527 6.879 14.641 1 78.75 412 ARG B O 1
ATOM 7646 N N . GLN B 1 413 ? -5.488 9.094 14.711 1 68.81 413 GLN B N 1
ATOM 7647 C CA . GLN B 1 413 ? -5.621 9.102 16.156 1 68.81 413 GLN B CA 1
ATOM 7648 C C . GLN B 1 413 ? -7.078 9.273 16.578 1 68.81 413 GLN B C 1
ATOM 7650 O O . GLN B 1 413 ? -7.73 10.242 16.188 1 68.81 413 GLN B O 1
ATOM 7655 N N . TYR B 1 414 ? -7.625 8.109 16.922 1 65.5 414 TYR B N 1
ATOM 7656 C CA . TYR B 1 414 ? -9 8.219 17.391 1 65.5 414 TYR B CA 1
ATOM 7657 C C . TYR B 1 414 ? -9.062 8.133 18.922 1 65.5 414 TYR B C 1
ATOM 7659 O O . TYR B 1 414 ? -8.211 7.492 19.547 1 65.5 414 TYR B O 1
ATOM 7667 N N . SER B 1 415 ? -9.68 9.102 19.531 1 60.12 415 SER B N 1
ATOM 7668 C CA . SER B 1 415 ? -9.953 8.977 20.969 1 60.12 415 SER B CA 1
ATOM 7669 C C . SER B 1 415 ? -11.031 7.926 21.234 1 60.12 415 SER B C 1
ATOM 7671 O O . SER B 1 415 ? -12.109 7.973 20.641 1 60.12 415 SER B O 1
ATOM 7673 N N . PHE B 1 416 ? -10.578 6.746 21.734 1 60.84 416 PHE B N 1
ATOM 7674 C CA . PHE B 1 416 ? -11.555 5.715 22.047 1 60.84 416 PHE B CA 1
ATOM 7675 C C . PHE B 1 416 ? -11.953 5.762 23.516 1 60.84 416 PHE B C 1
ATOM 7677 O O . PHE B 1 416 ? -11.156 6.176 24.359 1 60.84 416 PHE B O 1
ATOM 7684 N N . PRO B 1 417 ? -13.242 5.785 23.844 1 54.28 417 PRO B N 1
ATOM 7685 C CA . PRO B 1 417 ? -13.695 5.852 25.234 1 54.28 417 PRO B CA 1
ATOM 7686 C C . PRO B 1 417 ? -12.961 4.871 26.141 1 54.28 417 PRO B C 1
ATOM 7688 O O . PRO B 1 417 ? -12.602 3.775 25.703 1 54.28 417 PRO B O 1
ATOM 7691 N N . SER B 1 418 ? -12.25 5.441 27.203 1 52.62 418 SER B N 1
ATOM 7692 C CA . SER B 1 418 ? -11.492 4.75 28.234 1 52.62 418 SER B CA 1
ATOM 7693 C C . SER B 1 418 ? -12.266 3.562 28.797 1 52.62 418 SER B C 1
ATOM 7695 O O . SER B 1 418 ? -13.5 3.6 28.875 1 52.62 418 SER B O 1
ATOM 7697 N N . LEU B 1 419 ? -11.695 2.436 28.781 1 53.12 419 LEU B N 1
ATOM 7698 C CA . LEU B 1 419 ? -12.18 1.218 29.422 1 53.12 419 LEU B CA 1
ATOM 7699 C C . LEU B 1 419 ? -12.461 1.457 30.906 1 53.12 419 LEU B C 1
ATOM 7701 O O . LEU B 1 419 ? -12.914 0.55 31.609 1 53.12 419 LEU B O 1
ATOM 7705 N N . GLU B 1 420 ? -11.984 2.525 31.516 1 48.47 420 GLU B N 1
ATOM 7706 C CA . GLU B 1 420 ? -12.148 2.564 32.969 1 48.47 420 GLU B CA 1
ATOM 7707 C C . GLU B 1 420 ? -13.492 1.965 33.375 1 48.47 420 GLU B C 1
ATOM 7709 O O . GLU B 1 420 ? -13.586 1.3 34.406 1 48.47 420 GLU B O 1
ATOM 7714 N N . ASN B 1 421 ? -14.539 2.465 32.844 1 45.84 421 ASN B N 1
ATOM 7715 C CA . ASN B 1 421 ? -15.773 1.955 33.438 1 45.84 421 ASN B CA 1
ATOM 7716 C C . ASN B 1 421 ? -15.977 0.477 33.094 1 45.84 421 ASN B C 1
ATOM 7718 O O . ASN B 1 421 ? -17.031 -0.089 33.406 1 45.84 421 ASN B O 1
ATOM 7722 N N . ASN B 1 422 ? -15.188 -0.189 32.406 1 49.81 422 ASN B N 1
ATOM 7723 C CA . ASN B 1 422 ? -15.625 -1.479 31.891 1 49.81 422 ASN B CA 1
ATOM 7724 C C . ASN B 1 422 ? -15.227 -2.623 32.812 1 49.81 422 ASN B C 1
ATOM 7726 O O . ASN B 1 422 ? -14.797 -3.682 32.375 1 49.81 422 ASN B O 1
ATOM 7730 N N . LYS B 1 423 ? -14.805 -2.309 33.875 1 53.22 423 LYS B N 1
ATOM 7731 C CA . LYS B 1 423 ? -14.828 -3.4 34.844 1 53.22 423 LYS B CA 1
ATOM 7732 C C . LYS B 1 423 ? -16.047 -4.297 34.656 1 53.22 423 LYS B C 1
ATOM 7734 O O . LYS B 1 423 ? -16.062 -5.441 35.094 1 53.22 423 LYS B O 1
ATOM 7739 N N . LYS B 1 424 ? -16.953 -3.73 34.062 1 56.31 424 LYS B N 1
ATOM 7740 C CA . LYS B 1 424 ? -18.188 -4.48 33.844 1 56.31 424 LYS B CA 1
ATOM 7741 C C . LYS B 1 424 ? -18.031 -5.512 32.75 1 56.31 424 LYS B C 1
ATOM 7743 O O . LYS B 1 424 ? -18.719 -6.535 32.719 1 56.31 424 LYS B O 1
ATOM 7748 N N . TYR B 1 425 ? -17 -5.395 31.906 1 65.44 425 TYR B N 1
ATOM 7749 C CA . TYR B 1 425 ? -16.891 -6.289 30.766 1 65.44 425 TYR B CA 1
ATOM 7750 C C . TYR B 1 425 ? -15.734 -7.262 30.922 1 65.44 425 TYR B C 1
ATOM 7752 O O . TYR B 1 425 ? -15.086 -7.633 29.953 1 65.44 425 TYR B O 1
ATOM 7760 N N . THR B 1 426 ? -15.531 -7.629 32.188 1 77.56 426 THR B N 1
ATOM 7761 C CA . THR B 1 426 ? -14.422 -8.555 32.406 1 77.56 426 THR B CA 1
ATOM 7762 C C . THR B 1 426 ? -14.914 -10 32.344 1 77.56 426 THR B C 1
ATOM 7764 O O . THR B 1 426 ? -15.852 -10.367 33.062 1 77.56 426 THR B O 1
ATOM 7767 N N . PRO B 1 427 ? -14.328 -10.797 31.5 1 84.31 427 PRO B N 1
ATOM 7768 C CA . PRO B 1 427 ? -14.703 -12.203 31.422 1 84.31 427 PRO B CA 1
ATOM 7769 C C . PRO B 1 427 ? -14.391 -12.961 32.719 1 84.31 427 PRO B C 1
ATOM 7771 O O . PRO B 1 427 ? -13.461 -12.602 33.438 1 84.31 427 PRO B O 1
ATOM 7774 N N . SER B 1 428 ? -15.203 -13.844 33.062 1 86.56 428 SER B N 1
ATOM 7775 C CA . SER B 1 428 ? -14.969 -14.711 34.219 1 86.56 428 SER B CA 1
ATOM 7776 C C . SER B 1 428 ? -13.836 -15.695 33.938 1 86.56 428 SER B C 1
ATOM 7778 O O . SER B 1 428 ? -13.414 -15.867 32.781 1 86.56 428 SER B O 1
ATOM 7780 N N . GLU B 1 429 ? -13.359 -16.312 34.969 1 88.75 429 GLU B N 1
ATOM 7781 C CA . GLU B 1 429 ? -12.289 -17.312 34.844 1 88.75 429 GLU B CA 1
ATOM 7782 C C . GLU B 1 429 ? -12.742 -18.5 34 1 88.75 429 GLU B C 1
ATOM 7784 O O . GLU B 1 429 ? -11.953 -19.062 33.25 1 88.75 429 GLU B O 1
ATOM 7789 N N . ASP B 1 430 ? -14.023 -18.812 34.188 1 88.94 430 ASP B N 1
ATOM 7790 C CA . ASP B 1 430 ? -14.578 -19.906 33.406 1 88.94 430 ASP B CA 1
ATOM 7791 C C . ASP B 1 430 ? -14.633 -19.531 31.922 1 88.94 430 ASP B C 1
ATOM 7793 O O . ASP B 1 430 ? -14.375 -20.375 31.062 1 88.94 430 ASP B O 1
ATOM 7797 N N . GLN B 1 431 ? -15 -18.391 31.75 1 87 431 GLN B N 1
ATOM 7798 C CA . GLN B 1 431 ? -15.055 -17.906 30.375 1 87 431 GLN B CA 1
ATOM 7799 C C . GLN B 1 431 ? -13.664 -17.859 29.75 1 87 431 GLN B C 1
ATOM 7801 O O . GLN B 1 431 ? -13.469 -18.281 28.609 1 87 431 GLN B O 1
ATOM 7806 N N . LEU B 1 432 ? -12.695 -17.453 30.5 1 89.94 432 LEU B N 1
ATOM 7807 C CA . LEU B 1 432 ? -11.32 -17.391 30.031 1 89.94 432 LEU B CA 1
ATOM 7808 C C . LEU B 1 432 ? -10.766 -18.781 29.75 1 89.94 432 LEU B C 1
ATOM 7810 O O . LEU B 1 432 ? -10.062 -18.984 28.75 1 89.94 432 LEU B O 1
ATOM 7814 N N . SER B 1 433 ? -11.156 -19.672 30.578 1 90.38 433 SER B N 1
ATOM 7815 C CA . SER B 1 433 ? -10.703 -21.047 30.391 1 90.38 433 SER B CA 1
ATOM 7816 C C . SER B 1 433 ? -11.312 -21.656 29.141 1 90.38 433 SER B C 1
ATOM 7818 O O . SER B 1 433 ? -10.656 -22.422 28.438 1 90.38 433 SER B O 1
ATOM 7820 N N . ALA B 1 434 ? -12.5 -21.344 28.922 1 90.38 434 ALA B N 1
ATOM 7821 C CA . ALA B 1 434 ? -13.164 -21.828 27.719 1 90.38 434 ALA B CA 1
ATOM 7822 C C . ALA B 1 434 ? -12.508 -21.281 26.453 1 90.38 434 ALA B C 1
ATOM 7824 O O . ALA B 1 434 ? -12.32 -22 25.484 1 90.38 434 ALA B O 1
ATOM 7825 N N . VAL B 1 435 ? -12.164 -20.062 26.484 1 90.31 435 VAL B N 1
ATOM 7826 C CA . VAL B 1 435 ? -11.516 -19.438 25.344 1 90.31 435 VAL B CA 1
ATOM 7827 C C . VAL B 1 435 ? -10.133 -20.047 25.141 1 90.31 435 VAL B C 1
ATOM 7829 O O . VAL B 1 435 ? -9.719 -20.281 24 1 90.31 435 VAL B O 1
ATOM 7832 N N . ASP B 1 436 ? -9.469 -20.312 26.188 1 91.94 436 ASP B N 1
ATOM 7833 C CA . ASP B 1 436 ? -8.148 -20.938 26.109 1 91.94 436 ASP B CA 1
ATOM 7834 C C . ASP B 1 436 ? -8.227 -22.297 25.422 1 91.94 436 ASP B C 1
ATOM 7836 O O . ASP B 1 436 ? -7.383 -22.625 24.594 1 91.94 436 ASP B O 1
ATOM 7840 N N . SER B 1 437 ? -9.242 -22.969 25.859 1 90.88 437 SER B N 1
ATOM 7841 C CA . SER B 1 437 ? -9.43 -24.297 25.266 1 90.88 437 SER B CA 1
ATOM 7842 C C . SER B 1 437 ? -9.719 -24.203 23.766 1 90.88 437 SER B C 1
ATOM 7844 O O . SER B 1 437 ? -9.281 -25.047 22.984 1 90.88 437 SER B O 1
ATOM 7846 N N . LEU B 1 438 ? -10.43 -23.281 23.422 1 91.56 438 LEU B N 1
ATOM 7847 C CA . LEU B 1 438 ? -10.734 -23.062 22.016 1 91.56 438 LEU B CA 1
ATOM 7848 C C . LEU B 1 438 ? -9.469 -22.703 21.234 1 91.56 438 LEU B C 1
ATOM 7850 O O . LEU B 1 438 ? -9.234 -23.25 20.156 1 91.56 438 LEU B O 1
ATOM 7854 N N . ILE B 1 439 ? -8.672 -21.859 21.734 1 92.62 439 ILE B N 1
ATOM 7855 C CA . ILE B 1 439 ? -7.438 -21.438 21.078 1 92.62 439 ILE B CA 1
ATOM 7856 C C . ILE B 1 439 ? -6.531 -22.656 20.875 1 92.62 439 ILE B C 1
ATOM 7858 O O . ILE B 1 439 ? -5.973 -22.844 19.797 1 92.62 439 ILE B O 1
ATOM 7862 N N . ASP B 1 440 ? -6.527 -23.469 21.844 1 90.19 440 ASP B N 1
ATOM 7863 C CA . ASP B 1 440 ? -5.699 -24.672 21.766 1 90.19 440 ASP B CA 1
ATOM 7864 C C . ASP B 1 440 ? -6.211 -25.609 20.672 1 90.19 440 ASP B C 1
ATOM 7866 O O . ASP B 1 440 ? -5.422 -26.281 20 1 90.19 440 ASP B O 1
ATOM 7870 N N . SER B 1 441 ? -7.477 -25.641 20.578 1 91.06 441 SER B N 1
ATOM 7871 C CA . SER B 1 441 ? -8.078 -26.562 19.625 1 91.06 441 SER B CA 1
ATOM 7872 C C . SER B 1 441 ? -7.965 -26.031 18.203 1 91.06 441 SER B C 1
ATOM 7874 O O . SER B 1 441 ? -8.07 -26.781 17.234 1 91.06 441 SER B O 1
ATOM 7876 N N . MET B 1 442 ? -7.73 -24.781 18 1 93.19 442 MET B N 1
ATOM 7877 C CA . MET B 1 442 ? -7.695 -24.172 16.672 1 93.19 442 MET B CA 1
ATOM 7878 C C . MET B 1 442 ? -6.281 -23.734 16.312 1 93.19 442 MET B C 1
ATOM 7880 O O . MET B 1 442 ? -6.094 -22.781 15.555 1 93.19 442 MET B O 1
ATOM 7884 N N . MET B 1 443 ? -5.355 -24.375 16.891 1 91.81 443 MET B N 1
ATOM 7885 C CA . MET B 1 443 ? -3.963 -24.078 16.578 1 91.81 443 MET B CA 1
ATOM 7886 C C . MET B 1 443 ? -3.631 -24.469 15.141 1 91.81 443 MET B C 1
ATOM 7888 O O . MET B 1 443 ? -3.963 -25.578 14.703 1 91.81 443 MET B O 1
ATOM 7892 N N . LEU B 1 444 ? -3.059 -23.625 14.516 1 92.12 444 LEU B N 1
ATOM 7893 C CA . LEU B 1 444 ? -2.717 -23.891 13.117 1 92.12 444 LEU B CA 1
ATOM 7894 C C . LEU B 1 444 ? -1.389 -24.625 13.008 1 92.12 444 LEU B C 1
ATOM 7896 O O . LEU B 1 444 ? -1.141 -25.328 12.023 1 92.12 444 LEU B O 1
ATOM 7900 N N . VAL B 1 445 ? -0.501 -24.438 13.977 1 88.94 445 VAL B N 1
ATOM 7901 C CA . VAL B 1 445 ? 0.795 -25.094 13.945 1 88.94 445 VAL B CA 1
ATOM 7902 C C . VAL B 1 445 ? 0.758 -26.344 14.844 1 88.94 445 VAL B C 1
ATOM 7904 O O . VAL B 1 445 ? 0.442 -26.25 16.031 1 88.94 445 VAL B O 1
ATOM 7907 N N . GLU B 1 446 ? 1.043 -27.438 14.242 1 81.56 446 GLU B N 1
ATOM 7908 C CA . GLU B 1 446 ? 1.029 -28.688 14.984 1 81.56 446 GLU B CA 1
ATOM 7909 C C . GLU B 1 446 ? 2.389 -28.969 15.617 1 81.56 446 GLU B C 1
ATOM 7911 O O . GLU B 1 446 ? 3.428 -28.781 14.984 1 81.56 446 GLU B O 1
ATOM 7916 N N . GLU B 1 447 ? 2.463 -29.078 16.891 1 70.44 447 GLU B N 1
ATOM 7917 C CA . GLU B 1 447 ? 3.713 -29.312 17.609 1 70.44 447 GLU B CA 1
ATOM 7918 C C . GLU B 1 447 ? 4.055 -30.797 17.656 1 70.44 447 GLU B C 1
ATOM 7920 O O . GLU B 1 447 ? 5.188 -31.172 17.969 1 70.44 447 GLU B O 1
ATOM 7925 N N . ASP B 1 448 ? 3.115 -31.703 17.375 1 63.19 448 ASP B N 1
ATOM 7926 C CA . ASP B 1 448 ? 3.443 -33.125 17.531 1 63.19 448 ASP B CA 1
ATOM 7927 C C . ASP B 1 448 ? 4.41 -33.594 16.438 1 63.19 448 ASP B C 1
ATOM 7929 O O . ASP B 1 448 ? 3.984 -33.969 15.352 1 63.19 448 ASP B O 1
ATOM 7933 N N . GLY B 1 449 ? 5.785 -33.5 16.719 1 57.62 449 GLY B N 1
ATOM 7934 C CA . GLY B 1 449 ? 6.855 -33.938 15.844 1 57.62 449 GLY B CA 1
ATOM 7935 C C . GLY B 1 449 ? 7.48 -32.812 15.055 1 57.62 449 GLY B C 1
ATOM 7936 O O . GLY B 1 449 ? 7.973 -31.844 15.641 1 57.62 449 GLY B O 1
ATOM 7937 N N . GLU B 1 450 ? 7.227 -32.938 13.617 1 63.19 450 GLU B N 1
ATOM 7938 C CA . GLU B 1 450 ? 7.734 -31.875 12.742 1 63.19 450 GLU B CA 1
ATOM 7939 C C . GLU B 1 450 ? 6.758 -30.719 12.664 1 63.19 450 GLU B C 1
ATOM 7941 O O . GLU B 1 450 ? 5.555 -30.906 12.484 1 63.19 450 GLU B O 1
ATOM 7946 N N . LYS B 1 451 ? 7.07 -29.562 13.234 1 70.38 451 LYS B N 1
ATOM 7947 C CA . LYS B 1 451 ? 6.277 -28.328 13.203 1 70.38 451 LYS B CA 1
ATOM 7948 C C . LYS B 1 451 ? 5.715 -28.078 11.812 1 70.38 451 LYS B C 1
ATOM 7950 O O . LYS B 1 451 ? 6.469 -27.828 10.867 1 70.38 451 LYS B O 1
ATOM 7955 N N . LYS B 1 452 ? 4.488 -28.547 11.578 1 81.12 452 LYS B N 1
ATOM 7956 C CA . LYS B 1 452 ? 3.826 -28.312 10.297 1 81.12 452 LYS B CA 1
ATOM 7957 C C . LYS B 1 452 ? 2.752 -27.234 10.414 1 81.12 452 LYS B C 1
ATOM 7959 O O . LYS B 1 452 ? 1.871 -27.328 11.273 1 81.12 452 LYS B O 1
ATOM 7964 N N . ASP B 1 453 ? 2.91 -26.188 9.711 1 85.31 453 ASP B N 1
ATOM 7965 C CA . ASP B 1 453 ? 1.913 -25.125 9.633 1 85.31 453 ASP B CA 1
ATOM 7966 C C . ASP B 1 453 ? 0.788 -25.516 8.672 1 85.31 453 ASP B C 1
ATOM 7968 O O . ASP B 1 453 ? 1.021 -25.688 7.473 1 85.31 453 ASP B O 1
ATOM 7972 N N . LEU B 1 454 ? -0.405 -25.688 9.141 1 86.12 454 LEU B N 1
ATOM 7973 C CA . LEU B 1 454 ? -1.558 -26.141 8.375 1 86.12 454 LEU B CA 1
ATOM 7974 C C . LEU B 1 454 ? -2.119 -25.016 7.508 1 86.12 454 LEU B C 1
ATOM 7976 O O . LEU B 1 454 ? -2.92 -25.266 6.602 1 86.12 454 LEU B O 1
ATOM 7980 N N . PHE B 1 455 ? -1.671 -23.859 7.746 1 89.75 455 PHE B N 1
ATOM 7981 C CA . PHE B 1 455 ? -2.234 -22.719 7.031 1 89.75 455 PHE B CA 1
ATOM 7982 C C . PHE B 1 455 ? -1.167 -21.656 6.773 1 89.75 455 PHE B C 1
ATOM 7984 O O . PHE B 1 455 ? -1.122 -20.641 7.461 1 89.75 455 PHE B O 1
ATOM 7991 N N . LYS B 1 456 ? -0.458 -21.844 5.785 1 87.88 456 LYS B N 1
ATOM 7992 C CA . LYS B 1 456 ? 0.565 -20.875 5.395 1 87.88 456 LYS B CA 1
ATOM 7993 C C . LYS B 1 456 ? 0.019 -19.875 4.379 1 87.88 456 LYS B C 1
ATOM 7995 O O . LYS B 1 456 ? -0.111 -20.188 3.193 1 87.88 456 LYS B O 1
ATOM 8000 N N . VAL B 1 457 ? -0.208 -18.734 4.867 1 86.94 457 VAL B N 1
ATOM 8001 C CA . VAL B 1 457 ? -0.831 -17.719 4.031 1 86.94 457 VAL B CA 1
ATOM 8002 C C . VAL B 1 457 ? 0.046 -17.438 2.811 1 86.94 457 VAL B C 1
ATOM 8004 O O . VAL B 1 457 ? -0.464 -17.203 1.716 1 86.94 457 VAL B O 1
ATOM 8007 N N . ASN B 1 458 ? 1.32 -17.516 3.02 1 85.75 458 ASN B N 1
ATOM 8008 C CA . ASN B 1 458 ? 2.254 -17.203 1.939 1 85.75 458 ASN B CA 1
ATOM 8009 C C . ASN B 1 458 ? 2.189 -18.25 0.832 1 85.75 458 ASN B C 1
ATOM 8011 O O . ASN B 1 458 ? 2.762 -18.062 -0.242 1 85.75 458 ASN B O 1
ATOM 8015 N N . HIS B 1 459 ? 1.504 -19.297 0.993 1 86.12 459 HIS B N 1
ATOM 8016 C CA . HIS B 1 459 ? 1.345 -20.344 -0.017 1 86.12 459 HIS B CA 1
ATOM 8017 C C . HIS B 1 459 ? -0.022 -20.25 -0.686 1 86.12 459 HIS B C 1
ATOM 8019 O O . HIS B 1 459 ? -0.294 -20.984 -1.648 1 86.12 459 HIS B O 1
ATOM 8025 N N . ILE B 1 460 ? -0.816 -19.438 -0.149 1 89.25 460 ILE B N 1
ATOM 8026 C CA . ILE B 1 460 ? -2.146 -19.266 -0.727 1 89.25 460 ILE B CA 1
ATOM 8027 C C . ILE B 1 460 ? -2.078 -18.297 -1.9 1 89.25 460 ILE B C 1
ATOM 8029 O O . ILE B 1 460 ? -1.604 -17.172 -1.753 1 89.25 460 ILE B O 1
ATOM 8033 N N . PRO B 1 461 ? -2.512 -18.75 -3.053 1 88.69 461 PRO B N 1
ATOM 8034 C CA . PRO B 1 461 ? -2.559 -17.828 -4.184 1 88.69 461 PRO B CA 1
ATOM 8035 C C . PRO B 1 461 ? -3.574 -16.703 -3.979 1 88.69 461 PRO B C 1
ATOM 8037 O O . PRO B 1 461 ? -4.633 -16.922 -3.383 1 88.69 461 PRO B O 1
ATOM 8040 N N . ASN B 1 462 ? -3.25 -15.531 -4.434 1 88.38 462 ASN B N 1
ATOM 8041 C CA . ASN B 1 462 ? -4.148 -14.383 -4.344 1 88.38 462 ASN B CA 1
ATOM 8042 C C . ASN B 1 462 ? -5.484 -14.664 -5.027 1 88.38 462 ASN B C 1
ATOM 8044 O O . ASN B 1 462 ? -5.523 -14.938 -6.23 1 88.38 462 ASN B O 1
ATOM 8048 N N . PRO B 1 463 ? -6.484 -14.656 -4.324 1 88.06 463 PRO B N 1
ATOM 8049 C CA . PRO B 1 463 ? -7.797 -15 -4.879 1 88.06 463 PRO B CA 1
ATOM 8050 C C . PRO B 1 463 ? -8.211 -14.078 -6.027 1 88.06 463 PRO B C 1
ATOM 8052 O O . PRO B 1 463 ? -8.875 -14.516 -6.969 1 88.06 463 PRO B O 1
ATOM 8055 N N . GLN B 1 464 ? -7.871 -12.875 -5.977 1 84.69 464 GLN B N 1
ATOM 8056 C CA . GLN B 1 464 ? -8.219 -11.938 -7.039 1 84.69 464 GLN B CA 1
ATOM 8057 C C . GLN B 1 464 ? -7.586 -12.352 -8.367 1 84.69 464 GLN B C 1
ATOM 8059 O O . GLN B 1 464 ? -8.242 -12.328 -9.406 1 84.69 464 GLN B O 1
ATOM 8064 N N . TYR B 1 465 ? -6.414 -12.773 -8.297 1 83.44 465 TYR B N 1
ATOM 8065 C CA . TYR B 1 465 ? -5.699 -13.203 -9.492 1 83.44 465 TYR B CA 1
ATOM 8066 C C . TYR B 1 465 ? -6.297 -14.492 -10.047 1 83.44 465 TYR B C 1
ATOM 8068 O O . TYR B 1 465 ? -6.496 -14.625 -11.258 1 83.44 465 TYR B O 1
ATOM 8076 N N . GLN B 1 466 ? -6.453 -15.305 -9.148 1 86.5 466 GLN B N 1
ATOM 8077 C CA . GLN B 1 466 ? -6.969 -16.609 -9.555 1 86.5 466 GLN B CA 1
ATOM 8078 C C . GLN B 1 466 ? -8.344 -16.469 -10.211 1 86.5 466 GLN B C 1
ATOM 8080 O O . GLN B 1 466 ? -8.609 -17.094 -11.242 1 86.5 466 GLN B O 1
ATOM 8085 N N . ARG B 1 467 ? -9.18 -15.68 -9.594 1 86.62 467 ARG B N 1
ATOM 8086 C CA . ARG B 1 467 ? -10.516 -15.477 -10.156 1 86.62 467 ARG B CA 1
ATOM 8087 C C . ARG B 1 467 ? -10.438 -14.781 -11.508 1 86.62 467 ARG B C 1
ATOM 8089 O O . ARG B 1 467 ? -11.148 -15.156 -12.445 1 86.62 467 ARG B O 1
ATOM 8096 N N . LEU B 1 468 ? -9.68 -13.805 -11.609 1 84.88 468 LEU B N 1
ATOM 8097 C CA . LEU B 1 468 ? -9.508 -13.086 -12.867 1 84.88 468 LEU B CA 1
ATOM 8098 C C . LEU B 1 468 ? -9.062 -14.031 -13.977 1 84.88 468 LEU B C 1
ATOM 8100 O O . LEU B 1 468 ? -9.656 -14.031 -15.062 1 84.88 468 LEU B O 1
ATOM 8104 N N . PHE B 1 469 ? -8.109 -14.828 -13.742 1 82.81 469 PHE B N 1
ATOM 8105 C CA . PHE B 1 469 ? -7.57 -15.727 -14.75 1 82.81 469 PHE B CA 1
ATOM 8106 C C . PHE B 1 469 ? -8.586 -16.812 -15.117 1 82.81 469 PHE B C 1
ATOM 8108 O O . PHE B 1 469 ? -8.664 -17.219 -16.266 1 82.81 469 PHE B O 1
ATOM 8115 N N . GLN B 1 470 ? -9.242 -17.266 -14.125 1 86.5 470 GLN B N 1
ATOM 8116 C CA . GLN B 1 470 ? -10.328 -18.203 -14.383 1 86.5 470 GLN B CA 1
ATOM 8117 C C . GLN B 1 470 ? -11.344 -17.625 -15.359 1 86.5 470 GLN B C 1
ATOM 8119 O O . GLN B 1 470 ? -11.75 -18.281 -16.312 1 86.5 470 GLN B O 1
ATOM 8124 N N . CYS B 1 471 ? -11.711 -16.406 -15.141 1 88.44 471 CYS B N 1
ATOM 8125 C CA . CYS B 1 471 ? -12.719 -15.75 -15.961 1 88.44 471 CYS B CA 1
ATOM 8126 C C . CYS B 1 471 ? -12.164 -15.438 -17.359 1 88.44 471 CYS B C 1
ATOM 8128 O O . CYS B 1 471 ? -12.867 -15.594 -18.359 1 88.44 471 CYS B O 1
ATOM 8130 N N . LEU B 1 472 ? -11 -15.016 -17.391 1 85 472 LEU B N 1
ATOM 8131 C CA . LEU B 1 472 ? -10.367 -14.703 -18.672 1 85 472 LEU B CA 1
ATOM 8132 C C . LEU B 1 472 ? -10.273 -15.945 -19.547 1 85 472 LEU B C 1
ATOM 8134 O O . LEU B 1 472 ? -10.617 -15.898 -20.734 1 85 472 LEU B O 1
ATOM 8138 N N . HIS B 1 473 ? -9.789 -17.031 -18.969 1 83.69 473 HIS B N 1
ATOM 8139 C CA . HIS B 1 473 ? -9.68 -18.281 -19.703 1 83.69 473 HIS B CA 1
ATOM 8140 C C . HIS B 1 473 ? -11.047 -18.75 -20.188 1 83.69 473 HIS B C 1
ATOM 8142 O O . HIS B 1 473 ? -11.203 -19.109 -21.359 1 83.69 473 HIS B O 1
ATOM 8148 N N . HIS B 1 474 ? -11.961 -18.75 -19.344 1 87.62 474 HIS B N 1
ATOM 8149 C CA . HIS B 1 474 ? -13.305 -19.219 -19.672 1 87.62 474 HIS B CA 1
ATOM 8150 C C . HIS B 1 474 ? -13.906 -18.375 -20.812 1 87.62 474 HIS B C 1
ATOM 8152 O O . HIS B 1 474 ? -14.477 -18.938 -21.75 1 87.62 474 HIS B O 1
ATOM 8158 N N . ARG B 1 475 ? -13.75 -17.109 -20.688 1 86.62 475 ARG B N 1
ATOM 8159 C CA . ARG B 1 475 ? -14.336 -16.219 -21.688 1 86.62 475 ARG B CA 1
ATOM 8160 C C . ARG B 1 475 ? -13.617 -16.344 -23.031 1 86.62 475 ARG B C 1
ATOM 8162 O O . ARG B 1 475 ? -14.242 -16.234 -24.078 1 86.62 475 ARG B O 1
ATOM 8169 N N . ALA B 1 476 ? -12.43 -16.547 -22.969 1 81.44 476 ALA B N 1
ATOM 8170 C CA . ALA B 1 476 ? -11.648 -16.688 -24.188 1 81.44 476 ALA B CA 1
ATOM 8171 C C . ALA B 1 476 ? -12.055 -17.953 -24.953 1 81.44 476 ALA B C 1
ATOM 8173 O O . ALA B 1 476 ? -12.133 -17.953 -26.188 1 81.44 476 ALA B O 1
ATOM 8174 N N . VAL B 1 477 ? -12.297 -18.969 -24.25 1 83.56 477 VAL B N 1
ATOM 8175 C CA . VAL B 1 477 ? -12.578 -20.25 -24.875 1 83.56 477 VAL B CA 1
ATOM 8176 C C . VAL B 1 477 ? -14.086 -20.406 -25.109 1 83.56 477 VAL B C 1
ATOM 8178 O O . VAL B 1 477 ? -14.508 -21.094 -26.047 1 83.56 477 VAL B O 1
ATOM 8181 N N . ASN B 1 478 ? -14.836 -19.766 -24.188 1 85.5 478 ASN B N 1
ATOM 8182 C CA . ASN B 1 478 ? -16.281 -19.812 -24.266 1 85.5 478 ASN B CA 1
ATOM 8183 C C . ASN B 1 478 ? -16.891 -18.406 -24.328 1 85.5 478 ASN B C 1
ATOM 8185 O O . ASN B 1 478 ? -17.422 -17.922 -23.328 1 85.5 478 ASN B O 1
ATOM 8189 N N . PRO B 1 479 ? -16.953 -17.797 -25.469 1 80.25 479 PRO B N 1
ATOM 8190 C CA . PRO B 1 479 ? -17.375 -16.391 -25.578 1 80.25 479 PRO B CA 1
ATOM 8191 C C . PRO B 1 479 ? -18.828 -16.188 -25.188 1 80.25 479 PRO B C 1
ATOM 8193 O O . PRO B 1 479 ? -19.203 -15.094 -24.75 1 80.25 479 PRO B O 1
ATOM 8196 N N . SER B 1 480 ? -19.734 -17.188 -25.25 1 82.5 480 SER B N 1
ATOM 8197 C CA . SER B 1 480 ? -21.172 -16.953 -25.047 1 82.5 480 SER B CA 1
ATOM 8198 C C . SER B 1 480 ? -21.656 -17.609 -23.766 1 82.5 480 SER B C 1
ATOM 8200 O O . SER B 1 480 ? -22.812 -17.406 -23.359 1 82.5 480 SER B O 1
ATOM 8202 N N . VAL B 1 481 ? -20.797 -18.312 -23.078 1 86.56 481 VAL B N 1
ATOM 8203 C CA . VAL B 1 481 ? -21.188 -19.047 -21.875 1 86.56 481 VAL B CA 1
ATOM 8204 C C . VAL B 1 481 ? -20.969 -18.172 -20.641 1 86.56 481 VAL B C 1
ATOM 8206 O O . VAL B 1 481 ? -19.984 -17.422 -20.562 1 86.56 481 VAL B O 1
ATOM 8209 N N . PRO B 1 482 ? -21.953 -18.125 -19.75 1 88.38 482 PRO B N 1
ATOM 8210 C CA . PRO B 1 482 ? -21.766 -17.359 -18.531 1 88.38 482 PRO B CA 1
ATOM 8211 C C . PRO B 1 482 ? -20.516 -17.797 -17.75 1 88.38 482 PRO B C 1
ATOM 8213 O O . PRO B 1 482 ? -20.078 -18.938 -17.875 1 88.38 482 PRO B O 1
ATOM 8216 N N . LEU B 1 483 ? -20.016 -16.875 -17.016 1 89.94 483 LEU B N 1
ATOM 8217 C CA . LEU B 1 483 ? -18.812 -17.141 -16.25 1 89.94 483 LEU B CA 1
ATOM 8218 C C . LEU B 1 483 ? -19.062 -18.203 -15.18 1 89.94 483 LEU B C 1
ATOM 8220 O O . LEU B 1 483 ? -20.141 -18.25 -14.594 1 89.94 483 LEU B O 1
ATOM 8224 N N . PRO B 1 484 ? -18.141 -19.109 -15 1 88.56 484 PRO B N 1
ATOM 8225 C CA . PRO B 1 484 ? -18.266 -20.141 -13.984 1 88.56 484 PRO B CA 1
ATOM 8226 C C . PRO B 1 484 ? -18.125 -19.609 -12.562 1 88.56 484 PRO B C 1
ATOM 8228 O O . PRO B 1 484 ? -17.625 -18.5 -12.367 1 88.56 484 PRO B O 1
ATOM 8231 N N . PRO B 1 485 ? -18.688 -20.328 -11.633 1 87.44 485 PRO B N 1
ATOM 8232 C CA . PRO B 1 485 ? -18.438 -19.938 -10.242 1 87.44 485 PRO B CA 1
ATOM 8233 C C . PRO B 1 485 ? -16.969 -20.078 -9.836 1 87.44 485 PRO B C 1
ATOM 8235 O O . PRO B 1 485 ? -16.188 -20.688 -10.57 1 87.44 485 PRO B O 1
ATOM 8238 N N . MET B 1 486 ? -16.656 -19.516 -8.766 1 84.44 486 MET B N 1
ATOM 8239 C CA . MET B 1 486 ? -15.289 -19.609 -8.281 1 84.44 486 MET B CA 1
ATOM 8240 C C . MET B 1 486 ? -14.867 -21.062 -8.086 1 84.44 486 MET B C 1
ATOM 8242 O O . MET B 1 486 ? -15.664 -21.891 -7.633 1 84.44 486 MET B O 1
ATOM 8246 N N . ASP B 1 487 ? -13.656 -21.328 -8.367 1 83.69 487 ASP B N 1
ATOM 8247 C CA . ASP B 1 487 ? -13.141 -22.688 -8.203 1 83.69 487 ASP B CA 1
ATOM 8248 C C . ASP B 1 487 ? -13.203 -23.125 -6.738 1 83.69 487 ASP B C 1
ATOM 8250 O O . ASP B 1 487 ? -12.773 -22.406 -5.844 1 83.69 487 ASP B O 1
ATOM 8254 N N . PRO B 1 488 ? -13.703 -24.234 -6.504 1 83.81 488 PRO B N 1
ATOM 8255 C CA . PRO B 1 488 ? -13.875 -24.719 -5.133 1 83.81 488 PRO B CA 1
ATOM 8256 C C . PRO B 1 488 ? -12.562 -24.781 -4.359 1 83.81 488 PRO B C 1
ATOM 8258 O O . PRO B 1 488 ? -12.547 -24.578 -3.145 1 83.81 488 PRO B O 1
ATOM 8261 N N . TRP B 1 489 ? -11.547 -25.109 -5.047 1 83.06 489 TRP B N 1
ATOM 8262 C CA . TRP B 1 489 ? -10.273 -25.203 -4.336 1 83.06 489 TRP B CA 1
ATOM 8263 C C . TRP B 1 489 ? -9.867 -23.859 -3.754 1 83.06 489 TRP B C 1
ATOM 8265 O O . TRP B 1 489 ? -9.25 -23.781 -2.689 1 83.06 489 TRP B O 1
ATOM 8275 N N . LEU B 1 490 ? -10.156 -22.828 -4.449 1 84.25 490 LEU B N 1
ATOM 8276 C CA . LEU B 1 490 ? -9.797 -21.484 -3.996 1 84.25 490 LEU B CA 1
ATOM 8277 C C . LEU B 1 490 ? -10.617 -21.094 -2.773 1 84.25 490 LEU B C 1
ATOM 8279 O O . LEU B 1 490 ? -10.086 -20.5 -1.827 1 84.25 490 LEU B O 1
ATOM 8283 N N . THR B 1 491 ? -11.867 -21.453 -2.768 1 84.44 491 THR B N 1
ATOM 8284 C CA . THR B 1 491 ? -12.734 -21.188 -1.63 1 84.44 491 THR B CA 1
ATOM 8285 C C . THR B 1 491 ? -12.273 -21.953 -0.397 1 84.44 491 THR B C 1
ATOM 8287 O O . THR B 1 491 ? -12.281 -21.422 0.714 1 84.44 491 THR B O 1
ATOM 8290 N N . THR B 1 492 ? -11.883 -23.125 -0.679 1 86.81 492 THR B N 1
ATOM 8291 C CA . THR B 1 492 ? -11.43 -23.969 0.414 1 86.81 492 THR B CA 1
ATOM 8292 C C . THR B 1 492 ? -10.125 -23.453 1.008 1 86.81 492 THR B C 1
ATOM 8294 O O . THR B 1 492 ? -9.914 -23.531 2.219 1 86.81 492 THR B O 1
ATOM 8297 N N . ALA B 1 493 ? -9.344 -22.938 0.15 1 87.81 493 ALA B N 1
ATOM 8298 C CA . ALA B 1 493 ? -8.039 -22.422 0.593 1 87.81 493 ALA B CA 1
ATOM 8299 C C . ALA B 1 493 ? -8.211 -21.234 1.532 1 87.81 493 ALA B C 1
ATOM 8301 O O . ALA B 1 493 ? -7.328 -20.953 2.35 1 87.81 493 ALA B O 1
ATOM 8302 N N . LEU B 1 494 ? -9.297 -20.547 1.458 1 89.5 494 LEU B N 1
ATOM 8303 C CA . LEU B 1 494 ? -9.539 -19.344 2.256 1 89.5 494 LEU B CA 1
ATOM 8304 C C . LEU B 1 494 ? -10.383 -19.672 3.484 1 89.5 494 LEU B C 1
ATOM 8306 O O . LEU B 1 494 ? -10.828 -18.766 4.195 1 89.5 494 LEU B O 1
ATOM 8310 N N . GLN B 1 495 ? -10.625 -20.938 3.701 1 89.44 495 GLN B N 1
ATOM 8311 C CA . GLN B 1 495 ? -11.398 -21.391 4.852 1 89.44 495 GLN B CA 1
ATOM 8312 C C . GLN B 1 495 ? -10.516 -22.094 5.871 1 89.44 495 GLN B C 1
ATOM 8314 O O . GLN B 1 495 ? -9.367 -22.422 5.582 1 89.44 495 GLN B O 1
ATOM 8319 N N . ARG B 1 496 ? -11.031 -22.281 6.965 1 91.62 496 ARG B N 1
ATOM 8320 C CA . ARG B 1 496 ? -10.336 -23 8.023 1 91.62 496 ARG B CA 1
ATOM 8321 C C . ARG B 1 496 ? -9.953 -24.406 7.566 1 91.62 496 ARG B C 1
ATOM 8323 O O . ARG B 1 496 ? -10.766 -25.109 6.965 1 91.62 496 ARG B O 1
ATOM 8330 N N . PRO B 1 497 ? -8.75 -24.719 7.859 1 91.06 497 PRO B N 1
ATOM 8331 C CA . PRO B 1 497 ? -8.352 -26.094 7.5 1 91.06 497 PRO B CA 1
ATOM 8332 C C . PRO B 1 497 ? -9.242 -27.156 8.133 1 91.06 497 PRO B C 1
ATOM 8334 O O . PRO B 1 497 ? -9.688 -26.984 9.273 1 91.06 497 PRO B O 1
ATOM 8337 N N . LEU B 1 498 ? -9.445 -28.219 7.484 1 88.69 498 LEU B N 1
ATOM 8338 C CA . LEU B 1 498 ? -10.344 -29.297 7.902 1 88.69 498 LEU B CA 1
ATOM 8339 C C . LEU B 1 498 ? -9.898 -29.891 9.234 1 88.69 498 LEU B C 1
ATOM 8341 O O . LEU B 1 498 ? -10.727 -30.188 10.094 1 88.69 498 LEU B O 1
ATOM 8345 N N . ALA B 1 499 ? -8.625 -30.047 9.391 1 87.88 499 ALA B N 1
ATOM 8346 C CA . ALA B 1 499 ? -8.102 -30.594 10.641 1 87.88 499 ALA B CA 1
ATOM 8347 C C . ALA B 1 499 ? -8.492 -29.734 11.828 1 87.88 499 ALA B C 1
ATOM 8349 O O . ALA B 1 499 ? -8.867 -30.25 12.883 1 87.88 499 ALA B O 1
ATOM 8350 N N . VAL B 1 500 ? -8.414 -28.484 11.68 1 90.88 500 VAL B N 1
ATOM 8351 C CA . VAL B 1 500 ? -8.742 -27.531 12.742 1 90.88 500 VAL B CA 1
ATOM 8352 C C . VAL B 1 500 ? -10.25 -27.516 12.969 1 90.88 500 VAL B C 1
ATOM 8354 O O . VAL B 1 500 ? -10.711 -27.453 14.117 1 90.88 500 VAL B O 1
ATOM 8357 N N . ALA B 1 501 ? -11.031 -27.609 11.922 1 89.31 501 ALA B N 1
ATOM 8358 C CA . ALA B 1 501 ? -12.484 -27.594 12.008 1 89.31 501 ALA B CA 1
ATOM 8359 C C . ALA B 1 501 ? -12.992 -28.781 12.828 1 89.31 501 ALA B C 1
ATOM 8361 O O . ALA B 1 501 ? -13.953 -28.656 13.594 1 89.31 501 ALA B O 1
ATOM 8362 N N . THR B 1 502 ? -12.375 -29.859 12.688 1 89.38 502 THR B N 1
ATOM 8363 C CA . THR B 1 502 ? -12.773 -31.078 13.406 1 89.38 502 THR B CA 1
ATOM 8364 C C . THR B 1 502 ? -12.398 -30.984 14.875 1 89.38 502 THR B C 1
ATOM 8366 O O . THR B 1 502 ? -13.172 -31.375 15.75 1 89.38 502 THR B O 1
ATOM 8369 N N . ARG B 1 503 ? -11.297 -30.438 15.125 1 89.88 503 ARG B N 1
ATOM 8370 C CA . ARG B 1 503 ? -10.781 -30.359 16.484 1 89.88 503 ARG B CA 1
ATOM 8371 C C . ARG B 1 503 ? -11.586 -29.344 17.312 1 89.88 503 ARG B C 1
ATOM 8373 O O . ARG B 1 503 ? -11.734 -29.516 18.531 1 89.88 503 ARG B O 1
ATOM 8380 N N . CYS B 1 504 ? -12.062 -28.359 16.688 1 89.5 504 CYS B N 1
ATOM 8381 C CA . CYS B 1 504 ? -12.602 -27.25 17.469 1 89.5 504 CYS B CA 1
ATOM 8382 C C . CYS B 1 504 ? -14.109 -27.406 17.672 1 89.5 504 CYS B C 1
ATOM 8384 O O . CYS B 1 504 ? -14.734 -26.562 18.328 1 89.5 504 CYS B O 1
ATOM 8386 N N . GLN B 1 505 ? -14.758 -28.422 17.281 1 88.5 505 GLN B N 1
ATOM 8387 C CA . GLN B 1 505 ? -16.203 -28.594 17.391 1 88.5 505 GLN B CA 1
ATOM 8388 C C . GLN B 1 505 ? -16.641 -28.625 18.859 1 88.5 505 GLN B C 1
ATOM 8390 O O . GLN B 1 505 ? -17.547 -27.906 19.266 1 88.5 505 GLN B O 1
ATOM 8395 N N . ALA B 1 506 ? -16.031 -29.344 19.688 1 88.44 506 ALA B N 1
ATOM 8396 C CA . ALA B 1 506 ? -16.406 -29.516 21.078 1 88.44 506 ALA B CA 1
ATOM 8397 C C . ALA B 1 506 ? -16.156 -28.234 21.875 1 88.44 506 ALA B C 1
ATOM 8399 O O . ALA B 1 506 ? -17.062 -27.734 22.547 1 88.44 506 ALA B O 1
ATOM 8400 N N . PRO B 1 507 ? -14.969 -27.766 21.75 1 90.5 507 PRO B N 1
ATOM 8401 C CA . PRO B 1 507 ? -14.734 -26.516 22.484 1 90.5 507 PRO B CA 1
ATOM 8402 C C . PRO B 1 507 ? -15.656 -25.375 22.047 1 90.5 507 PRO B C 1
ATOM 8404 O O . PRO B 1 507 ? -16.016 -24.531 22.844 1 90.5 507 PRO B O 1
ATOM 8407 N N . LEU B 1 508 ? -16 -25.359 20.812 1 89.69 508 LEU B N 1
ATOM 8408 C CA . LEU B 1 508 ? -16.906 -24.328 20.312 1 89.69 508 LEU B CA 1
ATOM 8409 C C . LEU B 1 508 ? -18.281 -24.453 20.953 1 89.69 508 LEU B C 1
ATOM 8411 O O . LEU B 1 508 ? -18.906 -23.438 21.266 1 89.69 508 LEU B O 1
ATOM 8415 N N . GLU B 1 509 ? -18.766 -25.594 21.172 1 86.69 509 GLU B N 1
ATOM 8416 C CA . GLU B 1 509 ? -20.047 -25.812 21.828 1 86.69 509 GLU B CA 1
ATOM 8417 C C . GLU B 1 509 ? -19.984 -25.375 23.297 1 86.69 509 GLU B C 1
ATOM 8419 O O . GLU B 1 509 ? -20.953 -24.812 23.812 1 86.69 509 GLU B O 1
ATOM 8424 N N . THR B 1 510 ? -18.922 -25.625 23.891 1 87.88 510 THR B N 1
ATOM 8425 C CA . THR B 1 510 ? -18.734 -25.188 25.266 1 87.88 510 THR B CA 1
ATOM 8426 C C . THR B 1 510 ? -18.719 -23.672 25.359 1 87.88 510 THR B C 1
ATOM 8428 O O . THR B 1 510 ? -19.281 -23.094 26.297 1 87.88 510 THR B O 1
ATOM 8431 N N . LEU B 1 511 ? -18.031 -23.109 24.453 1 87.88 511 LEU B N 1
ATOM 8432 C CA . LEU B 1 511 ? -17.906 -21.656 24.438 1 87.88 511 LEU B CA 1
ATOM 8433 C C . LEU B 1 511 ? -19.266 -21 24.203 1 87.88 511 LEU B C 1
ATOM 8435 O O . LEU B 1 511 ? -19.578 -19.969 24.797 1 87.88 511 LEU B O 1
ATOM 8439 N N . LYS B 1 512 ? -20.062 -21.547 23.312 1 84.88 512 LYS B N 1
ATOM 8440 C CA . LYS B 1 512 ? -21.391 -21.031 23.031 1 84.88 512 LYS B CA 1
ATOM 8441 C C . LYS B 1 512 ? -22.266 -21.016 24.281 1 84.88 512 LYS B C 1
ATOM 8443 O O . LYS B 1 512 ? -23.062 -20.094 24.469 1 84.88 512 LYS B O 1
ATOM 8448 N N . LYS B 1 513 ? -22.094 -21.922 25.062 1 84.69 513 LYS B N 1
ATOM 8449 C CA . LYS B 1 513 ? -22.859 -22.016 26.297 1 84.69 513 LYS B CA 1
ATOM 8450 C C . LYS B 1 513 ? -22.406 -20.969 27.312 1 84.69 513 LYS B C 1
ATOM 8452 O O . LYS B 1 513 ? -23.219 -20.438 28.062 1 84.69 513 LYS B O 1
ATOM 8457 N N . LYS B 1 514 ? -21.172 -20.703 27.266 1 86.25 514 LYS B N 1
ATOM 8458 C CA . LYS B 1 514 ? -20.609 -19.797 28.266 1 86.25 514 LYS B CA 1
ATOM 8459 C C . LYS B 1 514 ? -20.797 -18.344 27.844 1 86.25 514 LYS B C 1
ATOM 8461 O O . LYS B 1 514 ? -20.734 -17.438 28.688 1 86.25 514 LYS B O 1
ATOM 8466 N N . PHE B 1 515 ? -20.875 -18.125 26.562 1 81.75 515 PHE B N 1
ATOM 8467 C CA . PHE B 1 515 ? -21.125 -16.781 26.047 1 81.75 515 PHE B CA 1
ATOM 8468 C C . PHE B 1 515 ? -22.469 -16.703 25.359 1 81.75 515 PHE B C 1
ATOM 8470 O O . PHE B 1 515 ? -22.547 -16.656 24.125 1 81.75 515 PHE B O 1
ATOM 8477 N N . PRO B 1 516 ? -23.516 -16.703 26.078 1 70.94 516 PRO B N 1
ATOM 8478 C CA . PRO B 1 516 ? -24.844 -16.703 25.438 1 70.94 516 PRO B CA 1
ATOM 8479 C C . PRO B 1 516 ? -25.109 -15.422 24.656 1 70.94 516 PRO B C 1
ATOM 8481 O O . PRO B 1 516 ? -24.719 -14.328 25.078 1 70.94 516 PRO B O 1
ATOM 8484 N N . LEU B 1 517 ? -25.125 -15.477 23.328 1 60.47 517 LEU B N 1
ATOM 8485 C CA . LEU B 1 517 ? -25.438 -14.359 22.453 1 60.47 517 LEU B CA 1
ATOM 8486 C C . LEU B 1 517 ? -26.797 -13.75 22.797 1 60.47 517 LEU B C 1
ATOM 8488 O O . LEU B 1 517 ? -27.812 -14.445 22.781 1 60.47 517 LEU B O 1
ATOM 8492 N N . LYS B 1 518 ? -26.906 -12.977 23.703 1 53.91 518 LYS B N 1
ATOM 8493 C CA . LYS B 1 518 ? -28.203 -12.359 23.906 1 53.91 518 LYS B CA 1
ATOM 8494 C C . LYS B 1 518 ? -28.516 -11.328 22.828 1 53.91 518 LYS B C 1
ATOM 8496 O O . LYS B 1 518 ? -27.688 -10.461 22.547 1 53.91 518 LYS B O 1
ATOM 8501 N N . GLU B 1 519 ? -29.203 -11.773 21.875 1 48.25 519 GLU B N 1
ATOM 8502 C CA . GLU B 1 519 ? -29.75 -10.812 20.922 1 48.25 519 GLU B CA 1
ATOM 8503 C C . GLU B 1 519 ? -30.297 -9.578 21.641 1 48.25 519 GLU B C 1
ATOM 8505 O O . GLU B 1 519 ? -31.156 -9.695 22.516 1 48.25 519 GLU B O 1
ATOM 8510 N N . VAL B 1 520 ? -29.578 -8.695 21.875 1 42.91 520 VAL B N 1
ATOM 8511 C CA . VAL B 1 520 ? -30.266 -7.48 22.312 1 42.91 520 VAL B CA 1
ATOM 8512 C C . VAL B 1 520 ? -31.328 -7.098 21.297 1 42.91 520 VAL B C 1
ATOM 8514 O O . VAL B 1 520 ? -31.016 -6.77 20.141 1 42.91 520 VAL B O 1
ATOM 8517 N N . VAL B 1 521 ? -32.469 -7.781 21.344 1 38.25 521 VAL B N 1
ATOM 8518 C CA . VAL B 1 521 ? -33.656 -7.297 20.625 1 38.25 521 VAL B CA 1
ATOM 8519 C C . VAL B 1 521 ? -33.906 -5.832 20.969 1 38.25 521 VAL B C 1
ATOM 8521 O O . VAL B 1 521 ? -34.219 -5.504 22.109 1 38.25 521 VAL B O 1
ATOM 8524 N N . LYS B 1 522 ? -33.25 -5.016 20.375 1 40 522 LYS B N 1
ATOM 8525 C CA . LYS B 1 522 ? -33.781 -3.654 20.438 1 40 522 LYS B CA 1
ATOM 8526 C C . LYS B 1 522 ? -35.25 -3.607 20.047 1 40 522 LYS B C 1
ATOM 8528 O O . LYS B 1 522 ? -35.625 -3.986 18.938 1 40 522 LYS B O 1
ATOM 8533 N N . LYS B 1 523 ? -36.219 -3.693 20.938 1 33.09 523 LYS B N 1
ATOM 8534 C CA . LYS B 1 523 ? -37.562 -3.264 20.656 1 33.09 523 LYS B CA 1
ATOM 8535 C C . LYS B 1 523 ? -37.594 -1.891 19.984 1 33.09 523 LYS B C 1
ATOM 8537 O O . LYS B 1 523 ? -37.094 -0.912 20.547 1 33.09 523 LYS B O 1
ATOM 8542 N N . LYS B 1 524 ? -37.562 -1.897 18.703 1 37.66 524 LYS B N 1
ATOM 8543 C CA . LYS B 1 524 ? -38.031 -0.685 18.031 1 37.66 524 LYS B CA 1
ATOM 8544 C C . LYS B 1 524 ? -39.344 -0.195 18.625 1 37.66 524 LYS B C 1
ATOM 8546 O O . LYS B 1 524 ? -40.375 -0.788 18.391 1 37.66 524 LYS B O 1
ATOM 8551 N N . GLU B 1 525 ? -39.438 0.237 19.797 1 32.22 525 GLU B N 1
ATOM 8552 C CA . GLU B 1 525 ? -40.656 1.005 20.047 1 32.22 525 GLU B CA 1
ATOM 8553 C C . GLU B 1 525 ? -40.875 2.072 18.969 1 32.22 525 GLU B C 1
ATOM 8555 O O . GLU B 1 525 ? -39.938 2.83 18.656 1 32.22 525 GLU B O 1
ATOM 8560 N N . LEU B 1 526 ? -41.781 1.835 18.047 1 33.66 526 LEU B N 1
ATOM 8561 C CA . LEU B 1 526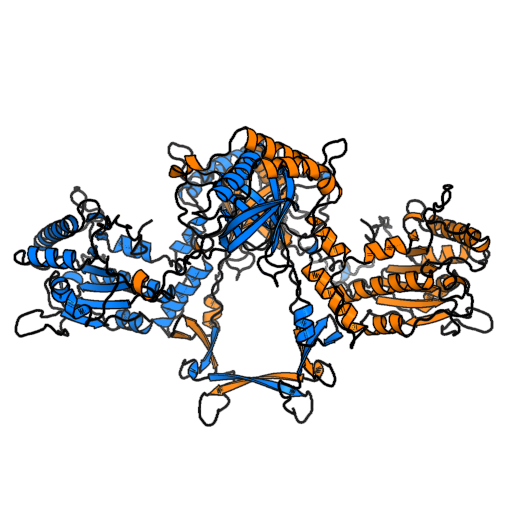 ? -42.406 2.844 17.188 1 33.66 526 LEU B CA 1
ATOM 8562 C C . LEU B 1 526 ? -42.812 4.07 18 1 33.66 526 LEU B C 1
ATOM 8564 O O . LEU B 1 526 ? -43.781 4.035 18.75 1 33.66 526 LEU B O 1
ATOM 8568 N N . LYS B 1 527 ? -41.969 4.77 18.703 1 32.5 527 LYS B N 1
ATOM 8569 C CA . LYS B 1 527 ? -42.469 6.047 19.219 1 32.5 527 LYS B CA 1
ATOM 8570 C C . LYS B 1 527 ? -43.062 6.902 18.094 1 32.5 527 LYS B C 1
ATOM 8572 O O . LYS B 1 527 ? -42.469 7.016 17.031 1 32.5 527 LYS B O 1
ATOM 8577 N N . THR B 1 528 ? -44.375 6.961 17.969 1 30.94 528 THR B N 1
ATOM 8578 C CA . THR B 1 528 ? -45.188 7.852 17.156 1 30.94 528 THR B CA 1
ATOM 8579 C C . THR B 1 528 ? -44.594 9.25 17.109 1 30.94 528 THR B C 1
ATOM 8581 O O . THR B 1 528 ? -43.875 9.648 18.031 1 30.94 528 THR B O 1
ATOM 8584 N N . SER B 1 529 ? -44.781 10.008 15.906 1 30.86 529 SER B N 1
ATOM 8585 C CA . SER B 1 529 ? -44.344 11.359 15.586 1 30.86 529 SER B CA 1
ATOM 8586 C C . SER B 1 529 ? -44.531 12.305 16.766 1 30.86 529 SER B C 1
ATOM 8588 O O . SER B 1 529 ? -43.781 13.258 16.938 1 30.86 529 SER B O 1
ATOM 8590 N N . LYS B 1 530 ? -45.781 12.133 17.344 1 31.97 530 LYS B N 1
ATOM 8591 C CA . LYS B 1 530 ? -46.25 13.109 18.312 1 31.97 530 LYS B CA 1
ATOM 8592 C C . LYS B 1 530 ? -45.375 13.109 19.562 1 31.97 530 LYS B C 1
ATOM 8594 O O . LYS B 1 530 ? -45.125 14.164 20.141 1 31.97 530 LYS B O 1
ATOM 8599 N N . GLU B 1 531 ? -45.312 11.922 20.141 1 31.36 531 GLU B N 1
ATOM 8600 C CA . GLU B 1 531 ? -44.781 11.938 21.5 1 31.36 531 GLU B CA 1
ATOM 8601 C C . GLU B 1 531 ? -43.281 12.164 21.5 1 31.36 531 GLU B C 1
ATOM 8603 O O . GLU B 1 531 ? -42.688 12.422 22.547 1 31.36 531 GLU B O 1
ATOM 8608 N N . LEU B 1 532 ? -42.594 11.625 20.453 1 29.64 532 LEU B N 1
ATOM 8609 C CA . LEU B 1 532 ? -41.156 11.867 20.453 1 29.64 532 LEU B CA 1
ATOM 8610 C C . LEU B 1 532 ? -40.844 13.359 20.453 1 29.64 532 LEU B C 1
ATOM 8612 O O . LEU B 1 532 ? -39.719 13.766 20.641 1 29.64 532 LEU B O 1
ATOM 8616 N N . PHE B 1 533 ? -41.906 14.133 19.828 1 28.92 533 PHE B N 1
ATOM 8617 C CA . PHE B 1 533 ? -41.781 15.586 19.797 1 28.92 533 PHE B CA 1
ATOM 8618 C C . PHE B 1 533 ? -42.125 16.188 21.156 1 28.92 533 PHE B C 1
ATOM 8620 O O . PHE B 1 533 ? -42.562 17.344 21.234 1 28.92 533 PHE B O 1
ATOM 8627 N N . GLY B 1 534 ? -42.594 15.234 22.109 1 24.19 534 GLY B N 1
ATOM 8628 C CA . GLY B 1 534 ? -42.938 15.961 23.328 1 24.19 534 GLY B CA 1
ATOM 8629 C C . GLY B 1 534 ? -41.844 16.891 23.812 1 24.19 534 GLY B C 1
ATOM 8630 O O . GLY B 1 534 ? -40.688 16.781 23.391 1 24.19 534 GLY B O 1
ATOM 8631 N N . ASN B 1 535 ? -42.312 17.906 24.719 1 23.89 535 ASN B N 1
ATOM 8632 C CA . ASN B 1 535 ? -41.844 19.203 25.172 1 23.89 535 ASN B CA 1
ATOM 8633 C C . ASN B 1 535 ? -40.5 19.109 25.922 1 23.89 535 ASN B C 1
ATOM 8635 O O . ASN B 1 535 ? -40.031 20.094 26.484 1 23.89 535 ASN B O 1
ATOM 8639 N N . SER B 1 536 ? -40.25 17.859 26.5 1 24.72 536 SER B N 1
ATOM 8640 C CA . SER B 1 536 ? -39.406 18.109 27.672 1 24.72 536 SER B CA 1
ATOM 8641 C C . SER B 1 536 ? -38.031 18.625 27.25 1 24.72 536 SER B C 1
ATOM 8643 O O . SER B 1 536 ? -37.219 17.859 26.75 1 24.72 536 SER B O 1
ATOM 8645 N N . CYS B 1 537 ? -37.906 19.766 26.484 1 23.17 537 CYS B N 1
ATOM 8646 C CA . CYS B 1 537 ? -36.844 20.719 26.234 1 23.17 537 CYS B CA 1
ATOM 8647 C C . CYS B 1 537 ? -36.031 20.969 27.5 1 23.17 537 CYS B C 1
ATOM 8649 O O . CYS B 1 537 ? -35.125 21.828 27.516 1 23.17 537 CYS B O 1
ATOM 8651 N N . LEU B 1 538 ? -36.594 20.641 28.703 1 21.58 538 LEU B N 1
ATOM 8652 C CA . LEU B 1 538 ? -36.094 21.484 29.766 1 21.58 538 LEU B CA 1
ATOM 8653 C C . LEU B 1 538 ? -34.625 21.203 30.047 1 21.58 538 LEU B C 1
ATOM 8655 O O . LEU B 1 538 ? -33.812 22.109 30.047 1 21.58 538 LEU B O 1
ATOM 8659 N N . GLY B 1 539 ? -34.281 20.781 31.391 1 21.88 539 GLY B N 1
ATOM 8660 C CA . GLY B 1 539 ? -33.344 21.297 32.375 1 21.88 539 GLY B CA 1
ATOM 8661 C C . GLY B 1 539 ? -31.969 20.641 32.312 1 21.88 539 GLY B C 1
ATOM 8662 O O . GLY B 1 539 ? -31.094 20.938 33.125 1 21.88 539 GLY B O 1
ATOM 8663 N N . THR B 1 540 ? -31.953 19.375 31.859 1 25.02 540 THR B N 1
ATOM 8664 C CA . THR B 1 540 ? -30.781 18.828 32.531 1 25.02 540 THR B CA 1
ATOM 8665 C C . THR B 1 540 ? -29.516 19.516 32.062 1 25.02 540 THR B C 1
ATOM 8667 O O . THR B 1 540 ? -29.328 19.734 30.844 1 25.02 540 THR B O 1
ATOM 8670 N N . GLY B 1 541 ? -28.828 20.266 32.938 1 21.19 541 GLY B N 1
ATOM 8671 C CA . GLY B 1 541 ? -27.625 21.078 32.938 1 21.19 541 GLY B CA 1
ATOM 8672 C C . GLY B 1 541 ? -26.422 20.375 32.375 1 21.19 541 GLY B C 1
ATOM 8673 O O . GLY B 1 541 ? -26.031 19.312 32.844 1 21.19 541 GLY B O 1
ATOM 8674 N N . ARG B 1 542 ? -26.328 20.297 31 1 25.58 542 ARG B N 1
ATOM 8675 C CA . ARG B 1 542 ? -25.172 19.922 30.203 1 25.58 542 ARG B CA 1
ATOM 8676 C C . ARG B 1 542 ? -23.875 20.469 30.828 1 25.58 542 ARG B C 1
ATOM 8678 O O . ARG B 1 542 ? -23.688 21.672 30.922 1 25.58 542 ARG B O 1
ATOM 8685 N N . SER B 1 543 ? -23.547 19.719 32 1 22.31 543 SER B N 1
ATOM 8686 C CA . SER B 1 543 ? -22.203 20.125 32.375 1 22.31 543 SER B CA 1
ATOM 8687 C C . SER B 1 543 ? -21.266 20.172 31.172 1 22.31 543 SER B C 1
ATOM 8689 O O . SER B 1 543 ? -21.219 19.234 30.391 1 22.31 543 SER B O 1
ATOM 8691 N N . ALA B 1 544 ? -21.078 21.312 30.547 1 26.08 544 ALA B N 1
ATOM 8692 C CA . ALA B 1 544 ? -20.141 21.828 29.547 1 26.08 544 ALA B CA 1
ATOM 8693 C C . ALA B 1 544 ? -18.734 21.281 29.766 1 26.08 544 ALA B C 1
ATOM 8695 O O . ALA B 1 544 ? -17.984 21.812 30.578 1 26.08 544 ALA B O 1
ATOM 8696 N N . SER B 1 545 ? -18.641 20 30.125 1 24.03 545 SER B N 1
ATOM 8697 C CA . SER B 1 545 ? -17.219 19.656 30.094 1 24.03 545 SER B CA 1
ATOM 8698 C C . SER B 1 545 ? -16.531 20.234 28.859 1 24.03 545 SER B C 1
ATOM 8700 O O . SER B 1 545 ? -17.031 20.094 27.75 1 24.03 545 SER B O 1
ATOM 8702 N N . ARG B 1 546 ? -15.719 21.234 28.969 1 25.72 546 ARG B N 1
ATOM 8703 C CA . ARG B 1 546 ? -14.906 22.078 28.109 1 25.72 546 ARG B CA 1
ATOM 8704 C C . ARG B 1 546 ? -14.117 21.25 27.109 1 25.72 546 ARG B C 1
ATOM 8706 O O . ARG B 1 546 ? -13.211 20.5 27.484 1 25.72 546 ARG B O 1
ATOM 8713 N N . ALA B 1 547 ? -14.727 20.469 26.359 1 28.03 547 ALA B N 1
ATOM 8714 C CA . ALA B 1 547 ? -13.938 20.016 25.203 1 28.03 547 ALA B CA 1
ATOM 8715 C C . ALA B 1 547 ? -12.906 21.078 24.812 1 28.03 547 ALA B C 1
ATOM 8717 O O . ALA B 1 547 ? -13.266 22.141 24.297 1 28.03 547 ALA B O 1
ATOM 8718 N N . VAL B 1 548 ? -11.984 21.156 25.641 1 28.72 548 VAL B N 1
ATOM 8719 C CA . VAL B 1 548 ? -10.82 21.922 25.188 1 28.72 548 VAL B CA 1
ATOM 8720 C C . VAL B 1 548 ? -10.562 21.641 23.703 1 28.72 548 VAL B C 1
ATOM 8722 O O . VAL B 1 548 ? -10.297 20.5 23.328 1 28.72 548 VAL B O 1
ATOM 8725 N N . TRP B 1 549 ? -11.344 22.062 22.891 1 28.84 549 TRP B N 1
ATOM 8726 C CA . TRP B 1 549 ? -11.188 22.188 21.453 1 28.84 549 TRP B CA 1
ATOM 8727 C C . TRP B 1 549 ? -9.711 22.266 21.062 1 28.84 549 TRP B C 1
ATOM 8729 O O . TRP B 1 549 ? -8.984 23.141 21.531 1 28.84 549 TRP B O 1
ATOM 8739 N N . GLU B 1 550 ? -9.078 21.188 21.094 1 33.38 550 GLU B N 1
ATOM 8740 C CA . GLU B 1 550 ? -7.785 21.062 20.422 1 33.38 550 GLU B CA 1
ATOM 8741 C C . GLU B 1 550 ? -7.691 22 19.234 1 33.38 550 GLU B C 1
ATOM 8743 O O . GLU B 1 550 ? -8.039 21.625 18.109 1 33.38 550 GLU B O 1
ATOM 8748 N N . TRP B 1 551 ? -8.391 23.109 19.344 1 31.38 551 TRP B N 1
ATOM 8749 C CA . TRP B 1 551 ? -8.672 24.172 18.391 1 31.38 551 TRP B CA 1
ATOM 8750 C C . TRP B 1 551 ? -7.48 24.406 17.469 1 31.38 551 TRP B C 1
ATOM 8752 O O . TRP B 1 551 ? -7.605 24.281 16.25 1 31.38 551 TRP B O 1
ATOM 8762 N N . VAL B 1 552 ? -7.004 25.797 17.688 1 32.72 552 VAL B N 1
ATOM 8763 C CA . VAL B 1 552 ? -6.094 26.312 16.672 1 32.72 552 VAL B CA 1
ATOM 8764 C C . VAL B 1 552 ? -4.84 25.453 16.594 1 32.72 552 VAL B C 1
ATOM 8766 O O . VAL B 1 552 ? -4.227 25.156 17.625 1 32.72 552 VAL B O 1
ATOM 8769 N N . GLY B 1 553 ? -4.801 24.453 15.797 1 34.97 553 GLY B N 1
ATOM 8770 C CA . GLY B 1 553 ? -3.746 23.578 15.32 1 34.97 553 GLY B CA 1
ATOM 8771 C C . GLY B 1 553 ? -2.434 23.766 16.062 1 34.97 553 GLY B C 1
ATOM 8772 O O . GLY B 1 553 ? -1.393 23.266 15.617 1 34.97 553 GLY B O 1
ATOM 8773 N N . LEU B 1 554 ? -2.383 24.812 16.844 1 31.84 554 LEU B N 1
ATOM 8774 C CA . LEU B 1 554 ? -1.074 25.031 17.453 1 31.84 554 LEU B CA 1
ATOM 8775 C C . LEU B 1 554 ? -0.86 24.094 18.641 1 31.84 554 LEU B C 1
ATOM 8777 O O . LEU B 1 554 ? 0.168 24.172 19.312 1 31.84 554 LEU B O 1
ATOM 8781 N N . HIS B 1 555 ? -1.768 23.562 19.266 1 31.02 555 HIS B N 1
ATOM 8782 C CA . HIS B 1 555 ? -1.385 22.797 20.453 1 31.02 555 HIS B CA 1
ATOM 8783 C C . HIS B 1 555 ? -0.657 21.516 20.047 1 31.02 555 HIS B C 1
ATOM 8785 O O . HIS B 1 555 ? -1.012 20.875 19.062 1 31.02 555 HIS B O 1
ATOM 8791 N N . HIS B 1 556 ? 0.535 21.172 20.672 1 30.45 556 HIS B N 1
ATOM 8792 C CA . HIS B 1 556 ? 1.426 20.016 20.562 1 30.45 556 HIS B CA 1
ATOM 8793 C C . HIS B 1 556 ? 0.69 18.719 20.875 1 30.45 556 HIS B C 1
ATOM 8795 O O . HIS B 1 556 ? -0.135 18.672 21.797 1 30.45 556 HIS B O 1
#